Protein AF-0000000083255163 (afdb_homodimer)

pLDDT: mean 95.78, std 8.08, range [18.05, 98.94]

Solvent-accessible surface area (backbone atoms only — not comparable to full-atom values): 59033 Å² total; per-residue (Å²): 128,54,61,63,57,47,40,48,53,38,30,55,66,49,40,56,66,38,64,74,36,38,34,78,53,80,86,42,95,44,32,28,20,27,37,36,88,63,32,62,52,45,28,70,20,29,82,36,28,44,21,43,42,44,38,46,51,52,27,36,74,31,84,88,30,95,43,42,71,35,66,69,59,50,53,51,45,35,36,29,32,50,26,41,46,68,65,40,42,97,63,25,19,31,48,58,48,63,40,50,63,55,19,30,42,57,32,18,35,32,38,45,18,47,54,52,49,43,52,52,57,67,72,46,99,52,77,87,46,49,67,36,50,50,32,49,51,50,44,49,63,46,25,48,66,22,60,68,60,37,21,37,58,51,79,59,34,45,33,36,39,26,20,19,26,31,54,48,23,73,74,69,66,46,63,68,30,50,54,47,26,47,41,41,57,57,54,30,55,38,35,47,91,55,23,51,46,49,57,41,25,63,49,52,52,49,28,50,40,30,40,21,29,44,50,27,15,65,65,65,70,35,68,75,47,40,53,62,36,52,30,26,57,60,40,48,58,64,40,46,43,71,88,47,38,34,58,18,82,72,27,72,46,90,42,42,76,42,92,30,47,44,46,61,36,22,49,45,24,43,53,46,11,62,73,65,61,32,29,58,34,26,28,50,17,49,54,4,45,73,66,54,76,60,46,51,38,30,60,60,32,50,48,56,58,45,70,73,34,56,66,63,70,66,52,76,62,59,53,46,75,72,77,46,66,50,77,48,55,48,33,66,83,48,65,42,68,64,57,59,71,45,31,72,75,23,66,34,78,90,56,66,76,85,45,80,57,50,86,59,40,52,50,40,35,35,32,34,30,58,59,57,30,29,38,39,38,40,38,69,26,56,40,41,38,30,38,38,38,72,65,18,40,39,70,25,31,34,40,31,29,19,65,73,44,10,55,51,37,26,73,43,79,43,82,51,95,55,37,40,38,33,35,21,72,49,72,52,62,26,32,28,62,60,54,80,93,68,55,51,76,43,20,79,43,86,44,12,59,70,46,43,49,44,61,76,67,33,46,78,19,62,70,41,77,49,57,40,40,36,39,40,34,63,48,97,51,40,37,37,41,34,44,33,30,78,50,77,65,70,34,51,31,38,43,34,44,32,27,50,58,86,41,48,79,44,68,43,45,67,43,86,50,45,92,54,33,29,35,28,43,32,56,50,32,35,38,37,11,88,97,27,34,40,34,38,35,59,40,32,62,68,45,54,55,64,67,47,61,75,47,81,75,71,83,83,29,36,29,41,34,26,27,42,46,41,48,44,76,46,59,32,44,39,37,49,57,79,66,86,81,73,70,80,74,82,120,130,52,61,61,58,46,41,49,53,39,29,56,66,49,40,55,66,39,63,75,35,38,35,75,52,80,87,42,96,43,31,28,21,26,36,36,87,65,32,62,50,45,29,70,22,30,81,37,27,42,20,45,43,43,38,45,54,52,27,35,73,31,84,89,30,95,43,42,72,36,65,68,60,48,53,52,47,36,36,29,31,49,27,42,48,69,64,39,42,96,61,24,19,29,47,58,49,65,41,49,64,53,19,30,42,56,32,18,34,31,39,46,17,48,53,51,49,43,53,52,58,65,73,45,98,52,78,87,46,50,65,36,50,49,32,49,49,50,43,50,62,47,25,47,66,23,60,69,59,37,22,37,58,51,79,59,34,47,34,36,38,25,20,20,28,31,54,48,23,73,73,69,65,47,64,67,32,51,55,47,25,47,43,43,57,58,53,30,55,37,34,47,91,54,24,51,46,50,58,40,26,63,48,52,52,49,28,50,40,32,39,23,30,45,49,26,15,65,67,64,68,36,69,76,46,41,53,63,37,53,30,26,57,59,40,47,58,64,40,46,43,73,88,48,38,35,56,15,81,70,28,73,44,92,43,41,76,42,92,28,49,44,47,62,36,23,50,44,24,43,52,47,10,64,74,66,60,33,29,59,33,25,27,50,17,49,56,5,46,72,65,53,78,60,46,52,37,29,60,61,32,49,47,58,58,44,68,73,35,58,72,62,63,58,69,76,54,65,56,46,77,72,77,48,64,51,76,47,55,46,34,65,84,48,66,43,67,63,58,59,70,45,32,72,75,22,67,34,79,90,58,66,76,85,45,80,58,51,86,58,41,52,53,40,35,34,32,35,30,57,59,56,31,31,37,41,38,37,40,67,25,58,40,41,38,29,39,38,38,72,65,19,40,39,71,24,33,33,42,31,28,18,65,72,44,10,52,50,37,25,73,43,78,42,83,51,96,54,37,39,40,35,35,21,73,49,73,53,60,27,31,26,62,59,55,79,91,70,55,52,76,44,22,79,43,87,45,12,58,70,47,43,49,44,62,76,68,32,47,78,18,62,70,42,78,48,58,40,40,36,39,40,34,64,49,97,52,39,38,37,41,34,44,35,29,78,50,76,64,71,35,50,32,38,43,34,44,33,26,50,58,85,42,47,78,44,69,43,46,66,42,85,50,45,94,55,33,29,34,28,43,32,55,51,32,36,37,38,12,86,97,27,34,41,34,38,34,61,42,31,62,69,46,54,53,64,66,47,61,76,47,82,75,71,82,82,30,36,30,40,35,25,27,42,46,40,49,43,79,48,57,30,46,38,37,48,57,80,68,85,82,75,72,79,73,86,114

Structure (mmCIF, N/CA/C/O backbone):
data_AF-0000000083255163-model_v1
#
loop_
_entity.id
_entity.type
_entity.pdbx_description
1 polymer 'Heparinase II/III-like protein'
#
loop_
_atom_site.group_PDB
_atom_site.id
_atom_site.type_symbol
_atom_site.label_atom_id
_atom_site.label_alt_id
_atom_site.label_comp_id
_atom_site.label_asym_id
_atom_site.label_entity_id
_atom_site.label_seq_id
_atom_site.pdbx_PDB_ins_code
_atom_site.Cartn_x
_atom_site.Cartn_y
_atom_site.Cartn_z
_atom_site.occupancy
_atom_site.B_iso_or_equiv
_atom_site.auth_seq_id
_atom_site.auth_comp_id
_atom_site.auth_asym_id
_atom_site.auth_atom_id
_atom_site.pdbx_PDB_model_num
ATOM 1 N N . MET A 1 1 ? 4.391 46.406 2.453 1 82.06 1 MET A N 1
ATOM 2 C CA . MET A 1 1 ? 3.311 45.875 3.287 1 82.06 1 MET A CA 1
ATOM 3 C C . MET A 1 1 ? 3.863 45 4.414 1 82.06 1 MET A C 1
ATOM 5 O O . MET A 1 1 ? 4.699 44.125 4.176 1 82.06 1 MET A O 1
ATOM 9 N N . THR A 1 2 ? 3.576 45.344 5.633 1 90.94 2 THR A N 1
ATOM 10 C CA . THR A 1 2 ? 4 44.562 6.781 1 90.94 2 THR A CA 1
ATOM 11 C C . THR A 1 2 ? 3.285 43.188 6.801 1 90.94 2 THR A C 1
ATOM 13 O O . THR A 1 2 ? 2.316 43 6.066 1 90.94 2 THR A O 1
ATOM 16 N N . ILE A 1 3 ? 3.775 42.312 7.555 1 93.81 3 ILE A N 1
ATOM 17 C CA . ILE A 1 3 ? 3.148 41 7.715 1 93.81 3 ILE A CA 1
ATOM 18 C C . ILE A 1 3 ? 1.707 41.188 8.188 1 93.81 3 ILE A C 1
ATOM 20 O O . ILE A 1 3 ? 0.795 40.531 7.664 1 93.81 3 ILE A O 1
ATOM 24 N N . TYR A 1 4 ? 1.474 42.125 9.109 1 95.75 4 TYR A N 1
ATOM 25 C CA . TYR A 1 4 ? 0.143 42.375 9.648 1 95.75 4 TYR A CA 1
ATOM 26 C C . TYR A 1 4 ? -0.807 42.844 8.555 1 95.75 4 TYR A C 1
ATOM 28 O O . TYR A 1 4 ? -1.92 42.344 8.422 1 95.75 4 TYR A O 1
ATOM 36 N N . GLU A 1 5 ? -0.363 43.844 7.793 1 95.5 5 GLU A N 1
ATOM 37 C CA . GLU A 1 5 ? -1.199 44.375 6.727 1 95.5 5 GLU A CA 1
ATOM 38 C C . GLU A 1 5 ? -1.577 43.281 5.719 1 95.5 5 GLU A C 1
ATOM 40 O O . GLU A 1 5 ? -2.721 43.219 5.262 1 95.5 5 GLU A O 1
ATOM 45 N N . LYS A 1 6 ? -0.598 42.5 5.398 1 96.44 6 LYS A N 1
ATOM 46 C CA . LYS A 1 6 ? -0.868 41.406 4.465 1 96.44 6 LYS A CA 1
ATOM 47 C C . LYS A 1 6 ? -1.843 40.406 5.062 1 96.44 6 LYS A C 1
ATOM 49 O O . LYS A 1 6 ? -2.74 39.906 4.375 1 96.44 6 LYS A O 1
ATOM 54 N N . LEU A 1 7 ? -1.656 40.031 6.316 1 97.69 7 LEU A N 1
ATOM 55 C CA . LEU A 1 7 ? -2.551 39.094 7.008 1 97.69 7 LEU A CA 1
ATOM 56 C C . LEU A 1 7 ? -3.984 39.625 6.988 1 97.69 7 LEU A C 1
ATOM 58 O O . LEU A 1 7 ? -4.922 38.844 6.758 1 97.69 7 LEU A O 1
ATOM 62 N N . VAL A 1 8 ? -4.16 40.938 7.238 1 98.12 8 VAL A N 1
ATOM 63 C CA . VAL A 1 8 ? -5.492 41.531 7.242 1 98.12 8 VAL A CA 1
ATOM 64 C C . VAL A 1 8 ? -6.117 41.406 5.855 1 98.12 8 VAL A C 1
ATOM 66 O O . VAL A 1 8 ? -7.273 41 5.719 1 98.12 8 VAL A O 1
ATOM 69 N N . ALA A 1 9 ? -5.301 41.75 4.844 1 98.19 9 ALA A N 1
ATOM 70 C CA . ALA A 1 9 ? -5.793 41.688 3.469 1 98.19 9 ALA A CA 1
ATOM 71 C C . ALA A 1 9 ? -6.18 40.281 3.074 1 98.19 9 ALA A C 1
ATOM 73 O O . ALA A 1 9 ? -7.25 40.031 2.5 1 98.19 9 ALA A O 1
ATOM 74 N N . VAL A 1 10 ? -5.305 39.344 3.365 1 98.38 10 VAL A N 1
ATOM 75 C CA . VAL A 1 10 ? -5.531 37.938 3.021 1 98.38 10 VAL A CA 1
ATOM 76 C C . VAL A 1 10 ? -6.754 37.406 3.773 1 98.38 10 VAL A C 1
ATOM 78 O O . VAL A 1 10 ? -7.59 36.719 3.199 1 98.38 10 VAL A O 1
ATOM 81 N N . ASN A 1 11 ? -6.863 37.688 5.059 1 98.69 11 ASN A N 1
ATOM 82 C CA . ASN A 1 11 ? -8.023 37.281 5.844 1 98.69 11 ASN A CA 1
ATOM 83 C C . ASN A 1 11 ? -9.32 37.781 5.219 1 98.69 11 ASN A C 1
ATOM 85 O O . ASN A 1 11 ? -10.266 37 5.047 1 98.69 11 ASN A O 1
ATOM 89 N N . ASP A 1 12 ? -9.352 39.062 4.871 1 98.75 12 ASP A N 1
ATOM 90 C CA . ASP A 1 12 ? -10.555 39.656 4.301 1 98.75 12 ASP A CA 1
ATOM 91 C C . ASP A 1 12 ? -10.938 38.969 2.992 1 98.75 12 ASP A C 1
ATOM 93 O O . ASP A 1 12 ? -12.125 38.812 2.684 1 98.75 12 ASP A O 1
ATOM 97 N N . ASP A 1 13 ? -9.953 38.562 2.219 1 98.56 13 ASP A N 1
ATOM 98 C CA . ASP A 1 13 ? -10.195 37.875 0.945 1 98.56 13 ASP A CA 1
ATOM 99 C C . ASP A 1 13 ? -10.883 36.531 1.159 1 98.56 13 ASP A C 1
ATOM 101 O O . ASP A 1 13 ? -11.523 36 0.248 1 98.56 13 ASP A O 1
ATOM 105 N N . TRP A 1 14 ? -10.797 35.969 2.355 1 98.5 14 TRP A N 1
ATOM 106 C CA . TRP A 1 14 ? -11.328 34.625 2.605 1 98.5 14 TRP A CA 1
ATOM 107 C C . TRP A 1 14 ? -12.688 34.719 3.295 1 98.5 14 TRP A C 1
ATOM 109 O O . TRP A 1 14 ? -13.273 33.688 3.633 1 98.5 14 TRP A O 1
ATOM 119 N N . VAL A 1 15 ? -13.211 35.938 3.523 1 98.75 15 VAL A N 1
ATOM 120 C CA . VAL A 1 15 ? -14.523 36.062 4.145 1 98.75 15 VAL A CA 1
ATOM 121 C C . VAL A 1 15 ? -15.602 35.562 3.195 1 98.75 15 VAL A C 1
ATOM 123 O O . VAL A 1 15 ? -16.406 34.719 3.568 1 98.75 15 VAL A O 1
ATOM 126 N N . ALA A 1 16 ? -15.586 35.938 1.959 1 98.12 16 ALA A N 1
ATOM 127 C CA . ALA A 1 16 ? -16.625 35.625 0.993 1 98.12 16 ALA A CA 1
ATOM 128 C C . ALA A 1 16 ? -16.641 34.125 0.688 1 98.12 16 ALA A C 1
ATOM 130 O O . ALA A 1 16 ? -17.719 33.5 0.639 1 98.12 16 ALA A O 1
ATOM 131 N N . PRO A 1 17 ? -15.477 33.531 0.457 1 97.94 17 PRO A N 1
ATOM 132 C CA . PRO A 1 17 ? -15.5 32.062 0.259 1 97.94 17 PRO A CA 1
ATOM 133 C C . PRO A 1 17 ? -16.203 31.328 1.4 1 97.94 17 PRO A C 1
ATOM 135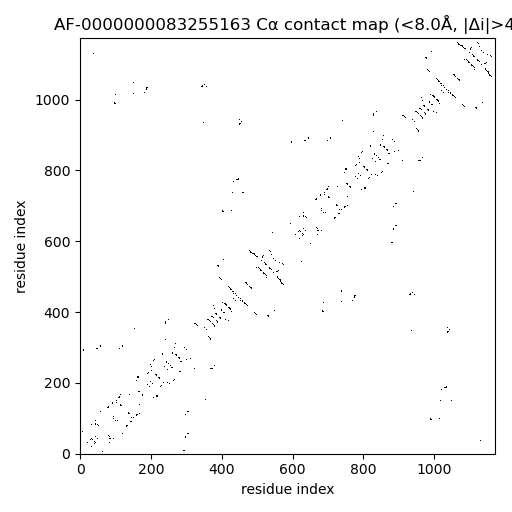 O O . PRO A 1 17 ? -16.875 30.328 1.168 1 97.94 17 PRO A O 1
ATOM 138 N N . GLY A 1 18 ? -16.062 31.812 2.602 1 98.19 18 GLY A N 1
ATOM 139 C CA . GLY A 1 18 ? -16.75 31.219 3.736 1 98.19 18 GLY A CA 1
ATOM 140 C C . GLY A 1 18 ? -18.25 31.422 3.697 1 98.19 18 GLY A C 1
ATOM 141 O O . GLY A 1 18 ? -19.016 30.469 3.791 1 98.19 18 GLY A O 1
ATOM 142 N N . THR A 1 19 ? -18.625 32.688 3.473 1 98.19 19 THR A N 1
ATOM 143 C CA . THR A 1 19 ? -20.047 33 3.488 1 98.19 19 THR A CA 1
ATOM 144 C C . THR A 1 19 ? -20.766 32.344 2.314 1 98.19 19 THR A C 1
ATOM 146 O O . THR A 1 19 ? -21.922 31.906 2.443 1 98.19 19 THR A O 1
ATOM 149 N N . ASP A 1 20 ? -20.078 32.219 1.185 1 97.88 20 ASP A N 1
ATOM 150 C CA . ASP A 1 20 ? -20.672 31.625 -0.018 1 97.88 20 ASP A CA 1
ATOM 151 C C . ASP A 1 20 ? -20.938 30.141 0.167 1 97.88 20 ASP A C 1
ATOM 153 O O . ASP A 1 20 ? -21.812 29.578 -0.509 1 97.88 20 ASP A O 1
ATOM 157 N N . ASN A 1 21 ? -20.281 29.516 1.121 1 98.25 21 ASN A N 1
ATOM 158 C CA . ASN A 1 21 ? -20.391 28.062 1.269 1 98.25 21 ASN A CA 1
ATOM 159 C C . ASN A 1 21 ? -21.078 27.688 2.576 1 98.25 21 ASN A C 1
ATOM 161 O O . ASN A 1 21 ? -21.141 26.5 2.926 1 98.25 21 ASN A O 1
ATOM 165 N N . GLN A 1 22 ? -21.5 28.656 3.326 1 98.75 22 GLN A N 1
ATOM 166 C CA . GLN A 1 22 ? -22.25 28.344 4.535 1 98.75 22 GLN A CA 1
ATOM 167 C C . GLN A 1 22 ? -23.625 27.781 4.195 1 98.75 22 GLN A C 1
ATOM 169 O O . GLN A 1 22 ? -24.312 28.297 3.307 1 98.75 22 GLN A O 1
ATOM 174 N N . ILE A 1 23 ? -24.016 26.781 4.824 1 98.56 23 ILE A N 1
ATOM 175 C CA . ILE A 1 23 ? -25.312 26.141 4.621 1 98.56 23 ILE A CA 1
ATOM 176 C C . ILE A 1 23 ? -26.391 26.922 5.352 1 98.56 23 ILE A C 1
ATOM 178 O O . ILE A 1 23 ? -26.422 26.953 6.582 1 98.56 23 ILE A O 1
ATOM 182 N N . ARG A 1 24 ? -27.328 27.422 4.621 1 96.94 24 ARG A N 1
ATOM 183 C CA . ARG A 1 24 ? -28.312 28.344 5.191 1 96.94 24 ARG A CA 1
ATOM 184 C C . ARG A 1 24 ? -29.688 27.688 5.242 1 96.94 24 ARG A C 1
ATOM 186 O O . ARG A 1 24 ? -30.641 28.281 5.77 1 96.94 24 ARG A O 1
ATOM 193 N N . ASP A 1 25 ? -29.766 26.5 4.691 1 96.69 25 ASP A N 1
ATOM 194 C CA . ASP A 1 25 ? -31.031 25.766 4.758 1 96.69 25 ASP A CA 1
ATOM 195 C C . ASP A 1 25 ? -31.312 25.297 6.184 1 96.69 25 ASP A C 1
ATOM 197 O O . ASP A 1 25 ? -30.672 24.391 6.691 1 96.69 25 ASP A O 1
ATOM 201 N N . THR A 1 26 ? -32.312 25.812 6.836 1 96.38 26 THR A N 1
ATOM 202 C CA . THR A 1 26 ? -32.625 25.562 8.234 1 96.38 26 THR A CA 1
ATOM 203 C C . THR A 1 26 ? -33.062 24.109 8.445 1 96.38 26 THR A C 1
ATOM 205 O O . THR A 1 26 ? -33.031 23.609 9.57 1 96.38 26 THR A O 1
ATOM 208 N N . GLY A 1 27 ? -33.438 23.484 7.422 1 95.94 27 GLY A N 1
ATOM 209 C CA . GLY A 1 27 ? -33.812 22.078 7.516 1 95.94 27 GLY A CA 1
ATOM 210 C C . GLY A 1 27 ? -32.656 21.125 7.465 1 95.94 27 GLY A C 1
ATOM 211 O O . GLY A 1 27 ? -32.781 19.938 7.738 1 95.94 27 GLY A O 1
ATOM 212 N N . SER A 1 28 ? -31.531 21.688 7.168 1 96.19 28 SER A N 1
ATOM 213 C CA . SER A 1 28 ? -30.328 20.859 7.059 1 96.19 28 SER A CA 1
ATOM 214 C C . SER A 1 28 ? -29.734 20.578 8.43 1 96.19 28 SER A C 1
ATOM 216 O O . SER A 1 28 ? -29.688 21.453 9.289 1 96.19 28 SER A O 1
ATOM 218 N N . ARG A 1 29 ? -29.234 19.391 8.586 1 94 29 ARG A N 1
ATOM 219 C CA . ARG A 1 29 ? -28.562 19.062 9.836 1 94 29 ARG A CA 1
ATOM 220 C C . ARG A 1 29 ? -27.219 19.781 9.93 1 94 29 ARG A C 1
ATOM 222 O O . ARG A 1 29 ? -26.594 19.812 10.992 1 94 29 ARG A O 1
ATOM 229 N N . PHE A 1 30 ? -26.859 20.438 8.859 1 97.81 30 PHE A N 1
ATOM 230 C CA . PHE A 1 30 ? -25.578 21.141 8.836 1 97.81 30 PHE A CA 1
ATOM 231 C C . PHE A 1 30 ? -25.781 22.641 8.805 1 97.81 30 PHE A C 1
ATOM 233 O O . PHE A 1 30 ? -24.859 23.391 8.484 1 97.81 30 PHE A O 1
ATOM 240 N N . TYR A 1 31 ? -26.969 23.062 9.117 1 98.38 31 TYR A N 1
ATOM 241 C CA . TYR A 1 31 ? -27.312 24.484 9.109 1 98.38 31 TYR A CA 1
ATOM 242 C C . TYR A 1 31 ? -26.312 25.281 9.93 1 98.38 31 TYR A C 1
ATOM 244 O O . TYR A 1 31 ? -26 24.922 11.062 1 98.38 31 TYR A O 1
ATOM 252 N N . GLY A 1 32 ? -25.781 26.281 9.305 1 98.75 32 GLY A N 1
ATOM 253 C CA . GLY A 1 32 ? -24.844 27.188 9.969 1 98.75 32 GLY A CA 1
ATOM 254 C C . GLY A 1 32 ? -23.391 26.844 9.719 1 98.75 32 GLY A C 1
ATOM 255 O O . GLY A 1 32 ? -22.516 27.688 9.898 1 98.75 32 GLY A O 1
ATOM 256 N N . GLY A 1 33 ? -23.156 25.547 9.398 1 98.75 33 GLY A N 1
ATOM 257 C CA . GLY A 1 33 ? -21.797 25.141 9.086 1 98.75 33 GLY A CA 1
ATOM 258 C C . GLY A 1 33 ? -21.344 25.547 7.699 1 98.75 33 GLY A C 1
ATOM 259 O O . GLY A 1 33 ? -22.156 25.938 6.863 1 98.75 33 GLY A O 1
ATOM 260 N N . VAL A 1 34 ? -20.094 25.531 7.488 1 98.75 34 VAL A N 1
ATOM 261 C CA . VAL A 1 34 ? -19.531 25.859 6.18 1 98.75 34 VAL A CA 1
ATOM 262 C C . VAL A 1 34 ? -19.141 24.578 5.445 1 98.75 34 VAL A C 1
ATOM 264 O O . VAL A 1 34 ? -18.312 23.812 5.938 1 98.75 34 VAL A O 1
ATOM 267 N N . ALA A 1 35 ? -19.625 24.406 4.281 1 98.06 35 ALA A N 1
ATOM 268 C CA . ALA A 1 35 ? -19.453 23.172 3.525 1 98.06 35 ALA A CA 1
ATOM 269 C C . ALA A 1 35 ? -18.016 23 3.049 1 98.06 35 ALA A C 1
ATOM 271 O O . ALA A 1 35 ? -17.406 23.953 2.568 1 98.06 35 ALA A O 1
ATOM 272 N N . ASP A 1 36 ? -17.531 21.828 3.297 1 96.31 36 ASP A N 1
ATOM 273 C CA . ASP A 1 36 ? -16.281 21.438 2.662 1 96.31 36 ASP A CA 1
ATOM 274 C C . ASP A 1 36 ? -16.422 21.391 1.143 1 96.31 36 ASP A C 1
ATOM 276 O O . ASP A 1 36 ? -17.328 20.75 0.617 1 96.31 36 ASP A O 1
ATOM 280 N N . PRO A 1 37 ? -15.562 22.016 0.449 1 93.38 37 PRO A N 1
ATOM 281 C CA . PRO A 1 37 ? -15.727 22.094 -1.004 1 93.38 37 PRO A CA 1
ATOM 282 C C . PRO A 1 37 ? -15.625 20.734 -1.685 1 93.38 37 PRO A C 1
ATOM 284 O O . PRO A 1 37 ? -16.203 20.531 -2.75 1 93.38 37 PRO A O 1
ATOM 287 N N . ASP A 1 38 ? -14.945 19.812 -1.144 1 93.5 38 ASP A N 1
ATOM 288 C CA . ASP A 1 38 ? -14.688 18.531 -1.788 1 93.5 38 ASP A CA 1
ATOM 289 C C . ASP A 1 38 ? -15.867 17.578 -1.6 1 93.5 38 ASP A C 1
ATOM 291 O O . ASP A 1 38 ? -16.203 16.812 -2.504 1 93.5 38 ASP A O 1
ATOM 295 N N . ASN A 1 39 ? -16.484 17.641 -0.429 1 95.81 39 ASN A N 1
ATOM 296 C CA . ASN A 1 39 ? -17.5 16.625 -0.185 1 95.81 39 ASN A CA 1
ATOM 297 C C . ASN A 1 39 ? -18.875 17.25 0.088 1 95.81 39 ASN A C 1
ATOM 299 O O . ASN A 1 39 ? -19.891 16.547 0.103 1 95.81 39 ASN A O 1
ATOM 303 N N . GLY A 1 40 ? -18.906 18.562 0.312 1 95.94 40 GLY A N 1
ATOM 304 C CA . GLY A 1 40 ? -20.172 19.281 0.437 1 95.94 40 GLY A CA 1
ATOM 305 C C . GLY A 1 40 ? -20.75 19.219 1.834 1 95.94 40 GLY A C 1
ATOM 306 O O . GLY A 1 40 ? -21.875 19.656 2.061 1 95.94 40 GLY A O 1
ATOM 307 N N . ILE A 1 41 ? -20.031 18.672 2.801 1 97.25 41 ILE A N 1
ATOM 308 C CA . ILE A 1 41 ? -20.516 18.516 4.168 1 97.25 41 ILE A CA 1
ATOM 309 C C . ILE A 1 41 ? -19.812 19.516 5.082 1 97.25 41 ILE A C 1
ATOM 311 O O . ILE A 1 41 ? -18.625 19.812 4.898 1 97.25 41 ILE A O 1
ATOM 315 N N . ALA A 1 42 ? -20.5 20.094 6.027 1 98.12 42 ALA A N 1
ATOM 316 C CA . ALA A 1 42 ? -19.891 20.984 7.008 1 98.12 42 ALA A CA 1
ATOM 317 C C . ALA A 1 42 ? -19.375 20.203 8.219 1 98.12 42 ALA A C 1
ATOM 319 O O . ALA A 1 42 ? -20.109 19.406 8.805 1 98.12 42 ALA A O 1
ATOM 320 N N . TRP A 1 43 ? -18.172 20.438 8.547 1 97.44 43 TRP A N 1
ATOM 321 C CA . TRP A 1 43 ? -17.562 19.75 9.664 1 97.44 43 TRP A CA 1
ATOM 322 C C . TRP A 1 43 ? -17.156 20.719 10.766 1 97.44 43 TRP A C 1
ATOM 324 O O . TRP A 1 43 ? -16.656 21.812 10.477 1 97.44 43 TRP A O 1
ATOM 334 N N . PRO A 1 44 ? -17.359 20.391 11.992 1 97.5 44 PRO A N 1
ATOM 335 C CA . PRO A 1 44 ? -16.922 21.234 13.109 1 97.5 44 PRO A CA 1
ATOM 336 C C . PRO A 1 44 ? -15.461 21.031 13.477 1 97.5 44 PRO A C 1
ATOM 338 O O . PRO A 1 44 ? -15.133 20.797 14.641 1 97.5 44 PRO A O 1
ATOM 341 N N . THR A 1 45 ? -14.555 21.188 12.531 1 96.44 45 THR A N 1
ATOM 342 C CA . THR A 1 45 ? -13.156 20.844 12.742 1 96.44 45 THR A CA 1
ATOM 343 C C . THR A 1 45 ? -12.258 22.062 12.57 1 96.44 45 THR A C 1
ATOM 345 O O . THR A 1 45 ? -12.695 23.094 12.039 1 96.44 45 THR A O 1
ATOM 348 N N . HIS A 1 46 ? -11.016 21.875 12.961 1 96.75 46 HIS A N 1
ATOM 349 C CA . HIS A 1 46 ? -10.039 22.969 12.961 1 96.75 46 HIS A CA 1
ATOM 350 C C . HIS A 1 46 ? -9.648 23.344 11.539 1 96.75 46 HIS A C 1
ATOM 352 O O . HIS A 1 46 ? -9.062 24.406 11.32 1 96.75 46 HIS A O 1
ATOM 358 N N . THR A 1 47 ? -9.961 22.5 10.531 1 95.75 47 THR A N 1
ATOM 359 C CA . THR A 1 47 ? -9.688 22.859 9.141 1 95.75 47 THR A CA 1
ATOM 360 C C . THR A 1 47 ? -10.984 23.109 8.391 1 95.75 47 THR A C 1
ATOM 362 O O . THR A 1 47 ? -10.969 23.359 7.18 1 95.75 47 THR A O 1
ATOM 365 N N . GLY A 1 48 ? -12.125 23.031 9.055 1 97.06 48 GLY A N 1
ATOM 366 C CA . GLY A 1 48 ? -13.43 23.234 8.445 1 97.06 48 GLY A CA 1
ATOM 367 C C . GLY A 1 48 ? -14.102 24.516 8.906 1 97.06 48 GLY A C 1
ATOM 368 O O . GLY A 1 48 ? -13.516 25.594 8.828 1 97.06 48 GLY A O 1
ATOM 369 N N . THR A 1 49 ? -15.281 24.406 9.477 1 98.69 49 THR A N 1
ATOM 370 C CA . THR A 1 49 ? -16.094 25.547 9.883 1 98.69 49 THR A CA 1
ATOM 371 C C . THR A 1 49 ? -15.336 26.438 10.859 1 98.69 49 THR A C 1
ATOM 373 O O . THR A 1 49 ? -15.445 27.672 10.797 1 98.69 49 THR A O 1
ATOM 376 N N . LEU A 1 50 ? -14.516 25.844 11.688 1 98.81 50 LEU A N 1
ATOM 377 C CA . LEU A 1 50 ? -13.828 26.625 12.711 1 98.81 50 LEU A CA 1
ATOM 378 C C . LEU A 1 50 ? -12.805 27.562 12.086 1 98.81 50 LEU A C 1
ATOM 380 O O . LEU A 1 50 ? -12.586 28.672 12.578 1 98.81 50 LEU A O 1
ATOM 384 N N . THR A 1 51 ? -12.117 27.094 11.07 1 98.62 51 THR A N 1
ATOM 385 C CA . THR A 1 51 ? -11.172 27.953 10.375 1 98.62 51 THR A CA 1
ATOM 386 C C . THR A 1 51 ? -11.875 29.172 9.789 1 98.62 51 THR A C 1
ATOM 388 O O . THR A 1 51 ? -11.367 30.281 9.867 1 98.62 51 THR A O 1
ATOM 391 N N . VAL A 1 52 ? -13.055 28.984 9.25 1 98.81 52 VAL A N 1
ATOM 392 C CA . VAL A 1 52 ? -13.836 30.078 8.68 1 98.81 52 VAL A CA 1
ATOM 393 C C . VAL A 1 52 ? -14.32 31.016 9.789 1 98.81 52 VAL A C 1
ATOM 395 O O . VAL A 1 52 ? -14.32 32.219 9.617 1 98.81 52 VAL A O 1
ATOM 398 N N . MET A 1 53 ? -14.711 30.453 10.898 1 98.94 53 MET A N 1
ATOM 399 C CA . MET A 1 53 ? -15.094 31.266 12.047 1 98.94 53 MET A CA 1
ATOM 400 C C . MET A 1 53 ? -13.961 32.188 12.477 1 98.94 53 MET A C 1
ATOM 402 O O . MET A 1 53 ? -14.188 33.344 12.82 1 98.94 53 MET A O 1
ATOM 406 N N . ALA A 1 54 ? -12.742 31.688 12.469 1 98.88 54 ALA A N 1
ATOM 407 C CA . ALA A 1 54 ? -11.586 32.5 12.812 1 98.88 54 ALA A CA 1
ATOM 408 C C . ALA A 1 54 ? -11.43 33.656 11.828 1 98.88 54 ALA A C 1
ATOM 410 O O . ALA A 1 54 ? -11.172 34.812 12.227 1 98.88 54 ALA A O 1
ATOM 411 N N . VAL A 1 55 ? -11.586 33.312 10.547 1 98.88 55 VAL A N 1
ATOM 412 C CA . VAL A 1 55 ? -11.5 34.344 9.508 1 98.88 55 VAL A CA 1
ATOM 413 C C . VAL A 1 55 ? -12.539 35.438 9.773 1 98.88 55 VAL A C 1
ATOM 415 O O . VAL A 1 55 ? -12.219 36.625 9.789 1 98.88 55 VAL A O 1
ATOM 418 N N . TRP A 1 56 ? -13.781 35.062 10.023 1 98.94 56 TRP A N 1
ATOM 419 C CA . TRP A 1 56 ? -14.875 36 10.25 1 98.94 56 TRP A CA 1
ATOM 420 C C . TRP A 1 56 ? -14.672 36.781 11.539 1 98.94 56 TRP A C 1
ATOM 422 O O . TRP A 1 56 ? -14.844 38.031 11.562 1 98.94 56 TRP A O 1
ATOM 432 N N . GLY A 1 57 ? -14.344 36.062 12.586 1 98.88 57 GLY A N 1
ATOM 433 C CA . GLY A 1 57 ? -14.109 36.719 13.859 1 98.88 57 GLY A CA 1
ATOM 434 C C . GLY A 1 57 ? -13.031 37.781 13.797 1 98.88 57 GLY A C 1
ATOM 435 O O . GLY A 1 57 ? -13.203 38.875 14.297 1 98.88 57 GLY A O 1
ATOM 436 N N . CYS A 1 58 ? -11.906 37.438 13.18 1 98.81 58 CYS A N 1
ATOM 437 C CA . CYS A 1 58 ? -10.812 38.406 13.016 1 98.81 58 CYS A CA 1
ATOM 438 C C . CYS A 1 58 ? -11.273 39.625 12.227 1 98.81 58 CYS A C 1
ATOM 440 O O . CYS A 1 58 ? -10.961 40.75 12.594 1 98.81 58 CYS A O 1
ATOM 442 N N . ALA A 1 59 ? -12.008 39.344 11.164 1 98.88 59 ALA A N 1
ATOM 443 C CA . ALA A 1 59 ? -12.484 40.438 10.328 1 98.88 59 ALA A CA 1
ATOM 444 C C . ALA A 1 59 ? -13.43 41.375 11.102 1 98.88 59 ALA A C 1
ATOM 446 O O . ALA A 1 59 ? -13.305 42.594 11.031 1 98.88 59 ALA A O 1
ATOM 447 N N . LEU A 1 60 ? -14.305 40.875 11.867 1 98.75 60 LEU A N 1
ATOM 448 C CA . LEU A 1 60 ? -15.375 41.594 12.555 1 98.75 60 LEU A CA 1
ATOM 449 C C . LEU A 1 60 ? -14.805 42.5 13.633 1 98.75 60 LEU A C 1
ATOM 451 O O . LEU A 1 60 ? -15.336 43.562 13.883 1 98.75 60 LEU A O 1
ATOM 455 N N . VAL A 1 61 ? -13.703 42.094 14.258 1 98.31 61 VAL A N 1
ATOM 456 C CA . VAL A 1 61 ? -13.289 42.812 15.461 1 98.31 61 VAL A CA 1
ATOM 457 C C . VAL A 1 61 ? -12.07 43.688 15.148 1 98.31 61 VAL A C 1
ATOM 459 O O . VAL A 1 61 ? -11.602 44.438 16 1 98.31 61 VAL A O 1
ATOM 462 N N . ASN A 1 62 ? -11.453 43.562 13.992 1 98.12 62 ASN A N 1
ATOM 463 C CA . ASN A 1 62 ? -10.289 44.344 13.586 1 98.12 62 ASN A CA 1
ATOM 464 C C . ASN A 1 62 ? -10.688 45.594 12.82 1 98.12 62 ASN A C 1
ATOM 466 O O . ASN A 1 62 ? -11.219 45.5 11.711 1 98.12 62 ASN A O 1
ATOM 470 N N . GLU A 1 63 ? -10.367 46.719 13.305 1 97.31 63 GLU A N 1
ATOM 471 C CA . GLU A 1 63 ? -10.758 48 12.719 1 97.31 63 GLU A CA 1
ATOM 472 C C . GLU A 1 63 ? -10.148 48.188 11.328 1 97.31 63 GLU A C 1
ATOM 474 O O . GLU A 1 63 ? -10.68 48.938 10.5 1 97.31 63 GLU A O 1
ATOM 479 N N . ASP A 1 64 ? -9.062 47.469 11.055 1 97.56 64 ASP A N 1
ATOM 480 C CA . ASP A 1 64 ? -8.383 47.594 9.773 1 97.56 64 ASP A CA 1
ATOM 481 C C . ASP A 1 64 ? -9.031 46.719 8.719 1 97.56 64 ASP A C 1
ATOM 483 O O . ASP A 1 64 ? -8.656 46.75 7.543 1 97.56 64 ASP A O 1
ATOM 487 N N . SER A 1 65 ? -10 45.906 9.125 1 98.56 65 SER A N 1
ATOM 488 C CA . SER A 1 65 ? -10.711 45 8.203 1 98.56 65 SER A CA 1
ATOM 489 C C . SER A 1 65 ? -11.828 45.75 7.477 1 98.56 65 SER A C 1
ATOM 491 O O . SER A 1 65 ? -12.492 46.625 8.062 1 98.56 65 SER A O 1
ATOM 493 N N . ARG A 1 66 ? -12.094 45.312 6.223 1 97.88 66 ARG A N 1
ATOM 494 C CA . ARG A 1 66 ? -13.219 45.875 5.465 1 97.88 66 ARG A CA 1
ATOM 495 C C . ARG A 1 66 ? -14.547 45.344 6.008 1 97.88 66 ARG A C 1
ATOM 497 O O . ARG A 1 66 ? -15.602 45.875 5.684 1 97.88 66 ARG A O 1
ATOM 504 N N . TYR A 1 67 ? -14.539 44.438 6.902 1 98.62 67 TYR A N 1
ATOM 505 C CA . TYR A 1 67 ? -15.75 43.844 7.449 1 98.62 67 TYR A CA 1
ATOM 506 C C . TYR A 1 67 ? -15.914 44.156 8.922 1 98.62 67 TYR A C 1
ATOM 508 O O . TYR A 1 67 ? -16.656 43.5 9.641 1 98.62 67 TYR A O 1
ATOM 516 N N . TYR A 1 68 ? -15.172 45.219 9.359 1 98.5 68 TYR A N 1
ATOM 517 C CA . TYR A 1 68 ? -15.25 45.625 10.766 1 98.5 68 TYR A CA 1
ATOM 518 C C . TYR A 1 68 ? -16.703 45.875 11.18 1 98.5 68 TYR A C 1
ATOM 520 O O . TYR A 1 68 ? -17.391 46.688 10.547 1 98.5 68 TYR A O 1
ATOM 528 N N . ARG A 1 69 ? -17.219 45.156 12.148 1 98.19 69 ARG A N 1
ATOM 529 C CA . ARG A 1 69 ? -18.531 45.281 12.773 1 98.19 69 ARG A CA 1
ATOM 530 C C . ARG A 1 69 ? -19.641 45.125 11.742 1 98.19 69 ARG A C 1
ATOM 532 O O . ARG A 1 69 ? -20.672 45.812 11.828 1 98.19 69 ARG A O 1
ATOM 539 N N . ASP A 1 70 ? -19.391 44.344 10.766 1 98.44 70 ASP A N 1
ATOM 540 C CA . ASP A 1 70 ? -20.406 44.031 9.766 1 98.44 70 ASP A CA 1
ATOM 541 C C . ASP A 1 70 ? -21.5 43.125 10.359 1 98.44 70 ASP A C 1
ATOM 543 O O . ASP A 1 70 ? -21.234 42 10.742 1 98.44 70 ASP A O 1
ATOM 547 N N . GLU A 1 71 ? -22.703 43.562 10.328 1 97.88 71 GLU A N 1
ATOM 548 C CA . GLU A 1 71 ? -23.812 42.875 11.008 1 97.88 71 GLU A CA 1
ATOM 549 C C . GLU A 1 71 ? -24.188 41.562 10.305 1 97.88 71 GLU A C 1
ATOM 551 O O . GLU A 1 71 ? -24.562 40.594 10.961 1 97.88 71 GLU A O 1
ATOM 556 N N . ASP A 1 72 ? -24.125 41.562 9.008 1 98.12 72 ASP A N 1
ATOM 557 C CA . ASP A 1 72 ? -24.438 40.344 8.273 1 98.12 72 ASP A CA 1
ATOM 558 C C . ASP A 1 72 ? -23.422 39.25 8.578 1 98.12 72 ASP A C 1
ATOM 560 O O . ASP A 1 72 ? -23.797 38.094 8.773 1 98.12 72 ASP A O 1
ATOM 564 N N . LEU A 1 73 ? -22.188 39.625 8.555 1 98.75 73 LEU A N 1
ATOM 565 C CA . LEU A 1 73 ? -21.125 38.688 8.852 1 98.75 73 LEU A CA 1
ATOM 566 C C . LEU A 1 73 ? -21.25 38.156 10.281 1 98.75 73 LEU A C 1
ATOM 568 O O . LEU A 1 73 ? -20.984 37 10.547 1 98.75 73 LEU A O 1
ATOM 572 N N . LEU A 1 74 ? -21.625 39.062 11.211 1 98.75 74 LEU A N 1
ATOM 573 C CA . LEU A 1 74 ? -21.828 38.656 12.594 1 98.75 74 LEU A CA 1
ATOM 574 C C . LEU A 1 74 ? -22.922 37.594 12.688 1 98.75 74 LEU A C 1
ATOM 576 O O . LEU A 1 74 ? -22.797 36.625 13.43 1 98.75 74 LEU A O 1
ATOM 580 N N . ALA A 1 75 ? -23.984 37.812 11.945 1 98.56 75 ALA A N 1
ATOM 581 C CA . ALA A 1 75 ? -25.078 36.812 11.93 1 98.56 75 ALA A CA 1
ATOM 582 C C . ALA A 1 75 ? -24.578 35.469 11.43 1 98.56 75 ALA A C 1
ATOM 584 O O . ALA A 1 75 ? -24.984 34.438 11.953 1 98.56 75 ALA A O 1
ATOM 585 N N . ARG A 1 76 ? -23.766 35.5 10.398 1 98.75 76 ARG A N 1
ATOM 586 C CA . ARG A 1 76 ? -23.188 34.25 9.859 1 98.75 76 ARG A CA 1
ATOM 587 C C . ARG A 1 76 ? -22.312 33.562 10.898 1 98.75 76 ARG A C 1
ATOM 589 O O . ARG A 1 76 ? -22.391 32.344 11.047 1 98.75 76 ARG A O 1
ATOM 596 N N . LEU A 1 77 ? -21.469 34.312 11.578 1 98.88 77 LEU A N 1
ATOM 597 C CA . LEU A 1 77 ? -20.594 33.781 12.617 1 98.88 77 LEU A CA 1
ATOM 598 C C . LEU A 1 77 ? -21.422 33.188 13.75 1 98.88 77 LEU A C 1
ATOM 600 O O . LEU A 1 77 ? -21.062 32.125 14.297 1 98.88 77 LEU A O 1
ATOM 604 N N . GLU A 1 78 ? -22.484 33.812 14.117 1 98.75 78 GLU A N 1
ATOM 605 C CA . GLU A 1 78 ? -23.359 33.312 15.172 1 98.75 78 GLU A CA 1
ATOM 606 C C . GLU A 1 78 ? -23.969 31.969 14.773 1 98.75 78 GLU A C 1
ATOM 608 O O . GLU A 1 78 ? -24.031 31.047 15.586 1 98.75 78 GLU A O 1
ATOM 613 N N . GLN A 1 79 ? -24.391 31.859 13.523 1 98.69 79 GLN A N 1
ATOM 614 C CA . GLN A 1 79 ? -24.938 30.594 13.031 1 98.69 79 GLN A CA 1
ATOM 615 C C . GLN A 1 79 ? -23.875 29.5 13.055 1 98.69 79 GLN A C 1
ATOM 617 O O . GLN A 1 79 ? -24.156 28.359 13.43 1 98.69 79 GLN A O 1
ATOM 622 N N . ALA A 1 80 ? -22.688 29.812 12.656 1 98.88 80 ALA A N 1
ATOM 623 C CA . ALA A 1 80 ? -21.594 28.844 12.656 1 98.88 80 ALA A CA 1
ATOM 624 C C . ALA A 1 80 ? -21.266 28.391 14.078 1 98.88 80 ALA A C 1
ATOM 626 O O . ALA A 1 80 ? -21.016 27.203 14.32 1 98.88 80 ALA A O 1
ATOM 627 N N . SER A 1 81 ? -21.219 29.344 15.023 1 98.88 81 SER A N 1
ATOM 628 C CA . SER A 1 81 ? -20.906 29 16.406 1 98.88 81 SER A CA 1
ATOM 629 C C . SER A 1 81 ? -22 28.109 17.016 1 98.88 81 SER A C 1
ATOM 631 O O . SER A 1 81 ? -21.703 27.203 17.797 1 98.88 81 SER A O 1
ATOM 633 N N . ALA A 1 82 ? -23.25 28.312 16.625 1 98.69 82 ALA A N 1
ATOM 634 C CA . ALA A 1 82 ? -24.328 27.453 17.062 1 98.69 82 ALA A CA 1
ATOM 635 C C . ALA A 1 82 ? -24.188 26.047 16.453 1 98.69 82 ALA A C 1
ATOM 637 O O . ALA A 1 82 ? -24.469 25.047 17.109 1 98.69 82 ALA A O 1
ATOM 638 N N . PHE A 1 83 ? -23.844 26.016 15.273 1 98.5 83 PHE A N 1
ATOM 639 C CA . PHE A 1 83 ? -23.641 24.766 14.555 1 98.5 83 PHE A CA 1
ATOM 640 C C . PHE A 1 83 ? -22.625 23.891 15.266 1 98.5 83 PHE A C 1
ATOM 642 O O . PHE A 1 83 ? -22.859 22.688 15.461 1 98.5 83 PHE A O 1
ATOM 649 N N . ILE A 1 84 ? -21.406 24.422 15.617 1 98.62 84 ILE A N 1
ATOM 650 C CA . ILE A 1 84 ? -20.344 23.594 16.188 1 98.62 84 ILE A CA 1
ATOM 651 C C . ILE A 1 84 ? -20.797 23.031 17.547 1 98.62 84 ILE A C 1
ATOM 653 O O . ILE A 1 84 ? -20.438 21.922 17.922 1 98.62 84 ILE A O 1
ATOM 657 N N . VAL A 1 85 ? -21.609 23.797 18.297 1 98.56 85 VAL A N 1
ATOM 658 C CA . VAL A 1 85 ? -22.141 23.312 19.562 1 98.56 85 VAL A CA 1
ATOM 659 C C . VAL A 1 85 ? -23.125 22.172 19.312 1 98.56 85 VAL A C 1
ATOM 661 O O . VAL A 1 85 ? -23.094 21.156 20 1 98.56 85 VAL A O 1
ATOM 664 N N . ARG A 1 86 ? -23.906 22.328 18.281 1 97.56 86 ARG A N 1
ATOM 665 C CA . ARG A 1 86 ? -24.906 21.312 17.953 1 97.56 86 ARG A CA 1
ATOM 666 C C . ARG A 1 86 ? -24.25 20 17.516 1 97.56 86 ARG A C 1
ATOM 668 O O . ARG A 1 86 ? -24.75 18.922 17.812 1 97.56 86 ARG A O 1
ATOM 675 N N . LEU A 1 87 ? -23.156 20.125 16.875 1 97.31 87 LEU A N 1
ATOM 676 C CA . LEU A 1 87 ? -22.547 18.938 16.281 1 97.31 87 LEU A CA 1
ATOM 677 C C . LEU A 1 87 ? -21.547 18.312 17.25 1 97.31 87 LEU A C 1
ATOM 679 O O . LEU A 1 87 ? -21.078 17.203 17.031 1 97.31 87 LEU A O 1
ATOM 683 N N . GLN A 1 88 ? -21.141 19 18.328 1 98 88 GLN A N 1
ATOM 684 C CA . GLN A 1 88 ? -20.297 18.406 19.359 1 98 88 GLN A CA 1
ATOM 685 C C . GLN A 1 88 ? -20.969 17.188 20 1 98 88 GLN A C 1
ATOM 687 O O . GLN A 1 88 ? -22.156 17.25 20.328 1 98 88 GLN A O 1
ATOM 692 N N . HIS A 1 89 ? -20.266 16.109 20.125 1 97.44 89 HIS A N 1
ATOM 693 C CA . HIS A 1 89 ? -20.812 14.906 20.719 1 97.44 89 HIS A CA 1
ATOM 694 C C . HIS A 1 89 ? -21.078 15.094 22.219 1 97.44 89 HIS A C 1
ATOM 696 O O . HIS A 1 89 ? -20.5 15.984 22.844 1 97.44 89 HIS A O 1
ATOM 702 N N . GLY A 1 90 ? -21.875 14.203 22.797 1 96.88 90 GLY A N 1
ATOM 703 C CA . GLY A 1 90 ? -22.203 14.25 24.219 1 96.88 90 GLY A CA 1
ATOM 704 C C . GLY A 1 90 ? -20.984 14.094 25.109 1 96.88 90 GLY A C 1
ATOM 705 O O . GLY A 1 90 ? -20.953 14.648 26.219 1 96.88 90 GLY A O 1
ATOM 706 N N . ASP A 1 91 ? -19.953 13.508 24.578 1 97.06 91 ASP A N 1
ATOM 707 C CA . ASP A 1 91 ? -18.766 13.281 25.375 1 97.06 91 ASP A CA 1
ATOM 708 C C . ASP A 1 91 ? -17.766 14.43 25.203 1 97.06 91 ASP A C 1
ATOM 710 O O . ASP A 1 91 ? -16.641 14.359 25.719 1 97.06 91 ASP A O 1
ATOM 714 N N . GLY A 1 92 ? -18.109 15.414 24.438 1 98.12 92 GLY A N 1
ATOM 715 C CA . GLY A 1 92 ? -17.297 16.609 24.297 1 98.12 92 GLY A CA 1
ATOM 716 C C . GLY A 1 92 ? -16.391 16.578 23.078 1 98.12 92 GLY A C 1
ATOM 717 O O . GLY A 1 92 ? -15.742 17.578 22.75 1 98.12 92 GLY A O 1
ATOM 718 N N . THR A 1 93 ? -16.344 15.406 22.391 1 98.31 93 THR A N 1
ATOM 719 C CA . THR A 1 93 ? -15.461 15.273 21.234 1 98.31 93 THR A CA 1
ATOM 720 C C . THR A 1 93 ? -16.156 15.75 19.969 1 98.31 93 THR A C 1
ATOM 722 O O . THR A 1 93 ? -17.359 16.031 19.984 1 98.31 93 THR A O 1
ATOM 725 N N . ILE A 1 94 ? -15.391 15.938 18.953 1 97.88 94 ILE A N 1
ATOM 726 C CA . ILE A 1 94 ? -15.922 16.094 17.609 1 97.88 94 ILE A CA 1
ATOM 727 C C . ILE A 1 94 ? -15.398 14.992 16.703 1 97.88 94 ILE A C 1
ATOM 729 O O . ILE A 1 94 ? -14.484 14.25 17.094 1 97.88 94 ILE A O 1
ATOM 733 N N . SER A 1 95 ? -16.016 14.828 15.586 1 96.38 95 SER A N 1
ATOM 734 C CA . SER A 1 95 ? -15.562 13.969 14.5 1 96.38 95 SER A CA 1
ATOM 735 C C . SER A 1 95 ? -15.258 14.789 13.242 1 96.38 95 SER A C 1
ATOM 737 O O . SER A 1 95 ? -16.125 15.508 12.742 1 96.38 95 SER A O 1
ATOM 739 N N . PRO A 1 96 ? -14.062 14.742 12.703 1 92.81 96 PRO A N 1
ATOM 740 C CA . PRO A 1 96 ? -13.703 15.602 11.57 1 92.81 96 PRO A CA 1
ATOM 741 C C . PRO A 1 96 ? -14.336 15.148 10.258 1 92.81 96 PRO A C 1
ATOM 743 O O . PRO A 1 96 ? -14.445 15.93 9.312 1 92.81 96 PRO A O 1
ATOM 746 N N . GLY A 1 97 ? -14.734 13.898 10.125 1 88.94 97 GLY A N 1
ATOM 747 C CA . GLY A 1 97 ? -15.445 13.438 8.938 1 88.94 97 GLY A CA 1
ATOM 748 C C . GLY A 1 97 ? -14.578 12.609 8.008 1 88.94 97 GLY A C 1
ATOM 749 O O . GLY A 1 97 ? -15.086 11.891 7.152 1 88.94 97 GLY A O 1
ATOM 750 N N . TRP A 1 98 ? -13.312 12.789 8.008 1 86.19 98 TRP A N 1
ATOM 751 C CA . TRP A 1 98 ? -12.461 12.047 7.094 1 86.19 98 TRP A CA 1
ATOM 752 C C . TRP A 1 98 ? -11.875 10.812 7.773 1 86.19 98 TRP A C 1
ATOM 754 O O . TRP A 1 98 ? -11.461 9.859 7.105 1 86.19 98 TRP A O 1
ATOM 764 N N . THR A 1 99 ? -11.68 10.93 8.969 1 84.19 99 THR A N 1
ATOM 765 C CA . THR A 1 99 ? -11.219 9.812 9.789 1 84.19 99 THR A CA 1
ATOM 766 C C . THR A 1 99 ? -11.398 10.133 11.273 1 84.19 99 THR A C 1
ATOM 768 O O . THR A 1 99 ? -11.789 11.242 11.633 1 84.19 99 THR A O 1
ATOM 771 N N . ASN A 1 100 ? -11.328 9.242 12.141 1 85.81 100 ASN A N 1
ATOM 772 C CA . ASN A 1 100 ? -11.195 9.461 13.578 1 85.81 100 ASN A CA 1
ATOM 773 C C . ASN A 1 100 ? -12.508 9.922 14.195 1 85.81 100 ASN A C 1
ATOM 775 O O . ASN A 1 100 ? -12.609 11.047 14.688 1 85.81 100 ASN A O 1
ATOM 779 N N . MET A 1 101 ? -13.359 9.133 14.469 1 94.5 101 MET A N 1
ATOM 780 C CA . MET A 1 101 ? -14.594 9.469 15.18 1 94.5 101 MET A CA 1
ATOM 781 C C . MET A 1 101 ? -14.328 9.695 16.656 1 94.5 101 MET A C 1
ATOM 783 O O . MET A 1 101 ? -13.484 9.023 17.25 1 94.5 101 MET A O 1
ATOM 787 N N . HIS A 1 102 ? -15.086 10.719 17.188 1 97.06 102 HIS A N 1
ATOM 788 C CA . HIS A 1 102 ? -14.906 11.039 18.594 1 97.06 102 HIS A CA 1
ATOM 789 C C . HIS A 1 102 ? -13.43 11.25 18.922 1 97.06 102 HIS A C 1
ATOM 791 O O . HIS A 1 102 ? -12.914 10.633 19.859 1 97.06 102 HIS A O 1
ATOM 797 N N . SER A 1 103 ? -12.844 12.18 18.266 1 97.75 103 SER A N 1
ATOM 798 C CA . SER A 1 103 ? -11.391 12.32 18.25 1 97.75 103 SER A CA 1
ATOM 799 C C . SER A 1 103 ? -10.922 13.305 19.312 1 97.75 103 SER A C 1
ATOM 801 O O . SER A 1 103 ? -11.125 14.516 19.172 1 97.75 103 SER A O 1
ATOM 803 N N . PRO A 1 104 ? -10.164 12.867 20.266 1 98.38 104 PRO A N 1
ATOM 804 C CA . PRO A 1 104 ? -9.594 13.82 21.234 1 98.38 104 PRO A CA 1
ATOM 805 C C . PRO A 1 104 ? -8.578 14.766 20.594 1 98.38 104 PRO A C 1
ATOM 807 O O . PRO A 1 104 ? -8.633 15.977 20.828 1 98.38 104 PRO A O 1
ATOM 810 N N . PRO A 1 105 ? -7.719 14.266 19.75 1 97.88 105 PRO A N 1
ATOM 811 C CA . PRO A 1 105 ? -6.762 15.188 19.125 1 97.88 105 PRO A CA 1
ATOM 812 C C . PRO A 1 105 ? -7.438 16.266 18.297 1 97.88 105 PRO A C 1
ATOM 814 O O . PRO A 1 105 ? -7.07 17.438 18.375 1 97.88 105 PRO A O 1
ATOM 817 N N . ASP A 1 106 ? -8.398 15.938 17.5 1 98 106 ASP A N 1
ATOM 818 C CA . ASP A 1 106 ? -9.062 16.938 16.672 1 98 106 ASP A CA 1
ATOM 819 C C . ASP A 1 106 ? -9.852 17.922 17.531 1 98 106 ASP A C 1
ATOM 821 O O . ASP A 1 106 ? -9.938 19.109 17.219 1 98 106 ASP A O 1
ATOM 825 N N . THR A 1 107 ? -10.43 17.406 18.578 1 98.69 107 THR A N 1
ATOM 826 C CA . THR A 1 107 ? -11.07 18.281 19.547 1 98.69 107 THR A CA 1
ATOM 827 C C . THR A 1 107 ? -10.047 19.234 20.156 1 98.69 107 THR A C 1
ATOM 829 O O . THR A 1 107 ? -10.344 20.406 20.375 1 98.69 107 THR A O 1
ATOM 832 N N . ALA A 1 108 ? -8.92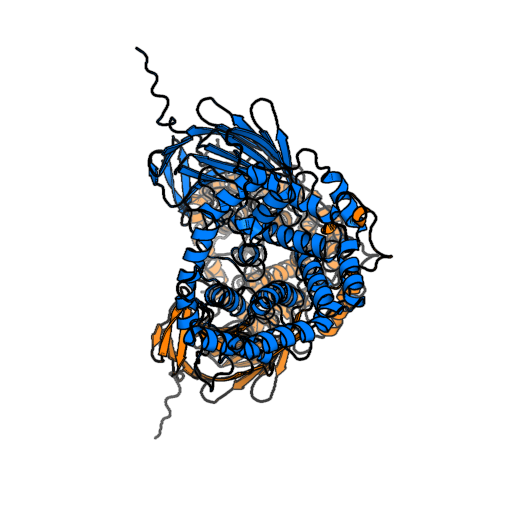2 18.688 20.406 1 98.88 108 ALA A N 1
ATOM 833 C CA . ALA A 1 108 ? -7.863 19.516 20.984 1 98.88 108 ALA A CA 1
ATOM 834 C C . ALA A 1 108 ? -7.461 20.641 20.031 1 98.88 108 ALA A C 1
ATOM 836 O O . ALA A 1 108 ? -7.281 21.781 20.438 1 98.88 108 ALA A O 1
ATOM 837 N N . PHE A 1 109 ? -7.332 20.312 18.75 1 98.69 109 PHE A N 1
ATOM 838 C CA . PHE A 1 109 ? -7.062 21.344 17.766 1 98.69 109 PHE A CA 1
ATOM 839 C C . PHE A 1 109 ? -8.141 22.422 17.797 1 98.69 109 PHE A C 1
ATOM 841 O O . PHE A 1 109 ? -7.84 23.609 17.719 1 98.69 109 PHE A O 1
ATOM 848 N N . ALA A 1 110 ? -9.352 22 17.859 1 98.75 110 ALA A N 1
ATOM 849 C CA . ALA A 1 110 ? -10.484 22.922 17.922 1 98.75 110 ALA A CA 1
ATOM 850 C C . ALA A 1 110 ? -10.398 23.812 19.156 1 98.75 110 ALA A C 1
ATOM 852 O O . ALA A 1 110 ? -10.594 25.031 19.062 1 98.75 110 ALA A O 1
ATOM 853 N N . VAL A 1 111 ? -10.07 23.234 20.266 1 98.88 111 VAL A N 1
ATOM 854 C CA . VAL A 1 111 ? -10 23.953 21.531 1 98.88 111 VAL A CA 1
ATOM 855 C C . VAL A 1 111 ? -8.922 25.031 21.469 1 98.88 111 VAL A C 1
ATOM 857 O O . VAL A 1 111 ? -9.156 26.188 21.844 1 98.88 111 VAL A O 1
ATOM 860 N N . VAL A 1 112 ? -7.777 24.672 20.922 1 98.88 112 VAL A N 1
ATOM 861 C CA . VAL A 1 112 ? -6.684 25.625 20.844 1 98.88 112 VAL A CA 1
ATOM 862 C C . VAL A 1 112 ? -7.121 26.844 20.016 1 98.88 112 VAL A C 1
ATOM 864 O O . VAL A 1 112 ? -6.922 27.984 20.438 1 98.88 112 VAL A O 1
ATOM 867 N N . GLY A 1 113 ? -7.734 26.578 18.891 1 98.81 113 GLY A N 1
ATOM 868 C CA . GLY A 1 113 ? -8.18 27.641 18 1 98.81 113 GLY A CA 1
ATOM 869 C C . GLY A 1 113 ? -9.305 28.469 18.594 1 98.81 113 GLY A C 1
ATOM 870 O O . GLY A 1 113 ? -9.227 29.703 18.641 1 98.81 113 GLY A O 1
ATOM 871 N N . LEU A 1 114 ? -10.312 27.844 19.141 1 98.88 114 LEU A N 1
ATOM 872 C CA . LEU A 1 114 ? -11.516 28.5 19.641 1 98.88 114 LEU A CA 1
ATOM 873 C C . LEU A 1 114 ? -11.211 29.297 20.922 1 98.88 114 LEU A C 1
ATOM 875 O O . LEU A 1 114 ? -11.805 30.344 21.156 1 98.88 114 LEU A O 1
ATOM 879 N N . ALA A 1 115 ? -10.359 28.75 21.719 1 98.81 115 ALA A N 1
ATOM 880 C CA . ALA A 1 115 ? -10 29.484 22.938 1 98.81 115 ALA A CA 1
ATOM 881 C C . ALA A 1 115 ? -9.391 30.844 22.594 1 98.81 115 ALA A C 1
ATOM 883 O O . ALA A 1 115 ? -9.711 31.844 23.234 1 98.81 115 ALA A O 1
ATOM 884 N N . GLN A 1 116 ? -8.531 30.859 21.625 1 98.69 116 GLN A N 1
ATOM 885 C CA . GLN A 1 116 ? -7.91 32.094 21.203 1 98.69 116 GLN A CA 1
ATOM 886 C C . GLN A 1 116 ? -8.938 33.031 20.562 1 98.69 116 GLN A C 1
ATOM 888 O O . GLN A 1 116 ? -8.93 34.25 20.812 1 98.69 116 GLN A O 1
ATOM 893 N N . LEU A 1 117 ? -9.773 32.469 19.719 1 98.81 117 LEU A N 1
ATOM 894 C CA . LEU A 1 117 ? -10.828 33.281 19.125 1 98.81 117 LEU A CA 1
ATOM 895 C C . LEU A 1 117 ? -11.75 33.844 20.188 1 98.81 117 LEU A C 1
ATOM 897 O O . LEU A 1 117 ? -12.141 35.031 20.125 1 98.81 117 LEU A O 1
ATOM 901 N N . HIS A 1 118 ? -12.094 33.031 21.156 1 98.75 118 HIS A N 1
ATOM 902 C CA . HIS A 1 118 ? -12.93 33.469 22.266 1 98.75 118 HIS A CA 1
ATOM 903 C C . HIS A 1 118 ? -12.289 34.625 23.016 1 98.75 118 HIS A C 1
ATOM 905 O O . HIS A 1 118 ? -12.953 35.625 23.312 1 98.75 118 HIS A O 1
ATOM 911 N N . GLU A 1 119 ? -11.047 34.5 23.297 1 98.06 119 GLU A N 1
ATOM 912 C CA . GLU A 1 119 ? -10.312 35.594 23.969 1 98.06 119 GLU A CA 1
ATOM 913 C C . GLU A 1 119 ? -10.367 36.875 23.141 1 98.06 119 GLU A C 1
ATOM 915 O O . GLU A 1 119 ? -10.578 37.938 23.688 1 98.06 119 GLU A O 1
ATOM 920 N N . LEU A 1 120 ? -10.156 36.688 21.875 1 98.25 120 LEU A N 1
ATOM 921 C CA . LEU A 1 120 ? -10.18 37.844 20.969 1 98.25 120 LEU A CA 1
ATOM 922 C C . LEU A 1 120 ? -11.539 38.531 21 1 98.25 120 LEU A C 1
ATOM 924 O O . LEU A 1 120 ? -11.617 39.75 21.109 1 98.25 120 LEU A O 1
ATOM 928 N N . LEU A 1 121 ? -12.617 37.781 20.938 1 98.56 121 LEU A N 1
ATOM 929 C CA . LEU A 1 121 ? -13.969 38.344 20.922 1 98.56 121 LEU A CA 1
ATOM 930 C C . LEU A 1 121 ? -14.328 38.938 22.266 1 98.56 121 LEU A C 1
ATOM 932 O O . LEU A 1 121 ? -15 39.969 22.328 1 98.56 121 LEU A O 1
ATOM 936 N N . GLU A 1 122 ? -13.891 38.344 23.312 1 97.12 122 GLU A N 1
ATOM 937 C CA . GLU A 1 122 ? -14.172 38.812 24.656 1 97.12 122 GLU A CA 1
ATOM 938 C C . GLU A 1 122 ? -13.492 40.156 24.906 1 97.12 122 GLU A C 1
ATOM 940 O O . GLU A 1 122 ? -14.008 41 25.656 1 97.12 122 GLU A O 1
ATOM 945 N N . GLY A 1 123 ? -12.406 40.344 24.297 1 95.19 123 GLY A N 1
ATOM 946 C CA . GLY A 1 123 ? -11.648 41.562 24.5 1 95.19 123 GLY A CA 1
ATOM 947 C C . GLY A 1 123 ? -12.258 42.781 23.812 1 95.19 123 GLY A C 1
ATOM 948 O O . GLY A 1 123 ? -11.781 43.906 23.984 1 95.19 123 GLY A O 1
ATOM 949 N N . ARG A 1 124 ? -13.32 42.594 23.141 1 94 124 ARG A N 1
ATOM 950 C CA . ARG A 1 124 ? -13.945 43.688 22.406 1 94 124 ARG A CA 1
ATOM 951 C C . ARG A 1 124 ? -15.266 44.094 23.047 1 94 124 ARG A C 1
ATOM 953 O O . ARG A 1 124 ? -16.078 43.25 23.406 1 94 124 ARG A O 1
ATOM 960 N N . ASP A 1 125 ? -15.438 45.406 23.172 1 93.56 125 ASP A N 1
ATOM 961 C CA . ASP A 1 125 ? -16.672 45.938 23.734 1 93.56 125 ASP A CA 1
ATOM 962 C C . ASP A 1 125 ? -17.75 46.094 22.672 1 93.56 125 ASP A C 1
ATOM 964 O O . ASP A 1 125 ? -18.016 47.188 22.188 1 93.56 125 ASP A O 1
ATOM 968 N N . TRP A 1 126 ? -18.297 45 22.312 1 96.31 126 TRP A N 1
ATOM 969 C CA . TRP A 1 126 ? -19.375 44.938 21.344 1 96.31 126 TRP A CA 1
ATOM 970 C C . TRP A 1 126 ? -20.438 43.938 21.781 1 96.31 126 TRP A C 1
ATOM 972 O O . TRP A 1 126 ? -20.281 42.719 21.594 1 96.31 126 TRP A O 1
ATOM 982 N N . ALA A 1 127 ? -21.547 44.375 22.266 1 97 127 ALA A N 1
ATOM 983 C CA . ALA A 1 127 ? -22.594 43.594 22.922 1 97 127 ALA A CA 1
ATOM 984 C C . ALA A 1 127 ? -23.203 42.562 21.969 1 97 127 ALA A C 1
ATOM 986 O O . ALA A 1 127 ? -23.609 41.5 22.375 1 97 127 ALA A O 1
ATOM 987 N N . ALA A 1 128 ? -23.172 42.875 20.719 1 97.44 128 ALA A N 1
ATOM 988 C CA . ALA A 1 128 ? -23.797 42 19.719 1 97.44 128 ALA A CA 1
ATOM 989 C C . ALA A 1 128 ? -23.062 40.688 19.594 1 97.44 128 ALA A C 1
ATOM 991 O O . ALA A 1 128 ? -23.609 39.719 19.062 1 97.44 128 ALA A O 1
ATOM 992 N N . LEU A 1 129 ? -21.859 40.562 20.141 1 98.31 129 LEU A N 1
ATOM 993 C CA . LEU A 1 129 ? -21.047 39.344 20.078 1 98.31 129 LEU A CA 1
ATOM 994 C C . LEU A 1 129 ? -21.469 38.375 21.156 1 98.31 129 LEU A C 1
ATOM 996 O O . LEU A 1 129 ? -20.969 37.25 21.203 1 98.31 129 LEU A O 1
ATOM 1000 N N . ALA A 1 130 ? -22.359 38.688 22 1 98.25 130 ALA A N 1
ATOM 1001 C CA . ALA A 1 130 ? -22.672 37.938 23.234 1 98.25 130 ALA A CA 1
ATOM 1002 C C . ALA A 1 130 ? -23.047 36.5 22.922 1 98.25 130 ALA A C 1
ATOM 1004 O O . ALA A 1 130 ? -22.547 35.562 23.562 1 98.25 130 ALA A O 1
ATOM 1005 N N . ALA A 1 131 ? -23.906 36.281 21.984 1 98.38 131 ALA A N 1
ATOM 1006 C CA . ALA A 1 131 ? -24.359 34.938 21.641 1 98.38 131 ALA A CA 1
ATOM 1007 C C . ALA A 1 131 ? -23.203 34.094 21.125 1 98.38 131 ALA A C 1
ATOM 1009 O O . ALA A 1 131 ? -23.062 32.938 21.5 1 98.38 131 ALA A O 1
ATOM 1010 N N . THR A 1 132 ? -22.422 34.656 20.234 1 98.75 132 THR A N 1
ATOM 1011 C CA . THR A 1 132 ? -21.266 33.969 19.688 1 98.75 132 THR A CA 1
ATOM 1012 C C . THR A 1 132 ? -20.266 33.594 20.781 1 98.75 132 THR A C 1
ATOM 1014 O O . THR A 1 132 ? -19.797 32.469 20.844 1 98.75 132 THR A O 1
ATOM 1017 N N . ARG A 1 133 ? -19.953 34.531 21.688 1 98.62 133 ARG A N 1
ATOM 1018 C CA . ARG A 1 133 ? -19.062 34.281 22.812 1 98.62 133 ARG A CA 1
ATOM 1019 C C . ARG A 1 133 ? -19.578 33.125 23.672 1 98.62 133 ARG A C 1
ATOM 1021 O O . ARG A 1 133 ? -18.812 32.25 24.078 1 98.62 133 ARG A O 1
ATOM 1028 N N . ALA A 1 134 ? -20.844 33.125 23.906 1 98.69 134 ALA A N 1
ATOM 1029 C CA . ALA A 1 134 ? -21.453 32.125 24.75 1 98.69 134 ALA A CA 1
ATOM 1030 C C . ALA A 1 134 ? -21.375 30.734 24.094 1 98.69 134 ALA A C 1
ATOM 1032 O O . ALA A 1 134 ? -21.094 29.734 24.766 1 98.69 134 ALA A O 1
ATOM 1033 N N . ASN A 1 135 ? -21.672 30.688 22.844 1 98.88 135 ASN A N 1
ATOM 1034 C CA . ASN A 1 135 ? -21.594 29.422 22.109 1 98.88 135 ASN A CA 1
ATOM 1035 C C . ASN A 1 135 ? -20.172 28.859 22.141 1 98.88 135 ASN A C 1
ATOM 1037 O O . ASN A 1 135 ? -19.984 27.672 22.422 1 98.88 135 ASN A O 1
ATOM 1041 N N . ILE A 1 136 ? -19.188 29.672 21.859 1 98.88 136 ILE A N 1
ATOM 1042 C CA . ILE A 1 136 ? -17.797 29.219 21.844 1 98.88 136 ILE A CA 1
ATOM 1043 C C . ILE A 1 136 ? -17.391 28.75 23.234 1 98.88 136 ILE A C 1
ATOM 1045 O O . ILE A 1 136 ? -16.766 27.703 23.391 1 98.88 136 ILE A O 1
ATOM 1049 N N . ARG A 1 137 ? -17.75 29.516 24.219 1 98.62 137 ARG A N 1
ATOM 1050 C CA . ARG A 1 137 ? -17.422 29.141 25.594 1 98.62 137 ARG A CA 1
ATOM 1051 C C . ARG A 1 137 ? -18.047 27.797 25.953 1 98.62 137 ARG A C 1
ATOM 1053 O O . ARG A 1 137 ? -17.406 26.953 26.578 1 98.62 137 ARG A O 1
ATOM 1060 N N . GLN A 1 138 ? -19.312 27.625 25.594 1 98.69 138 GLN A N 1
ATOM 1061 C CA . GLN A 1 138 ? -20 26.359 25.859 1 98.69 138 GLN A CA 1
ATOM 1062 C C . GLN A 1 138 ? -19.266 25.188 25.203 1 98.69 138 GLN A C 1
ATOM 1064 O O . GLN A 1 138 ? -19.078 24.156 25.844 1 98.69 138 GLN A O 1
ATOM 1069 N N . PHE A 1 139 ? -18.922 25.312 23.984 1 98.81 139 PHE A N 1
ATOM 1070 C CA . PHE A 1 139 ? -18.156 24.297 23.281 1 98.81 139 PHE A CA 1
ATOM 1071 C C . PHE A 1 139 ? -16.875 23.953 24.047 1 98.81 139 PHE A C 1
ATOM 1073 O O . PHE A 1 139 ? -16.562 22.781 24.25 1 98.81 139 PHE A O 1
ATOM 1080 N N . LEU A 1 140 ? -16.109 24.969 24.453 1 98.88 140 LEU A N 1
ATOM 1081 C CA . LEU A 1 140 ? -14.836 24.797 25.141 1 98.88 140 LEU A CA 1
ATOM 1082 C C . LEU A 1 140 ? -15.031 24.047 26.453 1 98.88 140 LEU A C 1
ATOM 1084 O O . LEU A 1 140 ? -14.328 23.062 26.734 1 98.88 140 LEU A O 1
ATOM 1088 N N . GLU A 1 141 ? -15.961 24.438 27.219 1 98.44 141 GLU A N 1
ATOM 1089 C CA . GLU A 1 141 ? -16.203 23.812 28.516 1 98.44 141 GLU A CA 1
ATOM 1090 C C . GLU A 1 141 ? -16.625 22.359 28.359 1 98.44 141 GLU A C 1
ATOM 1092 O O . GLU A 1 141 ? -16.188 21.484 29.109 1 98.44 141 GLU A O 1
ATOM 1097 N N . ARG A 1 142 ? -17.438 22.109 27.359 1 98.5 142 ARG A N 1
ATOM 1098 C CA . ARG A 1 142 ? -17.938 20.766 27.109 1 98.5 142 ARG A CA 1
ATOM 1099 C C . ARG A 1 142 ? -16.812 19.844 26.609 1 98.5 142 ARG A C 1
ATOM 1101 O O . ARG A 1 142 ? -16.953 18.625 26.625 1 98.5 142 ARG A O 1
ATOM 1108 N N . SER A 1 143 ? -15.695 20.406 26.172 1 98.62 143 SER A N 1
ATOM 1109 C CA . SER A 1 143 ? -14.602 19.625 25.609 1 98.62 143 SER A CA 1
ATOM 1110 C C . SER A 1 143 ? -13.688 19.078 26.703 1 98.62 143 SER A C 1
ATOM 1112 O O . SER A 1 143 ? -12.891 18.172 26.453 1 98.62 143 SER A O 1
ATOM 1114 N N . ALA A 1 144 ? -13.75 19.562 27.891 1 98.5 144 ALA A N 1
ATOM 1115 C CA . ALA A 1 144 ? -12.797 19.281 28.953 1 98.5 144 ALA A CA 1
ATOM 1116 C C . ALA A 1 144 ? -12.773 17.781 29.281 1 98.5 144 ALA A C 1
ATOM 1118 O O . ALA A 1 144 ? -11.703 17.172 29.344 1 98.5 144 ALA A O 1
ATOM 1119 N N . PRO A 1 145 ? -13.977 17.094 29.484 1 97.75 145 PRO A N 1
ATOM 1120 C CA . PRO A 1 145 ? -13.945 15.672 29.797 1 97.75 145 PRO A CA 1
ATOM 1121 C C . PRO A 1 145 ? -13.266 14.844 28.703 1 97.75 145 PRO A C 1
ATOM 1123 O O . PRO A 1 145 ? -12.555 13.883 29.016 1 97.75 145 PRO A O 1
ATOM 1126 N N . ALA A 1 146 ? -13.477 15.203 27.453 1 97.88 146 ALA A N 1
ATOM 1127 C CA . ALA A 1 146 ? -12.875 14.5 26.328 1 97.88 146 ALA A CA 1
ATOM 1128 C C . ALA A 1 146 ? -11.352 14.57 26.391 1 97.88 146 ALA A C 1
ATOM 1130 O O . ALA A 1 146 ? -10.664 13.602 26.062 1 97.88 146 ALA A O 1
ATOM 1131 N N . LEU A 1 147 ? -10.836 15.664 26.766 1 98.56 147 LEU A N 1
ATOM 1132 C CA . LEU A 1 147 ? -9.391 15.859 26.766 1 98.56 147 LEU A CA 1
ATOM 1133 C C . LEU A 1 147 ? -8.766 15.297 28.031 1 98.56 147 LEU A C 1
ATOM 1135 O O . LEU A 1 147 ? -7.594 14.906 28.031 1 98.56 147 LEU A O 1
ATOM 1139 N N . LEU A 1 148 ? -9.539 15.227 29.094 1 98.31 148 LEU A N 1
ATOM 1140 C CA . LEU A 1 148 ? -9.055 14.656 30.359 1 98.31 148 LEU A CA 1
ATOM 1141 C C . LEU A 1 148 ? -8.867 13.148 30.219 1 98.31 148 LEU A C 1
ATOM 1143 O O . LEU A 1 148 ? -8 12.57 30.875 1 98.31 148 LEU A O 1
ATOM 1147 N N . THR A 1 149 ? -9.633 12.508 29.328 1 97.75 149 THR A N 1
ATOM 1148 C CA . THR A 1 149 ? -9.602 11.055 29.234 1 97.75 149 THR A CA 1
ATOM 1149 C C . THR A 1 149 ? -9.117 10.609 27.859 1 97.75 149 THR A C 1
ATOM 1151 O O . THR A 1 149 ? -8.859 9.422 27.641 1 97.75 149 THR A O 1
ATOM 1154 N N . GLY A 1 150 ? -9.008 11.508 26.938 1 97.94 150 GLY A N 1
ATOM 1155 C CA . GLY A 1 150 ? -8.758 11.18 25.547 1 97.94 150 GLY A CA 1
ATOM 1156 C C . GLY A 1 150 ? -7.309 10.836 25.266 1 97.94 150 GLY A C 1
ATOM 1157 O O . GLY A 1 150 ? -6.41 11.266 25.984 1 97.94 150 GLY A O 1
ATOM 1158 N N . GLY A 1 151 ? -7.07 10.047 24.172 1 97.88 151 GLY A N 1
ATOM 1159 C CA . GLY A 1 151 ? -5.742 9.633 23.766 1 97.88 151 GLY A CA 1
ATOM 1160 C C . GLY A 1 151 ? -5.32 10.211 22.422 1 97.88 151 GLY A C 1
ATOM 1161 O O . GLY A 1 151 ? -5.934 11.156 21.938 1 97.88 151 GLY A O 1
ATOM 1162 N N . CYS A 1 152 ? -4.188 9.68 21.859 1 97.88 152 CYS A N 1
ATOM 1163 C CA . CYS A 1 152 ? -3.611 10.156 20.609 1 97.88 152 CYS A CA 1
ATOM 1164 C C . CYS A 1 152 ? -3.334 9 19.672 1 97.88 152 CYS A C 1
ATOM 1166 O O . CYS A 1 152 ? -3.484 7.832 20.047 1 97.88 152 CYS A O 1
ATOM 1168 N N . HIS A 1 153 ? -3.012 9.312 18.391 1 95.69 153 HIS A N 1
ATOM 1169 C CA . HIS A 1 153 ? -2.527 8.352 17.406 1 95.69 153 HIS A CA 1
ATOM 1170 C C . HIS A 1 153 ? -1.072 8.617 17.047 1 95.69 153 HIS A C 1
ATOM 1172 O O . HIS A 1 153 ? -0.277 7.688 16.906 1 95.69 153 HIS A O 1
ATOM 1178 N N . THR A 1 154 ? -0.741 9.859 16.906 1 96.5 154 THR A N 1
ATOM 1179 C CA . THR A 1 154 ? 0.549 10.234 16.344 1 96.5 154 THR A CA 1
ATOM 1180 C C . THR A 1 154 ? 1.342 11.094 17.312 1 96.5 154 THR A C 1
ATOM 1182 O O . THR A 1 154 ? 0.77 11.688 18.234 1 96.5 154 THR A O 1
ATOM 1185 N N . PRO A 1 155 ? 2.643 11.25 17.141 1 97.56 155 PRO A N 1
ATOM 1186 C CA . PRO A 1 155 ? 3.5 11.938 18.109 1 97.56 155 PRO A CA 1
ATOM 1187 C C . PRO A 1 155 ? 3.062 13.383 18.359 1 97.56 155 PRO A C 1
ATOM 1189 O O . PRO A 1 155 ? 3.006 13.82 19.516 1 97.56 155 PRO A O 1
ATOM 1192 N N . ASN A 1 156 ? 2.688 14.102 17.359 1 97.56 156 ASN A N 1
ATOM 1193 C CA . ASN A 1 156 ? 2.406 15.523 17.5 1 97.56 156 ASN A CA 1
ATOM 1194 C C . ASN A 1 156 ? 1.144 15.758 18.328 1 97.56 156 ASN A C 1
ATOM 1196 O O . ASN A 1 156 ? 0.994 16.812 18.953 1 97.56 156 ASN A O 1
ATOM 1200 N N . HIS A 1 157 ? 0.26 14.781 18.344 1 98.38 157 HIS A N 1
ATOM 1201 C CA . HIS A 1 157 ? -0.981 14.922 19.094 1 98.38 157 HIS A CA 1
ATOM 1202 C C . HIS A 1 157 ? -0.704 15.211 20.562 1 98.38 157 HIS A C 1
ATOM 1204 O O . HIS A 1 157 ? -1.49 15.898 21.219 1 98.38 157 HIS A O 1
ATOM 1210 N N . ARG A 1 158 ? 0.382 14.75 21.062 1 98.62 158 ARG A N 1
ATOM 1211 C CA . ARG A 1 158 ? 0.717 14.969 22.453 1 98.62 158 ARG A CA 1
ATOM 1212 C C . ARG A 1 158 ? 0.829 16.453 22.766 1 98.62 158 ARG A C 1
ATOM 1214 O O . ARG A 1 158 ? 0.32 16.922 23.797 1 98.62 158 ARG A O 1
ATOM 1221 N N . TRP A 1 159 ? 1.39 17.188 21.844 1 98.75 159 TRP A N 1
ATOM 1222 C CA . TRP A 1 159 ? 1.584 18.625 22.047 1 98.75 159 TRP A CA 1
ATOM 1223 C C . TRP A 1 159 ? 0.277 19.375 21.859 1 98.75 159 TRP A C 1
ATOM 1225 O O . TRP A 1 159 ? 0.002 20.344 22.578 1 98.75 159 TRP A O 1
ATOM 1235 N N . VAL A 1 160 ? -0.493 18.906 20.938 1 98.81 160 VAL A N 1
ATOM 1236 C CA . VAL A 1 160 ? -1.798 19.516 20.719 1 98.81 160 VAL A CA 1
ATOM 1237 C C . VAL A 1 160 ? -2.66 19.359 21.969 1 98.81 160 VAL A C 1
ATOM 1239 O O . VAL A 1 160 ? -3.301 20.312 22.422 1 98.81 160 VAL A O 1
ATOM 1242 N N . LEU A 1 161 ? -2.631 18.172 22.484 1 98.88 161 LEU A N 1
ATOM 1243 C CA . LEU A 1 161 ? -3.41 17.875 23.688 1 98.88 161 LEU A CA 1
ATOM 1244 C C . LEU A 1 161 ? -2.908 18.703 24.875 1 98.88 161 LEU A C 1
ATOM 1246 O O . LEU A 1 161 ? -3.705 19.281 25.609 1 98.88 161 LEU A O 1
ATOM 1250 N N . ALA A 1 162 ? -1.645 18.797 25.047 1 98.88 162 ALA A N 1
ATOM 1251 C CA . ALA A 1 162 ? -1.079 19.578 26.141 1 98.88 162 ALA A CA 1
ATOM 1252 C C . ALA A 1 162 ? -1.479 21.047 26.047 1 98.88 162 ALA A C 1
ATOM 1254 O O . ALA A 1 162 ? -1.894 21.656 27.031 1 98.88 162 ALA A O 1
ATOM 1255 N N . ALA A 1 163 ? -1.385 21.594 24.844 1 98.88 163 ALA A N 1
ATOM 1256 C CA . ALA A 1 163 ? -1.77 22.984 24.641 1 98.88 163 ALA A CA 1
ATOM 1257 C C . ALA A 1 163 ? -3.252 23.203 24.938 1 98.88 163 ALA A C 1
ATOM 1259 O O . ALA A 1 163 ? -3.625 24.141 25.625 1 98.88 163 ALA A O 1
ATOM 1260 N N . ALA A 1 164 ? -4.078 22.328 24.406 1 98.94 164 ALA A N 1
ATOM 1261 C CA . ALA A 1 164 ? -5.52 22.453 24.594 1 98.94 164 ALA A CA 1
ATOM 1262 C C . ALA A 1 164 ? -5.891 22.375 26.062 1 98.94 164 ALA A C 1
ATOM 1264 O O . ALA A 1 164 ? -6.719 23.156 26.547 1 98.94 164 ALA A O 1
ATOM 1265 N N . LEU A 1 165 ? -5.262 21.406 26.766 1 98.94 165 LEU A N 1
ATOM 1266 C CA . LEU A 1 165 ? -5.496 21.266 28.203 1 98.94 165 LEU A CA 1
ATOM 1267 C C . LEU A 1 165 ? -5.102 22.531 28.953 1 98.94 165 LEU A C 1
ATOM 1269 O O . LEU A 1 165 ? -5.809 22.969 29.859 1 98.94 165 LEU A O 1
ATOM 1273 N N . ALA A 1 166 ? -4.062 23.109 28.562 1 98.88 166 ALA A N 1
ATOM 1274 C CA . ALA A 1 166 ? -3.609 24.359 29.188 1 98.88 166 ALA A CA 1
ATOM 1275 C C . ALA A 1 166 ? -4.598 25.484 28.922 1 98.88 166 ALA A C 1
ATOM 1277 O O . ALA A 1 166 ? -4.918 26.266 29.828 1 98.88 166 ALA A O 1
ATOM 1278 N N . PHE A 1 167 ? -5.062 25.625 27.719 1 98.81 167 PHE A N 1
ATOM 1279 C CA . PHE A 1 167 ? -6.055 26.641 27.391 1 98.81 167 PHE A CA 1
ATOM 1280 C C . PHE A 1 167 ? -7.32 26.453 28.219 1 98.81 167 PHE A C 1
ATOM 1282 O O . PHE A 1 167 ? -7.891 27.422 28.719 1 98.81 167 PHE A O 1
ATOM 1289 N N . LEU A 1 168 ? -7.766 25.219 28.312 1 98.81 168 LEU A N 1
ATOM 1290 C CA . LEU A 1 168 ? -8.969 24.938 29.078 1 98.81 168 LEU A CA 1
ATOM 1291 C C . LEU A 1 168 ? -8.75 25.25 30.562 1 98.81 168 LEU A C 1
ATOM 1293 O O . LEU A 1 168 ? -9.672 25.703 31.25 1 98.81 168 LEU A O 1
ATOM 1297 N N . HIS A 1 169 ? -7.578 24.953 31.062 1 98.69 169 HIS A N 1
ATOM 1298 C CA . HIS A 1 169 ? -7.27 25.312 32.438 1 98.69 169 HIS A CA 1
ATOM 1299 C C . HIS A 1 169 ? -7.402 26.812 32.656 1 98.69 169 HIS A C 1
ATOM 1301 O O . HIS A 1 169 ? -7.945 27.25 33.688 1 98.69 169 HIS A O 1
ATOM 1307 N N . ARG A 1 170 ? -6.859 27.562 31.734 1 97.38 170 ARG A N 1
ATOM 1308 C CA . ARG A 1 170 ? -6.969 29.016 31.844 1 97.38 170 ARG A CA 1
ATOM 1309 C C . ARG A 1 170 ? -8.43 29.453 31.906 1 97.38 170 ARG A C 1
ATOM 1311 O O . ARG A 1 170 ? -8.773 30.375 32.625 1 97.38 170 ARG A O 1
ATOM 1318 N N . LEU A 1 171 ? -9.234 28.781 31.172 1 96 171 LEU A N 1
ATOM 1319 C CA . LEU A 1 171 ? -10.648 29.125 31.078 1 96 171 LEU A CA 1
ATOM 1320 C C . LEU A 1 171 ? -11.406 28.656 32.312 1 96 171 LEU A C 1
ATOM 1322 O O . LEU A 1 171 ? -12.297 29.359 32.781 1 96 171 LEU A O 1
ATOM 1326 N N . THR A 1 172 ? -11.047 27.453 32.875 1 95.69 172 THR A N 1
ATOM 1327 C CA . THR A 1 172 ? -11.914 26.812 33.844 1 95.69 172 THR A CA 1
ATOM 1328 C C . THR A 1 172 ? -11.273 26.828 35.219 1 95.69 172 THR A C 1
ATOM 1330 O O . THR A 1 172 ? -11.953 26.656 36.25 1 95.69 172 THR A O 1
ATOM 1333 N N . GLY A 1 173 ? -9.969 26.859 35.281 1 96 173 GLY A N 1
ATOM 1334 C CA . GLY A 1 173 ? -9.242 26.812 36.531 1 96 173 GLY A CA 1
ATOM 1335 C C . GLY A 1 173 ? -9.109 25.406 37.094 1 96 173 GLY A C 1
ATOM 1336 O O . GLY A 1 173 ? -8.57 25.234 38.188 1 96 173 GLY A O 1
ATOM 1337 N N . ASP A 1 174 ? -9.492 24.406 36.375 1 97.31 174 ASP A N 1
ATOM 1338 C CA . ASP A 1 174 ? -9.461 23.031 36.844 1 97.31 174 ASP A CA 1
ATOM 1339 C C . ASP A 1 174 ? -8.039 22.469 36.812 1 97.31 174 ASP A C 1
ATOM 1341 O O . ASP A 1 174 ? -7.465 22.266 35.75 1 97.31 174 ASP A O 1
ATOM 1345 N N . GLU A 1 175 ? -7.527 22.047 37.938 1 97.62 175 GLU A N 1
ATOM 1346 C CA . GLU A 1 175 ? -6.141 21.609 38.062 1 97.62 175 GLU A CA 1
ATOM 1347 C C . GLU A 1 175 ? -5.926 20.234 37.469 1 97.62 175 GLU A C 1
ATOM 1349 O O . GLU A 1 175 ? -4.797 19.859 37.125 1 97.62 175 GLU A O 1
ATOM 1354 N N . ALA A 1 176 ? -6.957 19.469 37.344 1 98.31 176 ALA A N 1
ATOM 1355 C CA . ALA A 1 176 ? -6.844 18.156 36.719 1 98.31 176 ALA A CA 1
ATOM 1356 C C . ALA A 1 176 ? -6.355 18.266 35.281 1 98.31 176 ALA A C 1
ATOM 1358 O O . ALA A 1 176 ? -5.691 17.359 34.781 1 98.31 176 ALA A O 1
ATOM 1359 N N . LEU A 1 177 ? -6.68 19.359 34.656 1 98.69 177 LEU A N 1
ATOM 1360 C CA . LEU A 1 177 ? -6.266 19.609 33.281 1 98.69 177 LEU A CA 1
ATOM 1361 C C . LEU A 1 177 ? -4.75 19.766 33.219 1 98.69 177 LEU A C 1
ATOM 1363 O O . LEU A 1 177 ? -4.125 19.297 32.25 1 98.69 177 LEU A O 1
ATOM 1367 N N . ILE A 1 178 ? -4.148 20.359 34.188 1 98.5 178 ILE A N 1
ATOM 1368 C CA . ILE A 1 178 ? -2.699 20.531 34.219 1 98.5 178 ILE A CA 1
ATOM 1369 C C . ILE A 1 178 ? -2.029 19.172 34.406 1 98.5 178 ILE A C 1
ATOM 1371 O O . ILE A 1 178 ? -1.03 18.859 33.781 1 98.5 178 ILE A O 1
ATOM 1375 N N . ALA A 1 179 ? -2.596 18.422 35.312 1 98.31 179 ALA A N 1
ATOM 1376 C CA . ALA A 1 179 ? -2.047 17.094 35.594 1 98.31 179 ALA A CA 1
ATOM 1377 C C . ALA A 1 179 ? -2.057 16.219 34.344 1 98.31 179 ALA A C 1
ATOM 1379 O O . ALA A 1 179 ? -1.104 15.484 34.062 1 98.31 179 ALA A O 1
ATOM 1380 N N . ARG A 1 180 ? -3.139 16.312 33.594 1 98.69 180 ARG A N 1
ATOM 1381 C CA . ARG A 1 180 ? -3.244 15.539 32.375 1 98.69 180 ARG A CA 1
ATOM 1382 C C . ARG A 1 180 ? -2.244 16.031 31.328 1 98.69 180 ARG A C 1
ATOM 1384 O O . ARG A 1 180 ? -1.65 15.227 30.594 1 98.69 180 ARG A O 1
ATOM 1391 N N . ALA A 1 181 ? -2.094 17.328 31.203 1 98.81 181 ALA A N 1
ATOM 1392 C CA . ALA A 1 181 ? -1.073 17.891 30.312 1 98.81 181 ALA A CA 1
ATOM 1393 C C . ALA A 1 181 ? 0.314 17.375 30.688 1 98.81 181 ALA A C 1
ATOM 1395 O O . ALA A 1 181 ? 1.106 17 29.828 1 98.81 181 ALA A O 1
ATOM 1396 N N . ASP A 1 182 ? 0.559 17.281 32 1 98.31 182 ASP A N 1
ATOM 1397 C CA . ASP A 1 182 ? 1.847 16.812 32.5 1 98.31 182 ASP A CA 1
ATOM 1398 C C . ASP A 1 182 ? 2.08 15.352 32.125 1 98.31 182 ASP A C 1
ATOM 1400 O O . ASP A 1 182 ? 3.219 14.945 31.891 1 98.31 182 ASP A O 1
ATOM 1404 N N . ALA A 1 183 ? 1.033 14.602 32.125 1 98.44 183 ALA A N 1
ATOM 1405 C CA . ALA A 1 183 ? 1.153 13.195 31.734 1 98.44 183 ALA A CA 1
ATOM 1406 C C . ALA A 1 183 ? 1.662 13.055 30.312 1 98.44 183 ALA A C 1
ATOM 1408 O O . ALA A 1 183 ? 2.49 12.188 30.016 1 98.44 183 ALA A O 1
ATOM 1409 N N . TRP A 1 184 ? 1.193 13.867 29.391 1 98.69 184 TRP A N 1
ATOM 1410 C CA . TRP A 1 184 ? 1.664 13.844 28.016 1 98.69 184 TRP A CA 1
ATOM 1411 C C . TRP A 1 184 ? 3.109 14.32 27.922 1 98.69 184 TRP A C 1
ATOM 1413 O O . TRP A 1 184 ? 3.934 13.703 27.234 1 98.69 184 TRP A O 1
ATOM 1423 N N . LEU A 1 185 ? 3.391 15.391 28.641 1 98.44 185 LEU A N 1
ATOM 1424 C CA . LEU A 1 185 ? 4.73 15.969 28.594 1 98.44 185 LEU A CA 1
ATOM 1425 C C . LEU A 1 185 ? 5.75 15.023 29.219 1 98.44 185 LEU A C 1
ATOM 1427 O O . LEU A 1 185 ? 6.926 15.031 28.844 1 98.44 185 LEU A O 1
ATOM 1431 N N . ALA A 1 186 ? 5.297 14.195 30.125 1 98.31 186 ALA A N 1
ATOM 1432 C CA . ALA A 1 186 ? 6.18 13.266 30.812 1 98.31 186 ALA A CA 1
ATOM 1433 C C . ALA A 1 186 ? 6.762 12.234 29.859 1 98.31 186 ALA A C 1
ATOM 1435 O O . ALA A 1 186 ? 7.785 11.609 30.156 1 98.31 186 ALA A O 1
ATOM 1436 N N . GLU A 1 187 ? 6.137 12.062 28.719 1 98.5 187 GLU A N 1
ATOM 1437 C CA . GLU A 1 187 ? 6.629 11.102 27.75 1 98.5 187 GLU A CA 1
ATOM 1438 C C . GLU A 1 187 ? 7.895 11.609 27.062 1 98.5 187 GLU A C 1
ATOM 1440 O O . GLU A 1 187 ? 8.547 10.875 26.312 1 98.5 187 GLU A O 1
ATOM 1445 N N . GLY A 1 188 ? 8.227 12.867 27.281 1 98.38 188 GLY A N 1
ATOM 1446 C CA . GLY A 1 188 ? 9.453 13.438 26.734 1 98.38 188 GLY A CA 1
ATOM 1447 C C . GLY A 1 188 ? 9.273 14.031 25.344 1 98.38 188 GLY A C 1
ATOM 1448 O O . GLY A 1 188 ? 8.289 13.75 24.672 1 98.38 188 GLY A O 1
ATOM 1449 N N . ILE A 1 189 ? 10.195 14.844 24.953 1 98.38 189 ILE A N 1
ATOM 1450 C CA . ILE A 1 189 ? 10.125 15.57 23.688 1 98.38 189 ILE A CA 1
ATOM 1451 C C . ILE A 1 189 ? 10.859 14.797 22.609 1 98.38 189 ILE A C 1
ATOM 1453 O O . ILE A 1 189 ? 12.023 14.422 22.781 1 98.38 189 ILE A O 1
ATOM 1457 N N . ASP A 1 190 ? 10.25 14.477 21.562 1 98 190 ASP A N 1
ATOM 1458 C CA . ASP A 1 190 ? 10.82 13.648 20.5 1 98 190 ASP A CA 1
ATOM 1459 C C . ASP A 1 190 ? 11.438 14.516 19.406 1 98 190 ASP A C 1
ATOM 1461 O O . ASP A 1 190 ? 11.031 14.445 18.25 1 98 190 ASP A O 1
ATOM 1465 N N . ILE A 1 191 ? 12.422 15.234 19.703 1 98.5 191 ILE A N 1
ATOM 1466 C CA . ILE A 1 191 ? 13.125 16.125 18.781 1 98.5 191 ILE A CA 1
ATOM 1467 C C . ILE A 1 191 ? 14.633 15.93 18.922 1 98.5 191 ILE A C 1
ATOM 1469 O O . ILE A 1 191 ? 15.141 15.734 20.016 1 98.5 191 ILE A O 1
ATOM 1473 N N . THR A 1 192 ? 15.398 15.906 17.828 1 98.38 192 THR A N 1
ATOM 1474 C CA . THR A 1 192 ? 16.844 15.766 17.859 1 98.38 192 THR A CA 1
ATOM 1475 C C . THR A 1 192 ? 17.5 17.062 18.312 1 98.38 192 THR A C 1
ATOM 1477 O O . THR A 1 192 ? 16.844 18.109 18.375 1 98.38 192 THR A O 1
ATOM 1480 N N . GLU A 1 193 ? 18.75 17 18.547 1 97.38 193 GLU A N 1
ATOM 1481 C CA . GLU A 1 193 ? 19.516 18.188 18.938 1 97.38 193 GLU A CA 1
ATOM 1482 C C . GLU A 1 193 ? 19.516 19.234 17.812 1 97.38 193 GLU A C 1
ATOM 1484 O O . GLU A 1 193 ? 19.562 20.438 18.062 1 97.38 193 GLU A O 1
ATOM 1489 N N . ASP A 1 194 ? 19.328 18.797 16.594 1 98.19 194 ASP A N 1
ATOM 1490 C CA . ASP A 1 194 ? 19.359 19.703 15.445 1 98.19 194 ASP A CA 1
ATOM 1491 C C . ASP A 1 194 ? 17.969 20.281 15.164 1 98.19 194 ASP A C 1
ATOM 1493 O O . ASP A 1 194 ? 17.828 21.188 14.344 1 98.19 194 ASP A O 1
ATOM 1497 N N . GLY A 1 195 ? 16.953 19.734 15.82 1 98.62 195 GLY A N 1
ATOM 1498 C CA . GLY A 1 195 ? 15.648 20.359 15.727 1 98.62 195 GLY A CA 1
ATOM 1499 C C . GLY A 1 195 ? 14.664 19.562 14.883 1 98.62 195 GLY A C 1
ATOM 1500 O O . GLY A 1 195 ? 13.633 20.094 14.469 1 98.62 195 GLY A O 1
ATOM 1501 N N . GLU A 1 196 ? 15 18.281 14.547 1 98.44 196 GLU A N 1
ATOM 1502 C CA . GLU A 1 196 ? 14.086 17.469 13.734 1 98.44 196 GLU A CA 1
ATOM 1503 C C . GLU A 1 196 ? 13.086 16.734 14.617 1 98.44 196 GLU A C 1
ATOM 1505 O O . GLU A 1 196 ? 13.477 15.961 15.492 1 98.44 196 GLU A O 1
ATOM 1510 N N . TRP A 1 197 ? 11.828 16.953 14.375 1 98.44 197 TRP A N 1
ATOM 1511 C CA . TRP A 1 197 ? 10.773 16.219 15.055 1 98.44 197 TRP A CA 1
ATOM 1512 C C . TRP A 1 197 ? 10.688 14.773 14.547 1 98.44 197 TRP A C 1
ATOM 1514 O O . TRP A 1 197 ? 11.078 14.492 13.414 1 98.44 197 TRP A O 1
ATOM 1524 N N . THR A 1 198 ? 10.133 13.922 15.32 1 97.69 198 THR A N 1
ATOM 1525 C CA . THR A 1 198 ? 10.008 12.492 15.047 1 97.69 198 THR A CA 1
ATOM 1526 C C . THR A 1 198 ? 9.359 12.258 13.688 1 97.69 198 THR A C 1
ATOM 1528 O O . THR A 1 198 ? 9.781 11.375 12.938 1 97.69 198 THR A O 1
ATOM 1531 N N . GLU A 1 199 ? 8.391 12.984 13.312 1 97.12 199 GLU A N 1
ATOM 1532 C CA . GLU A 1 199 ? 7.582 12.703 12.125 1 97.12 199 GLU A CA 1
ATOM 1533 C C . GLU A 1 199 ? 8.266 13.219 10.859 1 97.12 199 GLU A C 1
ATOM 1535 O O . GLU A 1 199 ? 7.855 12.875 9.75 1 97.12 199 GLU A O 1
ATOM 1540 N N . ARG A 1 200 ? 9.234 14.055 10.969 1 97.38 200 ARG A N 1
ATOM 1541 C CA . ARG A 1 200 ? 10 14.602 9.852 1 97.38 200 ARG A CA 1
ATOM 1542 C C . ARG A 1 200 ? 9.086 15.25 8.82 1 97.38 200 ARG A C 1
ATOM 1544 O O . ARG A 1 200 ? 9.219 14.992 7.617 1 97.38 200 ARG A O 1
ATOM 1551 N N . SER A 1 201 ? 8.094 15.969 9.289 1 97.81 201 SER A N 1
ATOM 1552 C CA . SER A 1 201 ? 7.102 16.625 8.453 1 97.81 201 SER A CA 1
ATOM 1553 C C . SER A 1 201 ? 7.328 18.141 8.406 1 97.81 201 SER A C 1
ATOM 1555 O O . SER A 1 201 ? 6.633 18.891 9.086 1 97.81 201 SER A O 1
ATOM 1557 N N . ASN A 1 202 ? 8.156 18.531 7.547 1 98.19 202 ASN A N 1
ATOM 1558 C CA . ASN A 1 202 ? 8.547 19.938 7.465 1 98.19 202 ASN A CA 1
ATOM 1559 C C . ASN A 1 202 ? 7.406 20.797 6.938 1 98.19 202 ASN A C 1
ATOM 1561 O O . ASN A 1 202 ? 7.312 21.984 7.281 1 98.19 202 ASN A O 1
ATOM 1565 N N . GLY A 1 203 ? 6.602 20.234 6.133 1 97.69 203 GLY A N 1
ATOM 1566 C CA . GLY A 1 203 ? 5.559 21 5.484 1 97.69 203 GLY A CA 1
ATOM 1567 C C . GLY A 1 203 ? 4.344 21.219 6.363 1 97.69 203 GLY A C 1
ATOM 1568 O O . GLY A 1 203 ? 3.6 22.188 6.18 1 97.69 203 GLY A O 1
ATOM 1569 N N . ILE A 1 204 ? 4.168 20.328 7.367 1 97 204 ILE A N 1
ATOM 1570 C CA . ILE A 1 204 ? 2.916 20.422 8.109 1 97 204 ILE A CA 1
ATOM 1571 C C . ILE A 1 204 ? 3.201 20.375 9.609 1 97 204 ILE A C 1
ATOM 1573 O O . ILE A 1 204 ? 3.104 21.391 10.297 1 97 204 ILE A O 1
ATOM 1577 N N . TYR A 1 205 ? 3.748 19.297 10.117 1 96.38 205 TYR A N 1
ATOM 1578 C CA . TYR A 1 205 ? 3.605 19 11.539 1 96.38 205 TYR A CA 1
ATOM 1579 C C . TYR A 1 205 ? 4.715 19.641 12.352 1 96.38 205 TYR A C 1
ATOM 1581 O O . TYR A 1 205 ? 4.602 19.781 13.57 1 96.38 205 TYR A O 1
ATOM 1589 N N . ASN A 1 206 ? 5.82 20.031 11.695 1 98.06 206 ASN A N 1
ATOM 1590 C CA . ASN A 1 206 ? 6.785 20.844 12.422 1 98.06 206 ASN A CA 1
ATOM 1591 C C . ASN A 1 206 ? 6.148 22.125 12.953 1 98.06 206 ASN A C 1
ATOM 1593 O O . ASN A 1 206 ? 6.27 22.438 14.133 1 98.06 206 ASN A O 1
ATOM 1597 N N . GLY A 1 207 ? 5.449 22.812 12 1 97.81 207 GLY A N 1
ATOM 1598 C CA . GLY A 1 207 ? 4.781 24.031 12.406 1 97.81 207 GLY A CA 1
ATOM 1599 C C . GLY A 1 207 ? 3.742 23.812 13.492 1 97.81 207 GLY A C 1
ATOM 1600 O O . GLY A 1 207 ? 3.617 24.625 14.406 1 97.81 207 GLY A O 1
ATOM 1601 N N . VAL A 1 208 ? 3.09 22.703 13.414 1 97.75 208 VAL A N 1
ATOM 1602 C CA . VAL A 1 208 ? 2.064 22.344 14.391 1 97.75 208 VAL A CA 1
ATOM 1603 C C . VAL A 1 208 ? 2.711 22.094 15.758 1 97.75 208 VAL A C 1
ATOM 1605 O O . VAL A 1 208 ? 2.277 22.656 16.766 1 97.75 208 VAL A O 1
ATOM 1608 N N . SER A 1 209 ? 3.744 21.344 15.773 1 98.62 209 SER A N 1
ATOM 1609 C CA . SER A 1 209 ? 4.422 21.047 17.031 1 98.62 209 SER A CA 1
ATOM 1610 C C . SER A 1 209 ? 4.984 22.312 17.672 1 98.62 209 SER A C 1
ATOM 1612 O O . SER A 1 209 ? 4.855 22.5 18.875 1 98.62 209 SER A O 1
ATOM 1614 N N . ASP A 1 210 ? 5.531 23.188 16.891 1 98.81 210 ASP A N 1
ATOM 1615 C CA . ASP A 1 210 ? 6.141 24.406 17.391 1 98.81 210 ASP A CA 1
ATOM 1616 C C . ASP A 1 210 ? 5.102 25.297 18.062 1 98.81 210 ASP A C 1
ATOM 1618 O O . ASP A 1 210 ? 5.273 25.703 19.219 1 98.81 210 ASP A O 1
ATOM 1622 N N . ILE A 1 211 ? 4.023 25.547 17.359 1 98.69 211 ILE A N 1
ATOM 1623 C CA . ILE A 1 211 ? 3.061 26.5 17.891 1 98.69 211 ILE A CA 1
ATOM 1624 C C . ILE A 1 211 ? 2.35 25.906 19.109 1 98.69 211 ILE A C 1
ATOM 1626 O O . ILE A 1 211 ? 2.027 26.625 20.062 1 98.69 211 ILE A O 1
ATOM 1630 N N . MET A 1 212 ? 2.123 24.594 19.125 1 98.88 212 MET A N 1
ATOM 1631 C CA . MET A 1 212 ? 1.462 23.953 20.25 1 98.88 212 MET A CA 1
ATOM 1632 C C . MET A 1 212 ? 2.348 23.984 21.484 1 98.88 212 MET A C 1
ATOM 1634 O O . MET A 1 212 ? 1.873 24.281 22.594 1 98.88 212 MET A O 1
ATOM 1638 N N . LEU A 1 213 ? 3.66 23.719 21.328 1 98.81 213 LEU A N 1
ATOM 1639 C CA . LEU A 1 213 ? 4.566 23.766 22.469 1 98.81 213 LEU A CA 1
ATOM 1640 C C . LEU A 1 213 ? 4.746 25.203 22.953 1 98.81 213 LEU A C 1
ATOM 1642 O O . LEU A 1 213 ? 4.918 25.438 24.156 1 98.81 213 LEU A O 1
ATOM 1646 N N . LEU A 1 214 ? 4.715 26.125 22.031 1 98.69 214 LEU A N 1
ATOM 1647 C CA . LEU A 1 214 ? 4.785 27.531 22.438 1 98.69 214 LEU A CA 1
ATOM 1648 C C . LEU A 1 214 ? 3.609 27.906 23.328 1 98.69 214 LEU A C 1
ATOM 1650 O O . LEU A 1 214 ? 3.797 28.5 24.391 1 98.69 214 LEU A O 1
ATOM 1654 N N . HIS A 1 215 ? 2.371 27.531 22.938 1 98.69 215 HIS A N 1
ATOM 1655 C CA . HIS A 1 215 ? 1.195 27.781 23.766 1 98.69 215 HIS A CA 1
ATOM 1656 C C . HIS A 1 215 ? 1.321 27.094 25.125 1 98.69 215 HIS A C 1
ATOM 1658 O O . HIS A 1 215 ? 1.058 27.703 26.172 1 98.69 215 HIS A O 1
ATOM 1664 N N . ALA A 1 216 ? 1.75 25.844 25.078 1 98.81 216 ALA A N 1
ATOM 1665 C CA . ALA A 1 216 ? 1.896 25.094 26.328 1 98.81 216 ALA A CA 1
ATOM 1666 C C . ALA A 1 216 ? 2.912 25.766 27.25 1 98.81 216 ALA A C 1
ATOM 1668 O O . ALA A 1 216 ? 2.678 25.891 28.453 1 98.81 216 ALA A O 1
ATOM 1669 N N . ALA A 1 217 ? 4.031 26.172 26.656 1 98.69 217 ALA A N 1
ATOM 1670 C CA . ALA A 1 217 ? 5.078 26.828 27.438 1 98.69 217 ALA A CA 1
ATOM 1671 C C . ALA A 1 217 ? 4.531 28.047 28.172 1 98.69 217 ALA A C 1
ATOM 1673 O O . ALA A 1 217 ? 4.746 28.203 29.375 1 98.69 217 ALA A O 1
ATOM 1674 N N . GLU A 1 218 ? 3.857 28.828 27.484 1 97.94 218 GLU A N 1
ATOM 1675 C CA . GLU A 1 218 ? 3.34 30.078 28.047 1 97.94 218 GLU A CA 1
ATOM 1676 C C . GLU A 1 218 ? 2.244 29.812 29.078 1 97.94 218 GLU A C 1
ATOM 1678 O O . GLU A 1 218 ? 2.277 30.359 30.172 1 97.94 218 GLU A O 1
ATOM 1683 N N . LEU A 1 219 ? 1.315 29 28.781 1 98.5 219 LEU A N 1
ATOM 1684 C CA . LEU A 1 219 ? 0.114 28.828 29.594 1 98.5 219 LEU A CA 1
ATOM 1685 C C . LEU A 1 219 ? 0.414 27.984 30.828 1 98.5 219 LEU A C 1
ATOM 1687 O O . LEU A 1 219 ? -0.214 28.172 31.875 1 98.5 219 LEU A O 1
ATOM 1691 N N . LEU A 1 220 ? 1.392 27.094 30.672 1 98.25 220 LEU A N 1
ATOM 1692 C CA . LEU A 1 220 ? 1.727 26.234 31.812 1 98.25 220 LEU A CA 1
ATOM 1693 C C . LEU A 1 220 ? 2.885 26.812 32.625 1 98.25 220 LEU A C 1
ATOM 1695 O O . LEU A 1 220 ? 3.242 26.281 33.656 1 98.25 220 LEU A O 1
ATOM 1699 N N . GLY A 1 221 ? 3.455 27.875 32.125 1 97.75 221 GLY A N 1
ATOM 1700 C CA . GLY A 1 221 ? 4.613 28.453 32.781 1 97.75 221 GLY A CA 1
ATOM 1701 C C . GLY A 1 221 ? 5.836 27.547 32.75 1 97.75 221 GLY A C 1
ATOM 1702 O O . GLY A 1 221 ? 6.484 27.328 33.781 1 97.75 221 GLY A O 1
ATOM 1703 N N . ARG A 1 222 ? 6.09 27.047 31.594 1 97.88 222 ARG A N 1
ATOM 1704 C CA . ARG A 1 222 ? 7.215 26.141 31.391 1 97.88 222 ARG A CA 1
ATOM 1705 C C . ARG A 1 222 ? 8.086 26.594 30.234 1 97.88 222 ARG A C 1
ATOM 1707 O O . ARG A 1 222 ? 8.078 25.969 29.172 1 97.88 222 ARG A O 1
ATOM 1714 N N . PRO A 1 223 ? 8.93 27.531 30.406 1 97.81 223 PRO A N 1
ATOM 1715 C CA . PRO A 1 223 ? 9.695 28.141 29.328 1 97.81 223 PRO A CA 1
ATOM 1716 C C . PRO A 1 223 ? 10.664 27.172 28.672 1 97.81 223 PRO A C 1
ATOM 1718 O O . PRO A 1 223 ? 11.102 27.391 27.531 1 97.81 223 PRO A O 1
ATOM 1721 N N . GLU A 1 224 ? 11.016 26.047 29.422 1 97 224 GLU A N 1
ATOM 1722 C CA . GLU A 1 224 ? 11.93 25.062 28.844 1 97 224 GLU A CA 1
ATOM 1723 C C . GLU A 1 224 ? 11.336 24.438 27.594 1 97 224 GLU A C 1
ATOM 1725 O O . GLU A 1 224 ? 12.078 23.922 26.75 1 97 224 GLU A O 1
ATOM 1730 N N . LEU A 1 225 ? 10.031 24.5 27.453 1 98.44 225 LEU A N 1
ATOM 1731 C CA . LEU A 1 225 ? 9.352 23.906 26.312 1 98.44 225 LEU A CA 1
ATOM 1732 C C . LEU A 1 225 ? 9.602 24.75 25.047 1 98.44 225 LEU A C 1
ATOM 1734 O O . LEU A 1 225 ? 9.266 24.312 23.938 1 98.44 225 LEU A O 1
ATOM 1738 N N . LEU A 1 226 ? 10.211 25.906 25.109 1 98.69 226 LEU A N 1
ATOM 1739 C CA . LEU A 1 226 ? 10.484 26.766 23.969 1 98.69 226 LEU A CA 1
ATOM 1740 C C . LEU A 1 226 ? 11.773 26.359 23.281 1 98.69 226 LEU A C 1
ATOM 1742 O O . LEU A 1 226 ? 12.016 26.734 22.125 1 98.69 226 LEU A O 1
ATOM 1746 N N . GLU A 1 227 ? 12.625 25.609 23.984 1 98.25 227 GLU A N 1
ATOM 1747 C CA . GLU A 1 227 ? 13.914 25.25 23.406 1 98.25 227 GLU A CA 1
ATOM 1748 C C . GLU A 1 227 ? 13.742 24.375 22.172 1 98.25 227 GLU A C 1
ATOM 1750 O O . GLU A 1 227 ? 14.383 24.609 21.141 1 98.25 227 GLU A O 1
ATOM 1755 N N . PRO A 1 228 ? 12.852 23.344 22.281 1 98.5 228 PRO A N 1
ATOM 1756 C CA . PRO A 1 228 ? 12.625 22.578 21.047 1 98.5 228 PRO A CA 1
ATOM 1757 C C . PRO A 1 228 ? 12.102 23.438 19.906 1 98.5 228 PRO A C 1
ATOM 1759 O O . PRO A 1 228 ? 12.438 23.203 18.734 1 98.5 228 PRO A O 1
ATOM 1762 N N . VAL A 1 229 ? 11.266 24.406 20.188 1 98.81 229 VAL A N 1
ATOM 1763 C CA . VAL A 1 229 ? 10.719 25.312 19.172 1 98.81 229 VAL A CA 1
ATOM 1764 C C . VAL A 1 229 ? 11.859 26.109 18.516 1 98.81 229 VAL A C 1
ATOM 1766 O O . VAL A 1 229 ? 11.93 26.203 17.297 1 98.81 229 VAL A O 1
ATOM 1769 N N . ARG A 1 230 ? 12.781 26.625 19.328 1 98.75 230 ARG A N 1
ATOM 1770 C CA . ARG A 1 230 ? 13.938 27.359 18.828 1 98.75 230 ARG A CA 1
ATOM 1771 C C . ARG A 1 230 ? 14.789 26.484 17.906 1 98.75 230 ARG A C 1
ATOM 1773 O O . ARG A 1 230 ? 15.18 26.922 16.828 1 98.75 230 ARG A O 1
ATOM 1780 N N . ARG A 1 231 ? 15.016 25.312 18.375 1 98.44 231 ARG A N 1
ATOM 1781 C CA . ARG A 1 231 ? 15.852 24.391 17.609 1 98.44 231 ARG A CA 1
ATOM 1782 C C . ARG A 1 231 ? 15.227 24.094 16.25 1 98.44 231 ARG A C 1
ATOM 1784 O O . ARG A 1 231 ? 15.922 24.094 15.234 1 98.44 231 ARG A O 1
ATOM 1791 N N . ASN A 1 232 ? 13.953 23.812 16.25 1 98.81 232 ASN A N 1
ATOM 1792 C CA . ASN A 1 232 ? 13.289 23.469 15.008 1 98.81 232 ASN A CA 1
ATOM 1793 C C . ASN A 1 232 ? 13.297 24.641 14.023 1 98.81 232 ASN A C 1
ATOM 1795 O O . ASN A 1 232 ? 13.57 24.453 12.836 1 98.81 232 ASN A O 1
ATOM 1799 N N . LEU A 1 233 ? 12.938 25.828 14.516 1 98.81 233 LEU A N 1
ATOM 1800 C CA . LEU A 1 233 ? 12.93 27 13.656 1 98.81 233 LEU A CA 1
ATOM 1801 C C . LEU A 1 233 ? 14.312 27.234 13.047 1 98.81 233 LEU A C 1
ATOM 1803 O O . LEU A 1 233 ? 14.422 27.547 11.859 1 98.81 233 LEU A O 1
ATOM 1807 N N . ARG A 1 234 ? 15.344 27.094 13.805 1 98.44 234 ARG A N 1
ATOM 1808 C CA . ARG A 1 234 ? 16.703 27.281 13.297 1 98.44 234 ARG A CA 1
ATOM 1809 C C . ARG A 1 234 ? 17.031 26.234 12.234 1 98.44 234 ARG A C 1
ATOM 1811 O O . ARG A 1 234 ? 17.656 26.531 11.219 1 98.44 234 ARG A O 1
ATOM 1818 N N . MET A 1 235 ? 16.625 25.016 12.492 1 98.62 235 MET A N 1
ATOM 1819 C CA . MET A 1 235 ? 16.844 23.953 11.516 1 98.62 235 MET A CA 1
ATOM 1820 C C . MET A 1 235 ? 16.156 24.281 10.195 1 98.62 235 MET A C 1
ATOM 1822 O O . MET A 1 235 ? 16.719 24.047 9.125 1 98.62 235 MET A O 1
ATOM 1826 N N . MET A 1 236 ? 14.945 24.875 10.273 1 98.44 236 MET A N 1
ATOM 1827 C CA . MET A 1 236 ? 14.125 25.094 9.086 1 98.44 236 MET A CA 1
ATOM 1828 C C . MET A 1 236 ? 14.789 26.062 8.133 1 98.44 236 MET A C 1
ATOM 1830 O O . MET A 1 236 ? 14.523 26.047 6.926 1 98.44 236 MET A O 1
ATOM 1834 N N . ALA A 1 237 ? 15.68 26.906 8.633 1 97.69 237 ALA A N 1
ATOM 1835 C CA . ALA A 1 237 ? 16.391 27.859 7.773 1 97.69 237 ALA A CA 1
ATOM 1836 C C . ALA A 1 237 ? 17.219 27.125 6.719 1 97.69 237 ALA A C 1
ATOM 1838 O O . ALA A 1 237 ? 17.5 27.688 5.652 1 97.69 237 ALA A O 1
ATOM 1839 N N . TYR A 1 238 ? 17.547 25.875 7 1 98.25 238 TYR A N 1
ATOM 1840 C CA . TYR A 1 238 ? 18.391 25.109 6.086 1 98.25 238 TYR A CA 1
ATOM 1841 C C . TYR A 1 238 ? 17.547 24.188 5.223 1 98.25 238 TYR A C 1
ATOM 1843 O O . TYR A 1 238 ? 18.078 23.469 4.371 1 98.25 238 TYR A O 1
ATOM 1851 N N . LEU A 1 239 ? 16.266 24.141 5.445 1 98.44 239 LEU A N 1
ATOM 1852 C CA . LEU A 1 239 ? 15.375 23.234 4.738 1 98.44 239 LEU A CA 1
ATOM 1853 C C . LEU A 1 239 ? 14.391 24 3.865 1 98.44 239 LEU A C 1
ATOM 1855 O O . LEU A 1 239 ? 13.219 23.641 3.783 1 98.44 239 LEU A O 1
ATOM 1859 N N . VAL A 1 240 ? 14.844 25.062 3.322 1 97.62 240 VAL A N 1
ATOM 1860 C CA . VAL A 1 240 ? 14.094 25.875 2.371 1 97.62 240 VAL A CA 1
ATOM 1861 C C . VAL A 1 240 ? 14.883 26.016 1.076 1 97.62 240 VAL A C 1
ATOM 1863 O O . VAL A 1 240 ? 16.078 26.344 1.104 1 97.62 240 VAL A O 1
ATOM 1866 N N . HIS A 1 241 ? 14.289 25.766 -0.001 1 97.06 241 HIS A N 1
ATOM 1867 C CA . HIS A 1 241 ? 14.898 25.953 -1.312 1 97.06 241 HIS A CA 1
ATOM 1868 C C . HIS A 1 241 ? 14.961 27.438 -1.682 1 97.06 241 HIS A C 1
ATOM 1870 O O . HIS A 1 241 ? 14.312 28.266 -1.043 1 97.06 241 HIS A O 1
ATOM 1876 N N . PRO A 1 242 ? 15.695 27.781 -2.752 1 95.38 242 PRO A N 1
ATOM 1877 C CA . PRO A 1 242 ? 15.844 29.188 -3.143 1 95.38 242 PRO A CA 1
ATOM 1878 C C . PRO A 1 242 ? 14.508 29.859 -3.449 1 95.38 242 PRO A C 1
ATOM 1880 O O . PRO A 1 242 ? 14.359 31.062 -3.23 1 95.38 242 PRO A O 1
ATOM 1883 N N . ASP A 1 243 ? 13.57 29.125 -3.906 1 93.94 243 ASP A N 1
ATOM 1884 C CA . ASP A 1 243 ? 12.289 29.719 -4.293 1 93.94 243 ASP A CA 1
ATOM 1885 C C . ASP A 1 243 ? 11.344 29.812 -3.098 1 93.94 243 ASP A C 1
ATOM 1887 O O . ASP A 1 243 ? 10.188 30.219 -3.242 1 93.94 243 ASP A O 1
ATOM 1891 N N . GLY A 1 244 ? 11.805 29.328 -1.937 1 95.62 244 GLY A N 1
ATOM 1892 C CA . GLY A 1 244 ? 11 29.438 -0.729 1 95.62 244 GLY A CA 1
ATOM 1893 C C . GLY A 1 244 ? 10.266 28.156 -0.38 1 95.62 244 GLY A C 1
ATOM 1894 O O . GLY A 1 244 ? 9.672 28.047 0.696 1 95.62 244 GLY A O 1
ATOM 1895 N N . GLU A 1 245 ? 10.344 27.203 -1.228 1 96.25 245 GLU A N 1
ATOM 1896 C CA . GLU A 1 245 ? 9.695 25.922 -0.961 1 96.25 245 GLU A CA 1
ATOM 1897 C C . GLU A 1 245 ? 10.406 25.156 0.153 1 96.25 245 GLU A C 1
ATOM 1899 O O . GLU A 1 245 ? 11.633 25.141 0.21 1 96.25 245 GLU A O 1
ATOM 1904 N N . VAL A 1 246 ? 9.602 24.562 1.004 1 97.44 246 VAL A N 1
ATOM 1905 C CA . VAL A 1 246 ? 10.117 23.75 2.1 1 97.44 246 VAL A CA 1
ATOM 1906 C C . VAL A 1 246 ? 10.492 22.375 1.582 1 97.44 246 VAL A C 1
ATOM 1908 O O . VAL A 1 246 ? 9.812 21.812 0.721 1 97.44 246 VAL A O 1
ATOM 1911 N N . VAL A 1 247 ? 11.57 21.797 2.084 1 97.94 247 VAL A N 1
ATOM 1912 C CA . VAL A 1 247 ? 12.023 20.469 1.705 1 97.94 247 VAL A CA 1
ATOM 1913 C C . VAL A 1 247 ? 11.086 19.422 2.291 1 97.94 247 VAL A C 1
ATOM 1915 O O . VAL A 1 247 ? 10.977 19.281 3.512 1 97.94 247 VAL A O 1
ATOM 1918 N N . THR A 1 248 ? 10.422 18.625 1.462 1 96.88 248 THR A N 1
ATOM 1919 C CA . THR A 1 248 ? 9.5 17.609 1.936 1 96.88 248 THR A CA 1
ATOM 1920 C C . THR A 1 248 ? 9.883 16.234 1.382 1 96.88 248 THR A C 1
ATOM 1922 O O . THR A 1 248 ? 9.102 15.281 1.479 1 96.88 248 THR A O 1
ATOM 1925 N N . ASP A 1 249 ? 11.086 16.125 0.864 1 93.69 249 ASP A N 1
ATOM 1926 C CA . ASP A 1 249 ? 11.523 14.953 0.106 1 93.69 249 ASP A CA 1
ATOM 1927 C C . ASP A 1 249 ? 11.711 13.742 1.019 1 93.69 249 ASP A C 1
ATOM 1929 O O . ASP A 1 249 ? 11.711 12.602 0.55 1 93.69 249 ASP A O 1
ATOM 1933 N N . TYR A 1 250 ? 11.867 14.023 2.293 1 93.69 250 TYR A N 1
ATOM 1934 C CA . TYR A 1 250 ? 12.148 12.906 3.188 1 93.69 250 TYR A CA 1
ATOM 1935 C C . TYR A 1 250 ? 11.109 12.828 4.301 1 93.69 250 TYR A C 1
ATOM 1937 O O . TYR A 1 250 ? 11.367 12.234 5.355 1 93.69 250 TYR A O 1
ATOM 1945 N N . SER A 1 251 ? 9.961 13.469 4.023 1 93.19 251 SER A N 1
ATOM 1946 C CA . SER A 1 251 ? 8.891 13.469 5.02 1 93.19 251 SER A CA 1
ATOM 1947 C C . SER A 1 251 ? 8.344 12.062 5.238 1 93.19 251 SER A C 1
ATOM 1949 O O . SER A 1 251 ? 8.227 11.281 4.293 1 93.19 251 SER A O 1
ATOM 1951 N N . GLY A 1 252 ? 7.984 11.812 6.422 1 87.94 252 GLY A N 1
ATOM 1952 C CA . GLY A 1 252 ? 7.309 10.562 6.742 1 87.94 252 GLY A CA 1
ATOM 1953 C C . GLY A 1 252 ? 5.797 10.703 6.793 1 87.94 252 GLY A C 1
ATOM 1954 O O . GLY A 1 252 ? 5.105 9.82 7.309 1 87.94 252 GLY A O 1
ATOM 1955 N N . ARG A 1 253 ? 5.332 11.797 6.348 1 91.38 253 ARG A N 1
ATOM 1956 C CA . ARG A 1 253 ? 3.916 12.102 6.527 1 91.38 253 ARG A CA 1
ATOM 1957 C C . ARG A 1 253 ? 3.283 12.562 5.219 1 91.38 253 ARG A C 1
ATOM 1959 O O . ARG A 1 253 ? 3.775 12.234 4.137 1 91.38 253 ARG A O 1
ATOM 1966 N N . GLN A 1 254 ? 2.086 13.211 5.324 1 86.06 254 GLN A N 1
ATOM 1967 C CA . GLN A 1 254 ? 1.236 13.516 4.176 1 86.06 254 GLN A CA 1
ATOM 1968 C C . GLN A 1 254 ? 1.878 14.57 3.283 1 86.06 254 GLN A C 1
ATOM 1970 O O . GLN A 1 254 ? 1.48 14.742 2.129 1 86.06 254 GLN A O 1
ATOM 1975 N N . ASP A 1 255 ? 2.818 15.359 3.742 1 89.06 255 ASP A N 1
ATOM 1976 C CA . ASP A 1 255 ? 3.441 16.406 2.941 1 89.06 255 ASP A CA 1
ATOM 1977 C C . ASP A 1 255 ? 4.531 15.836 2.037 1 89.06 255 ASP A C 1
ATOM 1979 O O . ASP A 1 255 ? 5.086 16.547 1.196 1 89.06 255 ASP A O 1
ATOM 1983 N N . PHE A 1 256 ? 4.781 14.555 2.17 1 87.75 256 PHE A N 1
ATOM 1984 C CA . PHE A 1 256 ? 5.812 13.906 1.37 1 87.75 256 PHE A CA 1
ATOM 1985 C C . PHE A 1 256 ? 5.621 14.211 -0.111 1 87.75 256 PHE A C 1
ATOM 1987 O O . PHE A 1 256 ? 4.586 13.883 -0.688 1 87.75 256 PHE A O 1
ATOM 1994 N N . GLY A 1 257 ? 6.52 14.891 -0.629 1 88.31 257 GLY A N 1
ATOM 1995 C CA . GLY A 1 257 ? 6.578 15.102 -2.068 1 88.31 257 GLY A CA 1
ATOM 1996 C C . GLY A 1 257 ? 5.676 16.219 -2.549 1 88.31 257 GLY A C 1
ATOM 1997 O O . GLY A 1 257 ? 5.539 16.438 -3.754 1 88.31 257 GLY A O 1
ATOM 1998 N N . HIS A 1 258 ? 5.066 16.984 -1.598 1 91.31 258 HIS A N 1
ATOM 1999 C CA . HIS A 1 258 ? 4.184 18.094 -1.966 1 91.31 258 HIS A CA 1
ATOM 2000 C C . HIS A 1 258 ? 4.836 19.438 -1.675 1 91.31 258 HIS A C 1
ATOM 2002 O O . HIS A 1 258 ? 5.691 19.547 -0.794 1 91.31 258 HIS A O 1
ATOM 2008 N N . ALA A 1 259 ? 4.391 20.328 -2.445 1 93.44 259 ALA A N 1
ATOM 2009 C CA . ALA A 1 259 ? 4.938 21.672 -2.281 1 93.44 259 ALA A CA 1
ATOM 2010 C C . ALA A 1 259 ? 4.32 22.375 -1.071 1 93.44 259 ALA A C 1
ATOM 2012 O O . ALA A 1 259 ? 3.096 22.375 -0.904 1 93.44 259 ALA A O 1
ATOM 2013 N N . PHE A 1 260 ? 5.152 22.875 -0.228 1 97 260 PHE A N 1
ATOM 2014 C CA . PHE A 1 260 ? 4.781 23.719 0.909 1 97 260 PHE A CA 1
ATOM 2015 C C . PHE A 1 260 ? 5.738 24.891 1.057 1 97 260 PHE A C 1
ATOM 2017 O O . PHE A 1 260 ? 6.809 24.906 0.442 1 97 260 PHE A O 1
ATOM 2024 N N . ASP A 1 261 ? 5.273 25.891 1.73 1 97.5 261 ASP A N 1
ATOM 2025 C CA . ASP A 1 261 ? 6.117 27.031 2.068 1 97.5 261 ASP A CA 1
ATOM 2026 C C . ASP A 1 261 ? 6.152 27.266 3.578 1 97.5 261 ASP A C 1
ATOM 2028 O O . ASP A 1 261 ? 5.711 26.406 4.352 1 97.5 261 ASP A O 1
ATOM 2032 N N . MET A 1 262 ? 6.699 28.375 4.023 1 97.5 262 MET A N 1
ATOM 2033 C CA . MET A 1 262 ? 6.957 28.594 5.441 1 97.5 262 MET A CA 1
ATOM 2034 C C . MET A 1 262 ? 5.75 29.234 6.117 1 97.5 262 MET A C 1
ATOM 2036 O O . MET A 1 262 ? 5.832 29.672 7.27 1 97.5 262 MET A O 1
ATOM 2040 N N . THR A 1 263 ? 4.605 29.297 5.457 1 97.75 263 THR A N 1
ATOM 2041 C CA . THR A 1 263 ? 3.43 29.953 6.016 1 97.75 263 THR A CA 1
ATOM 2042 C C . THR A 1 263 ? 3.008 29.297 7.324 1 97.75 263 THR A C 1
ATOM 2044 O O . THR A 1 263 ? 2.564 29.969 8.25 1 97.75 263 THR A O 1
ATOM 2047 N N . GLY A 1 264 ? 3.172 27.984 7.414 1 97.5 264 GLY A N 1
ATOM 2048 C CA . GLY A 1 264 ? 2.77 27.25 8.602 1 97.5 264 GLY A CA 1
ATOM 2049 C C . GLY A 1 264 ? 3.623 27.562 9.812 1 97.5 264 GLY A C 1
ATOM 2050 O O . GLY A 1 264 ? 3.252 27.219 10.938 1 97.5 264 GLY A O 1
ATOM 2051 N N . TYR A 1 265 ? 4.711 28.25 9.648 1 98.25 265 TYR A N 1
ATOM 2052 C CA . TYR A 1 265 ? 5.637 28.594 10.727 1 98.25 265 TYR A CA 1
ATOM 2053 C C . TYR A 1 265 ? 5.473 30.031 11.164 1 98.25 265 TYR A C 1
ATOM 2055 O O . TYR A 1 265 ? 6.07 30.469 12.156 1 98.25 265 TYR A O 1
ATOM 2063 N N . LEU A 1 266 ? 4.691 30.812 10.438 1 97.44 266 LEU A N 1
ATOM 2064 C CA . LEU A 1 266 ? 4.602 32.25 10.625 1 97.44 266 LEU A CA 1
ATOM 2065 C C . LEU A 1 266 ? 4.195 32.594 12.055 1 97.44 266 LEU A C 1
ATOM 2067 O O . LEU A 1 266 ? 4.859 33.375 12.719 1 97.44 266 LEU A O 1
ATOM 2071 N N . PRO A 1 267 ? 3.156 31.938 12.625 1 97.5 267 PRO A N 1
ATOM 2072 C CA . PRO A 1 267 ? 2.785 32.312 13.992 1 97.5 267 PRO A CA 1
ATOM 2073 C C . PRO A 1 267 ? 3.9 32.031 15 1 97.5 267 PRO A C 1
ATOM 2075 O O . PRO A 1 267 ? 4.246 32.906 15.797 1 97.5 267 PRO A O 1
ATOM 2078 N N . ALA A 1 268 ? 4.488 30.875 14.922 1 98.25 268 ALA A N 1
ATOM 2079 C CA . ALA A 1 268 ? 5.547 30.516 15.859 1 98.25 268 ALA A CA 1
ATOM 2080 C C . ALA A 1 268 ? 6.766 31.422 15.688 1 98.25 268 ALA A C 1
ATOM 2082 O O . ALA A 1 268 ? 7.332 31.906 16.672 1 98.25 268 ALA A O 1
ATOM 2083 N N . ALA A 1 269 ? 7.156 31.641 14.461 1 97.88 269 ALA A N 1
ATOM 2084 C CA . ALA A 1 269 ? 8.328 32.469 14.188 1 97.88 269 ALA A CA 1
ATOM 2085 C C . ALA A 1 269 ? 8.117 33.906 14.656 1 97.88 269 ALA A C 1
ATOM 2087 O O . ALA A 1 269 ? 9.023 34.5 15.234 1 97.88 269 ALA A O 1
ATOM 2088 N N . SER A 1 270 ? 6.93 34.438 14.414 1 96.75 270 SER A N 1
ATOM 2089 C CA . SER A 1 270 ? 6.621 35.812 14.836 1 96.75 270 SER A CA 1
ATOM 2090 C C . SER A 1 270 ? 6.664 35.938 16.359 1 96.75 270 SER A C 1
ATOM 2092 O O . SER A 1 270 ? 7.258 36.875 16.891 1 96.75 270 SER A O 1
ATOM 2094 N N . LEU A 1 271 ? 6.043 35.031 17 1 97.12 271 LEU A N 1
ATOM 2095 C CA . LEU A 1 271 ? 5.988 35.062 18.469 1 97.12 271 LEU A CA 1
ATOM 2096 C C . LEU A 1 271 ? 7.379 34.906 19.062 1 97.12 271 LEU A C 1
ATOM 2098 O O . LEU A 1 271 ? 7.746 35.625 20 1 97.12 271 LEU A O 1
ATOM 2102 N N . MET A 1 272 ? 8.164 34 18.516 1 97.56 272 MET A N 1
ATOM 2103 C CA . MET A 1 272 ? 9.508 33.75 19.031 1 97.56 272 MET A CA 1
ATOM 2104 C C . MET A 1 272 ? 10.422 34.938 18.719 1 97.56 272 MET A C 1
ATOM 2106 O O . MET A 1 272 ? 11.305 35.25 19.516 1 97.56 272 MET A O 1
ATOM 2110 N N . ALA A 1 273 ? 10.25 35.531 17.516 1 96.75 273 ALA A N 1
ATOM 2111 C CA . ALA A 1 273 ? 11.031 36.719 17.172 1 96.75 273 ALA A CA 1
ATOM 2112 C C . ALA A 1 273 ? 10.828 37.812 18.203 1 96.75 273 ALA A C 1
ATOM 2114 O O . ALA A 1 273 ? 11.789 38.469 18.641 1 96.75 273 ALA A O 1
ATOM 2115 N N . HIS A 1 274 ? 9.633 38.031 18.562 1 95.5 274 HIS A N 1
ATOM 2116 C CA . HIS A 1 274 ? 9.312 39.062 19.531 1 95.5 274 HIS A CA 1
ATOM 2117 C C . HIS A 1 274 ? 9.828 38.719 20.922 1 95.5 274 HIS A C 1
ATOM 2119 O O . HIS A 1 274 ? 10.477 39.531 21.594 1 95.5 274 HIS A O 1
ATOM 2125 N N . ARG A 1 275 ? 9.547 37.5 21.312 1 95.44 275 ARG A N 1
ATOM 2126 C CA . ARG A 1 275 ? 9.906 37.062 22.656 1 95.44 275 ARG A CA 1
ATOM 2127 C C . ARG A 1 275 ? 11.414 37.094 22.859 1 95.44 275 ARG A C 1
ATOM 2129 O O . ARG A 1 275 ? 11.891 37.625 23.875 1 95.44 275 ARG A O 1
ATOM 2136 N N . ASP A 1 276 ? 12.141 36.562 21.906 1 96.62 276 ASP A N 1
ATOM 2137 C CA . ASP A 1 276 ? 13.586 36.469 22.047 1 96.62 276 ASP A CA 1
ATOM 2138 C C . ASP A 1 276 ? 14.305 37.656 21.453 1 96.62 276 ASP A C 1
ATOM 2140 O O . ASP A 1 276 ? 15.523 37.781 21.547 1 96.62 276 ASP A O 1
ATOM 2144 N N . GLN A 1 277 ? 13.523 38.531 20.844 1 95.69 277 GLN A N 1
ATOM 2145 C CA . GLN A 1 277 ? 14.117 39.656 20.109 1 95.69 277 GLN A CA 1
ATOM 2146 C C . GLN A 1 277 ? 15.195 39.188 19.141 1 95.69 277 GLN A C 1
ATOM 2148 O O . GLN A 1 277 ? 16.312 39.688 19.141 1 95.69 277 GLN A O 1
ATOM 2153 N N . ASP A 1 278 ? 14.883 38.25 18.391 1 96.5 278 ASP A N 1
ATOM 2154 C CA . ASP A 1 278 ? 15.844 37.531 17.547 1 96.5 278 ASP A CA 1
ATOM 2155 C C . ASP A 1 278 ? 15.609 37.844 16.062 1 96.5 278 ASP A C 1
ATOM 2157 O O . ASP A 1 278 ? 14.609 37.438 15.492 1 96.5 278 ASP A O 1
ATOM 2161 N N . PRO A 1 279 ? 16.531 38.5 15.359 1 96.88 279 PRO A N 1
ATOM 2162 C CA . PRO A 1 279 ? 16.375 38.844 13.945 1 96.88 279 PRO A CA 1
ATOM 2163 C C . PRO A 1 279 ? 16.266 37.594 13.039 1 96.88 279 PRO A C 1
ATOM 2165 O O . PRO A 1 279 ? 15.672 37.688 11.961 1 96.88 279 PRO A O 1
ATOM 2168 N N . PHE A 1 280 ? 16.859 36.531 13.531 1 97.44 280 PHE A N 1
ATOM 2169 C CA . PHE A 1 280 ? 16.812 35.312 12.742 1 97.44 280 PHE A CA 1
ATOM 2170 C C . PHE A 1 280 ? 15.375 34.781 12.648 1 97.44 280 PHE A C 1
ATOM 2172 O O . PHE A 1 280 ? 14.914 34.406 11.562 1 97.44 280 PHE A O 1
ATOM 2179 N N . PHE A 1 281 ? 14.625 34.75 13.719 1 98.06 281 PHE A N 1
ATOM 2180 C CA . PHE A 1 281 ? 13.234 34.312 13.727 1 98.06 281 PHE A CA 1
ATOM 2181 C C . PHE A 1 281 ? 12.359 35.312 12.984 1 98.06 281 PHE A C 1
ATOM 2183 O O . PHE A 1 281 ? 11.383 34.938 12.336 1 98.06 281 PHE A O 1
ATOM 2190 N N . ALA A 1 282 ? 12.711 36.562 13.062 1 96.69 282 ALA A N 1
ATOM 2191 C CA . ALA A 1 282 ? 11.977 37.594 12.297 1 96.69 282 ALA A CA 1
ATOM 2192 C C . ALA A 1 282 ? 12.109 37.344 10.797 1 96.69 282 ALA A C 1
ATOM 2194 O O . ALA A 1 282 ? 11.156 37.562 10.047 1 96.69 282 ALA A O 1
ATOM 2195 N N . ALA A 1 283 ? 13.328 36.969 10.406 1 97.12 283 ALA A N 1
ATOM 2196 C CA . ALA A 1 283 ? 13.562 36.656 8.992 1 97.12 283 ALA A CA 1
ATOM 2197 C C . ALA A 1 283 ? 12.711 35.469 8.539 1 97.12 283 ALA A C 1
ATOM 2199 O O . ALA A 1 283 ? 12.18 35.469 7.422 1 97.12 283 ALA A O 1
ATOM 2200 N N . LEU A 1 284 ? 12.609 34.5 9.383 1 97.69 284 LEU A N 1
ATOM 2201 C CA . LEU A 1 284 ? 11.766 33.344 9.07 1 97.69 284 LEU A CA 1
ATOM 2202 C C . LEU A 1 284 ? 10.297 33.75 8.969 1 97.69 284 LEU A C 1
ATOM 2204 O O . LEU A 1 284 ? 9.578 33.281 8.086 1 97.69 284 LEU A O 1
ATOM 2208 N N . ALA A 1 285 ? 9.828 34.562 9.852 1 96.75 285 ALA A N 1
ATOM 2209 C CA . ALA A 1 285 ? 8.453 35.062 9.812 1 96.75 285 ALA A CA 1
ATOM 2210 C C . ALA A 1 285 ? 8.188 35.812 8.516 1 96.75 285 ALA A C 1
ATOM 2212 O O . ALA A 1 285 ? 7.125 35.656 7.906 1 96.75 285 ALA A O 1
ATOM 2213 N N . GLU A 1 286 ? 9.156 36.625 8.125 1 95.56 286 GLU A N 1
ATOM 2214 C CA . GLU A 1 286 ? 9.016 37.375 6.887 1 95.56 286 GLU A CA 1
ATOM 2215 C C . GLU A 1 286 ? 8.875 36.438 5.688 1 95.56 286 GLU A C 1
ATOM 2217 O O . GLU A 1 286 ? 8.055 36.688 4.797 1 95.56 286 GLU A O 1
ATOM 2222 N N . LEU A 1 287 ? 9.695 35.438 5.688 1 96.12 287 LEU A N 1
ATOM 2223 C CA . LEU A 1 287 ? 9.617 34.469 4.613 1 96.12 287 LEU A CA 1
ATOM 2224 C C . LEU A 1 287 ? 8.227 33.812 4.559 1 96.12 287 LEU A C 1
ATOM 2226 O O . LEU A 1 287 ? 7.668 33.625 3.479 1 96.12 287 LEU A O 1
ATOM 2230 N N . GLY A 1 288 ? 7.676 33.438 5.73 1 96.5 288 GLY A N 1
ATOM 2231 C CA . GLY A 1 288 ? 6.316 32.938 5.801 1 96.5 288 GLY A CA 1
ATOM 2232 C C . GLY A 1 288 ? 5.277 33.938 5.336 1 96.5 288 GLY A C 1
ATOM 2233 O O . GLY A 1 288 ? 4.34 33.562 4.617 1 96.5 288 GLY A O 1
ATOM 2234 N N . GLY A 1 289 ? 5.461 35.125 5.719 1 95.5 289 GLY A N 1
ATOM 2235 C CA . GLY A 1 289 ? 4.547 36.219 5.34 1 95.5 289 GLY A CA 1
ATOM 2236 C C . GLY A 1 289 ? 4.504 36.438 3.842 1 95.5 289 GLY A C 1
ATOM 2237 O O . GLY A 1 289 ? 3.439 36.719 3.281 1 95.5 289 GLY A O 1
ATOM 2238 N N . GLU A 1 290 ? 5.629 36.344 3.227 1 94.25 290 GLU A N 1
ATOM 2239 C CA . GLU A 1 290 ? 5.727 36.594 1.789 1 94.25 290 GLU A CA 1
ATOM 2240 C C . GLU A 1 290 ? 4.895 35.562 1.01 1 94.25 290 GLU A C 1
ATOM 2242 O O . GLU A 1 290 ? 4.309 35.906 -0.024 1 94.25 290 GLU A O 1
ATOM 2247 N N . SER A 1 291 ? 4.824 34.406 1.526 1 95.44 291 SER A N 1
ATOM 2248 C CA . SER A 1 291 ? 4.16 33.312 0.819 1 95.44 291 SER A CA 1
ATOM 2249 C C . SER A 1 291 ? 2.697 33.188 1.231 1 95.44 291 SER A C 1
ATOM 2251 O O . SER A 1 291 ? 1.972 32.344 0.728 1 95.44 291 SER A O 1
ATOM 2253 N N . LEU A 1 292 ? 2.252 34.031 2.051 1 96.06 292 LEU A N 1
ATOM 2254 C CA . LEU A 1 292 ? 0.952 33.906 2.703 1 96.06 292 LEU A CA 1
ATOM 2255 C C . LEU A 1 292 ? -0.179 34.094 1.696 1 96.06 292 LEU A C 1
ATOM 2257 O O . LEU A 1 292 ? -0.241 35.125 1.006 1 96.06 292 LEU A O 1
ATOM 2261 N N . ARG A 1 293 ? -1.083 33.062 1.578 1 96.69 293 ARG A N 1
ATOM 2262 C CA . ARG A 1 293 ? -2.256 33.156 0.714 1 96.69 293 ARG A CA 1
ATOM 2263 C C . ARG A 1 293 ? -3.527 32.812 1.484 1 96.69 293 ARG A C 1
ATOM 2265 O O . ARG A 1 293 ? -4.637 33 0.985 1 96.69 293 ARG A O 1
ATOM 2272 N N . HIS A 1 294 ? -3.391 32.344 2.643 1 97.38 294 HIS A N 1
ATOM 2273 C CA . HIS A 1 294 ? -4.449 31.984 3.572 1 97.38 294 HIS A CA 1
ATOM 2274 C C . HIS A 1 294 ? -4.008 32.156 5.02 1 97.38 294 HIS A C 1
ATOM 2276 O O . HIS A 1 294 ? -2.844 31.922 5.352 1 97.38 294 HIS A O 1
ATOM 2282 N N . PRO A 1 295 ? -4.883 32.562 5.902 1 97 295 PRO A N 1
ATOM 2283 C CA . PRO A 1 295 ? -4.441 32.844 7.273 1 97 295 PRO A CA 1
ATOM 2284 C C . PRO A 1 295 ? -4.109 31.562 8.047 1 97 295 PRO A C 1
ATOM 2286 O O . PRO A 1 295 ? -3.523 31.641 9.133 1 97 295 PRO A O 1
ATOM 2289 N N . GLY A 1 296 ? -4.523 30.438 7.555 1 97.12 296 GLY A N 1
ATOM 2290 C CA . GLY A 1 296 ? -4.215 29.172 8.203 1 97.12 296 GLY A CA 1
ATOM 2291 C C . GLY A 1 296 ? -5.383 28.609 8.992 1 97.12 296 GLY A C 1
ATOM 2292 O O . GLY A 1 296 ? -6.379 29.297 9.219 1 97.12 296 GLY A O 1
ATOM 2293 N N . ALA A 1 297 ? -5.297 27.344 9.422 1 97.62 297 ALA A N 1
ATOM 2294 C CA . ALA A 1 297 ? -6.293 26.703 10.273 1 97.62 297 ALA A CA 1
ATOM 2295 C C . ALA A 1 297 ? -6.453 27.453 11.594 1 97.62 297 ALA A C 1
ATOM 2297 O O . ALA A 1 297 ? -5.551 28.188 12.016 1 97.62 297 ALA A O 1
ATOM 2298 N N . ILE A 1 298 ? -7.547 27.266 12.25 1 98.5 298 ILE A N 1
ATOM 2299 C CA . ILE A 1 298 ? -7.867 28.062 13.43 1 98.5 298 ILE A CA 1
ATOM 2300 C C . ILE A 1 298 ? -6.809 27.844 14.508 1 98.5 298 ILE A C 1
ATOM 2302 O O . ILE A 1 298 ? -6.473 28.766 15.258 1 98.5 298 ILE A O 1
ATOM 2306 N N . SER A 1 299 ? -6.215 26.641 14.57 1 97.88 299 SER A N 1
ATOM 2307 C CA . SER A 1 299 ? -5.258 26.297 15.625 1 97.88 299 SER A CA 1
ATOM 2308 C C . SER A 1 299 ? -3.871 26.844 15.297 1 97.88 299 SER A C 1
ATOM 2310 O O . SER A 1 299 ? -2.988 26.875 16.156 1 97.88 299 SER A O 1
ATOM 2312 N N . ASN A 1 300 ? -3.672 27.297 14.094 1 98.12 300 ASN A N 1
ATOM 2313 C CA . ASN A 1 300 ? -2.418 27.859 13.602 1 98.12 300 ASN A CA 1
ATOM 2314 C C . ASN A 1 300 ? -2.658 29.078 12.727 1 98.12 300 ASN A C 1
ATOM 2316 O O . ASN A 1 300 ? -2.014 29.25 11.688 1 98.12 300 ASN A O 1
ATOM 2320 N N . ASN A 1 301 ? -3.617 29.906 13.164 1 98.06 301 ASN A N 1
ATOM 2321 C CA . ASN A 1 301 ? -4.027 31.094 12.414 1 98.06 301 ASN A CA 1
ATOM 2322 C C . ASN A 1 301 ? -2.988 32.219 12.516 1 98.06 301 ASN A C 1
ATOM 2324 O O . ASN A 1 301 ? -2.531 32.531 13.609 1 98.06 301 ASN A O 1
ATOM 2328 N N . GLY A 1 302 ? -2.701 32.844 11.414 1 97.5 302 GLY A N 1
ATOM 2329 C CA . GLY A 1 302 ? -1.626 33.812 11.367 1 97.5 302 GLY A CA 1
ATOM 2330 C C . GLY A 1 302 ? -2.035 35.188 11.906 1 97.5 302 GLY A C 1
ATOM 2331 O O . GLY A 1 302 ? -1.19 35.938 12.359 1 97.5 302 GLY A O 1
ATOM 2332 N N . LEU A 1 303 ? -3.307 35.469 11.891 1 98.19 303 LEU A N 1
ATOM 2333 C CA . LEU A 1 303 ? -3.748 36.812 12.211 1 98.19 303 LEU A CA 1
ATOM 2334 C C . LEU A 1 303 ? -4.105 36.938 13.688 1 98.19 303 LEU A C 1
ATOM 2336 O O . LEU A 1 303 ? -3.898 38 14.297 1 98.19 303 LEU A O 1
ATOM 2340 N N . ILE A 1 304 ? -4.582 35.906 14.336 1 98.31 304 ILE A N 1
ATOM 2341 C CA . ILE A 1 304 ? -5.09 35.938 15.703 1 98.31 304 ILE A CA 1
ATOM 2342 C C . ILE A 1 304 ? -3.998 36.438 16.656 1 98.31 304 ILE A C 1
ATOM 2344 O O . ILE A 1 304 ? -4.219 37.344 17.438 1 98.31 304 ILE A O 1
ATOM 2348 N N . PRO A 1 305 ? -2.785 35.906 16.531 1 96.81 305 PRO A N 1
ATOM 2349 C CA . PRO A 1 305 ? -1.753 36.375 17.453 1 96.81 305 PRO A CA 1
ATOM 2350 C C . PRO A 1 305 ? -1.492 37.875 17.328 1 96.81 305 PRO A C 1
ATOM 2352 O O . PRO A 1 305 ? -1.244 38.531 18.344 1 96.81 305 PRO A O 1
ATOM 2355 N N . TYR A 1 306 ? -1.592 38.438 16.172 1 96.19 306 TYR A N 1
ATOM 2356 C CA . TYR A 1 306 ? -1.334 39.844 15.945 1 96.19 306 TYR A CA 1
ATOM 2357 C C . TYR A 1 306 ? -2.457 40.719 16.516 1 96.19 306 TYR A C 1
ATOM 2359 O O . TYR A 1 306 ? -2.252 41.875 16.844 1 96.19 306 TYR A O 1
ATOM 2367 N N . LEU A 1 307 ? -3.617 40.125 16.562 1 97.69 307 LEU A N 1
ATOM 2368 C CA . LEU A 1 307 ? -4.75 40.875 17.109 1 97.69 307 LEU A CA 1
ATOM 2369 C C . LEU A 1 307 ? -4.773 40.75 18.641 1 97.69 307 LEU A C 1
ATOM 2371 O O . LEU A 1 307 ? -5.164 41.719 19.328 1 97.69 307 LEU A O 1
ATOM 2375 N N . LEU A 1 308 ? -4.367 39.625 19.141 1 97.19 308 LEU A N 1
ATOM 2376 C CA . LEU A 1 308 ? -4.344 39.438 20.578 1 97.19 308 LEU A CA 1
ATOM 2377 C C . LEU A 1 308 ? -3.146 40.125 21.219 1 97.19 308 LEU A C 1
ATOM 2379 O O . LEU A 1 308 ? -3.191 40.5 22.391 1 97.19 308 LEU A O 1
ATOM 2383 N N . ARG A 1 309 ? -2.105 40.281 20.453 1 94.56 309 ARG A N 1
ATOM 2384 C CA . ARG A 1 309 ? -0.866 40.906 20.938 1 94.56 309 ARG A CA 1
ATOM 2385 C C . ARG A 1 309 ? -0.431 42.031 20.031 1 94.56 309 ARG A C 1
ATOM 2387 O O . ARG A 1 309 ? 0.527 41.906 19.266 1 94.56 309 ARG A O 1
ATOM 2394 N N . PRO A 1 310 ? -0.954 43.156 20.25 1 91.31 310 PRO A N 1
ATOM 2395 C CA . PRO A 1 310 ? -0.692 44.281 19.359 1 91.31 310 PRO A CA 1
ATOM 2396 C C . PRO A 1 310 ? 0.788 44.656 19.281 1 91.31 310 PRO A C 1
ATOM 2398 O O . PRO A 1 310 ? 1.228 45.281 18.312 1 91.31 310 PRO A O 1
ATOM 2401 N N . GLU A 1 311 ? 1.562 44.25 20.281 1 90 311 GLU A N 1
ATOM 2402 C CA . GLU A 1 311 ? 2.994 44.531 20.297 1 90 311 GLU A CA 1
ATOM 2403 C C . GLU A 1 311 ? 3.695 43.844 19.125 1 90 311 GLU A C 1
ATOM 2405 O O . GLU A 1 311 ? 4.805 44.25 18.75 1 90 311 GLU A O 1
ATOM 2410 N N . LEU A 1 312 ? 3.059 42.844 18.562 1 92.12 312 LEU A N 1
ATOM 2411 C CA . LEU A 1 312 ? 3.631 42.156 17.406 1 92.12 312 LEU A CA 1
ATOM 2412 C C . LEU A 1 312 ? 3.545 43 16.156 1 92.12 312 LEU A C 1
ATOM 2414 O O . LEU A 1 312 ? 4.258 42.75 15.18 1 92.12 312 LEU A O 1
ATOM 2418 N N . ARG A 1 313 ? 2.598 43.969 16.125 1 89.44 313 ARG A N 1
ATOM 2419 C CA . ARG A 1 313 ? 2.377 44.812 14.953 1 89.44 313 ARG A CA 1
ATOM 2420 C C . ARG A 1 313 ? 3.463 45.875 14.836 1 89.44 313 ARG A C 1
ATOM 2422 O O . ARG A 1 313 ? 3.801 46.312 13.727 1 89.44 313 ARG A O 1
ATOM 2429 N N . ASP A 1 314 ? 3.855 46.25 16.016 1 76.25 314 ASP A N 1
ATOM 2430 C CA . ASP A 1 314 ? 4.836 47.344 16.094 1 76.25 314 ASP A CA 1
ATOM 2431 C C . ASP A 1 314 ? 6.254 46.781 16.203 1 76.25 314 ASP A C 1
ATOM 2433 O O . ASP A 1 314 ? 7.199 47.531 16.469 1 76.25 314 ASP A O 1
ATOM 2437 N N . SER A 1 315 ? 6.109 45.406 16.141 1 65 315 SER A N 1
ATOM 2438 C CA . SER A 1 315 ? 7.383 44.781 16.516 1 65 315 SER A CA 1
ATOM 2439 C C . SER A 1 315 ? 8.516 45.312 15.633 1 65 315 SER A C 1
ATOM 2441 O O . SER A 1 315 ? 8.367 45.406 14.414 1 65 315 SER A O 1
ATOM 2443 N N . VAL A 1 316 ? 9.453 45.719 16.344 1 65.12 316 VAL A N 1
ATOM 2444 C CA . VAL A 1 316 ? 10.648 46.5 16.047 1 65.12 316 VAL A CA 1
ATOM 2445 C C . VAL A 1 316 ? 11.789 45.562 15.656 1 65.12 316 VAL A C 1
ATOM 2447 O O . VAL A 1 316 ? 12.844 46.031 15.195 1 65.12 316 VAL A O 1
ATOM 2450 N N . VAL A 1 317 ? 11.516 44.156 15.773 1 88.81 317 VAL A N 1
ATOM 2451 C CA . VAL A 1 317 ? 12.711 43.375 15.445 1 88.81 317 VAL A CA 1
ATOM 2452 C C . VAL A 1 317 ? 12.906 43.344 13.93 1 88.81 317 VAL A C 1
ATOM 2454 O O . VAL A 1 317 ? 12.086 42.781 13.195 1 88.81 317 VAL A O 1
ATOM 2457 N N . LYS A 1 318 ? 13.883 43.969 13.445 1 90.94 318 LYS A N 1
ATOM 2458 C CA . LYS A 1 318 ? 14.219 43.969 12.023 1 90.94 318 LYS A CA 1
ATOM 2459 C C . LYS A 1 318 ? 14.711 42.594 11.562 1 90.94 318 LYS A C 1
ATOM 2461 O O . LYS A 1 318 ? 15.602 42 12.188 1 90.94 318 LYS A O 1
ATOM 2466 N N . PRO A 1 319 ? 14.039 42.094 10.602 1 94 319 PRO A N 1
ATOM 2467 C CA . PRO A 1 319 ? 14.469 40.781 10.102 1 94 319 PRO A CA 1
ATOM 2468 C C . PRO A 1 319 ? 15.938 40.75 9.695 1 94 319 PRO A C 1
ATOM 2470 O O . PRO A 1 319 ? 16.422 41.688 9.055 1 94 319 PRO A O 1
ATOM 2473 N N . GLY A 1 320 ? 16.562 39.719 10.125 1 94.94 320 GLY A N 1
ATOM 2474 C CA . GLY A 1 320 ? 17.922 39.469 9.672 1 94.94 320 GLY A CA 1
ATOM 2475 C C . GLY A 1 320 ? 17.984 38.75 8.336 1 94.94 320 GLY A C 1
ATOM 2476 O O . GLY A 1 320 ? 17.078 38.906 7.512 1 94.94 320 GLY A O 1
ATOM 2477 N N . SER A 1 321 ? 19.156 38.125 8.125 1 94.19 321 SER A N 1
ATOM 2478 C CA . SER A 1 321 ? 19.328 37.375 6.891 1 94.19 321 SER A CA 1
ATOM 2479 C C . SER A 1 321 ? 19.297 35.875 7.152 1 94.19 321 SER A C 1
ATOM 2481 O O . SER A 1 321 ? 19.75 35.406 8.203 1 94.19 321 SER A O 1
ATOM 2483 N N . LEU A 1 322 ? 18.734 35.188 6.312 1 96.56 322 LEU A N 1
ATOM 2484 C CA . LEU A 1 322 ? 18.797 33.75 6.34 1 96.56 322 LEU A CA 1
ATOM 2485 C C . LEU A 1 322 ? 19.953 33.219 5.496 1 96.56 322 LEU A C 1
ATOM 2487 O O . LEU A 1 322 ? 20.344 33.875 4.512 1 96.56 322 LEU A O 1
ATOM 2491 N N . PRO A 1 323 ? 20.5 32.156 5.859 1 96.62 323 PRO A N 1
ATOM 2492 C CA . PRO A 1 323 ? 21.625 31.641 5.086 1 96.62 323 PRO A CA 1
ATOM 2493 C C . PRO A 1 323 ? 21.25 31.281 3.65 1 96.62 323 PRO A C 1
ATOM 2495 O O . PRO A 1 323 ? 20.203 30.672 3.42 1 96.62 323 PRO A O 1
ATOM 2498 N N . ASP A 1 324 ? 22.031 31.719 2.73 1 96.31 324 ASP A N 1
ATOM 2499 C CA . ASP A 1 324 ? 21.812 31.375 1.332 1 96.31 324 ASP A CA 1
ATOM 2500 C C . ASP A 1 324 ? 23.047 30.703 0.726 1 96.31 324 ASP A C 1
ATOM 2502 O O . ASP A 1 324 ? 23.094 30.484 -0.484 1 96.31 324 ASP A O 1
ATOM 2506 N N . ARG A 1 325 ? 24.125 30.562 1.494 1 97.81 325 ARG A N 1
ATOM 2507 C CA . ARG A 1 325 ? 25.312 29.766 1.195 1 97.81 325 ARG A CA 1
ATOM 2508 C C . ARG A 1 325 ? 25.719 28.922 2.4 1 97.81 325 ARG A C 1
ATOM 2510 O O . ARG A 1 325 ? 26.156 29.469 3.416 1 97.81 325 ARG A O 1
ATOM 2517 N N . TYR A 1 326 ? 25.562 27.703 2.312 1 97.75 326 TYR A N 1
ATOM 2518 C CA . TYR A 1 326 ? 25.891 26.844 3.447 1 97.75 326 TYR A CA 1
ATOM 2519 C C . TYR A 1 326 ? 26.031 25.391 3.012 1 97.75 326 TYR A C 1
ATOM 2521 O O . TYR A 1 326 ? 25.594 25.016 1.925 1 97.75 326 TYR A O 1
ATOM 2529 N N . LYS A 1 327 ? 26.766 24.594 3.744 1 97.19 327 LYS A N 1
ATOM 2530 C CA . LYS A 1 327 ? 26.812 23.141 3.762 1 97.19 327 LYS A CA 1
ATOM 2531 C C . LYS A 1 327 ? 26.625 22.594 5.176 1 97.19 327 LYS A C 1
ATOM 2533 O O . LYS A 1 327 ? 27.422 22.875 6.07 1 97.19 327 LYS A O 1
ATOM 2538 N N . VAL A 1 328 ? 25.547 21.922 5.379 1 97.5 328 VAL A N 1
ATOM 2539 C CA . VAL A 1 328 ? 25.281 21.391 6.715 1 97.5 328 VAL A CA 1
ATOM 2540 C C . VAL A 1 328 ? 24.797 19.953 6.617 1 97.5 328 VAL A C 1
ATOM 2542 O O . VAL A 1 328 ? 24.266 19.547 5.578 1 97.5 328 VAL A O 1
ATOM 2545 N N . VAL A 1 329 ? 25.062 19.172 7.637 1 98.06 329 VAL A N 1
ATOM 2546 C CA . VAL A 1 329 ? 24.453 17.844 7.793 1 98.06 329 VAL A CA 1
ATOM 2547 C C . VAL A 1 329 ? 23.578 17.812 9.039 1 98.06 329 VAL A C 1
ATOM 2549 O O . VAL A 1 329 ? 24.078 17.781 10.164 1 98.06 329 VAL A O 1
ATOM 2552 N N . ILE A 1 330 ? 22.328 17.891 8.812 1 98.25 330 ILE A N 1
ATOM 2553 C CA . ILE A 1 330 ? 21.375 17.781 9.898 1 98.25 330 ILE A CA 1
ATOM 2554 C C . ILE A 1 330 ? 21.375 16.359 10.453 1 98.25 330 ILE A C 1
ATOM 2556 O O . ILE A 1 330 ? 21.328 15.383 9.695 1 98.25 330 ILE A O 1
ATOM 2560 N N . ASN A 1 331 ? 21.5 16.188 11.781 1 97.88 331 ASN A N 1
ATOM 2561 C CA . ASN A 1 331 ? 21.5 14.93 12.516 1 97.88 331 ASN A CA 1
ATOM 2562 C C . ASN A 1 331 ? 22.766 14.125 12.25 1 97.88 331 ASN A C 1
ATOM 2564 O O . ASN A 1 331 ? 22.766 12.898 12.391 1 97.88 331 ASN A O 1
ATOM 2568 N N . GLY A 1 332 ? 23.766 14.836 11.695 1 95.88 332 GLY A N 1
ATOM 2569 C CA . GLY A 1 332 ? 25.047 14.164 11.508 1 95.88 332 GLY A CA 1
ATOM 2570 C C . GLY A 1 332 ? 25.625 13.617 12.805 1 95.88 332 GLY A C 1
ATOM 2571 O O . GLY A 1 332 ? 26.312 12.594 12.797 1 95.88 332 GLY A O 1
ATOM 2572 N N . GLY A 1 333 ? 25.375 14.297 13.891 1 94.88 333 GLY A N 1
ATOM 2573 C CA . GLY A 1 333 ? 25.906 13.914 15.18 1 94.88 333 GLY A CA 1
ATOM 2574 C C . GLY A 1 333 ? 24.922 13.148 16.031 1 94.88 333 GLY A C 1
ATOM 2575 O O . GLY A 1 333 ? 25.219 12.789 17.172 1 94.88 333 GLY A O 1
ATOM 2576 N N . PHE A 1 334 ? 23.766 12.914 15.531 1 96.56 334 PHE A N 1
ATOM 2577 C CA . PHE A 1 334 ? 22.734 12.211 16.297 1 96.56 334 PHE A CA 1
ATOM 2578 C C . PHE A 1 334 ? 23.031 10.719 16.359 1 96.56 334 PHE A C 1
ATOM 2580 O O . PHE A 1 334 ? 23.219 10.07 15.328 1 96.56 334 PHE A O 1
ATOM 2587 N N . ASP A 1 335 ? 23.047 10.133 17.516 1 95.31 335 ASP A N 1
ATOM 2588 C CA . ASP A 1 335 ? 23.375 8.719 17.688 1 95.31 335 ASP A CA 1
ATOM 2589 C C . ASP A 1 335 ? 22.156 7.836 17.422 1 95.31 335 ASP A C 1
ATOM 2591 O O . ASP A 1 335 ? 21.672 7.164 18.328 1 95.31 335 ASP A O 1
ATOM 2595 N N . ARG A 1 336 ? 21.766 7.758 16.234 1 96.19 336 ARG A N 1
ATOM 2596 C CA . ARG A 1 336 ? 20.578 7.031 15.805 1 96.19 336 ARG A CA 1
ATOM 2597 C C . ARG A 1 336 ? 20.719 5.535 16.078 1 96.19 336 ARG A C 1
ATOM 2599 O O . ARG A 1 336 ? 19.766 4.891 16.531 1 96.19 336 ARG A O 1
ATOM 2606 N N . LYS A 1 337 ? 21.891 4.98 15.852 1 95.44 337 LYS A N 1
ATOM 2607 C CA . LYS A 1 337 ? 22.125 3.553 16.031 1 95.44 337 LYS A CA 1
ATOM 2608 C C . LYS A 1 337 ? 21.891 3.135 17.484 1 95.44 337 LYS A C 1
ATOM 2610 O O . LYS A 1 337 ? 21.281 2.094 17.734 1 95.44 337 LYS A O 1
ATOM 2615 N N . ARG A 1 338 ? 22.328 3.932 18.344 1 95.75 338 ARG A N 1
ATOM 2616 C CA . ARG A 1 338 ? 22.141 3.643 19.766 1 95.75 338 ARG A CA 1
ATOM 2617 C C . ARG A 1 338 ? 20.672 3.617 20.125 1 95.75 338 ARG A C 1
ATOM 2619 O O . ARG A 1 338 ? 20.203 2.693 20.797 1 95.75 338 ARG A O 1
ATOM 2626 N N . TYR A 1 339 ? 19.922 4.582 19.719 1 96.81 339 TYR A N 1
ATOM 2627 C CA . TYR A 1 339 ? 18.516 4.637 20.047 1 96.81 339 TYR A CA 1
ATOM 2628 C C . TYR A 1 339 ? 17.766 3.469 19.422 1 96.81 339 TYR A C 1
ATOM 2630 O O . TYR A 1 339 ? 16.969 2.803 20.078 1 96.81 339 TYR A O 1
ATOM 2638 N N . LEU A 1 340 ? 18.031 3.143 18.172 1 96.31 340 LEU A N 1
ATOM 2639 C CA . LEU A 1 340 ? 17.359 2.055 17.469 1 96.31 340 LEU A CA 1
ATOM 2640 C C . LEU A 1 340 ? 17.656 0.714 18.125 1 96.31 340 LEU A C 1
ATOM 2642 O O . LEU A 1 340 ? 16.797 -0.174 18.156 1 96.31 340 LEU A O 1
ATOM 2646 N N . SER A 1 341 ? 18.844 0.549 18.641 1 95.88 341 SER A N 1
ATOM 2647 C CA . SER A 1 341 ? 19.234 -0.699 19.297 1 95.88 341 SER A CA 1
ATOM 2648 C C . SER A 1 341 ? 18.375 -0.958 20.531 1 95.88 341 SER A C 1
ATOM 2650 O O . SER A 1 341 ? 18.312 -2.088 21.016 1 95.88 341 SER A O 1
ATOM 2652 N N . GLN A 1 342 ? 17.719 0.11 21.031 1 95.88 342 GLN A N 1
ATOM 2653 C CA . GLN A 1 342 ? 16.922 -0.006 22.25 1 95.88 342 GLN A CA 1
ATOM 2654 C C . GLN A 1 342 ? 15.461 -0.307 21.922 1 95.88 342 GLN A C 1
ATOM 2656 O O . GLN A 1 342 ? 14.648 -0.544 22.812 1 95.88 342 GLN A O 1
ATOM 2661 N N . MET A 1 343 ? 15.086 -0.335 20.672 1 95.06 343 MET A N 1
ATOM 2662 C CA . MET A 1 343 ? 13.688 -0.472 20.266 1 95.06 343 MET A CA 1
ATOM 2663 C C . MET A 1 343 ? 13.109 -1.8 20.75 1 95.06 343 MET A C 1
ATOM 2665 O O . MET A 1 343 ? 11.953 -1.864 21.156 1 95.06 343 MET A O 1
ATOM 2669 N N . ALA A 1 344 ? 13.891 -2.855 20.719 1 91.12 344 ALA A N 1
ATOM 2670 C CA . ALA A 1 344 ? 13.43 -4.18 21.125 1 91.12 344 ALA A CA 1
ATOM 2671 C C . ALA A 1 344 ? 12.984 -4.176 22.578 1 91.12 344 ALA A C 1
ATOM 2673 O O . ALA A 1 344 ? 12.062 -4.902 22.969 1 91.12 344 ALA A O 1
ATOM 2674 N N . SER A 1 345 ? 13.586 -3.34 23.375 1 92.88 345 SER A N 1
ATOM 2675 C CA . SER A 1 345 ? 13.32 -3.307 24.812 1 92.88 345 SER A CA 1
ATOM 2676 C C . SER A 1 345 ? 12.047 -2.52 25.109 1 92.88 345 SER A C 1
ATOM 2678 O O . SER A 1 345 ? 11.531 -2.572 26.234 1 92.88 345 SER A O 1
ATOM 2680 N N . ALA A 1 346 ? 11.523 -1.805 24.109 1 94.88 346 ALA A N 1
ATOM 2681 C CA . ALA A 1 346 ? 10.328 -1.004 24.328 1 94.88 346 ALA A CA 1
ATOM 2682 C C . ALA A 1 346 ? 9.102 -1.895 24.547 1 94.88 346 ALA A C 1
ATOM 2684 O O . ALA A 1 346 ? 8.102 -1.454 25.109 1 94.88 346 ALA A O 1
ATOM 2685 N N . GLY A 1 347 ? 9.172 -3.178 24.047 1 91.5 347 GLY A N 1
ATOM 2686 C CA . GLY A 1 347 ? 8.164 -4.172 24.375 1 91.5 347 GLY A CA 1
ATOM 2687 C C . GLY A 1 347 ? 7.066 -4.281 23.328 1 91.5 347 GLY A C 1
ATOM 2688 O O . GLY A 1 347 ? 6.297 -5.242 23.328 1 91.5 347 GLY A O 1
ATOM 2689 N N . HIS A 1 348 ? 6.918 -3.328 22.422 1 92.12 348 HIS A N 1
ATOM 2690 C CA . HIS A 1 348 ? 5.82 -3.352 21.469 1 92.12 348 HIS A CA 1
ATOM 2691 C C . HIS A 1 348 ? 6.094 -4.34 20.344 1 92.12 348 HIS A C 1
ATOM 2693 O O . HIS A 1 348 ? 5.207 -4.621 19.531 1 92.12 348 HIS A O 1
ATOM 2699 N N . GLY A 1 349 ? 7.293 -4.828 20.203 1 86.81 349 GLY A N 1
ATOM 2700 C CA . GLY A 1 349 ? 7.633 -5.816 19.188 1 86.81 349 GLY A CA 1
ATOM 2701 C C . GLY A 1 349 ? 7.469 -5.305 17.766 1 86.81 349 GLY A C 1
ATOM 2702 O O . GLY A 1 349 ? 7.117 -6.066 16.859 1 86.81 349 GLY A O 1
ATOM 2703 N N . GLY A 1 350 ? 7.559 -4.059 17.562 1 87.56 350 GLY A N 1
ATOM 2704 C CA . GLY A 1 350 ? 7.43 -3.465 16.25 1 87.56 350 GLY A CA 1
ATOM 2705 C C . GLY A 1 350 ? 5.992 -3.166 15.867 1 87.56 350 GLY A C 1
ATOM 2706 O O . GLY A 1 350 ? 5.715 -2.766 14.734 1 87.56 350 GLY A O 1
ATOM 2707 N N . ARG A 1 351 ? 5.09 -3.373 16.828 1 86.81 351 ARG A N 1
ATOM 2708 C CA . ARG A 1 351 ? 3.67 -3.199 16.531 1 86.81 351 ARG A CA 1
ATOM 2709 C C . ARG A 1 351 ? 3.143 -1.896 17.125 1 86.81 351 ARG A C 1
ATOM 2711 O O . ARG A 1 351 ? 3.479 -1.544 18.266 1 86.81 351 ARG A O 1
ATOM 2718 N N . ILE A 1 352 ? 2.391 -1.13 16.328 1 91.56 352 ILE A N 1
ATOM 2719 C CA . ILE A 1 352 ? 1.677 0.068 16.75 1 91.56 352 ILE A CA 1
ATOM 2720 C C . ILE A 1 352 ? 0.387 0.214 15.953 1 91.56 352 ILE A C 1
ATOM 2722 O O . ILE A 1 352 ? 0.351 -0.102 14.766 1 91.56 352 ILE A O 1
ATOM 2726 N N . TYR A 1 353 ? -0.677 0.551 16.594 1 89.25 353 TYR A N 1
ATOM 2727 C CA . TYR A 1 353 ? -1.971 0.657 15.922 1 89.25 353 TYR A CA 1
ATOM 2728 C C . TYR A 1 353 ? -2.27 2.102 15.539 1 89.25 353 TYR A C 1
ATOM 2730 O O . TYR A 1 353 ? -1.987 3.023 16.297 1 89.25 353 TYR A O 1
ATOM 2738 N N . HIS A 1 354 ? -2.773 2.299 14.383 1 89.75 354 HIS A N 1
ATOM 2739 C CA . HIS A 1 354 ? -3.236 3.578 13.859 1 89.75 354 HIS A CA 1
ATOM 2740 C C . HIS A 1 354 ? -2.113 4.609 13.844 1 89.75 354 HIS A C 1
ATOM 2742 O O . HIS A 1 354 ? -2.367 5.809 13.969 1 89.75 354 HIS A O 1
ATOM 2748 N N . SER A 1 355 ? -0.872 4.152 13.859 1 92.44 355 SER A N 1
ATOM 2749 C CA . SER A 1 355 ? 0.305 5.016 13.898 1 92.44 355 SER A CA 1
ATOM 2750 C C . SER A 1 355 ? 1.504 4.344 13.234 1 92.44 355 SER A C 1
ATOM 2752 O O . SER A 1 355 ? 1.381 3.25 12.68 1 92.44 355 SER A O 1
ATOM 2754 N N . ARG A 1 356 ? 2.623 5.07 13.219 1 94.44 356 ARG A N 1
ATOM 2755 C CA . ARG A 1 356 ? 3.91 4.559 12.766 1 94.44 356 ARG A CA 1
ATOM 2756 C C . ARG A 1 356 ? 4.988 4.758 13.82 1 94.44 356 ARG A C 1
ATOM 2758 O O . ARG A 1 356 ? 4.973 5.75 14.555 1 94.44 356 ARG A O 1
ATOM 2765 N N . LEU A 1 357 ? 5.965 3.848 13.891 1 96.75 357 LEU A N 1
ATOM 2766 C CA . LEU A 1 357 ? 7.008 3.922 14.906 1 96.75 357 LEU A CA 1
ATOM 2767 C C . LEU A 1 357 ? 8.062 4.949 14.523 1 96.75 357 LEU A C 1
ATOM 2769 O O . LEU A 1 357 ? 8.773 5.469 15.391 1 96.75 357 LEU A O 1
ATOM 2773 N N . HIS A 1 358 ? 8.297 5.25 13.234 1 96.81 358 HIS A N 1
ATOM 2774 C CA . HIS A 1 358 ? 9.195 6.266 12.695 1 96.81 358 HIS A CA 1
ATOM 2775 C C . HIS A 1 358 ? 10.648 5.941 13.016 1 96.81 358 HIS A C 1
ATOM 2777 O O . HIS A 1 358 ? 11.375 6.781 13.562 1 96.81 358 HIS A O 1
ATOM 2783 N N . PRO A 1 359 ? 11.109 4.77 12.57 1 96.56 359 PRO A N 1
ATOM 2784 C CA . PRO A 1 359 ? 12.516 4.441 12.812 1 96.56 359 PRO A CA 1
ATOM 2785 C C . PRO A 1 359 ? 13.477 5.336 12.031 1 96.56 359 PRO A C 1
ATOM 2787 O O . PRO A 1 359 ? 14.68 5.324 12.273 1 96.56 359 PRO A O 1
ATOM 2790 N N . ASP A 1 360 ? 12.992 6.078 11.102 1 96.94 360 ASP A N 1
ATOM 2791 C CA . ASP A 1 360 ? 13.805 6.977 10.289 1 96.94 360 ASP A CA 1
ATOM 2792 C C . ASP A 1 360 ? 14.141 8.258 11.047 1 96.94 360 ASP A C 1
ATOM 2794 O O . ASP A 1 360 ? 14.945 9.07 10.586 1 96.94 360 ASP A O 1
ATOM 2798 N N . PHE A 1 361 ? 13.555 8.461 12.266 1 97.56 361 PHE A N 1
ATOM 2799 C CA . PHE A 1 361 ? 13.828 9.617 13.117 1 97.56 361 PHE A CA 1
ATOM 2800 C C . PHE A 1 361 ? 15.328 9.766 13.359 1 97.56 361 PHE A C 1
ATOM 2802 O O . PHE A 1 361 ? 15.992 8.812 13.773 1 97.56 361 PHE A O 1
ATOM 2809 N N . GLY A 1 362 ? 15.844 10.945 13.039 1 97.38 362 GLY A N 1
ATOM 2810 C CA . GLY A 1 362 ? 17.25 11.258 13.312 1 97.38 362 GLY A CA 1
ATOM 2811 C C . GLY A 1 362 ? 18.172 10.844 12.188 1 97.38 362 GLY A C 1
ATOM 2812 O O . GLY A 1 362 ? 19.391 11 12.297 1 97.38 362 GLY A O 1
ATOM 2813 N N . ALA A 1 363 ? 17.672 10.266 11.102 1 97.94 363 ALA A N 1
ATOM 2814 C CA . ALA A 1 363 ? 18.516 9.938 9.953 1 97.94 363 ALA A CA 1
ATOM 2815 C C . ALA A 1 363 ? 19.172 11.188 9.375 1 97.94 363 ALA A C 1
ATOM 2817 O O . ALA A 1 363 ? 18.531 12.242 9.273 1 97.94 363 ALA A O 1
ATOM 2818 N N . PRO A 1 364 ? 20.391 11.102 9.055 1 97.94 364 PRO A N 1
ATOM 2819 C CA . PRO A 1 364 ? 21.094 12.297 8.594 1 97.94 364 PRO A CA 1
ATOM 2820 C C . PRO A 1 364 ? 20.594 12.797 7.238 1 97.94 364 PRO A C 1
ATOM 2822 O O . PRO A 1 364 ? 20.266 11.992 6.363 1 97.94 364 PRO A O 1
ATOM 2825 N N . VAL A 1 365 ? 20.578 14.078 7.051 1 98.25 365 VAL A N 1
ATOM 2826 C CA . VAL A 1 365 ? 20.219 14.781 5.824 1 98.25 365 VAL A CA 1
ATOM 2827 C C . VAL A 1 365 ? 21.219 15.898 5.555 1 98.25 365 VAL A C 1
ATOM 2829 O O . VAL A 1 365 ? 21.375 16.797 6.379 1 98.25 365 VAL A O 1
ATOM 2832 N N . ALA A 1 366 ? 21.844 15.883 4.449 1 98.56 366 ALA A N 1
ATOM 2833 C CA . ALA A 1 366 ? 22.766 16.953 4.078 1 98.56 366 ALA A CA 1
ATOM 2834 C C . ALA A 1 366 ? 22.062 18 3.217 1 98.56 366 ALA A C 1
ATOM 2836 O O . ALA A 1 366 ? 21.312 17.656 2.305 1 98.56 366 ALA A O 1
ATOM 2837 N N . ARG A 1 367 ? 22.297 19.266 3.527 1 98.38 367 ARG A N 1
ATOM 2838 C CA . ARG A 1 367 ? 21.766 20.391 2.781 1 98.38 367 ARG A CA 1
ATOM 2839 C C . ARG A 1 367 ? 22.875 21.328 2.332 1 98.38 367 ARG A C 1
ATOM 2841 O O . ARG A 1 367 ? 23.766 21.672 3.117 1 98.38 367 ARG A O 1
ATOM 2848 N N . GLN A 1 368 ? 22.812 21.672 1.133 1 97.62 368 GLN A N 1
ATOM 2849 C CA . GLN A 1 368 ? 23.703 22.688 0.589 1 97.62 368 GLN A CA 1
ATOM 2850 C C . GLN A 1 368 ? 22.922 23.75 -0.189 1 97.62 368 GLN A C 1
ATOM 2852 O O . GLN A 1 368 ? 21.938 23.438 -0.847 1 97.62 368 GLN A O 1
ATOM 2857 N N . ARG A 1 369 ? 23.375 24.953 -0.042 1 97.62 369 ARG A N 1
ATOM 2858 C CA . ARG A 1 369 ? 22.797 26.031 -0.846 1 97.62 369 ARG A CA 1
ATOM 2859 C C . ARG A 1 369 ? 23.875 27.016 -1.283 1 97.62 369 ARG A C 1
ATOM 2861 O O . ARG A 1 369 ? 24.781 27.344 -0.508 1 97.62 369 ARG A O 1
ATOM 2868 N N . ASP A 1 370 ? 23.891 27.344 -2.439 1 96.44 370 ASP A N 1
ATOM 2869 C CA . ASP A 1 370 ? 24.703 28.391 -3.041 1 96.44 370 ASP A CA 1
ATOM 2870 C C . ASP A 1 370 ? 23.859 29.281 -3.943 1 96.44 370 ASP A C 1
ATOM 2872 O O . ASP A 1 370 ? 23.797 29.078 -5.156 1 96.44 370 ASP A O 1
ATOM 2876 N N . GLY A 1 371 ? 23.281 30.297 -3.352 1 95.44 371 GLY A N 1
ATOM 2877 C CA . GLY A 1 371 ? 22.406 31.188 -4.07 1 95.44 371 GLY A CA 1
ATOM 2878 C C . GLY A 1 371 ? 21.156 30.516 -4.609 1 95.44 371 GLY A C 1
ATOM 2879 O O . GLY A 1 371 ? 20.312 30.031 -3.838 1 95.44 371 GLY A O 1
ATOM 2880 N N . GLY A 1 372 ? 21.172 30.344 -5.93 1 95.5 372 GLY A N 1
ATOM 2881 C CA . GLY A 1 372 ? 20 29.844 -6.613 1 95.5 372 GLY A CA 1
ATOM 2882 C C . GLY A 1 372 ? 20 28.328 -6.762 1 95.5 372 GLY A C 1
ATOM 2883 O O . GLY A 1 372 ? 19.094 27.766 -7.379 1 95.5 372 GLY A O 1
ATOM 2884 N N . THR A 1 373 ? 21 27.672 -6.168 1 97.38 373 THR A N 1
ATOM 2885 C CA . THR A 1 373 ? 21.109 26.234 -6.262 1 97.38 373 THR A CA 1
ATOM 2886 C C . THR A 1 373 ? 21.094 25.594 -4.875 1 97.38 373 THR A C 1
ATOM 2888 O O . THR A 1 373 ? 21.75 26.078 -3.955 1 97.38 373 THR A O 1
ATOM 2891 N N . SER A 1 374 ? 20.266 24.625 -4.691 1 97.88 374 SER A N 1
ATOM 2892 C CA . SER A 1 374 ? 20.266 23.875 -3.438 1 97.88 374 SER A CA 1
ATOM 2893 C C . SER A 1 374 ? 20.266 22.375 -3.688 1 97.88 374 SER A C 1
ATOM 2895 O O . SER A 1 374 ? 19.812 21.906 -4.734 1 97.88 374 SER A O 1
ATOM 2897 N N . VAL A 1 375 ? 20.844 21.672 -2.785 1 98 375 VAL A N 1
ATOM 2898 C CA . VAL A 1 375 ? 21.016 20.219 -2.867 1 98 375 VAL A CA 1
ATOM 2899 C C . VAL A 1 375 ? 20.578 19.578 -1.557 1 98 375 VAL A C 1
ATOM 2901 O O . VAL A 1 375 ? 20.812 20.125 -0.477 1 98 375 VAL A O 1
ATOM 2904 N N . THR A 1 376 ? 19.875 18.5 -1.655 1 98.38 376 THR A N 1
ATOM 2905 C CA . THR A 1 376 ? 19.531 17.656 -0.516 1 98.38 376 THR A CA 1
ATOM 2906 C C . THR A 1 376 ? 20.047 16.234 -0.708 1 98.38 376 THR A C 1
ATOM 2908 O O . THR A 1 376 ? 19.766 15.602 -1.729 1 98.38 376 THR A O 1
ATOM 2911 N N . VAL A 1 377 ? 20.859 15.727 0.164 1 98.69 377 VAL A N 1
ATOM 2912 C CA . VAL A 1 377 ? 21.297 14.336 0.233 1 98.69 377 VAL A CA 1
ATOM 2913 C C . VAL A 1 377 ? 20.672 13.656 1.442 1 98.69 377 VAL A C 1
ATOM 2915 O O . VAL A 1 377 ? 20.797 14.133 2.572 1 98.69 377 VAL A O 1
ATOM 2918 N N . MET A 1 378 ? 19.969 12.609 1.254 1 96.88 378 MET A N 1
ATOM 2919 C CA . MET A 1 378 ? 19.125 12.117 2.338 1 96.88 378 MET A CA 1
ATOM 2920 C C . MET A 1 378 ? 19.219 10.602 2.471 1 96.88 378 MET A C 1
ATOM 2922 O O . MET A 1 378 ? 19.562 9.914 1.506 1 96.88 378 MET A O 1
ATOM 2926 N N . THR A 1 379 ? 18.953 10.117 3.637 1 97.31 379 THR A N 1
ATOM 2927 C CA . THR A 1 379 ? 18.969 8.703 3.982 1 97.31 379 THR A CA 1
ATOM 2928 C C . THR A 1 379 ? 17.578 8.25 4.438 1 97.31 379 THR A C 1
ATOM 2930 O O . THR A 1 379 ? 16.719 9.078 4.77 1 97.31 379 THR A O 1
ATOM 2933 N N . GLU A 1 380 ? 17.328 6.914 4.348 1 96.94 380 GLU A N 1
ATOM 2934 C CA . GLU A 1 380 ? 16.109 6.246 4.809 1 96.94 380 GLU A CA 1
ATOM 2935 C C . GLU A 1 380 ? 14.891 6.703 4.02 1 96.94 380 GLU A C 1
ATOM 2937 O O . GLU A 1 380 ? 13.789 6.812 4.57 1 96.94 380 GLU A O 1
ATOM 2942 N N . THR A 1 381 ? 15.133 7.125 2.762 1 96 381 THR A N 1
ATOM 2943 C CA . THR A 1 381 ? 14.094 7.539 1.827 1 96 381 THR A CA 1
ATOM 2944 C C . THR A 1 381 ? 14.297 6.875 0.468 1 96 381 THR A C 1
ATOM 2946 O O . THR A 1 381 ? 15.336 6.27 0.213 1 96 381 THR A O 1
ATOM 2949 N N . ASN A 1 382 ? 13.297 6.961 -0.365 1 95.44 382 ASN A N 1
ATOM 2950 C CA . ASN A 1 382 ? 13.391 6.355 -1.689 1 95.44 382 ASN A CA 1
ATOM 2951 C C . ASN A 1 382 ? 14.43 7.062 -2.557 1 95.44 382 ASN A C 1
ATOM 2953 O O . ASN A 1 382 ? 15.164 6.414 -3.299 1 95.44 382 ASN A O 1
ATOM 2957 N N . SER A 1 383 ? 14.43 8.398 -2.457 1 96.94 383 SER A N 1
ATOM 2958 C CA . SER A 1 383 ? 15.43 9.188 -3.168 1 96.94 383 SER A CA 1
ATOM 2959 C C . SER A 1 383 ? 16.594 9.547 -2.258 1 96.94 383 SER A C 1
ATOM 2961 O O . SER A 1 383 ? 16.422 9.781 -1.062 1 96.94 383 SER A O 1
ATOM 2963 N N . PHE A 1 384 ? 17.812 9.602 -2.807 1 98.38 384 PHE A N 1
ATOM 2964 C CA . PHE A 1 384 ? 18.938 9.922 -1.949 1 98.38 384 PHE A CA 1
ATOM 2965 C C . PHE A 1 384 ? 19.578 11.25 -2.369 1 98.38 384 PHE A C 1
ATOM 2967 O O . PHE A 1 384 ? 20.453 11.766 -1.681 1 98.38 384 PHE A O 1
ATOM 2974 N N . PHE A 1 385 ? 19.156 11.844 -3.48 1 98.44 385 PHE A N 1
ATOM 2975 C CA . PHE A 1 385 ? 19.734 13.078 -3.986 1 98.44 385 PHE A CA 1
ATOM 2976 C C . PHE A 1 385 ? 18.672 13.922 -4.695 1 98.44 385 PHE A C 1
ATOM 2978 O O . PHE A 1 385 ? 17.891 13.398 -5.48 1 98.44 385 PHE A O 1
ATOM 2985 N N . ALA A 1 386 ? 18.609 15.195 -4.391 1 98.19 386 ALA A N 1
ATOM 2986 C CA . ALA A 1 386 ? 17.75 16.172 -5.059 1 98.19 386 ALA A CA 1
ATOM 2987 C C . ALA A 1 386 ? 18.5 17.5 -5.277 1 98.19 386 ALA A C 1
ATOM 2989 O O . ALA A 1 386 ? 19.344 17.875 -4.473 1 98.19 386 ALA A O 1
ATOM 2990 N N . LEU A 1 387 ? 18.141 18.172 -6.352 1 98.19 387 LEU A N 1
ATOM 2991 C CA . LEU A 1 387 ? 18.844 19.375 -6.754 1 98.19 387 LEU A CA 1
ATOM 2992 C C . LEU A 1 387 ? 17.875 20.391 -7.371 1 98.19 387 LEU A C 1
ATOM 2994 O O . LEU A 1 387 ? 17.078 20.031 -8.242 1 98.19 387 LEU A O 1
ATOM 2998 N N . ARG A 1 388 ? 17.922 21.625 -6.84 1 97.56 388 ARG A N 1
ATOM 2999 C CA . ARG A 1 388 ? 17.188 22.75 -7.422 1 97.56 388 ARG A CA 1
ATOM 3000 C C . ARG A 1 388 ? 18.141 23.781 -8 1 97.56 388 ARG A C 1
ATOM 3002 O O . ARG A 1 388 ? 19.094 24.203 -7.332 1 97.56 388 ARG A O 1
ATOM 3009 N N . HIS A 1 389 ? 17.953 24.094 -9.188 1 97.69 389 HIS A N 1
ATOM 3010 C CA . HIS A 1 389 ? 18.719 25.125 -9.891 1 97.69 389 HIS A CA 1
ATOM 3011 C C . HIS A 1 389 ? 17.797 26.047 -10.68 1 97.69 389 HIS A C 1
ATOM 3013 O O . HIS A 1 389 ? 17.516 25.812 -11.859 1 97.69 389 HIS A O 1
ATOM 3019 N N . GLY A 1 390 ? 17.391 27.141 -10.008 1 95.12 390 GLY A N 1
ATOM 3020 C CA . GLY A 1 390 ? 16.344 27.969 -10.594 1 95.12 390 GLY A CA 1
ATOM 3021 C C . GLY A 1 390 ? 15.07 27.203 -10.891 1 95.12 390 GLY A C 1
ATOM 3022 O O . GLY A 1 390 ? 14.523 26.547 -10.008 1 95.12 390 GLY A O 1
ATOM 3023 N N . ALA A 1 391 ? 14.641 27.219 -12.172 1 95.38 391 ALA A N 1
ATOM 3024 C CA . ALA A 1 391 ? 13.406 26.547 -12.57 1 95.38 391 ALA A CA 1
ATOM 3025 C C . ALA A 1 391 ? 13.68 25.094 -12.953 1 95.38 391 ALA A C 1
ATOM 3027 O O . ALA A 1 391 ? 12.742 24.312 -13.086 1 95.38 391 ALA A O 1
ATOM 3028 N N . ALA A 1 392 ? 14.906 24.75 -13.102 1 97.31 392 ALA A N 1
ATOM 3029 C CA . ALA A 1 392 ? 15.258 23.359 -13.414 1 97.31 392 ALA A CA 1
ATOM 3030 C C . ALA A 1 392 ? 15.383 22.531 -12.148 1 97.31 392 ALA A C 1
ATOM 3032 O O . ALA A 1 392 ? 16.281 22.766 -11.328 1 97.31 392 ALA A O 1
ATOM 3033 N N . ARG A 1 393 ? 14.555 21.578 -12.07 1 97.19 393 ARG A N 1
ATOM 3034 C CA . ARG A 1 393 ? 14.484 20.844 -10.812 1 97.19 393 ARG A CA 1
ATOM 3035 C C . ARG A 1 393 ? 14.719 19.344 -11.023 1 97.19 393 ARG A C 1
ATOM 3037 O O . ARG A 1 393 ? 13.977 18.703 -11.773 1 97.19 393 ARG A O 1
ATOM 3044 N N . LEU A 1 394 ? 15.727 18.766 -10.469 1 98.06 394 LEU A N 1
ATOM 3045 C CA . LEU A 1 394 ? 15.898 17.328 -10.25 1 98.06 394 LEU A CA 1
ATOM 3046 C C . LEU A 1 394 ? 15.344 16.922 -8.891 1 98.06 394 LEU A C 1
ATOM 3048 O O . LEU A 1 394 ? 15.992 17.109 -7.863 1 98.06 394 LEU A O 1
ATOM 3052 N N . LEU A 1 395 ? 14.188 16.359 -8.922 1 96.94 395 LEU A N 1
ATOM 3053 C CA . LEU A 1 395 ? 13.398 16.156 -7.715 1 96.94 395 LEU A CA 1
ATOM 3054 C C . LEU A 1 395 ? 13.922 14.977 -6.91 1 96.94 395 LEU A C 1
ATOM 3056 O O . LEU A 1 395 ? 13.719 14.906 -5.699 1 96.94 395 LEU A O 1
ATOM 3060 N N . GLY A 1 396 ? 14.555 14.023 -7.613 1 97.25 396 GLY A N 1
ATOM 3061 C CA . GLY A 1 396 ? 15.109 12.891 -6.887 1 97.25 396 GLY A CA 1
ATOM 3062 C C . GLY A 1 396 ? 15.93 11.969 -7.766 1 97.25 396 GLY A C 1
ATOM 3063 O O . GLY A 1 396 ? 15.664 11.844 -8.961 1 97.25 396 GLY A O 1
ATOM 3064 N N . VAL A 1 397 ? 16.922 11.367 -7.242 1 98.56 397 VAL A N 1
ATOM 3065 C CA . VAL A 1 397 ? 17.641 10.227 -7.816 1 98.56 397 VAL A CA 1
ATOM 3066 C C . VAL A 1 397 ? 17.406 8.992 -6.957 1 98.56 397 VAL A C 1
ATOM 3068 O O . VAL A 1 397 ? 17.531 9.047 -5.73 1 98.56 397 VAL A O 1
ATOM 3071 N N . GLN A 1 398 ? 17.062 7.91 -7.578 1 98.06 398 GLN A N 1
ATOM 3072 C CA . GLN A 1 398 ? 16.656 6.695 -6.879 1 98.06 398 GLN A CA 1
ATOM 3073 C C . GLN A 1 398 ? 17.328 5.465 -7.48 1 98.06 398 GLN A C 1
ATOM 3075 O O . GLN A 1 398 ? 17.734 5.48 -8.641 1 98.06 398 GLN A O 1
ATOM 3080 N N . VAL A 1 399 ? 17.531 4.453 -6.688 1 98.44 399 VAL A N 1
ATOM 3081 C CA . VAL A 1 399 ? 17.953 3.135 -7.148 1 98.44 399 VAL A CA 1
ATOM 3082 C C . VAL A 1 399 ? 16.938 2.082 -6.715 1 98.44 399 VAL A C 1
ATOM 3084 O O . VAL A 1 399 ? 16.531 2.045 -5.551 1 98.44 399 VAL A O 1
ATOM 3087 N N . SER A 1 400 ? 16.469 1.316 -7.633 1 97.81 400 SER A N 1
ATOM 3088 C CA . SER A 1 400 ? 15.586 0.188 -7.34 1 97.81 400 SER A CA 1
ATOM 3089 C C . SER A 1 400 ? 16.156 -1.116 -7.875 1 97.81 400 SER A C 1
ATOM 3091 O O . SER A 1 400 ? 16.938 -1.111 -8.836 1 97.81 400 SER A O 1
ATOM 3093 N N . SER A 1 401 ? 15.852 -2.186 -7.219 1 97.12 401 SER A N 1
ATOM 3094 C CA . SER A 1 401 ? 16.375 -3.479 -7.641 1 97.12 401 SER A CA 1
ATOM 3095 C C . SER A 1 401 ? 15.359 -4.59 -7.422 1 97.12 401 SER A C 1
ATOM 3097 O O . SER A 1 401 ? 14.359 -4.395 -6.723 1 97.12 401 SER A O 1
ATOM 3099 N N . SER A 1 402 ? 15.641 -5.734 -8.008 1 96.31 402 SER A N 1
ATOM 3100 C CA . SER A 1 402 ? 14.781 -6.91 -7.875 1 96.31 402 SER A CA 1
ATOM 3101 C C . SER A 1 402 ? 15.125 -7.711 -6.621 1 96.31 402 SER A C 1
ATOM 3103 O O . SER A 1 402 ? 14.5 -8.734 -6.34 1 96.31 402 SER A O 1
ATOM 3105 N N . PHE A 1 403 ? 16.094 -7.34 -5.766 1 95.75 403 PHE A N 1
ATOM 3106 C CA . PHE A 1 403 ? 16.469 -8.047 -4.547 1 95.75 403 PHE A CA 1
ATOM 3107 C C . PHE A 1 403 ? 15.305 -8.094 -3.568 1 95.75 403 PHE A C 1
ATOM 3109 O O . PHE A 1 403 ? 14.633 -9.117 -3.439 1 95.75 403 PHE A O 1
ATOM 3116 N N . GLU A 1 404 ? 14.992 -7.137 -2.861 1 92.06 404 GLU A N 1
ATOM 3117 C CA . GLU A 1 404 ? 13.719 -6.801 -2.23 1 92.06 404 GLU A CA 1
ATOM 3118 C C . GLU A 1 404 ? 12.938 -5.781 -3.061 1 92.06 404 GLU A C 1
ATOM 3120 O O . GLU A 1 404 ? 13.031 -4.578 -2.816 1 92.06 404 GLU A O 1
ATOM 3125 N N . PRO A 1 405 ? 12.258 -6.41 -4.047 1 90.38 405 PRO A N 1
ATOM 3126 C CA . PRO A 1 405 ? 11.852 -5.531 -5.145 1 90.38 405 PRO A CA 1
ATOM 3127 C C . PRO A 1 405 ? 11.359 -4.172 -4.656 1 90.38 405 PRO A C 1
ATOM 3129 O O . PRO A 1 405 ? 10.57 -4.098 -3.715 1 90.38 405 PRO A O 1
ATOM 3132 N N . GLY A 1 406 ? 11.844 -3.145 -5.199 1 95.25 406 GLY A N 1
ATOM 3133 C CA . GLY A 1 406 ? 11.523 -1.78 -4.809 1 95.25 406 GLY A CA 1
ATOM 3134 C C . GLY A 1 406 ? 12.75 -0.885 -4.719 1 95.25 406 GLY A C 1
ATOM 3135 O O . GLY A 1 406 ? 13.812 -1.224 -5.234 1 95.25 406 GLY A O 1
ATOM 3136 N N . PHE A 1 407 ? 12.555 0.241 -4.078 1 96.94 407 PHE A N 1
ATOM 3137 C CA . PHE A 1 407 ? 13.633 1.21 -3.939 1 96.94 407 PHE A CA 1
ATOM 3138 C C . PHE A 1 407 ? 14.602 0.789 -2.838 1 96.94 407 PHE A C 1
ATOM 3140 O O . PHE A 1 407 ? 14.18 0.249 -1.812 1 96.94 407 PHE A O 1
ATOM 3147 N N . ILE A 1 408 ? 15.82 1.091 -3.078 1 97.56 408 ILE A N 1
ATOM 3148 C CA . ILE A 1 408 ? 16.859 0.857 -2.086 1 97.56 408 ILE A CA 1
ATOM 3149 C C . ILE A 1 408 ? 17.094 2.127 -1.268 1 97.56 408 ILE A C 1
ATOM 3151 O O . ILE A 1 408 ? 17.5 3.156 -1.809 1 97.56 408 ILE A O 1
ATOM 3155 N N . LYS A 1 409 ? 16.828 2.061 -0.058 1 97.38 409 LYS A N 1
ATOM 3156 C CA . LYS A 1 409 ? 17.078 3.207 0.812 1 97.38 409 LYS A CA 1
ATOM 3157 C C . LYS A 1 409 ? 18.516 3.236 1.298 1 97.38 409 LYS A C 1
ATOM 3159 O O . LYS A 1 409 ? 19.047 2.223 1.768 1 97.38 409 LYS A O 1
ATOM 3164 N N . MET A 1 410 ? 19.141 4.367 1.189 1 98.12 410 MET A N 1
ATOM 3165 C CA . MET A 1 410 ? 20.469 4.543 1.766 1 98.12 410 MET A CA 1
ATOM 3166 C C . MET A 1 410 ? 20.391 4.625 3.287 1 98.12 410 MET A C 1
ATOM 3168 O O . MET A 1 410 ? 19.578 5.371 3.834 1 98.12 410 MET A O 1
ATOM 3172 N N . ASN A 1 411 ? 21.25 3.91 3.969 1 96.12 411 ASN A N 1
ATOM 3173 C CA . ASN A 1 411 ? 21.172 3.824 5.422 1 96.12 411 ASN A CA 1
ATOM 3174 C C . ASN A 1 411 ? 22.234 4.703 6.09 1 96.12 411 ASN A C 1
ATOM 3176 O O . ASN A 1 411 ? 22.062 5.125 7.234 1 96.12 411 ASN A O 1
ATOM 3180 N N . GLU A 1 412 ? 23.297 4.922 5.375 1 96.44 412 GLU A N 1
ATOM 3181 C CA . GLU A 1 412 ? 24.422 5.656 5.941 1 96.44 412 GLU A CA 1
ATOM 3182 C C . GLU A 1 412 ? 24.812 6.828 5.043 1 96.44 412 GLU A C 1
ATOM 3184 O O . GLU A 1 412 ? 24.719 6.742 3.818 1 96.44 412 GLU A O 1
ATOM 3189 N N . LEU A 1 413 ? 25.219 7.844 5.664 1 97.94 413 LEU A N 1
ATOM 3190 C CA . LEU A 1 413 ? 25.734 9.039 5.004 1 97.94 413 LEU A CA 1
ATOM 3191 C C . LEU A 1 413 ? 27.016 9.523 5.668 1 97.94 413 LEU A C 1
ATOM 3193 O O . LEU A 1 413 ? 27.062 9.68 6.891 1 97.94 413 LEU A O 1
ATOM 3197 N N . GLU A 1 414 ? 28.078 9.656 4.898 1 97.25 414 GLU A N 1
ATOM 3198 C CA . GLU A 1 414 ? 29.344 10.227 5.34 1 97.25 414 GLU A CA 1
ATOM 3199 C C . GLU A 1 414 ? 29.719 11.453 4.516 1 97.25 414 GLU A C 1
ATOM 3201 O O . GLU A 1 414 ? 29.766 11.391 3.285 1 97.25 414 GLU A O 1
ATOM 3206 N N . GLN A 1 415 ? 29.875 12.531 5.207 1 96.81 415 GLN A N 1
ATOM 3207 C CA . GLN A 1 415 ? 30.375 13.719 4.516 1 96.81 415 GLN A CA 1
ATOM 3208 C C . GLN A 1 415 ? 31.891 13.617 4.293 1 96.81 415 GLN A C 1
ATOM 3210 O O . GLN A 1 415 ? 32.625 13.312 5.219 1 96.81 415 GLN A O 1
ATOM 3215 N N . VAL A 1 416 ? 32.281 13.836 3.082 1 96.06 416 VAL A N 1
ATOM 3216 C CA . VAL A 1 416 ? 33.719 13.859 2.752 1 96.06 416 VAL A CA 1
ATOM 3217 C C . VAL A 1 416 ? 34.094 15.234 2.209 1 96.06 416 VAL A C 1
ATOM 3219 O O . VAL A 1 416 ? 33.25 16.141 2.145 1 96.06 416 VAL A O 1
ATOM 3222 N N . ASP A 1 417 ? 35.344 15.508 1.874 1 91.94 417 ASP A N 1
ATOM 3223 C CA . ASP A 1 417 ? 35.875 16.828 1.561 1 91.94 417 ASP A CA 1
ATOM 3224 C C . ASP A 1 417 ? 35.094 17.469 0.401 1 91.94 417 ASP A C 1
ATOM 3226 O O . ASP A 1 417 ? 34.719 18.641 0.469 1 91.94 417 ASP A O 1
ATOM 3230 N N . ASP A 1 418 ? 34.844 16.672 -0.599 1 93.38 418 ASP A N 1
ATOM 3231 C CA . ASP A 1 418 ? 34.219 17.266 -1.778 1 93.38 418 ASP A CA 1
ATOM 3232 C C . ASP A 1 418 ? 32.875 16.609 -2.086 1 93.38 418 ASP A C 1
ATOM 3234 O O . ASP A 1 418 ? 32.5 16.469 -3.252 1 93.38 418 ASP A O 1
ATOM 3238 N N . GLY A 1 419 ? 32.219 16.156 -1.028 1 97.56 419 GLY A N 1
ATOM 3239 C CA . GLY A 1 419 ? 30.922 15.57 -1.331 1 97.56 419 GLY A CA 1
ATOM 3240 C C . GLY A 1 419 ? 30.438 14.609 -0.26 1 97.56 419 GLY A C 1
ATOM 3241 O O . GLY A 1 419 ? 30.562 14.891 0.934 1 97.56 419 GLY A O 1
ATOM 3242 N N . TYR A 1 420 ? 29.734 13.531 -0.667 1 98.5 420 TYR A N 1
ATOM 3243 C CA . TYR A 1 420 ? 29.078 12.617 0.26 1 98.5 420 TYR A CA 1
ATOM 3244 C C . TYR A 1 420 ? 29.219 11.18 -0.211 1 98.5 420 TYR A C 1
ATOM 3246 O O . TYR A 1 420 ? 29.297 10.914 -1.414 1 98.5 420 TYR A O 1
ATOM 3254 N N . ARG A 1 421 ? 29.312 10.266 0.681 1 98.56 421 ARG A N 1
ATOM 3255 C CA . ARG A 1 421 ? 29.25 8.828 0.437 1 98.56 421 ARG A CA 1
ATOM 3256 C C . ARG A 1 421 ? 28.047 8.211 1.141 1 98.56 421 ARG A C 1
ATOM 3258 O O . ARG A 1 421 ? 27.812 8.461 2.324 1 98.56 421 ARG A O 1
ATOM 3265 N N . LEU A 1 422 ? 27.266 7.484 0.439 1 98.62 422 LEU A N 1
ATOM 3266 C CA . LEU A 1 422 ? 26.094 6.805 0.985 1 98.62 422 LEU A CA 1
ATOM 3267 C C . LEU A 1 422 ? 26.172 5.301 0.742 1 98.62 422 LEU A C 1
ATOM 3269 O O . LEU A 1 422 ? 26.812 4.859 -0.214 1 98.62 422 LEU A O 1
ATOM 3273 N N . THR A 1 423 ? 25.578 4.535 1.597 1 98.25 423 THR A N 1
ATOM 3274 C CA . THR A 1 423 ? 25.453 3.096 1.404 1 98.25 423 THR A CA 1
ATOM 3275 C C . THR A 1 423 ? 24.047 2.623 1.77 1 98.25 423 THR A C 1
ATOM 3277 O O . THR A 1 423 ? 23.438 3.129 2.717 1 98.25 423 THR A O 1
ATOM 3280 N N . GLY A 1 424 ? 23.516 1.799 0.969 1 97.75 424 GLY A N 1
ATOM 3281 C CA . GLY A 1 424 ? 22.281 1.088 1.239 1 97.75 424 GLY A CA 1
ATOM 3282 C C . GLY A 1 424 ? 22.453 -0.419 1.273 1 97.75 424 GLY A C 1
ATOM 3283 O O . GLY A 1 424 ? 23.047 -1.001 0.371 1 97.75 424 GLY A O 1
ATOM 3284 N N . GLU A 1 425 ? 22 -1.02 2.346 1 96.44 425 GLU A N 1
ATOM 3285 C CA . GLU A 1 425 ? 22.125 -2.465 2.498 1 96.44 425 GLU A CA 1
ATOM 3286 C C . GLU A 1 425 ? 20.766 -3.109 2.771 1 96.44 425 GLU A C 1
ATOM 3288 O O . GLU A 1 425 ? 19.953 -2.566 3.525 1 96.44 425 GLU A O 1
ATOM 3293 N N . GLU A 1 426 ? 20.516 -4.215 2.168 1 94.94 426 GLU A N 1
ATOM 3294 C CA . GLU A 1 426 ? 19.328 -5.047 2.363 1 94.94 426 GLU A CA 1
ATOM 3295 C C . GLU A 1 426 ? 19.703 -6.508 2.59 1 94.94 426 GLU A C 1
ATOM 3297 O O . GLU A 1 426 ? 20.734 -6.969 2.104 1 94.94 426 GLU A O 1
ATOM 3302 N N . THR A 1 427 ? 18.922 -7.176 3.316 1 95.31 427 THR A N 1
ATOM 3303 C CA . THR A 1 427 ? 19.094 -8.609 3.512 1 95.31 427 THR A CA 1
ATOM 3304 C C . THR A 1 427 ? 17.766 -9.336 3.322 1 95.31 427 THR A C 1
ATOM 3306 O O . THR A 1 427 ? 16.703 -8.789 3.621 1 95.31 427 THR A O 1
ATOM 3309 N N . LYS A 1 428 ? 17.797 -10.5 2.805 1 95.44 428 LYS A N 1
ATOM 3310 C CA . LYS A 1 428 ? 16.625 -11.359 2.613 1 95.44 428 LYS A CA 1
ATOM 3311 C C . LYS A 1 428 ? 17.016 -12.828 2.635 1 95.44 428 LYS A C 1
ATOM 3313 O O . LYS A 1 428 ? 18.047 -13.211 2.062 1 95.44 428 LYS A O 1
ATOM 3318 N N . GLY A 1 429 ? 16.312 -13.586 3.314 1 96.56 429 GLY A N 1
ATOM 3319 C CA . GLY A 1 429 ? 16.531 -15.023 3.379 1 96.56 429 GLY A CA 1
ATOM 3320 C C . GLY A 1 429 ? 15.25 -15.828 3.35 1 96.56 429 GLY A C 1
ATOM 3321 O O . GLY A 1 429 ? 14.25 -15.383 2.787 1 96.56 429 GLY A O 1
ATOM 3322 N N . TYR A 1 430 ? 15.344 -17.031 3.777 1 97.94 430 TYR A N 1
ATOM 3323 C CA . TYR A 1 430 ? 14.25 -17.984 3.85 1 97.94 430 TYR A CA 1
ATOM 3324 C C . TYR A 1 430 ? 14.156 -18.609 5.242 1 97.94 430 TYR A C 1
ATOM 3326 O O . TYR A 1 430 ? 15.016 -18.359 6.094 1 97.94 430 TYR A O 1
ATOM 3334 N N . TYR A 1 431 ? 13.102 -19.391 5.469 1 98.31 431 TYR A N 1
ATOM 3335 C CA . TYR A 1 431 ? 12.82 -19.844 6.824 1 98.31 431 TYR A CA 1
ATOM 3336 C C . TYR A 1 431 ? 12.578 -21.344 6.859 1 98.31 431 TYR A C 1
ATOM 3338 O O . TYR A 1 431 ? 11.656 -21.844 6.215 1 98.31 431 TYR A O 1
ATOM 3346 N N . GLY A 1 432 ? 13.383 -22.016 7.617 1 98.44 432 GLY A N 1
ATOM 3347 C CA . GLY A 1 432 ? 13.336 -23.469 7.699 1 98.44 432 GLY A CA 1
ATOM 3348 C C . GLY A 1 432 ? 12.086 -23.984 8.398 1 98.44 432 GLY A C 1
ATOM 3349 O O . GLY A 1 432 ? 11.289 -23.188 8.914 1 98.44 432 GLY A O 1
ATOM 3350 N N . PRO A 1 433 ? 11.906 -25.281 8.367 1 98.44 433 PRO A N 1
ATOM 3351 C CA . PRO A 1 433 ? 10.75 -25.859 9.055 1 98.44 433 PRO A CA 1
ATOM 3352 C C . PRO A 1 433 ? 10.82 -25.688 10.57 1 98.44 433 PRO A C 1
ATOM 3354 O O . PRO A 1 433 ? 11.914 -25.547 11.133 1 98.44 433 PRO A O 1
ATOM 3357 N N . ILE A 1 434 ? 9.68 -25.719 11.211 1 98.12 434 ILE A N 1
ATOM 3358 C CA . ILE A 1 434 ? 9.617 -25.688 12.664 1 98.12 434 ILE A CA 1
ATOM 3359 C C . ILE A 1 434 ? 10.055 -27.031 13.234 1 98.12 434 ILE A C 1
ATOM 3361 O O . ILE A 1 434 ? 9.656 -28.078 12.734 1 98.12 434 ILE A O 1
ATOM 3365 N N . ALA A 1 435 ? 10.859 -26.984 14.266 1 97.31 435 ALA A N 1
ATOM 3366 C CA . ALA A 1 435 ? 11.312 -28.219 14.922 1 97.31 435 ALA A CA 1
ATOM 3367 C C . ALA A 1 435 ? 10.125 -29.031 15.438 1 97.31 435 ALA A C 1
ATOM 3369 O O . ALA A 1 435 ? 9.156 -28.469 15.945 1 97.31 435 ALA A O 1
ATOM 3370 N N . ALA A 1 436 ? 10.25 -30.297 15.297 1 96.44 436 ALA A N 1
ATOM 3371 C CA . ALA A 1 436 ? 9.156 -31.219 15.594 1 96.44 436 ALA A CA 1
ATOM 3372 C C . ALA A 1 436 ? 8.641 -31.016 17.016 1 96.44 436 ALA A C 1
ATOM 3374 O O . ALA A 1 436 ? 7.438 -31.062 17.266 1 96.44 436 ALA A O 1
ATOM 3375 N N . ASP A 1 437 ? 9.523 -30.719 17.922 1 96.62 437 ASP A N 1
ATOM 3376 C CA . ASP A 1 437 ? 9.164 -30.609 19.328 1 96.62 437 ASP A CA 1
ATOM 3377 C C . ASP A 1 437 ? 8.562 -29.234 19.641 1 96.62 437 ASP A C 1
ATOM 3379 O O . ASP A 1 437 ? 8.156 -28.969 20.766 1 96.62 437 ASP A O 1
ATOM 3383 N N . ARG A 1 438 ? 8.5 -28.375 18.688 1 97.12 438 ARG A N 1
ATOM 3384 C CA . ARG A 1 438 ? 7.969 -27.031 18.875 1 97.12 438 ARG A CA 1
ATOM 3385 C C . ARG A 1 438 ? 6.699 -26.812 18.062 1 97.12 438 ARG A C 1
ATOM 3387 O O . ARG A 1 438 ? 6.18 -25.703 17.984 1 97.12 438 ARG A O 1
ATOM 3394 N N . LEU A 1 439 ? 6.258 -27.828 17.406 1 97.94 439 LEU A N 1
ATOM 3395 C CA . LEU A 1 439 ? 5.039 -27.75 16.609 1 97.94 439 LEU A CA 1
ATOM 3396 C C . LEU A 1 439 ? 3.811 -27.609 17.5 1 97.94 439 LEU A C 1
ATOM 3398 O O . LEU A 1 439 ? 3.727 -28.234 18.547 1 97.94 439 LEU A O 1
ATOM 3402 N N . PRO A 1 440 ? 2.918 -26.766 17.156 1 97.12 440 PRO A N 1
ATOM 3403 C CA . PRO A 1 440 ? 1.676 -26.656 17.922 1 97.12 440 PRO A CA 1
ATOM 3404 C C . PRO A 1 440 ? 0.779 -27.875 17.781 1 97.12 440 PRO A C 1
ATOM 3406 O O . PRO A 1 440 ? 1.009 -28.719 16.906 1 97.12 440 PRO A O 1
ATOM 3409 N N . GLU A 1 441 ? -0.25 -27.969 18.578 1 95.38 441 GLU A N 1
ATOM 3410 C CA . GLU A 1 441 ? -1.188 -29.078 18.547 1 95.38 441 GLU A CA 1
ATOM 3411 C C . GLU A 1 441 ? -1.92 -29.156 17.203 1 95.38 441 GLU A C 1
ATOM 3413 O O . GLU A 1 441 ? -2.219 -30.234 16.719 1 95.38 441 GLU A O 1
ATOM 3418 N N . SER A 1 442 ? -2.119 -28.031 16.609 1 95.56 442 SER A N 1
ATOM 3419 C CA . SER A 1 442 ? -2.879 -27.984 15.367 1 95.56 442 SER A CA 1
ATOM 3420 C C . SER A 1 442 ? -2.119 -28.641 14.227 1 95.56 442 SER A C 1
ATOM 3422 O O . SER A 1 442 ? -2.721 -29.078 13.234 1 95.56 442 SER A O 1
ATOM 3424 N N . ALA A 1 443 ? -0.861 -28.75 14.32 1 96.75 443 ALA A N 1
ATOM 3425 C CA . ALA A 1 443 ? -0.047 -29.328 13.258 1 96.75 443 ALA A CA 1
ATOM 3426 C C . ALA A 1 443 ? -0.401 -30.797 13.023 1 96.75 443 ALA A C 1
ATOM 3428 O O . ALA A 1 443 ? -0.263 -31.297 11.906 1 96.75 443 ALA A O 1
ATOM 3429 N N . SER A 1 444 ? -0.835 -31.484 14.031 1 95.5 444 SER A N 1
ATOM 3430 C CA . SER A 1 444 ? -1.201 -32.875 13.914 1 95.5 444 SER A CA 1
ATOM 3431 C C . SER A 1 444 ? -2.709 -33.062 13.758 1 95.5 444 SER A C 1
ATOM 3433 O O . SER A 1 444 ? -3.213 -34.188 13.719 1 95.5 444 SER A O 1
ATOM 3435 N N . GLY A 1 445 ? -3.377 -31.953 13.664 1 93.94 445 GLY A N 1
ATOM 3436 C CA . GLY A 1 445 ? -4.824 -32 13.547 1 93.94 445 GLY A CA 1
ATOM 3437 C C . GLY A 1 445 ? -5.305 -32.094 12.109 1 93.94 445 GLY A C 1
ATOM 3438 O O . GLY A 1 445 ? -4.504 -32.281 11.195 1 93.94 445 GLY A O 1
ATOM 3439 N N . ALA A 1 446 ? -6.629 -32 11.961 1 93.25 446 ALA A N 1
ATOM 3440 C CA . ALA A 1 446 ? -7.258 -32.094 10.648 1 93.25 446 ALA A CA 1
ATOM 3441 C C . ALA A 1 446 ? -6.875 -30.906 9.773 1 93.25 446 ALA A C 1
ATOM 3443 O O . ALA A 1 446 ? -6.828 -31.016 8.547 1 93.25 446 ALA A O 1
ATOM 3444 N N . VAL A 1 447 ? -6.73 -29.812 10.445 1 96.94 447 VAL A N 1
ATOM 3445 C CA . VAL A 1 447 ? -6.355 -28.578 9.758 1 96.94 447 VAL A CA 1
ATOM 3446 C C . VAL A 1 447 ? -5.219 -27.891 10.508 1 96.94 447 VAL A C 1
ATOM 3448 O O . VAL A 1 447 ? -5.266 -27.766 11.734 1 96.94 447 VAL A O 1
ATOM 3451 N N . SER A 1 448 ? -4.215 -27.531 9.789 1 97.94 448 SER A N 1
ATOM 3452 C CA . SER A 1 448 ? -3.09 -26.797 10.359 1 97.94 448 SER A CA 1
ATOM 3453 C C . SER A 1 448 ? -2.98 -25.391 9.758 1 97.94 448 SER A C 1
ATOM 3455 O O . SER A 1 448 ? -2.262 -25.188 8.773 1 97.94 448 SER A O 1
ATOM 3457 N N . PRO A 1 449 ? -3.668 -24.406 10.391 1 98 449 PRO A N 1
ATOM 3458 C CA . PRO A 1 449 ? -3.6 -23.062 9.828 1 98 449 PRO A CA 1
ATOM 3459 C C . PRO A 1 449 ? -2.195 -22.469 9.891 1 98 449 PRO A C 1
ATOM 3461 O O . PRO A 1 449 ? -1.504 -22.609 10.898 1 98 449 PRO A O 1
ATOM 3464 N N . TRP A 1 450 ? -1.775 -21.812 8.852 1 98.12 450 TRP A N 1
ATOM 3465 C CA . TRP A 1 450 ? -0.466 -21.172 8.711 1 98.12 450 TRP A CA 1
ATOM 3466 C C . TRP A 1 450 ? -0.214 -20.188 9.836 1 98.12 450 TRP A C 1
ATOM 3468 O O . TRP A 1 450 ? 0.885 -20.141 10.398 1 98.12 450 TRP A O 1
ATOM 3478 N N . TYR A 1 451 ? -1.264 -19.406 10.32 1 97.75 451 TYR A N 1
ATOM 3479 C CA . TYR A 1 451 ? -1.099 -18.359 11.305 1 97.75 451 TYR A CA 1
ATOM 3480 C C . TYR A 1 451 ? -0.974 -18.922 12.711 1 97.75 451 TYR A C 1
ATOM 3482 O O . TYR A 1 451 ? -0.717 -18.203 13.672 1 97.75 451 TYR A O 1
ATOM 3490 N N . LEU A 1 452 ? -1.124 -20.266 12.859 1 98 452 LEU A N 1
ATOM 3491 C CA . LEU A 1 452 ? -0.964 -20.891 14.172 1 98 452 LEU A CA 1
ATOM 3492 C C . LEU A 1 452 ? 0.439 -21.453 14.336 1 98 452 LEU A C 1
ATOM 3494 O O . LEU A 1 452 ? 0.81 -21.906 15.422 1 98 452 LEU A O 1
ATOM 3498 N N . LEU A 1 453 ? 1.223 -21.469 13.242 1 98.12 453 LEU A N 1
ATOM 3499 C CA . LEU A 1 453 ? 2.604 -21.922 13.336 1 98.12 453 LEU A CA 1
ATOM 3500 C C . LEU A 1 453 ? 3.492 -20.859 13.961 1 98.12 453 LEU A C 1
ATOM 3502 O O . LEU A 1 453 ? 3.354 -19.672 13.656 1 98.12 453 LEU A O 1
ATOM 3506 N N . PRO A 1 454 ? 4.379 -21.25 14.852 1 97.69 454 PRO A N 1
ATOM 3507 C CA . PRO A 1 454 ? 5.273 -20.281 15.492 1 97.69 454 PRO A CA 1
ATOM 3508 C C . PRO A 1 454 ? 6.422 -19.844 14.594 1 97.69 454 PRO A C 1
ATOM 3510 O O . PRO A 1 454 ? 7.574 -20.234 14.82 1 97.69 454 PRO A O 1
ATOM 3513 N N . HIS A 1 455 ? 6.191 -18.953 13.758 1 97.31 455 HIS A N 1
ATOM 3514 C CA . HIS A 1 455 ? 7.102 -18.562 12.688 1 97.31 455 HIS A CA 1
ATOM 3515 C C . HIS A 1 455 ? 8.383 -17.953 13.25 1 97.31 455 HIS A C 1
ATOM 3517 O O . HIS A 1 455 ? 9.445 -18.047 12.633 1 97.31 455 HIS A O 1
ATOM 3523 N N . GLN A 1 456 ? 8.289 -17.312 14.477 1 94.06 456 GLN A N 1
ATOM 3524 C CA . GLN A 1 456 ? 9.445 -16.672 15.094 1 94.06 456 GLN A CA 1
ATOM 3525 C C . GLN A 1 456 ? 10.523 -17.688 15.453 1 94.06 456 GLN A C 1
ATOM 3527 O O . GLN A 1 456 ? 11.664 -17.328 15.734 1 94.06 456 GLN A O 1
ATOM 3532 N N . LEU A 1 457 ? 10.141 -19.016 15.367 1 97.06 457 LEU A N 1
ATOM 3533 C CA . LEU A 1 457 ? 11.078 -20.047 15.781 1 97.06 457 LEU A CA 1
ATOM 3534 C C . LEU A 1 457 ? 11.789 -20.656 14.57 1 97.06 457 LEU A C 1
ATOM 3536 O O . LEU A 1 457 ? 12.648 -21.516 14.719 1 97.06 457 LEU A O 1
ATOM 3540 N N . ARG A 1 458 ? 11.469 -20.25 13.375 1 97.56 458 ARG A N 1
ATOM 3541 C CA . ARG A 1 458 ? 12.102 -20.781 12.172 1 97.56 458 ARG A CA 1
ATOM 3542 C C . ARG A 1 458 ? 13.531 -20.281 12.039 1 97.56 458 ARG A C 1
ATOM 3544 O O . ARG A 1 458 ? 13.805 -19.094 12.273 1 97.56 458 ARG A O 1
ATOM 3551 N N . ASP A 1 459 ? 14.391 -21.156 11.625 1 96.94 459 ASP A N 1
ATOM 3552 C CA . ASP A 1 459 ? 15.758 -20.75 11.328 1 96.94 459 ASP A CA 1
ATOM 3553 C C . ASP A 1 459 ? 15.836 -20.031 9.992 1 96.94 459 ASP A C 1
ATOM 3555 O O . ASP A 1 459 ? 15.211 -20.453 9.016 1 96.94 459 ASP A O 1
ATOM 3559 N N . VAL A 1 460 ? 16.594 -18.984 9.977 1 97.06 460 VAL A N 1
ATOM 3560 C CA . VAL A 1 460 ? 16.844 -18.281 8.719 1 97.06 460 VAL A CA 1
ATOM 3561 C C . VAL A 1 460 ? 17.844 -19.047 7.871 1 97.06 460 VAL A C 1
ATOM 3563 O O . VAL A 1 460 ? 18.875 -19.516 8.383 1 97.06 460 VAL A O 1
ATOM 3566 N N . THR A 1 461 ? 17.531 -19.234 6.656 1 97.62 461 THR A N 1
ATOM 3567 C CA . THR A 1 461 ? 18.438 -19.953 5.746 1 97.62 461 THR A CA 1
ATOM 3568 C C . THR A 1 461 ? 18.734 -19.094 4.516 1 97.62 461 THR A C 1
ATOM 3570 O O . THR A 1 461 ? 17.938 -18.219 4.148 1 97.62 461 THR A O 1
ATOM 3573 N N . HIS A 1 462 ? 19.969 -19.312 3.922 1 97.25 462 HIS A N 1
ATOM 3574 C CA . HIS A 1 462 ? 20.375 -18.734 2.643 1 97.25 462 HIS A CA 1
ATOM 3575 C C . HIS A 1 462 ? 20.219 -17.219 2.648 1 97.25 462 HIS A C 1
ATOM 3577 O O . HIS A 1 462 ? 19.703 -16.641 1.691 1 97.25 462 HIS A O 1
ATOM 3583 N N . LEU A 1 463 ? 20.578 -16.609 3.711 1 96.25 463 LEU A N 1
ATOM 3584 C CA . LEU A 1 463 ? 20.516 -15.164 3.855 1 96.25 463 LEU A CA 1
ATOM 3585 C C . LEU A 1 463 ? 21.453 -14.484 2.867 1 96.25 463 LEU A C 1
ATOM 3587 O O . LEU A 1 463 ? 22.641 -14.828 2.785 1 96.25 463 LEU A O 1
ATOM 3591 N N . GLN A 1 464 ? 20.922 -13.641 2.018 1 95.81 464 GLN A N 1
ATOM 3592 C CA . GLN A 1 464 ? 21.703 -12.875 1.051 1 95.81 464 GLN A CA 1
ATOM 3593 C C . GLN A 1 464 ? 21.75 -11.398 1.438 1 95.81 464 GLN A C 1
ATOM 3595 O O . GLN A 1 464 ? 20.844 -10.891 2.092 1 95.81 464 GLN A O 1
ATOM 3600 N N . ARG A 1 465 ? 22.828 -10.781 1.117 1 95.38 465 ARG A N 1
ATOM 3601 C CA . ARG A 1 465 ? 23.031 -9.359 1.383 1 95.38 465 ARG A CA 1
ATOM 3602 C C . ARG A 1 465 ? 23.25 -8.586 0.086 1 95.38 465 ARG A C 1
ATOM 3604 O O . ARG A 1 465 ? 23.953 -9.055 -0.81 1 95.38 465 ARG A O 1
ATOM 3611 N N . HIS A 1 466 ? 22.562 -7.523 -0.122 1 96.31 466 HIS A N 1
ATOM 3612 C CA . HIS A 1 466 ? 22.688 -6.598 -1.242 1 96.31 466 HIS A CA 1
ATOM 3613 C C . HIS A 1 466 ? 23.125 -5.215 -0.772 1 96.31 466 HIS A C 1
ATOM 3615 O O . HIS A 1 466 ? 22.5 -4.629 0.116 1 96.31 466 HIS A O 1
ATOM 3621 N N . ARG A 1 467 ? 24.25 -4.762 -1.275 1 97.81 467 ARG A N 1
ATOM 3622 C CA . ARG A 1 467 ? 24.812 -3.486 -0.849 1 97.81 467 ARG A CA 1
ATOM 3623 C C . ARG A 1 467 ? 25.062 -2.574 -2.043 1 97.81 467 ARG A C 1
ATOM 3625 O O . ARG A 1 467 ? 25.703 -2.979 -3.016 1 97.81 467 ARG A O 1
ATOM 3632 N N . VAL A 1 468 ? 24.547 -1.4 -2.049 1 98.56 468 VAL A N 1
ATOM 3633 C CA . VAL A 1 468 ? 24.797 -0.372 -3.057 1 98.56 468 VAL A CA 1
ATOM 3634 C C . VAL A 1 468 ? 25.562 0.789 -2.436 1 98.56 468 VAL A C 1
ATOM 3636 O O . VAL A 1 468 ? 25.266 1.21 -1.313 1 98.56 468 VAL A O 1
ATOM 3639 N N . ALA A 1 469 ? 26.594 1.195 -3.064 1 98.69 469 ALA A N 1
ATOM 3640 C CA . ALA A 1 469 ? 27.375 2.359 -2.654 1 98.69 469 ALA A CA 1
ATOM 3641 C C . ALA A 1 469 ? 27.172 3.525 -3.617 1 98.69 469 ALA A C 1
ATOM 3643 O O . ALA A 1 469 ? 27.125 3.332 -4.836 1 98.69 469 ALA A O 1
ATOM 3644 N N . VAL A 1 470 ? 27 4.684 -3.105 1 98.75 470 VAL A N 1
ATOM 3645 C CA . VAL A 1 470 ? 26.844 5.906 -3.887 1 98.75 470 VAL A CA 1
ATOM 3646 C C . VAL A 1 470 ? 27.891 6.934 -3.463 1 98.75 470 VAL A C 1
ATOM 3648 O O . VAL A 1 470 ? 28.125 7.133 -2.27 1 98.75 470 VAL A O 1
ATOM 3651 N N . GLU A 1 471 ? 28.562 7.504 -4.406 1 98.62 471 GLU A N 1
ATOM 3652 C CA . GLU A 1 471 ? 29.484 8.609 -4.172 1 98.62 471 GLU A CA 1
ATOM 3653 C C . GLU A 1 471 ? 29.047 9.859 -4.93 1 98.62 471 GLU A C 1
ATOM 3655 O O . GLU A 1 471 ? 28.875 9.828 -6.152 1 98.62 471 GLU A O 1
ATOM 3660 N N . LEU A 1 472 ? 28.828 10.906 -4.234 1 98.62 472 LEU A N 1
ATOM 3661 C CA . LEU A 1 472 ? 28.516 12.227 -4.785 1 98.62 472 LEU A CA 1
ATOM 3662 C C . LEU A 1 472 ? 29.703 13.164 -4.617 1 98.62 472 LEU A C 1
ATOM 3664 O O . LEU A 1 472 ? 30.156 13.414 -3.496 1 98.62 472 LEU A O 1
ATOM 3668 N N . THR A 1 473 ? 30.172 13.656 -5.73 1 98.38 473 THR A N 1
ATOM 3669 C CA . THR A 1 473 ? 31.312 14.57 -5.703 1 98.38 473 THR A CA 1
ATOM 3670 C C . THR A 1 473 ? 30.953 15.891 -6.371 1 98.38 473 THR A C 1
ATOM 3672 O O . THR A 1 473 ? 30.484 15.914 -7.512 1 98.38 473 THR A O 1
ATOM 3675 N N . GLU A 1 474 ? 31.188 16.969 -5.633 1 97.5 474 GLU A N 1
ATOM 3676 C CA . GLU A 1 474 ? 30.969 18.297 -6.207 1 97.5 474 GLU A CA 1
ATOM 3677 C C . GLU A 1 474 ? 32 18.625 -7.262 1 97.5 474 GLU A C 1
ATOM 3679 O O . GLU A 1 474 ? 33.188 18.328 -7.074 1 97.5 474 GLU A O 1
ATOM 3684 N N . THR A 1 475 ? 31.547 19.141 -8.375 1 96.62 475 THR A N 1
ATOM 3685 C CA . THR A 1 475 ? 32.438 19.609 -9.438 1 96.62 475 THR A CA 1
ATOM 3686 C C . THR A 1 475 ? 32.25 21.109 -9.672 1 96.62 475 THR A C 1
ATOM 3688 O O . THR A 1 475 ? 31.391 21.734 -9.07 1 96.62 475 THR A O 1
ATOM 3691 N N . LYS A 1 476 ? 33.094 21.656 -10.539 1 93.25 476 LYS A N 1
ATOM 3692 C CA . LYS A 1 476 ? 33 23.078 -10.875 1 93.25 476 LYS A CA 1
ATOM 3693 C C . LYS A 1 476 ? 31.656 23.391 -11.555 1 93.25 476 LYS A C 1
ATOM 3695 O O . LYS A 1 476 ? 31.109 24.469 -11.391 1 93.25 476 LYS A O 1
ATOM 3700 N N . GLU A 1 477 ? 31.203 22.391 -12.242 1 94.88 477 GLU A N 1
ATOM 3701 C CA . GLU A 1 477 ? 30.047 22.656 -13.086 1 94.88 477 GLU A CA 1
ATOM 3702 C C . GLU A 1 477 ? 28.797 21.969 -12.523 1 94.88 477 GLU A C 1
ATOM 3704 O O . GLU A 1 477 ? 27.719 22.031 -13.125 1 94.88 477 GLU A O 1
ATOM 3709 N N . GLY A 1 478 ? 28.953 21.297 -11.43 1 97.25 478 GLY A N 1
ATOM 3710 C CA . GLY A 1 478 ? 27.797 20.594 -10.891 1 97.25 478 GLY A CA 1
ATOM 3711 C C . GLY A 1 478 ? 28.172 19.453 -9.969 1 97.25 478 GLY A C 1
ATOM 3712 O O . GLY A 1 478 ? 28.828 19.672 -8.945 1 97.25 478 GLY A O 1
ATOM 3713 N N . TRP A 1 479 ? 27.781 18.188 -10.367 1 98.38 479 TRP A N 1
ATOM 3714 C CA . TRP A 1 479 ? 28 17.047 -9.5 1 98.38 479 TRP A CA 1
ATOM 3715 C C . TRP A 1 479 ? 28.375 15.812 -10.312 1 98.38 479 TRP A C 1
ATOM 3717 O O . TRP A 1 479 ? 28.016 15.688 -11.484 1 98.38 479 TRP A O 1
ATOM 3727 N N . LYS A 1 480 ? 29.172 14.984 -9.766 1 98.56 480 LYS A N 1
ATOM 3728 C CA . LYS A 1 480 ? 29.453 13.641 -10.258 1 98.56 480 LYS A CA 1
ATOM 3729 C C . LYS A 1 480 ? 28.859 12.578 -9.336 1 98.56 480 LYS A C 1
ATOM 3731 O O . LYS A 1 480 ? 29.078 12.617 -8.117 1 98.56 480 LYS A O 1
ATOM 3736 N N . LEU A 1 481 ? 28.031 11.719 -9.867 1 98.81 481 LEU A N 1
ATOM 3737 C CA . LEU A 1 481 ? 27.359 10.656 -9.125 1 98.81 481 LEU A CA 1
ATOM 3738 C C . LEU A 1 481 ? 27.875 9.289 -9.555 1 98.81 481 LEU A C 1
ATOM 3740 O O . LEU A 1 481 ? 27.781 8.922 -10.727 1 98.81 481 LEU A O 1
ATOM 3744 N N . ARG A 1 482 ? 28.453 8.586 -8.664 1 98.81 482 ARG A N 1
ATOM 3745 C CA . ARG A 1 482 ? 28.891 7.215 -8.922 1 98.81 482 ARG A CA 1
ATOM 3746 C C . ARG A 1 482 ? 28.047 6.215 -8.125 1 98.81 482 ARG A C 1
ATOM 3748 O O . ARG A 1 482 ? 27.906 6.352 -6.906 1 98.81 482 ARG A O 1
ATOM 3755 N N . VAL A 1 483 ? 27.406 5.262 -8.734 1 98.81 483 VAL A N 1
ATOM 3756 C CA . VAL A 1 483 ? 26.609 4.195 -8.125 1 98.81 483 VAL A CA 1
ATOM 3757 C C . VAL A 1 483 ? 27.25 2.844 -8.414 1 98.81 483 VAL A C 1
ATOM 3759 O O . VAL A 1 483 ? 27.516 2.506 -9.578 1 98.81 483 VAL A O 1
ATOM 3762 N N . ARG A 1 484 ? 27.469 2.109 -7.363 1 98.56 484 ARG A N 1
ATOM 3763 C CA . ARG A 1 484 ? 28.219 0.866 -7.559 1 98.56 484 ARG A CA 1
ATOM 3764 C C . ARG A 1 484 ? 27.625 -0.261 -6.723 1 98.56 484 ARG A C 1
ATOM 3766 O O . ARG A 1 484 ? 27.156 -0.032 -5.602 1 98.56 484 ARG A O 1
ATOM 3773 N N . CYS A 1 485 ? 27.578 -1.415 -7.207 1 98.5 485 CYS A N 1
ATOM 3774 C CA . CYS A 1 485 ? 27.234 -2.666 -6.539 1 98.5 485 CYS A CA 1
ATOM 3775 C C . CYS A 1 485 ? 28.109 -3.809 -7.047 1 98.5 485 CYS A C 1
ATOM 3777 O O . CYS A 1 485 ? 28.125 -4.094 -8.242 1 98.5 485 CYS A O 1
ATOM 3779 N N . ASP A 1 486 ? 28.734 -4.527 -6.168 1 97.06 486 ASP A N 1
ATOM 3780 C CA . ASP A 1 486 ? 29.719 -5.539 -6.559 1 97.06 486 ASP A CA 1
ATOM 3781 C C . ASP A 1 486 ? 29.125 -6.941 -6.488 1 97.06 486 ASP A C 1
ATOM 3783 O O . ASP A 1 486 ? 29.828 -7.934 -6.691 1 97.06 486 ASP A O 1
ATOM 3787 N N . MET A 1 487 ? 27.906 -7.047 -6.188 1 93.81 487 MET A N 1
ATOM 3788 C CA . MET A 1 487 ? 27.281 -8.359 -6.105 1 93.81 487 MET A CA 1
ATOM 3789 C C . MET A 1 487 ? 27.469 -9.141 -7.402 1 93.81 487 MET A C 1
ATOM 3791 O O . MET A 1 487 ? 27.109 -8.656 -8.477 1 93.81 487 MET A O 1
ATOM 3795 N N . PRO A 1 488 ? 27.969 -10.312 -7.352 1 91.69 488 PRO A N 1
ATOM 3796 C CA . PRO A 1 488 ? 28.234 -11.078 -8.578 1 91.69 488 PRO A CA 1
ATOM 3797 C C . PRO A 1 488 ? 26.969 -11.648 -9.195 1 91.69 488 PRO A C 1
ATOM 3799 O O . PRO A 1 488 ? 26.875 -11.805 -10.414 1 91.69 488 PRO A O 1
ATOM 3802 N N . ASP A 1 489 ? 25.969 -11.977 -8.43 1 93.5 489 ASP A N 1
ATOM 3803 C CA . ASP A 1 489 ? 24.719 -12.531 -8.93 1 93.5 489 ASP A CA 1
ATOM 3804 C C . ASP A 1 489 ? 23.938 -11.484 -9.727 1 93.5 489 ASP A C 1
ATOM 3806 O O . ASP A 1 489 ? 24.031 -10.289 -9.445 1 93.5 489 ASP A O 1
ATOM 3810 N N . VAL A 1 490 ? 23.172 -11.938 -10.602 1 94.06 490 VAL A N 1
ATOM 3811 C CA . VAL A 1 490 ? 22.469 -11.047 -11.523 1 94.06 490 VAL A CA 1
ATOM 3812 C C . VAL A 1 490 ? 21.234 -10.469 -10.836 1 94.06 490 VAL A C 1
ATOM 3814 O O . VAL A 1 490 ? 20.359 -11.203 -10.391 1 94.06 490 VAL A O 1
ATOM 3817 N N . LEU A 1 491 ? 21.188 -9.195 -10.742 1 95.69 491 LEU A N 1
ATOM 3818 C CA . LEU A 1 491 ? 20.031 -8.445 -10.258 1 95.69 491 LEU A CA 1
ATOM 3819 C C . LEU A 1 491 ? 19.641 -7.359 -11.25 1 95.69 491 LEU A C 1
ATOM 3821 O O . LEU A 1 491 ? 20.5 -6.66 -11.789 1 95.69 491 LEU A O 1
ATOM 3825 N N . LEU A 1 492 ? 18.344 -7.32 -11.594 1 97.44 492 LEU A N 1
ATOM 3826 C CA . LEU A 1 492 ? 17.844 -6.172 -12.336 1 97.44 492 LEU A CA 1
ATOM 3827 C C . LEU A 1 492 ? 17.891 -4.91 -11.484 1 97.44 492 LEU A C 1
ATOM 3829 O O . LEU A 1 492 ? 17.422 -4.918 -10.336 1 97.44 492 LEU A O 1
ATOM 3833 N N . THR A 1 493 ? 18.453 -3.898 -11.938 1 97.94 493 THR A N 1
ATOM 3834 C CA . THR A 1 493 ? 18.547 -2.635 -11.219 1 97.94 493 THR A CA 1
ATOM 3835 C C . THR A 1 493 ? 18.188 -1.464 -12.125 1 97.94 493 THR A C 1
ATOM 3837 O O . THR A 1 493 ? 18.531 -1.475 -13.312 1 97.94 493 THR A O 1
ATOM 3840 N N . GLN A 1 494 ? 17.484 -0.537 -11.602 1 98.06 494 GLN A N 1
ATOM 3841 C CA . GLN A 1 494 ? 17.172 0.703 -12.297 1 98.06 494 GLN A CA 1
ATOM 3842 C C . GLN A 1 494 ? 17.625 1.919 -11.5 1 98.06 494 GLN A C 1
ATOM 3844 O O . GLN A 1 494 ? 17.344 2.033 -10.312 1 98.06 494 GLN A O 1
ATOM 3849 N N . ILE A 1 495 ? 18.438 2.748 -12.109 1 98.75 495 ILE A N 1
ATOM 3850 C CA . ILE A 1 495 ? 18.781 4.059 -11.562 1 98.75 495 ILE A CA 1
ATOM 3851 C C . ILE A 1 495 ? 17.922 5.129 -12.219 1 98.75 495 ILE A C 1
ATOM 3853 O O . ILE A 1 495 ? 17.906 5.27 -13.445 1 98.75 495 ILE A O 1
ATOM 3857 N N . SER A 1 496 ? 17.203 5.887 -11.445 1 98.5 496 SER A N 1
ATOM 3858 C CA . SER A 1 496 ? 16.219 6.793 -12.008 1 98.5 496 SER A CA 1
ATOM 3859 C C . SER A 1 496 ? 16.484 8.242 -11.609 1 98.5 496 SER A C 1
ATOM 3861 O O . SER A 1 496 ? 16.938 8.5 -10.484 1 98.5 496 SER A O 1
ATOM 3863 N N . PHE A 1 497 ? 16.25 9.125 -12.508 1 98.62 497 PHE A N 1
ATOM 3864 C CA . PHE A 1 497 ? 16.328 10.57 -12.328 1 98.62 497 PHE A CA 1
ATOM 3865 C C . PHE A 1 497 ? 14.953 11.211 -12.531 1 98.62 497 PHE A C 1
ATOM 3867 O O . PHE A 1 497 ? 14.445 11.266 -13.656 1 98.62 497 PHE A O 1
ATOM 3874 N N . VAL A 1 498 ? 14.359 11.742 -11.5 1 98.06 498 VAL A N 1
ATOM 3875 C CA . VAL A 1 498 ? 13.008 12.297 -11.523 1 98.06 498 VAL A CA 1
ATOM 3876 C C . VAL A 1 498 ? 13.07 13.812 -11.672 1 98.06 498 VAL A C 1
ATOM 3878 O O . VAL A 1 498 ? 13.641 14.5 -10.82 1 98.06 498 VAL A O 1
ATOM 3881 N N . PHE A 1 499 ? 12.484 14.328 -12.742 1 98.12 499 PHE A N 1
ATOM 3882 C CA . PHE A 1 499 ? 12.477 15.766 -13.016 1 98.12 499 PHE A CA 1
ATOM 3883 C C . PHE A 1 499 ? 11.07 16.328 -12.914 1 98.12 499 PHE A C 1
ATOM 3885 O O . PHE A 1 499 ? 10.094 15.586 -12.914 1 98.12 499 PHE A O 1
ATOM 3892 N N . GLY A 1 500 ? 11.008 17.641 -12.758 1 95.56 500 GLY A N 1
ATOM 3893 C CA . GLY A 1 500 ? 9.719 18.297 -12.742 1 95.56 500 GLY A CA 1
ATOM 3894 C C . GLY A 1 500 ? 8.992 18.219 -14.07 1 95.56 500 GLY A C 1
ATOM 3895 O O . GLY A 1 500 ? 9.625 18.156 -15.125 1 95.56 500 GLY A O 1
ATOM 3896 N N . LYS A 1 501 ? 7.734 18.344 -14 1 94.75 501 LYS A N 1
ATOM 3897 C CA . LYS A 1 501 ? 6.902 18.203 -15.195 1 94.75 501 LYS A CA 1
ATOM 3898 C C . LYS A 1 501 ? 6.977 19.453 -16.062 1 94.75 501 LYS A C 1
ATOM 3900 O O . LYS A 1 501 ? 6.656 19.422 -17.25 1 94.75 501 LYS A O 1
ATOM 3905 N N . GLU A 1 502 ? 7.414 20.547 -15.516 1 94 502 GLU A N 1
ATOM 3906 C CA . GLU A 1 502 ? 7.352 21.859 -16.156 1 94 502 GLU A CA 1
ATOM 3907 C C . GLU A 1 502 ? 8.406 21.984 -17.25 1 94 502 GLU A C 1
ATOM 3909 O O . GLU A 1 502 ? 8.32 22.875 -18.094 1 94 502 GLU A O 1
ATOM 3914 N N . GLY A 1 503 ? 9.438 21.141 -17.234 1 96.62 503 GLY A N 1
ATOM 3915 C CA . GLY A 1 503 ? 10.523 21.266 -18.188 1 96.62 503 GLY A CA 1
ATOM 3916 C C . GLY A 1 503 ? 10.414 20.281 -19.344 1 96.62 503 GLY A C 1
ATOM 3917 O O . GLY A 1 503 ? 9.367 19.672 -19.547 1 96.62 503 GLY A O 1
ATOM 3918 N N . SER A 1 504 ? 11.523 20.281 -20.203 1 97.62 504 SER A N 1
ATOM 3919 C CA . SER A 1 504 ? 11.555 19.391 -21.359 1 97.62 504 SER A CA 1
ATOM 3920 C C . SER A 1 504 ? 12.945 18.781 -21.547 1 97.62 504 SER A C 1
ATOM 3922 O O . SER A 1 504 ? 13.953 19.406 -21.203 1 97.62 504 SER A O 1
ATOM 3924 N N . PHE A 1 505 ? 12.914 17.609 -22.078 1 98 505 PHE A N 1
ATOM 3925 C CA . PHE A 1 505 ? 14.164 16.906 -22.344 1 98 505 PHE A CA 1
ATOM 3926 C C . PHE A 1 505 ? 14.633 17.156 -23.766 1 98 505 PHE A C 1
ATOM 3928 O O . PHE A 1 505 ? 13.812 17.281 -24.688 1 98 505 PHE A O 1
ATOM 3935 N N . SER A 1 506 ? 15.875 17.203 -24 1 98.06 506 SER A N 1
ATOM 3936 C CA . SER A 1 506 ? 16.516 17.172 -25.312 1 98.06 506 SER A CA 1
ATOM 3937 C C . SER A 1 506 ? 17.828 16.391 -25.266 1 98.06 506 SER A C 1
ATOM 3939 O O . SER A 1 506 ? 18.453 16.281 -24.219 1 98.06 506 SER A O 1
ATOM 3941 N N . GLY A 1 507 ? 18.047 15.758 -26.422 1 98 507 GLY A N 1
ATOM 3942 C CA . GLY A 1 507 ? 19.297 15.008 -26.531 1 98 507 GLY A CA 1
ATOM 3943 C C . GLY A 1 507 ? 19.188 13.586 -26.016 1 98 507 GLY A C 1
ATOM 3944 O O . GLY A 1 507 ? 18.109 13.156 -25.609 1 98 507 GLY A O 1
ATOM 3945 N N . GLY A 1 508 ? 20.281 12.891 -26.141 1 97.12 508 GLY A N 1
ATOM 3946 C CA . GLY A 1 508 ? 20.391 11.531 -25.641 1 97.12 508 GLY A CA 1
ATOM 3947 C C . GLY A 1 508 ? 19.609 10.531 -26.469 1 97.12 508 GLY A C 1
ATOM 3948 O O . GLY A 1 508 ? 18.812 10.914 -27.328 1 97.12 508 GLY A O 1
ATOM 3949 N N . GLU A 1 509 ? 19.891 9.305 -26.266 1 98.31 509 GLU A N 1
ATOM 3950 C CA . GLU A 1 509 ? 19.109 8.203 -26.828 1 98.31 509 GLU A CA 1
ATOM 3951 C C . GLU A 1 509 ? 18.031 7.754 -25.859 1 98.31 509 GLU A C 1
ATOM 3953 O O . GLU A 1 509 ? 18.281 6.977 -24.938 1 98.31 509 GLU A O 1
ATOM 3958 N N . LEU A 1 510 ? 16.844 8.273 -26.156 1 98.12 510 LEU A N 1
ATOM 3959 C CA . LEU A 1 510 ? 15.703 8.039 -25.281 1 98.12 510 LEU A CA 1
ATOM 3960 C C . LEU A 1 510 ? 14.672 7.133 -25.953 1 98.12 510 LEU A C 1
ATOM 3962 O O . LEU A 1 510 ? 14.57 7.105 -27.188 1 98.12 510 LEU A O 1
ATOM 3966 N N . ALA A 1 511 ? 14.031 6.297 -25.219 1 97.81 511 ALA A N 1
ATOM 3967 C CA . ALA A 1 511 ? 12.93 5.461 -25.703 1 97.81 511 ALA A CA 1
ATOM 3968 C C . ALA A 1 511 ? 11.812 5.375 -24.672 1 97.81 511 ALA A C 1
ATOM 3970 O O . ALA A 1 511 ? 12.055 5.527 -23.469 1 97.81 511 ALA A O 1
ATOM 3971 N N . PRO A 1 512 ? 10.625 5.148 -25.141 1 96.06 512 PRO A N 1
ATOM 3972 C CA . PRO A 1 512 ? 9.508 5.043 -24.203 1 96.06 512 PRO A CA 1
ATOM 3973 C C . PRO A 1 512 ? 9.633 3.848 -23.25 1 96.06 512 PRO A C 1
ATOM 3975 O O . PRO A 1 512 ? 10.062 2.768 -23.672 1 96.06 512 PRO A O 1
ATOM 3978 N N . ALA A 1 513 ? 9.336 4.023 -22.031 1 95 513 ALA A N 1
ATOM 3979 C CA . ALA A 1 513 ? 9.195 2.973 -21.016 1 95 513 ALA A CA 1
ATOM 3980 C C . ALA A 1 513 ? 7.762 2.914 -20.5 1 95 513 ALA A C 1
ATOM 3982 O O . ALA A 1 513 ? 6.816 2.723 -21.266 1 95 513 ALA A O 1
ATOM 3983 N N . GLU A 1 514 ? 7.543 3.094 -19.203 1 91.38 514 GLU A N 1
ATOM 3984 C CA . GLU A 1 514 ? 6.195 3.246 -18.656 1 91.38 514 GLU A CA 1
ATOM 3985 C C . GLU A 1 514 ? 5.699 4.68 -18.812 1 91.38 514 GLU A C 1
ATOM 3987 O O . GLU A 1 514 ? 6.465 5.57 -19.188 1 91.38 514 GLU A O 1
ATOM 3992 N N . THR A 1 515 ? 4.465 4.879 -18.562 1 88.38 515 THR A N 1
ATOM 3993 C CA . THR A 1 515 ? 3.895 6.219 -18.641 1 88.38 515 THR A CA 1
ATOM 3994 C C . THR A 1 515 ? 4.684 7.191 -17.781 1 88.38 515 THR A C 1
ATOM 3996 O O . THR A 1 515 ? 4.902 6.938 -16.594 1 88.38 515 THR A O 1
ATOM 3999 N N . GLY A 1 516 ? 5.172 8.219 -18.344 1 92.56 516 GLY A N 1
ATOM 4000 C CA . GLY A 1 516 ? 5.875 9.25 -17.609 1 92.56 516 GLY A CA 1
ATOM 4001 C C . GLY A 1 516 ? 7.359 8.977 -17.469 1 92.56 516 GLY A C 1
ATOM 4002 O O . GLY A 1 516 ? 8.086 9.766 -16.859 1 92.56 516 GLY A O 1
ATOM 4003 N N . THR A 1 517 ? 7.793 7.84 -18.062 1 96.75 517 THR A N 1
ATOM 4004 C CA . THR A 1 517 ? 9.195 7.465 -17.906 1 96.75 517 THR A CA 1
ATOM 4005 C C . THR A 1 517 ? 9.828 7.195 -19.266 1 96.75 517 THR A C 1
ATOM 4007 O O . THR A 1 517 ? 9.148 6.793 -20.203 1 96.75 517 THR A O 1
ATOM 4010 N N . LEU A 1 518 ? 11.102 7.473 -19.438 1 98 518 LEU A N 1
ATOM 4011 C CA . LEU A 1 518 ? 11.883 7.211 -20.641 1 98 518 LEU A CA 1
ATOM 4012 C C . LEU A 1 518 ? 13.141 6.406 -20.312 1 98 518 LEU A C 1
ATOM 4014 O O . LEU A 1 518 ? 13.828 6.695 -19.328 1 98 518 LEU A O 1
ATOM 4018 N N . PHE A 1 519 ? 13.375 5.418 -21.125 1 98.5 519 PHE A N 1
ATOM 4019 C CA . PHE A 1 519 ? 14.695 4.785 -21.062 1 98.5 519 PHE A CA 1
ATOM 4020 C C . PHE A 1 519 ? 15.773 5.746 -21.547 1 98.5 519 PHE A C 1
ATOM 4022 O O . PHE A 1 519 ? 15.648 6.336 -22.625 1 98.5 519 PHE A O 1
ATOM 4029 N N . TRP A 1 520 ? 16.719 5.992 -20.75 1 98.75 520 TRP A N 1
ATOM 4030 C CA . TRP A 1 520 ? 17.922 6.723 -21.141 1 98.75 520 TRP A CA 1
ATOM 4031 C C . TRP A 1 520 ? 19.062 5.758 -21.469 1 98.75 520 TRP A C 1
ATOM 4033 O O . TRP A 1 520 ? 19.766 5.312 -20.562 1 98.75 520 TRP A O 1
ATOM 4043 N N . LYS A 1 521 ? 19.297 5.484 -22.719 1 98.44 521 LYS A N 1
ATOM 4044 C CA . LYS A 1 521 ? 20.156 4.387 -23.172 1 98.44 521 LYS A CA 1
ATOM 4045 C C . LYS A 1 521 ? 21.609 4.852 -23.344 1 98.44 521 LYS A C 1
ATOM 4047 O O . LYS A 1 521 ? 22.531 4.07 -23.156 1 98.44 521 LYS A O 1
ATOM 4052 N N . ASP A 1 522 ? 21.719 6.094 -23.828 1 98 522 ASP A N 1
ATOM 4053 C CA . ASP A 1 522 ? 23.047 6.637 -24.094 1 98 522 ASP A CA 1
ATOM 4054 C C . ASP A 1 522 ? 22.984 8.141 -24.344 1 98 522 ASP A C 1
ATOM 4056 O O . ASP A 1 522 ? 21.891 8.719 -24.406 1 98 522 ASP A O 1
ATOM 4060 N N . GLY A 1 523 ? 24.172 8.773 -24.297 1 98.12 523 GLY A N 1
ATOM 4061 C CA . GLY A 1 523 ? 24.297 10.164 -24.688 1 98.12 523 GLY A CA 1
ATOM 4062 C C . GLY A 1 523 ? 24 11.125 -23.547 1 98.12 523 GLY A C 1
ATOM 4063 O O . GLY A 1 523 ? 23.797 10.711 -22.406 1 98.12 523 GLY A O 1
ATOM 4064 N N . VAL A 1 524 ? 24.047 12.422 -23.891 1 98.56 524 VAL A N 1
ATOM 4065 C CA . VAL A 1 524 ? 23.828 13.5 -22.938 1 98.56 524 VAL A CA 1
ATOM 4066 C C . VAL A 1 524 ? 22.375 13.992 -23.062 1 98.56 524 VAL A C 1
ATOM 4068 O O . VAL A 1 524 ? 21.891 14.242 -24.156 1 98.56 524 VAL A O 1
ATOM 4071 N N . VAL A 1 525 ? 21.703 14.07 -21.969 1 98.75 525 VAL A N 1
ATOM 4072 C CA . VAL A 1 525 ? 20.328 14.578 -21.938 1 98.75 525 VAL A CA 1
ATOM 4073 C C . VAL A 1 525 ? 20.297 15.914 -21.203 1 98.75 525 VAL A C 1
ATOM 4075 O O . VAL A 1 525 ? 20.922 16.062 -20.141 1 98.75 525 VAL A O 1
ATOM 4078 N N . THR A 1 526 ? 19.625 16.875 -21.781 1 98.69 526 THR A N 1
ATOM 4079 C CA . THR A 1 526 ? 19.438 18.188 -21.156 1 98.69 526 THR A CA 1
ATOM 4080 C C . THR A 1 526 ? 17.984 18.375 -20.734 1 98.69 526 THR A C 1
ATOM 4082 O O . THR A 1 526 ? 17.062 18.188 -21.531 1 98.69 526 THR A O 1
ATOM 4085 N N . PHE A 1 527 ? 17.797 18.656 -19.5 1 98.62 527 PHE A N 1
ATOM 4086 C CA . PHE A 1 527 ? 16.5 19.094 -19 1 98.62 527 PHE A CA 1
ATOM 4087 C C . PHE A 1 527 ? 16.469 20.609 -18.828 1 98.62 527 PHE A C 1
ATOM 4089 O O . PHE A 1 527 ? 17.219 21.172 -18.031 1 98.62 527 PHE A O 1
ATOM 4096 N N . ALA A 1 528 ? 15.523 21.203 -19.547 1 98.38 528 ALA A N 1
ATOM 4097 C CA . ALA A 1 528 ? 15.453 22.656 -19.516 1 98.38 528 ALA A CA 1
ATOM 4098 C C . ALA A 1 528 ? 14.102 23.141 -19 1 98.38 528 ALA A C 1
ATOM 4100 O O . ALA A 1 528 ? 13.062 22.547 -19.312 1 98.38 528 ALA A O 1
ATOM 4101 N N . SER A 1 529 ? 14.188 24.078 -18.188 1 96.94 529 SER A N 1
ATOM 4102 C CA . SER A 1 529 ? 13.008 24.734 -17.641 1 96.94 529 SER A CA 1
ATOM 4103 C C . SER A 1 529 ? 13.289 26.203 -17.328 1 96.94 529 SER A C 1
ATOM 4105 O O . SER A 1 529 ? 14.234 26.516 -16.609 1 96.94 529 SER A O 1
ATOM 4107 N N . GLY A 1 530 ? 12.469 26.953 -17.953 1 92.12 530 GLY A N 1
ATOM 4108 C CA . GLY A 1 530 ? 12.766 28.359 -17.828 1 92.12 530 GLY A CA 1
ATOM 4109 C C . GLY A 1 530 ? 14.086 28.75 -18.469 1 92.12 530 GLY A C 1
ATOM 4110 O O . GLY A 1 530 ? 14.367 28.375 -19.609 1 92.12 530 GLY A O 1
ATOM 4111 N N . GLY A 1 531 ? 14.977 29.578 -17.797 1 92.19 531 GLY A N 1
ATOM 4112 C CA . GLY A 1 531 ? 16.266 30.031 -18.297 1 92.19 531 GLY A CA 1
ATOM 4113 C C . GLY A 1 531 ? 17.422 29.141 -17.828 1 92.19 531 GLY A C 1
ATOM 4114 O O . GLY A 1 531 ? 18.547 29.312 -18.281 1 92.19 531 GLY A O 1
ATOM 4115 N N . GLU A 1 532 ? 17.062 28.094 -17.031 1 96.88 532 GLU A N 1
ATOM 4116 C CA . GLU A 1 532 ? 18.094 27.234 -16.469 1 96.88 532 GLU A CA 1
ATOM 4117 C C . GLU A 1 532 ? 18 25.828 -17.047 1 96.88 532 GLU A C 1
ATOM 4119 O O . GLU A 1 532 ? 16.984 25.453 -17.625 1 96.88 532 GLU A O 1
ATOM 4124 N N . TRP A 1 533 ? 19.047 25.078 -16.953 1 98.12 533 TRP A N 1
ATOM 4125 C CA . TRP A 1 533 ? 19.016 23.703 -17.422 1 98.12 533 TRP A CA 1
ATOM 4126 C C . TRP A 1 533 ? 19.938 22.828 -16.578 1 98.12 533 TRP A C 1
ATOM 4128 O O . TRP A 1 533 ? 20.844 23.328 -15.914 1 98.12 533 TRP A O 1
ATOM 4138 N N . ILE A 1 534 ? 19.688 21.531 -16.547 1 98.56 534 ILE A N 1
ATOM 4139 C CA . ILE A 1 534 ? 20.5 20.453 -15.969 1 98.56 534 ILE A CA 1
ATOM 4140 C C . ILE A 1 534 ? 20.859 19.438 -17.047 1 98.56 534 ILE A C 1
ATOM 4142 O O . ILE A 1 534 ? 19.969 18.922 -17.734 1 98.56 534 ILE A O 1
ATOM 4146 N N . GLU A 1 535 ? 22.094 19.219 -17.25 1 98.62 535 GLU A N 1
ATOM 4147 C CA . GLU A 1 535 ? 22.562 18.234 -18.219 1 98.62 535 GLU A CA 1
ATOM 4148 C C . GLU A 1 535 ? 23.109 16.984 -17.516 1 98.62 535 GLU A C 1
ATOM 4150 O O . GLU A 1 535 ? 23.891 17.109 -16.562 1 98.62 535 GLU A O 1
ATOM 4155 N N . VAL A 1 536 ? 22.641 15.828 -17.953 1 98.69 536 VAL A N 1
ATOM 4156 C CA . VAL A 1 536 ? 23.094 14.586 -17.344 1 98.69 536 VAL A CA 1
ATOM 4157 C C . VAL A 1 536 ? 23.703 13.672 -18.422 1 98.69 536 VAL A C 1
ATOM 4159 O O . VAL A 1 536 ? 23.219 13.641 -19.547 1 98.69 536 VAL A O 1
ATOM 4162 N N . SER A 1 537 ? 24.719 12.938 -18.156 1 98.44 537 SER A N 1
ATOM 4163 C CA . SER A 1 537 ? 25.344 11.938 -19.016 1 98.44 537 SER A CA 1
ATOM 4164 C C . SER A 1 537 ? 25.625 10.648 -18.25 1 98.44 537 SER A C 1
ATOM 4166 O O . SER A 1 537 ? 25.688 10.648 -17.016 1 98.44 537 SER A O 1
ATOM 4168 N N . GLY A 1 538 ? 25.703 9.539 -19 1 97.75 538 GLY A N 1
ATOM 4169 C CA . GLY A 1 538 ? 26.031 8.266 -18.375 1 97.75 538 GLY A CA 1
ATOM 4170 C C . GLY A 1 538 ? 24.953 7.211 -18.562 1 97.75 538 GLY A C 1
ATOM 4171 O O . 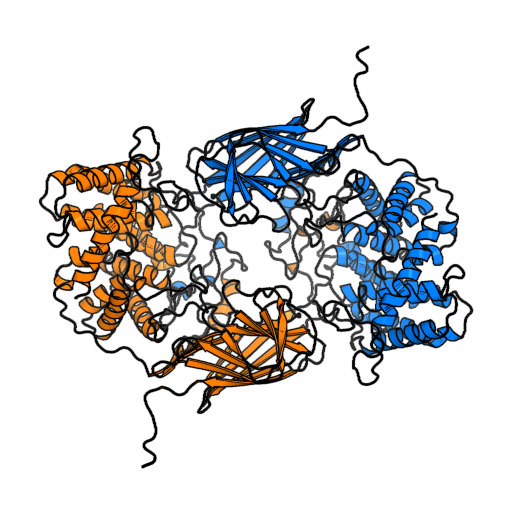GLY A 1 538 ? 24.969 6.176 -17.906 1 97.75 538 GLY A O 1
ATOM 4172 N N . GLY A 1 539 ? 24 7.312 -19.438 1 97.69 539 GLY A N 1
ATOM 4173 C CA . GLY A 1 539 ? 22.906 6.395 -19.656 1 97.69 539 GLY A CA 1
ATOM 4174 C C . GLY A 1 539 ? 23.359 4.98 -19.984 1 97.69 539 GLY A C 1
ATOM 4175 O O . GLY A 1 539 ? 24.516 4.766 -20.328 1 97.69 539 GLY A O 1
ATOM 4176 N N . ALA A 1 540 ? 22.547 4.055 -19.781 1 98.38 540 ALA A N 1
ATOM 4177 C CA . ALA A 1 540 ? 22.781 2.646 -20.094 1 98.38 540 ALA A CA 1
ATOM 4178 C C . ALA A 1 540 ? 21.469 1.884 -20.25 1 98.38 540 ALA A C 1
ATOM 4180 O O . ALA A 1 540 ? 20.422 2.361 -19.844 1 98.38 540 ALA A O 1
ATOM 4181 N N . HIS A 1 541 ? 21.516 0.77 -20.875 1 98 541 HIS A N 1
ATOM 4182 C CA . HIS A 1 541 ? 20.344 -0.058 -21.109 1 98 541 HIS A CA 1
ATOM 4183 C C . HIS A 1 541 ? 20.719 -1.535 -21.188 1 98 541 HIS A C 1
ATOM 4185 O O . HIS A 1 541 ? 20.719 -2.123 -22.266 1 98 541 HIS A O 1
ATOM 4191 N N . GLU A 1 542 ? 20.922 -2.117 -20.047 1 97.31 542 GLU A N 1
ATOM 4192 C CA . GLU A 1 542 ? 21.438 -3.482 -20 1 97.31 542 GLU A CA 1
ATOM 4193 C C . GLU A 1 542 ? 20.312 -4.5 -19.875 1 97.31 542 GLU A C 1
ATOM 4195 O O . GLU A 1 542 ? 20.547 -5.707 -19.969 1 97.31 542 GLU A O 1
ATOM 4200 N N . HIS A 1 543 ? 19.109 -4.117 -19.672 1 97.31 543 HIS A N 1
ATOM 4201 C CA . HIS A 1 543 ? 17.906 -4.949 -19.734 1 97.31 543 HIS A CA 1
ATOM 4202 C C . HIS A 1 543 ? 16.688 -4.129 -20.125 1 97.31 543 HIS A C 1
ATOM 4204 O O . HIS A 1 543 ? 16.766 -2.902 -20.219 1 97.31 543 HIS A O 1
ATOM 4210 N N . ARG A 1 544 ? 15.531 -4.742 -20.344 1 97.12 544 ARG A N 1
ATOM 4211 C CA . ARG A 1 544 ? 14.414 -4.062 -20.984 1 97.12 544 ARG A CA 1
ATOM 4212 C C . ARG A 1 544 ? 13.242 -3.906 -20.031 1 97.12 544 ARG A C 1
ATOM 4214 O O . ARG A 1 544 ? 12.148 -3.514 -20.438 1 97.12 544 ARG A O 1
ATOM 4221 N N . ALA A 1 545 ? 13.453 -4.238 -18.734 1 96.62 545 ALA A N 1
ATOM 4222 C CA . ALA A 1 545 ? 12.352 -4.094 -17.797 1 96.62 545 ALA A CA 1
ATOM 4223 C C . ALA A 1 545 ? 11.875 -2.643 -17.719 1 96.62 545 ALA A C 1
ATOM 4225 O O . ALA A 1 545 ? 12.68 -1.734 -17.484 1 96.62 545 ALA A O 1
ATOM 4226 N N . LYS A 1 546 ? 10.633 -2.447 -17.891 1 96.06 546 LYS A N 1
ATOM 4227 C CA . LYS A 1 546 ? 10.086 -1.09 -17.875 1 96.06 546 LYS A CA 1
ATOM 4228 C C . LYS A 1 546 ? 10.062 -0.53 -16.453 1 96.06 546 LYS A C 1
ATOM 4230 O O . LYS A 1 546 ? 10.18 0.681 -16.25 1 96.06 546 LYS A O 1
ATOM 4235 N N . SER A 1 547 ? 9.852 -1.382 -15.531 1 94.25 547 SER A N 1
ATOM 4236 C CA . SER A 1 547 ? 9.844 -1 -14.125 1 94.25 547 SER A CA 1
ATOM 4237 C C . SER A 1 547 ? 10.25 -2.168 -13.234 1 94.25 547 SER A C 1
ATOM 4239 O O . SER A 1 547 ? 10.227 -3.322 -13.664 1 94.25 547 SER A O 1
ATOM 4241 N N . ILE A 1 548 ? 10.719 -1.856 -12.094 1 95.12 548 ILE A N 1
ATOM 4242 C CA . ILE A 1 548 ? 10.93 -2.848 -11.047 1 95.12 548 ILE A CA 1
ATOM 4243 C C . ILE A 1 548 ? 9.703 -2.922 -10.141 1 95.12 548 ILE A C 1
ATOM 4245 O O . ILE A 1 548 ? 9.18 -1.892 -9.711 1 95.12 548 ILE A O 1
ATOM 4249 N N . ARG A 1 549 ? 9.297 -4.102 -9.875 1 91.94 549 ARG A N 1
ATOM 4250 C CA . ARG A 1 549 ? 8.156 -4.277 -8.977 1 91.94 549 ARG A CA 1
ATOM 4251 C C . ARG A 1 549 ? 8.398 -3.576 -7.641 1 91.94 549 ARG A C 1
ATOM 4253 O O . ARG A 1 549 ? 9.484 -3.678 -7.066 1 91.94 549 ARG A O 1
ATOM 4260 N N . GLY A 1 550 ? 7.398 -2.852 -7.148 1 91.62 550 GLY A N 1
ATOM 4261 C CA . GLY A 1 550 ? 7.535 -2.164 -5.875 1 91.62 550 GLY A CA 1
ATOM 4262 C C . GLY A 1 550 ? 8.117 -0.769 -6.008 1 91.62 550 GLY A C 1
ATOM 4263 O O . GLY A 1 550 ? 8.195 -0.029 -5.027 1 91.62 550 GLY A O 1
ATOM 4264 N N . ALA A 1 551 ? 8.531 -0.427 -7.168 1 93.5 551 ALA A N 1
ATOM 4265 C CA . ALA A 1 551 ? 9.102 0.895 -7.41 1 93.5 551 ALA A CA 1
ATOM 4266 C C . ALA A 1 551 ? 8.227 1.706 -8.359 1 93.5 551 ALA A C 1
ATOM 4268 O O . ALA A 1 551 ? 8.422 1.668 -9.578 1 93.5 551 ALA A O 1
ATOM 4269 N N . ALA A 1 552 ? 7.328 2.512 -7.871 1 88.62 552 ALA A N 1
ATOM 4270 C CA . ALA A 1 552 ? 6.469 3.357 -8.688 1 88.62 552 ALA A CA 1
ATOM 4271 C C . ALA A 1 552 ? 6.973 4.797 -8.711 1 88.62 552 ALA A C 1
ATOM 4273 O O . ALA A 1 552 ? 7.441 5.312 -7.695 1 88.62 552 ALA A O 1
ATOM 4274 N N . PHE A 1 553 ? 6.785 5.34 -9.836 1 88.5 553 PHE A N 1
ATOM 4275 C CA . PHE A 1 553 ? 7.191 6.73 -9.992 1 88.5 553 PHE A CA 1
ATOM 4276 C C . PHE A 1 553 ? 5.992 7.664 -9.852 1 88.5 553 PHE A C 1
ATOM 4278 O O . PHE A 1 553 ? 4.859 7.273 -10.125 1 88.5 553 PHE A O 1
ATOM 4285 N N . PRO A 1 554 ? 6.281 8.867 -9.422 1 85.38 554 PRO A N 1
ATOM 4286 C CA . PRO A 1 554 ? 5.176 9.82 -9.312 1 85.38 554 PRO A CA 1
ATOM 4287 C C . PRO A 1 554 ? 4.586 10.211 -10.664 1 85.38 554 PRO A C 1
ATOM 4289 O O . PRO A 1 554 ? 5.32 10.336 -11.648 1 85.38 554 PRO A O 1
ATOM 4292 N N . ALA A 1 555 ? 3.256 10.43 -10.758 1 83 555 ALA A N 1
ATOM 4293 C CA . ALA A 1 555 ? 2.541 10.703 -12.008 1 83 555 ALA A CA 1
ATOM 4294 C C . ALA A 1 555 ? 2.822 12.117 -12.508 1 83 555 ALA A C 1
ATOM 4296 O O . ALA A 1 555 ? 2.826 12.359 -13.711 1 83 555 ALA A O 1
ATOM 4297 N N . ASP A 1 556 ? 3.033 13.055 -11.695 1 88.19 556 ASP A N 1
ATOM 4298 C CA . ASP A 1 556 ? 3.168 14.453 -12.117 1 88.19 556 ASP A CA 1
ATOM 4299 C C . ASP A 1 556 ? 4.637 14.844 -12.234 1 88.19 556 ASP A C 1
ATOM 4301 O O . ASP A 1 556 ? 5.027 15.945 -11.828 1 88.19 556 ASP A O 1
ATOM 4305 N N . CYS A 1 557 ? 5.469 13.859 -12.711 1 95.44 557 CYS A N 1
ATOM 4306 C CA . CYS A 1 557 ? 6.891 14.078 -12.953 1 95.44 557 CYS A CA 1
ATOM 4307 C C . CYS A 1 557 ? 7.328 13.422 -14.258 1 95.44 557 CYS A C 1
ATOM 4309 O O . CYS A 1 557 ? 6.523 12.781 -14.938 1 95.44 557 CYS A O 1
ATOM 4311 N N . GLN A 1 558 ? 8.445 13.688 -14.734 1 96.5 558 GLN A N 1
ATOM 4312 C CA . GLN A 1 558 ? 9.125 13 -15.828 1 96.5 558 GLN A CA 1
ATOM 4313 C C . GLN A 1 558 ? 10.398 12.312 -15.344 1 96.5 558 GLN A C 1
ATOM 4315 O O . GLN A 1 558 ? 11.227 12.93 -14.664 1 96.5 558 GLN A O 1
ATOM 4320 N N . THR A 1 559 ? 10.531 11.023 -15.703 1 98.06 559 THR A N 1
ATOM 4321 C CA . THR A 1 559 ? 11.609 10.242 -15.109 1 98.06 559 THR A CA 1
ATOM 4322 C C . THR A 1 559 ? 12.477 9.602 -16.188 1 98.06 559 THR A C 1
ATOM 4324 O O . THR A 1 559 ? 11.953 9.023 -17.141 1 98.06 559 THR A O 1
ATOM 4327 N N . LEU A 1 560 ? 13.766 9.781 -16.156 1 98.44 560 LEU A N 1
ATOM 4328 C CA . LEU A 1 560 ? 14.734 9.016 -16.938 1 98.44 560 LEU A CA 1
ATOM 4329 C C . LEU A 1 560 ? 15.172 7.762 -16.188 1 98.44 560 LEU A C 1
ATOM 4331 O O . LEU A 1 560 ? 15.5 7.824 -15 1 98.44 560 LEU A O 1
ATOM 4335 N N . VAL A 1 561 ? 15.172 6.652 -16.875 1 98.38 561 VAL A N 1
ATOM 4336 C CA . VAL A 1 561 ? 15.523 5.387 -16.234 1 98.38 561 VAL A CA 1
ATOM 4337 C C . VAL A 1 561 ? 16.719 4.77 -16.938 1 98.38 561 VAL A C 1
ATOM 4339 O O . VAL A 1 561 ? 16.75 4.664 -18.172 1 98.38 561 VAL A O 1
ATOM 4342 N N . VAL A 1 562 ? 17.688 4.391 -16.156 1 98.75 562 VAL A N 1
ATOM 4343 C CA . VAL A 1 562 ? 18.875 3.68 -16.625 1 98.75 562 VAL A CA 1
ATOM 4344 C C . VAL A 1 562 ? 18.844 2.242 -16.109 1 98.75 562 VAL A C 1
ATOM 4346 O O . VAL A 1 562 ? 18.891 2.008 -14.891 1 98.75 562 VAL A O 1
ATOM 4349 N N . ASN A 1 563 ? 18.781 1.286 -17 1 98.56 563 ASN A N 1
ATOM 4350 C CA . ASN A 1 563 ? 18.719 -0.127 -16.641 1 98.56 563 ASN A CA 1
ATOM 4351 C C . ASN A 1 563 ? 20.109 -0.758 -16.594 1 98.56 563 ASN A C 1
ATOM 4353 O O . ASN A 1 563 ? 20.812 -0.77 -17.609 1 98.56 563 ASN A O 1
ATOM 4357 N N . VAL A 1 564 ? 20.484 -1.308 -15.453 1 98.38 564 VAL A N 1
ATOM 4358 C CA . VAL A 1 564 ? 21.781 -1.953 -15.328 1 98.38 564 VAL A CA 1
ATOM 4359 C C . VAL A 1 564 ? 21.625 -3.322 -14.672 1 98.38 564 VAL A C 1
ATOM 4361 O O . VAL A 1 564 ? 20.609 -3.588 -14.008 1 98.38 564 VAL A O 1
ATOM 4364 N N . LEU A 1 565 ? 22.625 -4.223 -14.875 1 97.5 565 LEU A N 1
ATOM 4365 C CA . LEU A 1 565 ? 22.703 -5.527 -14.234 1 97.5 565 LEU A CA 1
ATOM 4366 C C . LEU A 1 565 ? 23.922 -5.598 -13.305 1 97.5 565 LEU A C 1
ATOM 4368 O O . LEU A 1 565 ? 24.969 -5.039 -13.609 1 97.5 565 LEU A O 1
ATOM 4372 N N . THR A 1 566 ? 23.734 -6.188 -12.188 1 96.62 566 THR A N 1
ATOM 4373 C CA . THR A 1 566 ? 24.875 -6.398 -11.32 1 96.62 566 THR A CA 1
ATOM 4374 C C . THR A 1 566 ? 25.891 -7.328 -11.977 1 96.62 566 THR A C 1
ATOM 4376 O O . THR A 1 566 ? 25.516 -8.242 -12.711 1 96.62 566 THR A O 1
ATOM 4379 N N . PRO A 1 567 ? 27.125 -7.176 -11.641 1 97.38 567 PRO A N 1
ATOM 4380 C CA . PRO A 1 567 ? 27.672 -6.004 -10.945 1 97.38 567 PRO A CA 1
ATOM 4381 C C . PRO A 1 567 ? 27.688 -4.754 -11.828 1 97.38 567 PRO A C 1
ATOM 4383 O O . PRO A 1 567 ? 27.656 -4.859 -13.055 1 97.38 567 PRO A O 1
ATOM 4386 N N . TYR A 1 568 ? 27.594 -3.596 -11.289 1 98.31 568 TYR A N 1
ATOM 4387 C CA . TYR A 1 568 ? 27.688 -2.357 -12.055 1 98.31 568 TYR A CA 1
ATOM 4388 C C . TYR A 1 568 ? 28.516 -1.316 -11.305 1 98.31 568 TYR A C 1
ATOM 4390 O O . TYR A 1 568 ? 28.641 -1.372 -10.078 1 98.31 568 TYR A O 1
ATOM 4398 N N . ASP A 1 569 ? 29.141 -0.484 -11.984 1 98.56 569 ASP A N 1
ATOM 4399 C CA . ASP A 1 569 ? 29.859 0.723 -11.586 1 98.56 569 ASP A CA 1
ATOM 4400 C C . ASP A 1 569 ? 29.609 1.862 -12.57 1 98.56 569 ASP A C 1
ATOM 4402 O O . ASP A 1 569 ? 30.297 1.979 -13.578 1 98.56 569 ASP A O 1
ATOM 4406 N N . ARG A 1 570 ? 28.641 2.66 -12.297 1 98.44 570 ARG A N 1
ATOM 4407 C CA . ARG A 1 570 ? 28.188 3.701 -13.211 1 98.44 570 ARG A CA 1
ATOM 4408 C C . ARG A 1 570 ? 28.5 5.09 -12.664 1 98.44 570 ARG A C 1
ATOM 4410 O O . ARG A 1 570 ? 28.344 5.332 -11.461 1 98.44 570 ARG A O 1
ATOM 4417 N N . THR A 1 571 ? 28.922 5.906 -13.5 1 98.69 571 THR A N 1
ATOM 4418 C CA . THR A 1 571 ? 29.172 7.305 -13.148 1 98.69 571 THR A CA 1
ATOM 4419 C C . THR A 1 571 ? 28.312 8.234 -14 1 98.69 571 THR A C 1
ATOM 4421 O O . THR A 1 571 ? 28.25 8.078 -15.219 1 98.69 571 THR A O 1
ATOM 4424 N N . PHE A 1 572 ? 27.672 9.133 -13.43 1 98.81 572 PHE A N 1
ATOM 4425 C CA . PHE A 1 572 ? 26.844 10.141 -14.078 1 98.81 572 PHE A CA 1
ATOM 4426 C C . PHE A 1 572 ? 27.391 11.539 -13.805 1 98.81 572 PHE A C 1
ATOM 4428 O O . PHE A 1 572 ? 27.719 11.867 -12.664 1 98.81 572 PHE A O 1
ATOM 4435 N N . ASP A 1 573 ? 27.5 12.32 -14.836 1 98.62 573 ASP A N 1
ATOM 4436 C CA . ASP A 1 573 ? 27.828 13.734 -14.68 1 98.62 573 ASP A CA 1
ATOM 4437 C C . ASP A 1 573 ? 26.594 14.609 -14.734 1 98.62 573 ASP A C 1
ATOM 4439 O O . ASP A 1 573 ? 25.781 14.484 -15.656 1 98.62 573 ASP A O 1
ATOM 4443 N N . ILE A 1 574 ? 26.438 15.453 -13.781 1 98.75 574 ILE A N 1
ATOM 4444 C CA . ILE A 1 574 ? 25.344 16.422 -13.703 1 98.75 574 ILE A CA 1
ATOM 4445 C C . ILE A 1 574 ? 25.891 17.828 -13.805 1 98.75 574 ILE A C 1
ATOM 4447 O O . ILE A 1 574 ? 26.547 18.328 -12.883 1 98.75 574 ILE A O 1
ATOM 4451 N N . ARG A 1 575 ? 25.609 18.453 -14.891 1 98.5 575 ARG A N 1
ATOM 4452 C CA . ARG A 1 575 ? 26.094 19.797 -15.133 1 98.5 575 ARG A CA 1
ATOM 4453 C C . ARG A 1 575 ? 24.953 20.812 -15.102 1 98.5 575 ARG A C 1
ATOM 4455 O O . ARG A 1 575 ? 23.844 20.531 -15.578 1 98.5 575 ARG A O 1
ATOM 4462 N N . LEU A 1 576 ? 25.25 21.969 -14.594 1 98.31 576 LEU A N 1
ATOM 4463 C CA . LEU A 1 576 ? 24.234 23.016 -14.438 1 98.31 576 LEU A CA 1
ATOM 4464 C C . LEU A 1 576 ? 24.531 24.203 -15.352 1 98.31 576 LEU A C 1
ATOM 4466 O O . LEU A 1 576 ? 25.703 24.484 -15.648 1 98.31 576 LEU A O 1
ATOM 4470 N N . SER A 1 577 ? 23.562 24.859 -15.805 1 96.81 577 SER A N 1
ATOM 4471 C CA . SER A 1 577 ? 23.766 26.094 -16.562 1 96.81 577 SER A CA 1
ATOM 4472 C C . SER A 1 577 ? 24.5 27.141 -15.727 1 96.81 577 SER A C 1
ATOM 4474 O O . SER A 1 577 ? 24.406 27.141 -14.5 1 96.81 577 SER A O 1
ATOM 4476 N N . PRO A 1 578 ? 25.281 28.062 -16.453 1 91.25 578 PRO A N 1
ATOM 4477 C CA . PRO A 1 578 ? 25.922 29.125 -15.688 1 91.25 578 PRO A CA 1
ATOM 4478 C C . PRO A 1 578 ? 24.922 30.078 -15.047 1 91.25 578 PRO A C 1
ATOM 4480 O O . PRO A 1 578 ? 23.828 30.281 -15.578 1 91.25 578 PRO A O 1
ATOM 4483 N N . ARG A 1 579 ? 25.312 30.609 -14.023 1 74.12 579 ARG A N 1
ATOM 4484 C CA . ARG A 1 579 ? 24.438 31.531 -13.32 1 74.12 579 ARG A CA 1
ATOM 4485 C C . ARG A 1 579 ? 24.375 32.875 -14.023 1 74.12 579 ARG A C 1
ATOM 4487 O O . ARG A 1 579 ? 25.375 33.344 -14.578 1 74.12 579 ARG A O 1
ATOM 4494 N N . ASN A 1 580 ? 23.406 33.312 -14.789 1 57.62 580 ASN A N 1
ATOM 4495 C CA . ASN A 1 580 ? 23.312 34.594 -15.523 1 57.62 580 ASN A CA 1
ATOM 4496 C C . ASN A 1 580 ? 24.219 35.656 -14.914 1 57.62 580 ASN A C 1
ATOM 4498 O O . ASN A 1 580 ? 24.547 36.656 -15.562 1 57.62 580 ASN A O 1
ATOM 4502 N N . GLY A 1 581 ? 24.531 36 -13.695 1 43.66 581 GLY A N 1
ATOM 4503 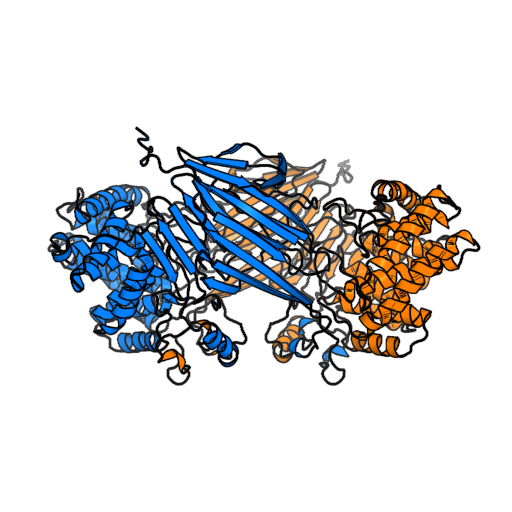C CA . GLY A 1 581 ? 25.297 37.188 -13.367 1 43.66 581 GLY A CA 1
ATOM 4504 C C . GLY A 1 581 ? 26.766 37.062 -13.719 1 43.66 581 GLY A C 1
ATOM 4505 O O . GLY A 1 581 ? 27.516 38.062 -13.633 1 43.66 581 GLY A O 1
ATOM 4506 N N . MET A 1 582 ? 27.578 36.125 -13.656 1 36.62 582 MET A N 1
ATOM 4507 C CA . MET A 1 582 ? 29.016 36.156 -13.898 1 36.62 582 MET A CA 1
ATOM 4508 C C . MET A 1 582 ? 29.328 35.938 -15.367 1 36.62 582 MET A C 1
ATOM 4510 O O . MET A 1 582 ? 29.422 34.781 -15.812 1 36.62 582 MET A O 1
ATOM 4514 N N . ARG A 1 583 ? 28.922 36.781 -16.312 1 35.28 583 ARG A N 1
ATOM 4515 C CA . ARG A 1 583 ? 29.656 36.969 -17.562 1 35.28 583 ARG A CA 1
ATOM 4516 C C . ARG A 1 583 ? 31.094 37.375 -17.281 1 35.28 583 ARG A C 1
ATOM 4518 O O . ARG A 1 583 ? 31.328 38.344 -16.516 1 35.28 583 ARG A O 1
ATOM 4525 N N . GLY A 1 584 ? 32.125 36.469 -17.234 1 31.38 584 GLY A N 1
ATOM 4526 C CA . GLY A 1 584 ? 33.5 36.812 -17.469 1 31.38 584 GLY A CA 1
ATOM 4527 C C . GLY A 1 584 ? 33.688 37.906 -18.484 1 31.38 584 GLY A C 1
ATOM 4528 O O . GLY A 1 584 ? 33.094 37.875 -19.578 1 31.38 584 GLY A O 1
ATOM 4529 N N . ASP A 1 585 ? 33.688 39.219 -18.062 1 28.03 585 ASP A N 1
ATOM 4530 C CA . ASP A 1 585 ? 34.438 40.281 -18.703 1 28.03 585 ASP A CA 1
ATOM 4531 C C . ASP A 1 585 ? 35.844 39.844 -19.047 1 28.03 585 ASP A C 1
ATOM 4533 O O . ASP A 1 585 ? 36.688 39.688 -18.156 1 28.03 585 ASP A O 1
ATOM 4537 N N . ALA A 1 586 ? 36.219 38.719 -19.609 1 26.17 586 ALA A N 1
ATOM 4538 C CA . ALA A 1 586 ? 37.469 38.719 -20.344 1 26.17 586 ALA A CA 1
ATOM 4539 C C . ALA A 1 586 ? 37.469 39.75 -21.453 1 26.17 586 ALA A C 1
ATOM 4541 O O . ALA A 1 586 ? 36.812 39.594 -22.484 1 26.17 586 ALA A O 1
ATOM 4542 N N . GLN A 1 587 ? 37.406 41.188 -20.953 1 19.31 587 GLN A N 1
ATOM 4543 C CA . GLN A 1 587 ? 38.438 42.062 -21.484 1 19.31 587 GLN A CA 1
ATOM 4544 C C . GLN A 1 587 ? 39.812 41.688 -20.938 1 19.31 587 GLN A C 1
ATOM 4546 O O . GLN A 1 587 ? 39.969 41.438 -19.75 1 19.31 587 GLN A O 1
ATOM 4551 N N . MET B 1 1 ? -10.906 -33.688 -30.578 1 82.31 1 MET B N 1
ATOM 4552 C CA . MET B 1 1 ? -9.5 -33.75 -30.172 1 82.31 1 MET B CA 1
ATOM 4553 C C . MET B 1 1 ? -9.375 -34.062 -28.688 1 82.31 1 MET B C 1
ATOM 4555 O O . MET B 1 1 ? -10.062 -33.469 -27.844 1 82.31 1 MET B O 1
ATOM 4559 N N . THR B 1 2 ? -8.695 -35.125 -28.359 1 91 2 THR B N 1
ATOM 4560 C CA . THR B 1 2 ? -8.461 -35.5 -26.969 1 91 2 THR B CA 1
ATOM 4561 C C . THR B 1 2 ? -7.562 -34.5 -26.281 1 91 2 THR B C 1
ATOM 4563 O O . THR B 1 2 ? -6.949 -33.656 -26.922 1 91 2 THR B O 1
ATOM 4566 N N . ILE B 1 3 ? -7.535 -34.531 -25.016 1 93.88 3 ILE B N 1
ATOM 4567 C CA . ILE B 1 3 ? -6.668 -33.656 -24.234 1 93.88 3 ILE B CA 1
ATOM 4568 C C . ILE B 1 3 ? -5.219 -33.844 -24.672 1 93.88 3 ILE B C 1
ATOM 4570 O O . ILE B 1 3 ? -4.492 -32.875 -24.875 1 93.88 3 ILE B O 1
ATOM 4574 N N . TYR B 1 4 ? -4.812 -35.094 -24.938 1 95.75 4 TYR B N 1
ATOM 4575 C CA . TYR B 1 4 ? -3.447 -35.406 -25.344 1 95.75 4 TYR B CA 1
ATOM 4576 C C . TYR B 1 4 ? -3.125 -34.781 -26.688 1 95.75 4 TYR B C 1
ATOM 4578 O O . TYR B 1 4 ? -2.09 -34.125 -26.844 1 95.75 4 TYR B O 1
ATOM 4586 N N . GLU B 1 5 ? -4.016 -34.938 -27.641 1 95.5 5 GLU B N 1
ATOM 4587 C CA . GLU B 1 5 ? -3.797 -34.375 -28.969 1 95.5 5 GLU B CA 1
ATOM 4588 C C . GLU B 1 5 ? -3.662 -32.875 -28.906 1 95.5 5 GLU B C 1
ATOM 4590 O O . GLU B 1 5 ? -2.809 -32.281 -29.578 1 95.5 5 GLU B O 1
ATOM 4595 N N . LYS B 1 6 ? -4.531 -32.281 -28.109 1 96.56 6 LYS B N 1
ATOM 4596 C CA . LYS B 1 6 ? -4.461 -30.844 -27.969 1 96.56 6 LYS B CA 1
ATOM 4597 C C . LYS B 1 6 ? -3.158 -30.422 -27.297 1 96.56 6 LYS B C 1
ATOM 4599 O O . LYS B 1 6 ? -2.535 -29.438 -27.703 1 96.56 6 LYS B O 1
ATOM 4604 N N . LEU B 1 7 ? -2.748 -31.109 -26.25 1 97.69 7 LEU B N 1
ATOM 4605 C CA . LEU B 1 7 ? -1.496 -30.828 -25.562 1 97.69 7 LEU B CA 1
ATOM 4606 C C . LEU B 1 7 ? -0.315 -30.906 -26.516 1 97.69 7 LEU B C 1
ATOM 4608 O O . LEU B 1 7 ? 0.573 -30.047 -26.469 1 97.69 7 LEU B O 1
ATOM 4612 N N . VAL B 1 8 ? -0.299 -31.906 -27.391 1 98.19 8 VAL B N 1
ATOM 4613 C CA . VAL B 1 8 ? 0.787 -32.062 -28.359 1 98.19 8 VAL B CA 1
ATOM 4614 C C . VAL B 1 8 ? 0.808 -30.859 -29.297 1 98.19 8 VAL B C 1
ATOM 4616 O O . VAL B 1 8 ? 1.864 -30.266 -29.547 1 98.19 8 VAL B O 1
ATOM 4619 N N . ALA B 1 9 ? -0.391 -30.516 -29.781 1 98.25 9 ALA B N 1
ATOM 4620 C CA . ALA B 1 9 ? -0.494 -29.391 -30.719 1 98.25 9 ALA B CA 1
ATOM 4621 C C . ALA B 1 9 ? -0.044 -28.094 -30.062 1 98.25 9 ALA B C 1
ATOM 4623 O O . ALA B 1 9 ? 0.727 -27.328 -30.656 1 98.25 9 ALA B O 1
ATOM 4624 N N . VAL B 1 10 ? -0.538 -27.844 -28.891 1 98.38 10 VAL B N 1
ATOM 4625 C CA . VAL B 1 10 ? -0.212 -26.625 -28.156 1 98.38 10 VAL B CA 1
ATOM 4626 C C . VAL B 1 10 ? 1.282 -26.578 -27.859 1 98.38 10 VAL B C 1
ATOM 4628 O O . VAL B 1 10 ? 1.931 -25.547 -28 1 98.38 10 VAL B O 1
ATOM 4631 N N . ASN B 1 11 ? 1.85 -27.672 -27.375 1 98.75 11 ASN B N 1
ATOM 4632 C CA . ASN B 1 11 ? 3.281 -27.75 -27.109 1 98.75 11 ASN B CA 1
ATOM 4633 C C . ASN B 1 11 ? 4.105 -27.375 -28.344 1 98.75 11 ASN B C 1
ATOM 4635 O O . ASN B 1 11 ? 5.023 -26.562 -28.25 1 98.75 11 ASN B O 1
ATOM 4639 N N . ASP B 1 12 ? 3.754 -27.969 -29.453 1 98.75 12 ASP B N 1
ATOM 4640 C CA . ASP B 1 12 ? 4.492 -27.734 -30.703 1 98.75 12 ASP B CA 1
ATOM 4641 C C . ASP B 1 12 ? 4.438 -26.266 -31.094 1 98.75 12 ASP B C 1
ATOM 4643 O O . ASP B 1 12 ? 5.406 -25.719 -31.641 1 98.75 12 ASP B O 1
ATOM 4647 N N . ASP B 1 13 ? 3.312 -25.625 -30.844 1 98.56 13 ASP B N 1
ATOM 4648 C CA . ASP B 1 13 ? 3.143 -24.203 -31.172 1 98.56 13 ASP B CA 1
ATOM 4649 C C . ASP B 1 13 ? 4.09 -23.344 -30.359 1 98.56 13 ASP B C 1
ATOM 4651 O O . ASP B 1 13 ? 4.395 -22.203 -30.75 1 98.56 13 ASP B O 1
ATOM 4655 N N . TRP B 1 14 ? 4.598 -23.844 -29.234 1 98.5 14 TRP B N 1
ATOM 4656 C CA . TRP B 1 14 ? 5.422 -23.031 -28.344 1 98.5 14 TRP B CA 1
ATOM 4657 C C . TRP B 1 14 ? 6.902 -23.328 -28.562 1 98.5 14 TRP B C 1
ATOM 4659 O O . TRP B 1 14 ? 7.758 -22.766 -27.859 1 98.5 14 TRP B O 1
ATOM 4669 N N . VAL B 1 15 ? 7.238 -24.203 -29.5 1 98.75 15 VAL B N 1
ATOM 4670 C CA . VAL B 1 15 ? 8.633 -24.5 -29.797 1 98.75 15 VAL B CA 1
ATOM 4671 C C . VAL B 1 15 ? 9.32 -23.281 -30.391 1 98.75 15 VAL B C 1
ATOM 4673 O O . VAL B 1 15 ? 10.352 -22.828 -29.891 1 98.75 15 VAL B O 1
ATOM 4676 N N . ALA B 1 16 ? 8.734 -22.641 -31.359 1 98.12 16 ALA B N 1
ATOM 4677 C CA . ALA B 1 16 ? 9.344 -21.531 -32.094 1 98.12 16 ALA B CA 1
ATOM 4678 C C . ALA B 1 16 ? 9.516 -20.312 -31.188 1 98.12 16 ALA B C 1
ATOM 4680 O O . ALA B 1 16 ? 10.562 -19.672 -31.203 1 98.12 16 ALA B O 1
ATOM 4681 N N . PRO B 1 17 ? 8.477 -19.969 -30.422 1 97.94 17 PRO B N 1
ATOM 4682 C CA . PRO B 1 17 ? 8.695 -18.844 -29.5 1 97.94 17 PRO B CA 1
ATOM 4683 C C . PRO B 1 17 ? 9.914 -19.047 -28.594 1 97.94 17 PRO B C 1
ATOM 4685 O O . PRO B 1 17 ? 10.609 -18.078 -28.281 1 97.94 17 PRO B O 1
ATOM 4688 N N . GLY B 1 18 ? 10.195 -20.25 -28.219 1 98.19 18 GLY B N 1
ATOM 4689 C CA . GLY B 1 18 ? 11.383 -20.547 -27.422 1 98.19 18 GLY B CA 1
ATOM 4690 C C . GLY B 1 18 ? 12.672 -20.375 -28.203 1 98.19 18 GLY B C 1
ATOM 4691 O O . GLY B 1 18 ? 13.578 -19.672 -27.766 1 98.19 18 GLY B O 1
ATOM 4692 N N . THR B 1 19 ? 12.68 -20.984 -29.375 1 98.25 19 THR B N 1
ATOM 4693 C CA . THR B 1 19 ? 13.906 -20.938 -30.172 1 98.25 19 THR B CA 1
ATOM 4694 C C . THR B 1 19 ? 14.195 -19.516 -30.641 1 98.25 19 THR B C 1
ATOM 4696 O O . THR B 1 19 ? 15.359 -19.109 -30.719 1 98.25 19 THR B O 1
ATOM 4699 N N . ASP B 1 20 ? 13.148 -18.75 -30.922 1 97.88 20 ASP B N 1
ATOM 4700 C CA . ASP B 1 20 ? 13.297 -17.391 -31.422 1 97.88 20 ASP B CA 1
ATOM 4701 C C . ASP B 1 20 ? 13.898 -16.484 -30.344 1 97.88 20 ASP B C 1
ATOM 4703 O O . ASP B 1 20 ? 14.5 -15.453 -30.656 1 97.88 20 ASP B O 1
ATOM 4707 N N . ASN B 1 21 ? 13.797 -16.875 -29.078 1 98.25 21 ASN B N 1
ATOM 4708 C CA . ASN B 1 21 ? 14.227 -15.992 -28 1 98.25 21 ASN B CA 1
ATOM 4709 C C . ASN B 1 21 ? 15.438 -16.547 -27.266 1 98.25 21 ASN B C 1
ATOM 4711 O O . ASN B 1 21 ? 15.859 -16 -26.234 1 98.25 21 ASN B O 1
ATOM 4715 N N . GLN B 1 22 ? 15.938 -17.672 -27.719 1 98.75 22 GLN B N 1
ATOM 4716 C CA . GLN B 1 22 ? 17.156 -18.188 -27.109 1 98.75 22 GLN B CA 1
ATOM 4717 C C . GLN B 1 22 ? 18.359 -17.312 -27.453 1 98.75 22 GLN B C 1
ATOM 4719 O O . GLN B 1 22 ? 18.516 -16.891 -28.594 1 98.75 22 GLN B O 1
ATOM 4724 N N . ILE B 1 23 ? 19.156 -17.031 -26.531 1 98.56 23 ILE B N 1
ATOM 4725 C CA . ILE B 1 23 ? 20.344 -16.219 -26.703 1 98.56 23 ILE B CA 1
ATOM 4726 C C . ILE B 1 23 ? 21.469 -17.078 -27.297 1 98.56 23 ILE B C 1
ATOM 4728 O O . ILE B 1 23 ? 21.984 -17.984 -26.641 1 98.56 23 ILE B O 1
ATOM 4732 N N . ARG B 1 24 ? 21.922 -16.703 -28.453 1 97 24 ARG B N 1
ATOM 4733 C CA . ARG B 1 24 ? 22.859 -17.547 -29.188 1 97 24 ARG B CA 1
ATOM 4734 C C . ARG B 1 24 ? 24.234 -16.891 -29.25 1 97 24 ARG B C 1
ATOM 4736 O O . ARG B 1 24 ? 25.188 -17.484 -29.766 1 97 24 ARG B O 1
ATOM 4743 N N . ASP B 1 25 ? 24.297 -15.688 -28.734 1 96.69 25 ASP B N 1
ATOM 4744 C CA . ASP B 1 25 ? 25.594 -15.008 -28.672 1 96.69 25 ASP B CA 1
ATOM 4745 C C . ASP B 1 25 ? 26.516 -15.672 -27.656 1 96.69 25 ASP B C 1
ATOM 4747 O O . ASP B 1 25 ? 26.312 -15.555 -26.438 1 96.69 25 ASP B O 1
ATOM 4751 N N . THR B 1 26 ? 27.562 -16.297 -28.062 1 96.44 26 THR B N 1
ATOM 4752 C CA . THR B 1 26 ? 28.453 -17.078 -27.219 1 96.44 26 THR B CA 1
ATOM 4753 C C . THR B 1 26 ? 29.203 -16.188 -26.219 1 96.44 26 THR B C 1
ATOM 4755 O O . THR B 1 26 ? 29.75 -16.672 -25.234 1 96.44 26 THR B O 1
ATOM 4758 N N . GLY B 1 27 ? 29.25 -14.953 -26.5 1 96 27 GLY B N 1
ATOM 4759 C CA . GLY B 1 27 ? 29.906 -14.016 -25.594 1 96 27 GLY B CA 1
ATOM 4760 C C . GLY B 1 27 ? 29 -13.57 -24.453 1 96 27 GLY B C 1
ATOM 4761 O O . GLY B 1 27 ? 29.469 -12.938 -23.5 1 96 27 GLY B O 1
ATOM 4762 N N . SER B 1 28 ? 27.781 -13.93 -24.562 1 96.19 28 SER B N 1
ATOM 4763 C CA . SER B 1 28 ? 26.828 -13.523 -23.547 1 96.19 28 SER B CA 1
ATOM 4764 C C . SER B 1 28 ? 26.891 -14.438 -22.328 1 96.19 28 SER B C 1
ATOM 4766 O O . SER B 1 28 ? 27.031 -15.656 -22.469 1 96.19 28 SER B O 1
ATOM 4768 N N . ARG B 1 29 ? 26.734 -13.859 -21.188 1 93.94 29 ARG B N 1
ATOM 4769 C CA . ARG B 1 29 ? 26.703 -14.68 -19.969 1 93.94 29 ARG B CA 1
ATOM 4770 C C . ARG B 1 29 ? 25.391 -15.461 -19.891 1 93.94 29 ARG B C 1
ATOM 4772 O O . ARG B 1 29 ? 25.25 -16.359 -19.062 1 93.94 29 ARG B O 1
ATOM 4779 N N . PHE B 1 30 ? 24.531 -15.195 -20.828 1 97.81 30 PHE B N 1
ATOM 4780 C CA . PHE B 1 30 ? 23.234 -15.875 -20.828 1 97.81 30 PHE B CA 1
ATOM 4781 C C . PHE B 1 30 ? 23.125 -16.828 -22.016 1 97.81 30 PHE B C 1
ATOM 4783 O O . PHE B 1 30 ? 22.031 -17.266 -22.359 1 97.81 30 PHE B O 1
ATOM 4790 N N . TYR B 1 31 ? 24.234 -17.094 -22.641 1 98.38 31 TYR B N 1
ATOM 4791 C CA . TYR B 1 31 ? 24.266 -17.969 -23.797 1 98.38 31 TYR B CA 1
ATOM 4792 C C . TYR B 1 31 ? 23.547 -19.281 -23.516 1 98.38 31 TYR B C 1
ATOM 4794 O O . TYR B 1 31 ? 23.797 -19.922 -22.484 1 98.38 31 TYR B O 1
ATOM 4802 N N . GLY B 1 32 ? 22.641 -19.609 -24.359 1 98.75 32 GLY B N 1
ATOM 4803 C CA . GLY B 1 32 ? 21.906 -20.859 -24.266 1 98.75 32 GLY B CA 1
ATOM 4804 C C . GLY B 1 32 ? 20.562 -20.719 -23.578 1 98.75 32 GLY B C 1
ATOM 4805 O O . GLY B 1 32 ? 19.688 -21.578 -23.734 1 98.75 32 GLY B O 1
ATOM 4806 N N . GLY B 1 33 ? 20.453 -19.672 -22.719 1 98.75 33 GLY B N 1
ATOM 4807 C CA . GLY B 1 33 ? 19.188 -19.422 -22.047 1 98.75 33 GLY B CA 1
ATOM 4808 C C . GLY B 1 33 ? 18.141 -18.781 -22.953 1 98.75 33 GLY B C 1
ATOM 4809 O O . GLY B 1 33 ? 18.469 -18.297 -24.031 1 98.75 33 GLY B O 1
ATOM 4810 N N . VAL B 1 34 ? 16.953 -18.844 -22.547 1 98.75 34 VAL B N 1
ATOM 4811 C CA . VAL B 1 34 ? 15.859 -18.219 -23.297 1 98.75 34 VAL B CA 1
ATOM 4812 C C . VAL B 1 34 ? 15.445 -16.906 -22.625 1 98.75 34 VAL B C 1
ATOM 4814 O O . VAL B 1 34 ? 15.047 -16.906 -21.469 1 98.75 34 VAL B O 1
ATOM 4817 N N . ALA B 1 35 ? 15.445 -15.867 -23.359 1 98.06 35 ALA B N 1
ATOM 4818 C CA . ALA B 1 35 ? 15.227 -14.523 -22.828 1 98.06 35 ALA B CA 1
ATOM 4819 C C . ALA B 1 35 ? 13.773 -14.336 -22.391 1 98.06 35 ALA B C 1
ATOM 4821 O O . ALA B 1 35 ? 12.852 -14.734 -23.094 1 98.06 35 ALA B O 1
ATOM 4822 N N . ASP B 1 36 ? 13.648 -13.828 -21.219 1 96.31 36 ASP B N 1
ATOM 4823 C CA . ASP B 1 36 ? 12.344 -13.336 -20.781 1 96.31 36 ASP B CA 1
ATOM 4824 C C . ASP B 1 36 ? 11.875 -12.188 -21.672 1 96.31 36 ASP B C 1
ATOM 4826 O O . ASP B 1 36 ? 12.602 -11.211 -21.859 1 96.31 36 ASP B O 1
ATOM 4830 N N . PRO B 1 37 ? 10.711 -12.273 -22.172 1 93.25 37 PRO B N 1
ATOM 4831 C CA . PRO B 1 37 ? 10.266 -11.242 -23.109 1 93.25 37 PRO B CA 1
ATOM 4832 C C . PRO B 1 37 ? 10.148 -9.867 -22.469 1 93.25 37 PRO B C 1
ATOM 4834 O O . PRO B 1 37 ? 10.281 -8.844 -23.156 1 93.25 37 PRO B O 1
ATOM 4837 N N . ASP B 1 38 ? 9.93 -9.766 -21.219 1 93.44 38 ASP B N 1
ATOM 4838 C CA . ASP B 1 38 ? 9.68 -8.492 -20.547 1 93.44 38 ASP B CA 1
ATOM 4839 C C . ASP B 1 38 ? 10.992 -7.781 -20.234 1 93.44 38 ASP B C 1
ATOM 4841 O O . ASP B 1 38 ? 11.078 -6.555 -20.312 1 93.44 38 ASP B O 1
ATOM 4845 N N . ASN B 1 39 ? 12.008 -8.547 -19.875 1 95.81 39 ASN B N 1
ATOM 4846 C CA . ASN B 1 39 ? 13.203 -7.859 -19.406 1 95.81 39 ASN B CA 1
ATOM 4847 C C . ASN B 1 39 ? 14.422 -8.219 -20.25 1 95.81 39 ASN B C 1
ATOM 4849 O O . ASN B 1 39 ? 15.469 -7.582 -20.125 1 95.81 39 ASN B O 1
ATOM 4853 N N . GLY B 1 40 ? 14.305 -9.25 -21.078 1 95.94 40 GLY B N 1
ATOM 4854 C CA . GLY B 1 40 ? 15.352 -9.586 -22.031 1 95.94 40 GLY B CA 1
ATOM 4855 C C . GLY B 1 40 ? 16.453 -10.453 -21.438 1 95.94 40 GLY B C 1
ATOM 4856 O O . GLY B 1 40 ? 17.469 -10.703 -22.094 1 95.94 40 GLY B O 1
ATOM 4857 N N . ILE B 1 41 ? 16.281 -10.914 -20.219 1 97.19 41 ILE B N 1
ATOM 4858 C CA . ILE B 1 41 ? 17.297 -11.711 -19.516 1 97.19 41 ILE B CA 1
ATOM 4859 C C . ILE B 1 41 ? 16.844 -13.164 -19.453 1 97.19 41 ILE B C 1
ATOM 4861 O O . ILE B 1 41 ? 15.656 -13.453 -19.297 1 97.19 41 ILE B O 1
ATOM 4865 N N . ALA B 1 42 ? 17.75 -14.094 -19.609 1 98.06 42 ALA B N 1
ATOM 4866 C CA . ALA B 1 42 ? 17.422 -15.516 -19.453 1 98.06 42 ALA B CA 1
ATOM 4867 C C . ALA B 1 42 ? 17.594 -15.961 -18 1 98.06 42 ALA B C 1
ATOM 4869 O O . ALA B 1 42 ? 18.641 -15.727 -17.391 1 98.06 42 ALA B O 1
ATOM 4870 N N . TRP B 1 43 ? 16.609 -16.594 -17.516 1 97.38 43 TRP B N 1
ATOM 4871 C CA . TRP B 1 43 ? 16.641 -17.047 -16.125 1 97.38 43 TRP B CA 1
ATOM 4872 C C . TRP B 1 43 ? 16.531 -18.562 -16.047 1 97.38 43 TRP B C 1
ATOM 4874 O O . TRP B 1 43 ? 15.773 -19.188 -16.812 1 97.38 43 TRP B O 1
ATOM 4884 N N . PRO B 1 44 ? 17.281 -19.188 -15.195 1 97.5 44 PRO B N 1
ATOM 4885 C CA . PRO B 1 44 ? 17.172 -20.641 -15.008 1 97.5 44 PRO B CA 1
ATOM 4886 C C . PRO B 1 44 ? 16.047 -21.031 -14.055 1 97.5 44 PRO B C 1
ATOM 4888 O O . PRO B 1 44 ? 16.281 -21.781 -13.094 1 97.5 44 PRO B O 1
ATOM 4891 N N . THR B 1 45 ? 14.828 -20.641 -14.344 1 96.38 45 THR B N 1
ATOM 4892 C CA . THR B 1 45 ? 13.727 -20.812 -13.406 1 96.38 45 THR B CA 1
ATOM 4893 C C . THR B 1 45 ? 12.625 -21.672 -14.023 1 96.38 45 THR B C 1
ATOM 4895 O O . THR B 1 45 ? 12.609 -21.891 -15.242 1 96.38 45 THR B O 1
ATOM 4898 N N . HIS B 1 46 ? 11.711 -22.062 -13.172 1 96.81 46 HIS B N 1
ATOM 4899 C CA . HIS B 1 46 ? 10.633 -22.953 -13.555 1 96.81 46 HIS B CA 1
ATOM 4900 C C . HIS B 1 46 ? 9.633 -22.266 -14.469 1 96.81 46 HIS B C 1
ATOM 4902 O O . HIS B 1 46 ? 8.812 -22.922 -15.117 1 96.81 46 HIS B O 1
ATOM 4908 N N . THR B 1 47 ? 9.656 -20.922 -14.562 1 95.75 47 THR B N 1
ATOM 4909 C CA . THR B 1 47 ? 8.781 -20.203 -15.484 1 95.75 47 THR B CA 1
ATOM 4910 C C . THR B 1 47 ? 9.594 -19.594 -16.625 1 95.75 47 THR B C 1
ATOM 4912 O O . THR B 1 47 ? 9.047 -18.875 -17.469 1 95.75 47 THR B O 1
ATOM 4915 N N . GLY B 1 48 ? 10.898 -19.797 -16.656 1 97.06 48 GLY B N 1
ATOM 4916 C CA . GLY B 1 48 ? 11.773 -19.266 -17.672 1 97.06 48 GLY B CA 1
ATOM 4917 C C . GLY B 1 48 ? 12.328 -20.312 -18.609 1 97.06 48 GLY B C 1
ATOM 4918 O O . GLY B 1 48 ? 11.57 -21.094 -19.203 1 97.06 48 GLY B O 1
ATOM 4919 N N . THR B 1 49 ? 13.633 -20.438 -18.688 1 98.69 49 THR B N 1
ATOM 4920 C CA . THR B 1 49 ? 14.312 -21.328 -19.609 1 98.69 49 THR B CA 1
ATOM 4921 C C . THR B 1 49 ? 13.867 -22.781 -19.406 1 98.69 49 THR B C 1
ATOM 4923 O O . THR B 1 49 ? 13.703 -23.531 -20.359 1 98.69 49 THR B O 1
ATOM 4926 N N . LEU B 1 50 ? 13.57 -23.125 -18.172 1 98.81 50 LEU B N 1
ATOM 4927 C CA . LEU B 1 50 ? 13.227 -24.516 -17.875 1 98.81 50 LEU B CA 1
ATOM 4928 C C . LEU B 1 50 ? 11.883 -24.875 -18.5 1 98.81 50 LEU B C 1
ATOM 4930 O O . LEU B 1 50 ? 11.688 -26.016 -18.922 1 98.81 50 LEU B O 1
ATOM 4934 N N . THR B 1 51 ? 10.945 -23.969 -18.453 1 98.62 51 THR B N 1
ATOM 4935 C CA . THR B 1 51 ? 9.656 -24.219 -19.078 1 98.62 51 THR B CA 1
ATOM 4936 C C . THR B 1 51 ? 9.828 -24.469 -20.578 1 98.62 51 THR B C 1
ATOM 4938 O O . THR B 1 51 ? 9.203 -25.375 -21.125 1 98.62 51 THR B O 1
ATOM 4941 N N . VAL B 1 52 ? 10.703 -23.734 -21.219 1 98.81 52 VAL B N 1
ATOM 4942 C CA . VAL B 1 52 ? 10.961 -23.906 -22.641 1 98.81 52 VAL B CA 1
ATOM 4943 C C . VAL B 1 52 ? 11.672 -25.234 -22.891 1 98.81 52 VAL B C 1
ATOM 4945 O O . VAL B 1 52 ? 11.375 -25.922 -23.859 1 98.81 52 VAL B O 1
ATOM 4948 N N . MET B 1 53 ? 12.578 -25.594 -22.016 1 98.94 53 MET B N 1
ATOM 4949 C CA . MET B 1 53 ? 13.234 -26.891 -22.109 1 98.94 53 MET B CA 1
ATOM 4950 C C . MET B 1 53 ? 12.219 -28.031 -22.078 1 98.94 53 MET B C 1
ATOM 4952 O O . MET B 1 53 ? 12.352 -29 -22.812 1 98.94 53 MET B O 1
ATOM 4956 N N . ALA B 1 54 ? 11.219 -27.922 -21.219 1 98.88 54 ALA B N 1
ATOM 4957 C CA . ALA B 1 54 ? 10.164 -28.922 -21.156 1 98.88 54 ALA B CA 1
ATOM 4958 C C . ALA B 1 54 ? 9.414 -29.016 -22.484 1 98.88 54 ALA B C 1
ATOM 4960 O O . ALA B 1 54 ? 9.148 -30.109 -22.984 1 98.88 54 ALA B O 1
ATOM 4961 N N . VAL B 1 55 ? 9.094 -27.844 -23.031 1 98.88 55 VAL B N 1
ATOM 4962 C CA . VAL B 1 55 ? 8.414 -27.797 -24.328 1 98.88 55 VAL B CA 1
ATOM 4963 C C . VAL B 1 55 ? 9.25 -28.516 -25.375 1 98.88 55 VAL B C 1
ATOM 4965 O O . VAL B 1 55 ? 8.742 -29.391 -26.094 1 98.88 55 VAL B O 1
ATOM 4968 N N . TRP B 1 56 ? 10.523 -28.219 -25.469 1 98.94 56 TRP B N 1
ATOM 4969 C CA . TRP B 1 56 ? 11.43 -28.797 -26.469 1 98.94 56 TRP B CA 1
ATOM 4970 C C . TRP B 1 56 ? 11.617 -30.297 -26.219 1 98.94 56 TRP B C 1
ATOM 4972 O O . TRP B 1 56 ? 11.555 -31.094 -27.156 1 98.94 56 TRP B O 1
ATOM 4982 N N . GLY B 1 57 ? 11.883 -30.625 -24.969 1 98.88 57 GLY B N 1
ATOM 4983 C CA . GLY B 1 57 ? 12.07 -32.031 -24.641 1 98.88 57 GLY B CA 1
ATOM 4984 C C . GLY B 1 57 ? 10.875 -32.875 -25 1 98.88 57 GLY B C 1
ATOM 4985 O O . GLY B 1 57 ? 11.031 -33.969 -25.594 1 98.88 57 GLY B O 1
ATOM 4986 N N . CYS B 1 58 ? 9.688 -32.406 -24.656 1 98.81 58 CYS B N 1
ATOM 4987 C CA . CYS B 1 58 ? 8.469 -33.125 -24.984 1 98.81 58 CYS B CA 1
ATOM 4988 C C . CYS B 1 58 ? 8.328 -33.312 -26.5 1 98.81 58 CYS B C 1
ATOM 4990 O O . CYS B 1 58 ? 8 -34.375 -26.984 1 98.81 58 CYS B O 1
ATOM 4992 N N . ALA B 1 59 ? 8.602 -32.219 -27.203 1 98.88 59 ALA B N 1
ATOM 4993 C CA . ALA B 1 59 ? 8.484 -32.281 -28.672 1 98.88 59 ALA B CA 1
ATOM 4994 C C . ALA B 1 59 ? 9.469 -33.25 -29.266 1 98.88 59 ALA B C 1
ATOM 4996 O O . ALA B 1 59 ? 9.109 -34.062 -30.141 1 98.88 59 ALA B O 1
ATOM 4997 N N . LEU B 1 60 ? 10.672 -33.312 -28.828 1 98.75 60 LEU B N 1
ATOM 4998 C CA . LEU B 1 60 ? 11.766 -34.094 -29.406 1 98.75 60 LEU B CA 1
ATOM 4999 C C . LEU B 1 60 ? 11.523 -35.594 -29.219 1 98.75 60 LEU B C 1
ATOM 5001 O O . LEU B 1 60 ? 11.898 -36.375 -30.078 1 98.75 60 LEU B O 1
ATOM 5005 N N . VAL B 1 61 ? 10.859 -35.969 -28.141 1 98.31 61 VAL B N 1
ATOM 5006 C CA . VAL B 1 61 ? 10.836 -37.406 -27.812 1 98.31 61 VAL B CA 1
ATOM 5007 C C . VAL B 1 61 ? 9.461 -37.969 -28.141 1 98.31 61 VAL B C 1
ATOM 5009 O O . VAL B 1 61 ? 9.25 -39.188 -28.016 1 98.31 61 VAL B O 1
ATOM 5012 N N . ASN B 1 62 ? 8.461 -37.156 -28.438 1 98.06 62 ASN B N 1
ATOM 5013 C CA . ASN B 1 62 ? 7.113 -37.625 -28.75 1 98.06 62 ASN B CA 1
ATOM 5014 C C . ASN B 1 62 ? 6.93 -37.812 -30.25 1 98.06 62 ASN B C 1
ATOM 5016 O O . ASN B 1 62 ? 6.977 -36.875 -31.031 1 98.06 62 ASN B O 1
ATOM 5020 N N . GLU B 1 63 ? 6.621 -39 -30.672 1 97.31 63 GLU B N 1
ATOM 5021 C CA . GLU B 1 63 ? 6.496 -39.344 -32.094 1 97.31 63 GLU B CA 1
ATOM 5022 C C . GLU B 1 63 ? 5.359 -38.562 -32.75 1 97.31 63 GLU B C 1
ATOM 5024 O O . GLU B 1 63 ? 5.367 -38.375 -33.969 1 97.31 63 GLU B O 1
ATOM 5029 N N . ASP B 1 64 ? 4.414 -38.125 -31.953 1 97.56 64 ASP B N 1
ATOM 5030 C CA . ASP B 1 64 ? 3.266 -37.406 -32.5 1 97.56 64 ASP B CA 1
ATOM 5031 C C . ASP B 1 64 ? 3.588 -35.938 -32.719 1 97.56 64 ASP B C 1
ATOM 5033 O O . ASP B 1 64 ? 2.768 -35.188 -33.25 1 97.56 64 ASP B O 1
ATOM 5037 N N . SER B 1 65 ? 4.762 -35.5 -32.281 1 98.56 65 SER B N 1
ATOM 5038 C CA . SER B 1 65 ? 5.188 -34.125 -32.438 1 98.56 65 SER B CA 1
ATOM 5039 C C . SER B 1 65 ? 5.762 -33.875 -33.844 1 98.56 65 SER B C 1
ATOM 5041 O O . SER B 1 65 ? 6.441 -34.719 -34.406 1 98.56 65 SER B O 1
ATOM 5043 N N . ARG B 1 66 ? 5.574 -32.625 -34.312 1 97.88 66 ARG B N 1
ATOM 5044 C CA . ARG B 1 66 ? 6.172 -32.219 -35.594 1 97.88 66 ARG B CA 1
ATOM 5045 C C . ARG B 1 66 ? 7.676 -32.031 -35.469 1 97.88 66 ARG B C 1
ATOM 5047 O O . ARG B 1 66 ? 8.391 -31.938 -36.469 1 97.88 66 ARG B O 1
ATOM 5054 N N . TYR B 1 67 ? 8.203 -32.062 -34.312 1 98.62 67 TYR B N 1
ATOM 5055 C CA . TYR B 1 67 ? 9.617 -31.828 -34.031 1 98.62 67 TYR B CA 1
ATOM 5056 C C . TYR B 1 67 ? 10.297 -33.094 -33.531 1 98.62 67 TYR B C 1
ATOM 5058 O O . TYR B 1 67 ? 11.375 -33.031 -32.938 1 98.62 67 TYR B O 1
ATOM 5066 N N . TYR B 1 68 ? 9.617 -34.25 -33.75 1 98.5 68 TYR B N 1
ATOM 5067 C CA . TYR B 1 68 ? 10.18 -35.5 -33.281 1 98.5 68 TYR B CA 1
ATOM 5068 C C . TYR B 1 68 ? 11.594 -35.719 -33.812 1 98.5 68 TYR B C 1
ATOM 5070 O O . TYR B 1 68 ? 11.812 -35.656 -35.031 1 98.5 68 TYR B O 1
ATOM 5078 N N . ARG B 1 69 ? 12.594 -35.844 -32.969 1 98.19 69 ARG B N 1
ATOM 5079 C CA . ARG B 1 69 ? 14 -36.125 -33.219 1 98.19 69 ARG B CA 1
ATOM 5080 C C . ARG B 1 69 ? 14.609 -35.062 -34.125 1 98.19 69 ARG B C 1
ATOM 5082 O O . ARG B 1 69 ? 15.438 -35.406 -35 1 98.19 69 ARG B O 1
ATOM 5089 N N . ASP B 1 70 ? 14.133 -33.875 -34.031 1 98.44 70 ASP B N 1
ATOM 5090 C CA . ASP B 1 70 ? 14.695 -32.75 -34.75 1 98.44 70 ASP B CA 1
ATOM 5091 C C . ASP B 1 70 ? 16.078 -32.406 -34.219 1 98.44 70 ASP B C 1
ATOM 5093 O O . ASP B 1 70 ? 16.219 -31.969 -33.094 1 98.44 70 ASP B O 1
ATOM 5097 N N . GLU B 1 71 ? 17.062 -32.438 -35.031 1 97.88 71 GLU B N 1
ATOM 5098 C CA . GLU B 1 71 ? 18.453 -32.281 -34.594 1 97.88 71 GLU B CA 1
ATOM 5099 C C . GLU B 1 71 ? 18.75 -30.828 -34.219 1 97.88 71 GLU B C 1
ATOM 5101 O O . GLU B 1 71 ? 19.531 -30.578 -33.281 1 97.88 71 GLU B O 1
ATOM 5106 N N . ASP B 1 72 ? 18.188 -29.891 -34.906 1 98.12 72 ASP B N 1
ATOM 5107 C CA . ASP B 1 72 ? 18.391 -28.484 -34.562 1 98.12 72 ASP B CA 1
ATOM 5108 C C . ASP B 1 72 ? 17.812 -28.172 -33.188 1 98.12 72 ASP B C 1
ATOM 5110 O O . ASP B 1 72 ? 18.438 -27.469 -32.406 1 98.12 72 ASP B O 1
ATOM 5114 N N . LEU B 1 73 ? 16.609 -28.641 -33 1 98.75 73 LEU B N 1
ATOM 5115 C CA . LEU B 1 73 ? 15.969 -28.422 -31.703 1 98.75 73 LEU B CA 1
ATOM 5116 C C . LEU B 1 73 ? 16.75 -29.078 -30.578 1 98.75 73 LEU B C 1
ATOM 5118 O O . LEU B 1 73 ? 16.844 -28.531 -29.469 1 98.75 73 LEU B O 1
ATOM 5122 N N . LEU B 1 74 ? 17.281 -30.281 -30.859 1 98.75 74 LEU B N 1
ATOM 5123 C CA . LEU B 1 74 ? 18.109 -30.969 -29.859 1 98.75 74 LEU B CA 1
ATOM 5124 C C . LEU B 1 74 ? 19.328 -30.125 -29.484 1 98.75 74 LEU B C 1
ATOM 5126 O O . LEU B 1 74 ? 19.688 -30.031 -28.312 1 98.75 74 LEU B O 1
ATOM 5130 N N . ALA B 1 75 ? 19.938 -29.531 -30.469 1 98.5 75 ALA B N 1
ATOM 5131 C CA . ALA B 1 75 ? 21.094 -28.672 -30.219 1 98.5 75 ALA B CA 1
ATOM 5132 C C . ALA B 1 75 ? 20.703 -27.484 -29.328 1 98.5 75 ALA B C 1
ATOM 5134 O O . ALA B 1 75 ? 21.469 -27.094 -28.438 1 98.5 75 ALA B O 1
ATOM 5135 N N . ARG B 1 76 ? 19.547 -26.906 -29.594 1 98.75 76 ARG B N 1
ATOM 5136 C CA . ARG B 1 76 ? 19.047 -25.812 -28.781 1 98.75 76 ARG B CA 1
ATOM 5137 C C . ARG B 1 76 ? 18.812 -26.25 -27.328 1 98.75 76 ARG B C 1
ATOM 5139 O O . ARG B 1 76 ? 19.172 -25.531 -26.391 1 98.75 76 ARG B O 1
ATOM 5146 N N . LEU B 1 77 ? 18.188 -27.406 -27.156 1 98.88 77 LEU B N 1
ATOM 5147 C CA . LEU B 1 77 ? 17.922 -27.953 -25.828 1 98.88 77 LEU B CA 1
ATOM 5148 C C . LEU B 1 77 ? 19.234 -28.219 -25.078 1 98.88 77 LEU B C 1
ATOM 5150 O O . LEU B 1 77 ? 19.328 -27.984 -23.875 1 98.88 77 LEU B O 1
ATOM 5154 N N . GLU B 1 78 ? 20.203 -28.719 -25.766 1 98.75 78 GLU B N 1
ATOM 5155 C CA . GLU B 1 78 ? 21.516 -28.969 -25.156 1 98.75 78 GLU B CA 1
ATOM 5156 C C . GLU B 1 78 ? 22.141 -27.688 -24.656 1 98.75 78 GLU B C 1
ATOM 5158 O O . GLU B 1 78 ? 22.703 -27.641 -23.547 1 98.75 78 GLU B O 1
ATOM 5163 N N . GLN B 1 79 ? 22.047 -26.641 -25.453 1 98.69 79 GLN B N 1
ATOM 5164 C CA . GLN B 1 79 ? 22.578 -25.328 -25.047 1 98.69 79 GLN B CA 1
ATOM 5165 C C . GLN B 1 79 ? 21.844 -24.812 -23.812 1 98.69 79 GLN B C 1
ATOM 5167 O O . GLN B 1 79 ? 22.453 -24.266 -22.891 1 98.69 79 GLN B O 1
ATOM 5172 N N . ALA B 1 80 ? 20.547 -24.953 -23.781 1 98.88 80 ALA B N 1
ATOM 5173 C CA . ALA B 1 80 ? 19.75 -24.516 -22.641 1 98.88 80 ALA B CA 1
ATOM 5174 C C . ALA B 1 80 ? 20.125 -25.297 -21.375 1 98.88 80 ALA B C 1
ATOM 5176 O O . ALA B 1 80 ? 20.219 -24.734 -20.297 1 98.88 80 ALA B O 1
ATOM 5177 N N . SER B 1 81 ? 20.281 -26.625 -21.516 1 98.88 81 SER B N 1
ATOM 5178 C CA . SER B 1 81 ? 20.641 -27.453 -20.375 1 98.88 81 SER B CA 1
ATOM 5179 C C . SER B 1 81 ? 22.016 -27.094 -19.828 1 98.88 81 SER B C 1
ATOM 5181 O O . SER B 1 81 ? 22.234 -27.109 -18.609 1 98.88 81 SER B O 1
ATOM 5183 N N . ALA B 1 82 ? 22.938 -26.719 -20.703 1 98.69 82 ALA B N 1
ATOM 5184 C CA . ALA B 1 82 ? 24.25 -26.25 -20.266 1 98.69 82 ALA B CA 1
ATOM 5185 C C . ALA B 1 82 ? 24.141 -24.906 -19.547 1 98.69 82 ALA B C 1
ATOM 5187 O O . ALA B 1 82 ? 24.828 -24.672 -18.547 1 98.69 82 ALA B O 1
ATOM 5188 N N . PHE B 1 83 ? 23.359 -24.094 -20.031 1 98.5 83 PHE B N 1
ATOM 5189 C CA . PHE B 1 83 ? 23.109 -22.781 -19.453 1 98.5 83 PHE B CA 1
ATOM 5190 C C . PHE B 1 83 ? 22.656 -22.906 -18.016 1 98.5 83 PHE B C 1
ATOM 5192 O O . PHE B 1 83 ? 23.172 -22.203 -17.125 1 98.5 83 PHE B O 1
ATOM 5199 N N . ILE B 1 84 ? 21.609 -23.734 -17.703 1 98.62 84 ILE B N 1
ATOM 5200 C CA . ILE B 1 84 ? 21.047 -23.781 -16.359 1 98.62 84 ILE B CA 1
ATOM 5201 C C . ILE B 1 84 ? 22.094 -24.312 -15.383 1 98.62 84 ILE B C 1
ATOM 5203 O O . ILE B 1 84 ? 22.141 -23.906 -14.219 1 98.62 84 ILE B O 1
ATOM 5207 N N . VAL B 1 85 ? 22.984 -25.219 -15.828 1 98.56 85 VAL B N 1
ATOM 5208 C CA . VAL B 1 85 ? 24.062 -25.719 -14.984 1 98.56 85 VAL B CA 1
ATOM 5209 C C . VAL B 1 85 ? 25.047 -24.578 -14.695 1 98.56 85 VAL B C 1
ATOM 5211 O O . VAL B 1 85 ? 25.5 -24.406 -13.555 1 98.56 85 VAL B O 1
ATOM 5214 N N . ARG B 1 86 ? 25.312 -23.797 -15.703 1 97.56 86 ARG B N 1
ATOM 5215 C CA . ARG B 1 86 ? 26.266 -22.703 -15.555 1 97.56 86 ARG B CA 1
ATOM 5216 C C . ARG B 1 86 ? 25.75 -21.641 -14.594 1 97.56 86 ARG B C 1
ATOM 5218 O O . ARG B 1 86 ? 26.516 -21.031 -13.844 1 97.56 86 ARG B O 1
ATOM 5225 N N . LEU B 1 87 ? 24.484 -21.453 -14.602 1 97.31 87 LEU B N 1
ATOM 5226 C CA . LEU B 1 87 ? 23.922 -20.359 -13.836 1 97.31 87 LEU B CA 1
ATOM 5227 C C . LEU B 1 87 ? 23.531 -20.812 -12.43 1 97.31 87 LEU B C 1
ATOM 5229 O O . LEU B 1 87 ? 23.219 -20 -11.57 1 97.31 87 LEU B O 1
ATOM 5233 N N . GLN B 1 88 ? 23.484 -22.125 -12.156 1 98 88 GLN B N 1
ATOM 5234 C CA . GLN B 1 88 ? 23.234 -22.625 -10.805 1 98 88 GLN B CA 1
ATOM 5235 C C . GLN B 1 88 ? 24.328 -22.156 -9.844 1 98 88 GLN B C 1
ATOM 5237 O O . GLN B 1 88 ? 25.516 -22.219 -10.164 1 98 88 GLN B O 1
ATOM 5242 N N . HIS B 1 89 ? 23.953 -21.656 -8.703 1 97.38 89 HIS B N 1
ATOM 5243 C CA . HIS B 1 89 ? 24.906 -21.188 -7.719 1 97.38 89 HIS B CA 1
ATOM 5244 C C . HIS B 1 89 ? 25.703 -22.328 -7.121 1 97.38 89 HIS B C 1
ATOM 5246 O O . HIS B 1 89 ? 25.281 -23.484 -7.184 1 97.38 89 HIS B O 1
ATOM 5252 N N . GLY B 1 90 ? 26.812 -22.016 -6.461 1 96.88 90 GLY B N 1
ATOM 5253 C CA . GLY B 1 90 ? 27.672 -23.016 -5.828 1 96.88 90 GLY B CA 1
ATOM 5254 C C . GLY B 1 90 ? 26.969 -23.781 -4.723 1 96.88 90 GLY B C 1
ATOM 5255 O O . GLY B 1 90 ? 27.281 -24.953 -4.477 1 96.88 90 GLY B O 1
ATOM 5256 N N . ASP B 1 91 ? 25.938 -23.188 -4.195 1 97 91 ASP B N 1
ATOM 5257 C CA . ASP B 1 91 ? 25.234 -23.828 -3.098 1 97 91 ASP B CA 1
ATOM 5258 C C . ASP B 1 91 ? 24.062 -24.672 -3.617 1 97 91 ASP B C 1
ATOM 5260 O O . ASP B 1 91 ? 23.281 -25.203 -2.834 1 97 91 ASP B O 1
ATOM 5264 N N . GLY B 1 92 ? 23.875 -24.703 -4.895 1 98.12 92 GLY B N 1
ATOM 5265 C CA . GLY B 1 92 ? 22.875 -25.547 -5.516 1 98.12 92 GLY B CA 1
ATOM 5266 C C . GLY B 1 92 ? 21.578 -24.828 -5.801 1 98.12 92 GLY B C 1
ATOM 5267 O O . GLY B 1 92 ? 20.688 -25.375 -6.449 1 98.12 92 GLY B O 1
ATOM 5268 N N . THR B 1 93 ? 21.469 -23.562 -5.336 1 98.31 93 THR B N 1
ATOM 5269 C CA . THR B 1 93 ? 20.234 -22.797 -5.539 1 98.31 93 THR B CA 1
ATOM 5270 C C . THR B 1 93 ? 20.266 -22.078 -6.883 1 98.31 93 THR B C 1
ATOM 5272 O O . THR B 1 93 ? 21.281 -22.062 -7.559 1 98.31 93 THR B O 1
ATOM 5275 N N . ILE B 1 94 ? 19.125 -21.609 -7.273 1 97.81 94 ILE B N 1
ATOM 5276 C CA . ILE B 1 94 ? 19.031 -20.656 -8.367 1 97.81 94 ILE B CA 1
ATOM 5277 C C . ILE B 1 94 ? 18.406 -19.359 -7.859 1 97.81 94 ILE B C 1
ATOM 5279 O O . ILE B 1 94 ? 17.875 -19.312 -6.746 1 97.81 94 ILE B O 1
ATOM 5283 N N . SER B 1 95 ? 18.531 -18.328 -8.633 1 96.25 95 SER B N 1
ATOM 5284 C CA . SER B 1 95 ? 17.844 -17.062 -8.445 1 96.25 95 SER B CA 1
ATOM 5285 C C . SER B 1 95 ? 16.922 -16.75 -9.617 1 96.25 95 SER B C 1
ATOM 5287 O O . SER B 1 95 ? 17.359 -16.703 -10.766 1 96.25 95 SER B O 1
ATOM 5289 N N . PRO B 1 96 ? 15.633 -16.547 -9.414 1 92.56 96 PRO B N 1
ATOM 5290 C CA . PRO B 1 96 ? 14.703 -16.375 -10.531 1 92.56 96 PRO B CA 1
ATOM 5291 C C . PRO B 1 96 ? 14.828 -15 -11.188 1 92.56 96 PRO B C 1
ATOM 5293 O O . PRO B 1 96 ? 14.391 -14.82 -12.328 1 92.56 96 PRO B O 1
ATOM 5296 N N . GLY B 1 97 ? 15.359 -13.992 -10.562 1 88.62 97 GLY B N 1
ATOM 5297 C CA . GLY B 1 97 ? 15.594 -12.695 -11.172 1 88.62 97 GLY B CA 1
ATOM 5298 C C . GLY B 1 97 ? 14.602 -11.641 -10.734 1 88.62 97 GLY B C 1
ATOM 5299 O O . GLY B 1 97 ? 14.852 -10.445 -10.891 1 88.62 97 GLY B O 1
ATOM 5300 N N . TRP B 1 98 ? 13.438 -12 -10.359 1 86 98 TRP B N 1
ATOM 5301 C CA . TRP B 1 98 ? 12.438 -11.008 -9.977 1 86 98 TRP B CA 1
ATOM 5302 C C . TRP B 1 98 ? 12.438 -10.797 -8.469 1 86 98 TRP B C 1
ATOM 5304 O O . TRP B 1 98 ? 11.969 -9.766 -7.984 1 86 98 TRP B O 1
ATOM 5314 N N . THR B 1 99 ? 12.766 -11.766 -7.793 1 84.5 99 THR B N 1
ATOM 5315 C CA . THR B 1 99 ? 12.914 -11.703 -6.344 1 84.5 99 THR B CA 1
ATOM 5316 C C . THR B 1 99 ? 13.594 -12.953 -5.809 1 84.5 99 THR B C 1
ATOM 5318 O O . THR B 1 99 ? 13.867 -13.891 -6.566 1 84.5 99 THR B O 1
ATOM 5321 N N . ASN B 1 100 ? 14.023 -13.008 -4.645 1 86.12 100 ASN B N 1
ATOM 5322 C CA . ASN B 1 100 ? 14.414 -14.227 -3.938 1 86.12 100 ASN B CA 1
ATOM 5323 C C . ASN B 1 100 ? 15.758 -14.758 -4.434 1 86.12 100 ASN B C 1
ATOM 5325 O O . ASN B 1 100 ? 15.828 -15.867 -4.965 1 86.12 100 ASN B O 1
ATOM 5329 N N . MET B 1 101 ? 16.781 -14.211 -4.082 1 94.5 101 MET B N 1
ATOM 5330 C CA . MET B 1 101 ? 18.109 -14.719 -4.422 1 94.5 101 MET B CA 1
ATOM 5331 C C . MET B 1 101 ? 18.422 -15.992 -3.641 1 94.5 101 MET B C 1
ATOM 5333 O O . MET B 1 101 ? 18.031 -16.125 -2.477 1 94.5 101 MET B O 1
ATOM 5337 N N . HIS B 1 102 ? 19.109 -16.906 -4.383 1 97 102 HIS B N 1
ATOM 5338 C CA . HIS B 1 102 ? 19.453 -18.172 -3.75 1 97 102 HIS B CA 1
ATOM 5339 C C . HIS B 1 102 ? 18.234 -18.828 -3.117 1 97 102 HIS B C 1
ATOM 5341 O O . HIS B 1 102 ? 18.25 -19.188 -1.937 1 97 102 HIS B O 1
ATOM 5347 N N . SER B 1 103 ? 17.266 -19.078 -3.924 1 97.75 103 SER B N 1
ATOM 5348 C CA . SER B 1 103 ? 15.938 -19.438 -3.455 1 97.75 103 SER B CA 1
ATOM 5349 C C . SER B 1 103 ? 15.758 -20.953 -3.381 1 97.75 103 SER B C 1
ATOM 5351 O O . SER B 1 103 ? 15.664 -21.625 -4.41 1 97.75 103 SER B O 1
ATOM 5353 N N . PRO B 1 104 ? 15.547 -21.484 -2.211 1 98.38 104 PRO B N 1
ATOM 5354 C CA . PRO B 1 104 ? 15.25 -22.922 -2.125 1 98.38 104 PRO B CA 1
ATOM 5355 C C . PRO B 1 104 ? 13.914 -23.281 -2.764 1 98.38 104 PRO B C 1
ATOM 5357 O O . PRO B 1 104 ? 13.828 -24.25 -3.527 1 98.38 104 PRO B O 1
ATOM 5360 N N . PRO B 1 105 ? 12.891 -22.5 -2.529 1 97.88 105 PRO B N 1
ATOM 5361 C CA . PRO B 1 105 ? 11.609 -22.859 -3.154 1 97.88 105 PRO B CA 1
ATOM 5362 C C . PRO B 1 105 ? 11.68 -22.844 -4.68 1 97.88 105 PRO B C 1
ATOM 5364 O O . PRO B 1 105 ? 11.172 -23.766 -5.332 1 97.88 105 PRO B O 1
ATOM 5367 N N . ASP B 1 106 ? 12.273 -21.875 -5.277 1 98 106 ASP B N 1
ATOM 5368 C CA . ASP B 1 106 ? 12.352 -21.828 -6.734 1 98 106 ASP B CA 1
ATOM 5369 C C . ASP B 1 106 ? 13.227 -22.953 -7.273 1 98 106 ASP B C 1
ATOM 5371 O O . ASP B 1 106 ? 12.953 -23.5 -8.344 1 98 106 ASP B O 1
ATOM 5375 N N . THR B 1 107 ? 14.266 -23.234 -6.539 1 98.69 107 THR B N 1
ATOM 5376 C CA . THR B 1 107 ? 15.062 -24.406 -6.887 1 98.69 107 THR B CA 1
ATOM 5377 C C . THR B 1 107 ? 14.219 -25.688 -6.816 1 98.69 107 THR B C 1
ATOM 5379 O O . THR B 1 107 ? 14.344 -26.562 -7.668 1 98.69 107 THR B O 1
ATOM 5382 N N . ALA B 1 108 ? 13.406 -25.703 -5.832 1 98.88 108 ALA B N 1
ATOM 5383 C CA . ALA B 1 108 ? 12.539 -26.859 -5.68 1 98.88 108 ALA B CA 1
ATOM 5384 C C . ALA B 1 108 ? 11.586 -27 -6.867 1 98.88 108 ALA B C 1
ATOM 5386 O O . ALA B 1 108 ? 11.383 -28.094 -7.391 1 98.88 108 ALA B O 1
ATOM 5387 N N . PHE B 1 109 ? 11.016 -25.891 -7.289 1 98.69 109 PHE B N 1
ATOM 5388 C CA . PHE B 1 109 ? 10.188 -25.922 -8.484 1 98.69 109 PHE B CA 1
ATOM 5389 C C . PHE B 1 109 ? 10.969 -26.453 -9.68 1 98.69 109 PHE B C 1
ATOM 5391 O O . PHE B 1 109 ? 10.445 -27.25 -10.461 1 98.69 109 PHE B O 1
ATOM 5398 N N . ALA B 1 110 ? 12.156 -25.984 -9.836 1 98.75 110 ALA B N 1
ATOM 5399 C CA . ALA B 1 110 ? 13.023 -26.438 -10.93 1 98.75 110 ALA B CA 1
ATOM 5400 C C . ALA B 1 110 ? 13.273 -27.938 -10.844 1 98.75 110 ALA B C 1
ATOM 5402 O O . ALA B 1 110 ? 13.188 -28.641 -11.852 1 98.75 110 ALA B O 1
ATOM 5403 N N . VAL B 1 111 ? 13.531 -28.422 -9.664 1 98.88 111 VAL B N 1
ATOM 5404 C CA . VAL B 1 111 ? 13.852 -29.828 -9.445 1 98.88 111 VAL B CA 1
ATOM 5405 C C . VAL B 1 111 ? 12.656 -30.688 -9.828 1 98.88 111 VAL B C 1
ATOM 5407 O O . VAL B 1 111 ? 12.805 -31.688 -10.539 1 98.88 111 VAL B O 1
ATOM 5410 N N . VAL B 1 112 ? 11.484 -30.281 -9.398 1 98.88 112 VAL B N 1
ATOM 5411 C CA . VAL B 1 112 ? 10.289 -31.062 -9.703 1 98.88 112 VAL B CA 1
ATOM 5412 C C . VAL B 1 112 ? 10.125 -31.188 -11.211 1 98.88 112 VAL B C 1
ATOM 5414 O O . VAL B 1 112 ? 9.906 -32.281 -11.727 1 98.88 112 VAL B O 1
ATOM 5417 N N . GLY B 1 113 ? 10.266 -30.078 -11.914 1 98.81 113 GLY B N 1
ATOM 5418 C CA . GLY B 1 113 ? 10.117 -30.078 -13.359 1 98.81 113 GLY B CA 1
ATOM 5419 C C . GLY B 1 113 ? 11.211 -30.844 -14.078 1 98.81 113 GLY B C 1
ATOM 5420 O O . GLY B 1 113 ? 10.922 -31.703 -14.914 1 98.81 113 GLY B O 1
ATOM 5421 N N . LEU B 1 114 ? 12.445 -30.625 -13.727 1 98.88 114 LEU B N 1
ATOM 5422 C CA . LEU B 1 114 ? 13.594 -31.203 -14.414 1 98.88 114 LEU B CA 1
ATOM 5423 C C . LEU B 1 114 ? 13.695 -32.688 -14.141 1 98.88 114 LEU B C 1
ATOM 5425 O O . LEU B 1 114 ? 14.125 -33.469 -15.008 1 98.88 114 LEU B O 1
ATOM 5429 N N . ALA B 1 115 ? 13.359 -33.094 -12.945 1 98.81 115 ALA B N 1
ATOM 5430 C CA . ALA B 1 115 ? 13.391 -34.5 -12.641 1 98.81 115 ALA B CA 1
ATOM 5431 C C . ALA B 1 115 ? 12.453 -35.281 -13.57 1 98.81 115 ALA B C 1
ATOM 5433 O O . ALA B 1 115 ? 12.812 -36.344 -14.07 1 98.81 115 ALA B O 1
ATOM 5434 N N . GLN B 1 116 ? 11.289 -34.75 -13.781 1 98.69 116 GLN B N 1
ATOM 5435 C CA . GLN B 1 116 ? 10.336 -35.406 -14.68 1 98.69 116 GLN B CA 1
ATOM 5436 C C . GLN B 1 116 ? 10.828 -35.375 -16.125 1 98.69 116 GLN B C 1
ATOM 5438 O O . GLN B 1 116 ? 10.695 -36.375 -16.844 1 98.69 116 GLN B O 1
ATOM 5443 N N . LEU B 1 117 ? 11.336 -34.219 -16.531 1 98.81 117 LEU B N 1
ATOM 5444 C CA . LEU B 1 117 ? 11.891 -34.125 -17.875 1 98.81 117 LEU B CA 1
ATOM 5445 C C . LEU B 1 117 ? 13.039 -35.125 -18.062 1 98.81 117 LEU B C 1
ATOM 5447 O O . LEU B 1 117 ? 13.148 -35.781 -19.094 1 98.81 117 LEU B O 1
ATOM 5451 N N . HIS B 1 118 ? 13.891 -35.219 -17.047 1 98.75 118 HIS B N 1
ATOM 5452 C CA . HIS B 1 118 ? 15.008 -36.156 -17.078 1 98.75 118 HIS B CA 1
ATOM 5453 C C . HIS B 1 118 ? 14.516 -37.594 -17.25 1 98.75 118 HIS B C 1
ATOM 5455 O O . HIS B 1 118 ? 15.055 -38.344 -18.062 1 98.75 118 HIS B O 1
ATOM 5461 N N . GLU B 1 119 ? 13.547 -37.938 -16.484 1 98.06 119 GLU B N 1
ATOM 5462 C CA . GLU B 1 119 ? 12.953 -39.281 -16.609 1 98.06 119 GLU B CA 1
ATOM 5463 C C . GLU B 1 119 ? 12.43 -39.531 -18.016 1 98.06 119 GLU B C 1
ATOM 5465 O O . GLU B 1 119 ? 12.648 -40.594 -18.578 1 98.06 119 GLU B O 1
ATOM 5470 N N . LEU B 1 120 ? 11.766 -38.531 -18.516 1 98.25 120 LEU B N 1
ATOM 5471 C CA . LEU B 1 120 ? 11.211 -38.625 -19.859 1 98.25 120 LEU B CA 1
ATOM 5472 C C . LEU B 1 120 ? 12.312 -38.875 -20.891 1 98.25 120 LEU B C 1
ATOM 5474 O O . LEU B 1 120 ? 12.203 -39.75 -21.734 1 98.25 120 LEU B O 1
ATOM 5478 N N . LEU B 1 121 ? 13.383 -38.125 -20.828 1 98.56 121 LEU B N 1
ATOM 5479 C CA . LEU B 1 121 ? 14.484 -38.219 -21.781 1 98.56 121 LEU B CA 1
ATOM 5480 C C . LEU B 1 121 ? 15.242 -39.531 -21.594 1 98.56 121 LEU B C 1
ATOM 5482 O O . LEU B 1 121 ? 15.68 -40.125 -22.578 1 98.56 121 LEU B O 1
ATOM 5486 N N . GLU B 1 122 ? 15.375 -39.969 -20.406 1 97.12 122 GLU B N 1
ATOM 5487 C CA . GLU B 1 122 ? 16.078 -41.219 -20.109 1 97.12 122 GLU B CA 1
ATOM 5488 C C . GLU B 1 122 ? 15.32 -42.406 -20.672 1 97.12 122 GLU B C 1
ATOM 5490 O O . GLU B 1 122 ? 15.93 -43.406 -21.047 1 97.12 122 GLU B O 1
ATOM 5495 N N . GLY B 1 123 ? 14.07 -42.281 -20.703 1 95.06 123 GLY B N 1
ATOM 5496 C CA . GLY B 1 123 ? 13.242 -43.406 -21.172 1 95.06 123 GLY B CA 1
ATOM 5497 C C . GLY B 1 123 ? 13.297 -43.594 -22.672 1 95.06 123 GLY B C 1
ATOM 5498 O O . GLY B 1 123 ? 12.727 -44.562 -23.203 1 95.06 123 GLY B O 1
ATOM 5499 N N . ARG B 1 124 ? 14.008 -42.781 -23.359 1 93.94 124 ARG B N 1
ATOM 5500 C CA . ARG B 1 124 ? 14.07 -42.875 -24.812 1 93.94 124 ARG B CA 1
ATOM 5501 C C . ARG B 1 124 ? 15.438 -43.375 -25.266 1 93.94 124 ARG B C 1
ATOM 5503 O O . ARG B 1 124 ? 16.469 -42.906 -24.766 1 93.94 124 ARG B O 1
ATOM 5510 N N . ASP B 1 125 ? 15.406 -44.312 -26.219 1 93.5 125 ASP B N 1
ATOM 5511 C CA . ASP B 1 125 ? 16.656 -44.812 -26.766 1 93.5 125 ASP B CA 1
ATOM 5512 C C . ASP B 1 125 ? 17.156 -43.938 -27.906 1 93.5 125 ASP B C 1
ATOM 5514 O O . ASP B 1 125 ? 16.984 -44.281 -29.094 1 93.5 125 ASP B O 1
ATOM 5518 N N . TRP B 1 126 ? 17.688 -42.875 -27.547 1 96.25 126 TRP B N 1
ATOM 5519 C CA . TRP B 1 126 ? 18.281 -41.906 -28.484 1 96.25 126 TRP B CA 1
ATOM 5520 C C . TRP B 1 126 ? 19.594 -41.375 -27.953 1 96.25 126 TRP B C 1
ATOM 5522 O O . TRP B 1 126 ? 19.609 -40.438 -27.125 1 96.25 126 TRP B O 1
ATOM 5532 N N . ALA B 1 127 ? 20.703 -41.812 -28.438 1 96.94 127 ALA B N 1
ATOM 5533 C CA . ALA B 1 127 ? 22.047 -41.562 -27.922 1 96.94 127 ALA B CA 1
ATOM 5534 C C . ALA B 1 127 ? 22.391 -40.094 -27.969 1 96.94 127 ALA B C 1
ATOM 5536 O O . ALA B 1 127 ? 23.125 -39.594 -27.109 1 96.94 127 ALA B O 1
ATOM 5537 N N . ALA B 1 128 ? 21.797 -39.375 -28.875 1 97.44 128 ALA B N 1
ATOM 5538 C CA . ALA B 1 128 ? 22.109 -37.969 -29.078 1 97.44 128 ALA B CA 1
ATOM 5539 C C . ALA B 1 128 ? 21.656 -37.125 -27.891 1 97.44 128 ALA B C 1
ATOM 5541 O O . ALA B 1 128 ? 22.109 -36 -27.703 1 97.44 128 ALA B O 1
ATOM 5542 N N . LEU B 1 129 ? 20.828 -37.688 -27.016 1 98.31 129 LEU B N 1
ATOM 5543 C CA . LEU B 1 129 ? 20.312 -36.969 -25.844 1 98.31 129 LEU B CA 1
ATOM 5544 C C . LEU B 1 129 ? 21.297 -37.031 -24.688 1 98.31 129 LEU B C 1
ATOM 5546 O O . LEU B 1 129 ? 21.078 -36.406 -23.641 1 98.31 129 LEU B O 1
ATOM 5550 N N . ALA B 1 130 ? 22.375 -37.656 -24.797 1 98.25 130 ALA B N 1
ATOM 5551 C CA . ALA B 1 130 ? 23.281 -38 -23.688 1 98.25 130 ALA B CA 1
ATOM 5552 C C . ALA B 1 130 ? 23.766 -36.75 -22.984 1 98.25 130 ALA B C 1
ATOM 5554 O O . ALA B 1 130 ? 23.75 -36.688 -21.75 1 98.25 130 ALA B O 1
ATOM 5555 N N . ALA B 1 131 ? 24.188 -35.781 -23.703 1 98.38 131 ALA B N 1
ATOM 5556 C CA . ALA B 1 131 ? 24.719 -34.562 -23.109 1 98.38 131 ALA B CA 1
ATOM 5557 C C . ALA B 1 131 ? 23.625 -33.844 -22.312 1 98.38 131 ALA B C 1
ATOM 5559 O O . ALA B 1 131 ? 23.875 -33.344 -21.203 1 98.38 131 ALA B O 1
ATOM 5560 N N . THR B 1 132 ? 22.469 -33.719 -22.922 1 98.75 132 THR B N 1
ATOM 5561 C CA . THR B 1 132 ? 21.328 -33.062 -22.266 1 98.75 132 THR B CA 1
ATOM 5562 C C . THR B 1 132 ? 20.969 -33.812 -20.984 1 98.75 132 THR B C 1
ATOM 5564 O O . THR B 1 132 ? 20.781 -33.188 -19.938 1 98.75 132 THR B O 1
ATOM 5567 N N . ARG B 1 133 ? 20.875 -35.125 -21.016 1 98.62 133 ARG B N 1
ATOM 5568 C CA . ARG B 1 133 ? 20.578 -35.938 -19.844 1 98.62 133 ARG B CA 1
ATOM 5569 C C . ARG B 1 133 ? 21.594 -35.688 -18.734 1 98.62 133 ARG B C 1
ATOM 5571 O O . ARG B 1 133 ? 21.234 -35.531 -17.562 1 98.62 133 ARG B O 1
ATOM 5578 N N . ALA B 1 134 ? 22.812 -35.625 -19.109 1 98.69 134 ALA B N 1
ATOM 5579 C CA . ALA B 1 134 ? 23.891 -35.438 -18.141 1 98.69 134 ALA B CA 1
ATOM 5580 C C . ALA B 1 134 ? 23.812 -34.062 -17.484 1 98.69 134 ALA B C 1
ATOM 5582 O O . ALA B 1 134 ? 24.016 -33.969 -16.266 1 98.69 134 ALA B O 1
ATOM 5583 N N . ASN B 1 135 ? 23.578 -33.094 -18.281 1 98.88 135 ASN B N 1
ATOM 5584 C CA . ASN B 1 135 ? 23.453 -31.734 -17.75 1 98.88 135 ASN B CA 1
ATOM 5585 C C . ASN B 1 135 ? 22.297 -31.641 -16.75 1 98.88 135 ASN B C 1
ATOM 5587 O O . ASN B 1 135 ? 22.469 -31.078 -15.656 1 98.88 135 ASN B O 1
ATOM 5591 N N . ILE B 1 136 ? 21.141 -32.156 -17.094 1 98.88 136 ILE B N 1
ATOM 5592 C CA . ILE B 1 136 ? 19.984 -32.094 -16.219 1 98.88 136 ILE B CA 1
ATOM 5593 C C . ILE B 1 136 ? 20.266 -32.875 -14.93 1 98.88 136 ILE B C 1
ATOM 5595 O O . ILE B 1 136 ? 19.969 -32.406 -13.836 1 98.88 136 ILE B O 1
ATOM 5599 N N . ARG B 1 137 ? 20.844 -34.031 -15.07 1 98.62 137 ARG B N 1
ATOM 5600 C CA . ARG B 1 137 ? 21.172 -34.812 -13.898 1 98.62 137 ARG B CA 1
ATOM 5601 C C . ARG B 1 137 ? 22.125 -34.062 -12.977 1 98.62 137 ARG B C 1
ATOM 5603 O O . ARG B 1 137 ? 21.953 -34.062 -11.758 1 98.62 137 ARG B O 1
ATOM 5610 N N . GLN B 1 138 ? 23.156 -33.469 -13.562 1 98.69 138 GLN B N 1
ATOM 5611 C CA . GLN B 1 138 ? 24.109 -32.688 -12.781 1 98.69 138 GLN B CA 1
ATOM 5612 C C . GLN B 1 138 ? 23.406 -31.578 -12.008 1 98.69 138 GLN B C 1
ATOM 5614 O O . GLN B 1 138 ? 23.672 -31.375 -10.82 1 98.69 138 GLN B O 1
ATOM 5619 N N . PHE B 1 139 ? 22.578 -30.844 -12.648 1 98.81 139 PHE B N 1
ATOM 5620 C CA . PHE B 1 139 ? 21.797 -29.797 -12 1 98.81 139 PHE B CA 1
ATOM 5621 C C . PHE B 1 139 ? 21.031 -30.359 -10.812 1 98.81 139 PHE B C 1
ATOM 5623 O O . PHE B 1 139 ? 21.047 -29.781 -9.719 1 98.81 139 PHE B O 1
ATOM 5630 N N . LEU B 1 140 ? 20.312 -31.453 -11.008 1 98.88 140 LEU B N 1
ATOM 5631 C CA . LEU B 1 140 ? 19.484 -32.062 -9.977 1 98.88 140 LEU B CA 1
ATOM 5632 C C . LEU B 1 140 ? 20.328 -32.5 -8.781 1 98.88 140 LEU B C 1
ATOM 5634 O O . LEU B 1 140 ? 20 -32.188 -7.637 1 98.88 140 LEU B O 1
ATOM 5638 N N . GLU B 1 141 ? 21.391 -33.125 -9 1 98.5 141 GLU B N 1
ATOM 5639 C CA . GLU B 1 141 ? 22.25 -33.594 -7.922 1 98.5 141 GLU B CA 1
ATOM 5640 C C . GLU B 1 141 ? 22.844 -32.438 -7.129 1 98.5 141 GLU B C 1
ATOM 5642 O O . GLU B 1 141 ? 22.906 -32.5 -5.898 1 98.5 141 GLU B O 1
ATOM 5647 N N . ARG B 1 142 ? 23.203 -31.406 -7.832 1 98.5 142 ARG B N 1
ATOM 5648 C CA . ARG B 1 142 ? 23.797 -30.234 -7.199 1 98.5 142 ARG B CA 1
ATOM 5649 C C . ARG B 1 142 ? 22.766 -29.469 -6.375 1 98.5 142 ARG B C 1
ATOM 5651 O O . ARG B 1 142 ? 23.125 -28.641 -5.543 1 98.5 142 ARG B O 1
ATOM 5658 N N . SER B 1 143 ? 21.484 -29.75 -6.57 1 98.62 143 SER B N 1
ATOM 5659 C CA . SER B 1 143 ? 20.422 -29.031 -5.883 1 98.62 143 SER B CA 1
ATOM 5660 C C . SER B 1 143 ? 20.141 -29.625 -4.504 1 98.62 143 SER B C 1
ATOM 5662 O O . SER B 1 143 ? 19.5 -28.984 -3.666 1 98.62 143 SER B O 1
ATOM 5664 N N . ALA B 1 144 ? 20.594 -30.781 -4.211 1 98.56 144 ALA B N 1
ATOM 5665 C CA . ALA B 1 144 ? 20.219 -31.547 -3.018 1 98.56 144 ALA B CA 1
ATOM 5666 C C . ALA B 1 144 ? 20.609 -30.781 -1.75 1 98.56 144 ALA B C 1
ATOM 5668 O O . ALA B 1 144 ? 19.781 -30.609 -0.849 1 98.56 144 ALA B O 1
ATOM 5669 N N . PRO B 1 145 ? 21.891 -30.25 -1.637 1 97.75 145 PRO B N 1
ATOM 5670 C CA . PRO B 1 145 ? 22.25 -29.516 -0.414 1 97.75 145 PRO B CA 1
ATOM 5671 C C . PRO B 1 145 ? 21.359 -28.312 -0.157 1 97.75 145 PRO B C 1
ATOM 5673 O O . PRO B 1 145 ? 21.016 -28.031 0.993 1 97.75 145 PRO B O 1
ATOM 5676 N N . ALA B 1 146 ? 20.984 -27.609 -1.201 1 97.88 146 ALA B N 1
ATOM 5677 C CA . ALA B 1 146 ? 20.125 -26.438 -1.086 1 97.88 146 ALA B CA 1
ATOM 5678 C C . ALA B 1 146 ? 18.766 -26.812 -0.499 1 97.88 146 ALA B C 1
ATOM 5680 O O . ALA B 1 146 ? 18.203 -26.062 0.299 1 97.88 146 ALA B O 1
ATOM 5681 N N . LEU B 1 147 ? 18.25 -27.906 -0.875 1 98.62 147 LEU B N 1
ATOM 5682 C CA . LEU B 1 147 ? 16.922 -28.312 -0.432 1 98.62 147 LEU B CA 1
ATOM 5683 C C . LEU B 1 147 ? 16.984 -28.969 0.944 1 98.62 147 LEU B C 1
ATOM 5685 O O . LEU B 1 147 ? 16 -28.922 1.698 1 98.62 147 LEU B O 1
ATOM 5689 N N . LEU B 1 148 ? 18.109 -29.547 1.283 1 98.38 148 LEU B N 1
ATOM 5690 C CA . LEU B 1 148 ? 18.297 -30.156 2.596 1 98.38 148 LEU B CA 1
ATOM 5691 C C . LEU B 1 148 ? 18.359 -29.094 3.688 1 98.38 148 LEU B C 1
ATOM 5693 O O . LEU B 1 148 ? 17.938 -29.344 4.824 1 98.38 148 LEU B O 1
ATOM 5697 N N . THR B 1 149 ? 18.781 -27.891 3.334 1 97.75 149 THR B N 1
ATOM 5698 C CA . THR B 1 149 ? 19 -26.859 4.344 1 97.75 149 THR B CA 1
ATOM 5699 C C . THR B 1 149 ? 18.094 -25.656 4.098 1 97.75 149 THR B C 1
ATOM 5701 O O . THR B 1 149 ? 17.984 -24.766 4.941 1 97.75 149 THR B O 1
ATOM 5704 N N . GLY B 1 150 ? 17.469 -25.609 2.971 1 98 150 GLY B N 1
ATOM 5705 C CA . GLY B 1 150 ? 16.734 -24.422 2.529 1 98 150 GLY B CA 1
ATOM 5706 C C . GLY B 1 150 ? 15.391 -24.266 3.201 1 98 150 GLY B C 1
ATOM 5707 O O . GLY B 1 150 ? 14.789 -25.25 3.637 1 98 150 GLY B O 1
ATOM 5708 N N . GLY B 1 151 ? 14.883 -23 3.268 1 97.94 151 GLY B N 1
ATOM 5709 C CA . GLY B 1 151 ? 13.609 -22.672 3.875 1 97.94 151 GLY B CA 1
ATOM 5710 C C . GLY B 1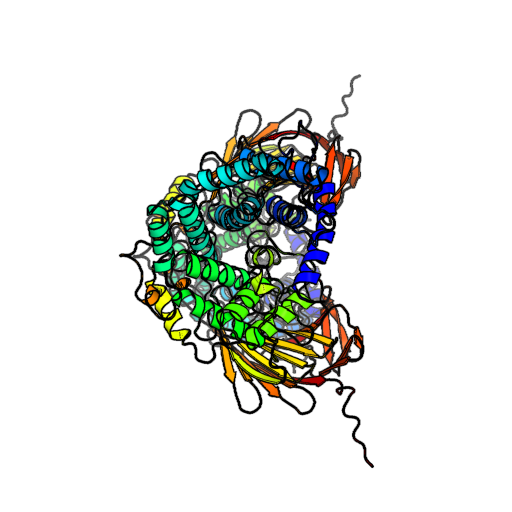 151 ? 12.578 -22.172 2.873 1 97.94 151 GLY B C 1
ATOM 5711 O O . GLY B 1 151 ? 12.75 -22.344 1.664 1 97.94 151 GLY B O 1
ATOM 5712 N N . CYS B 1 152 ? 11.438 -21.625 3.396 1 97.94 152 CYS B N 1
ATOM 5713 C CA . CYS B 1 152 ? 10.328 -21.156 2.582 1 97.94 152 CYS B CA 1
ATOM 5714 C C . CYS B 1 152 ? 9.914 -19.75 2.994 1 97.94 152 CYS B C 1
ATOM 5716 O O . CYS B 1 152 ? 10.414 -19.219 3.984 1 97.94 152 CYS B O 1
ATOM 5718 N N . HIS B 1 153 ? 9.062 -19.094 2.178 1 95.88 153 HIS B N 1
ATOM 5719 C CA . HIS B 1 153 ? 8.406 -17.844 2.518 1 95.88 153 HIS B CA 1
ATOM 5720 C C . HIS B 1 153 ? 6.906 -18.031 2.711 1 95.88 153 HIS B C 1
ATOM 5722 O O . HIS B 1 153 ? 6.32 -17.484 3.646 1 95.88 153 HIS B O 1
ATOM 5728 N N . THR B 1 154 ? 6.316 -18.812 1.863 1 96.62 154 THR B N 1
ATOM 5729 C CA . THR B 1 154 ? 4.863 -18.891 1.797 1 96.62 154 THR B CA 1
ATOM 5730 C C . THR B 1 154 ? 4.387 -20.312 2.041 1 96.62 154 THR B C 1
ATOM 5732 O O . THR B 1 154 ? 5.156 -21.266 1.898 1 96.62 154 THR B O 1
ATOM 5735 N N . PRO B 1 155 ? 3.117 -20.547 2.35 1 97.62 155 PRO B N 1
ATOM 5736 C CA . PRO B 1 155 ? 2.609 -21.859 2.742 1 97.62 155 PRO B CA 1
ATOM 5737 C C . PRO B 1 155 ? 2.836 -22.922 1.668 1 97.62 155 PRO B C 1
ATOM 5739 O O . PRO B 1 155 ? 3.27 -24.031 1.977 1 97.62 155 PRO B O 1
ATOM 5742 N N . ASN B 1 156 ? 2.637 -22.609 0.431 1 97.62 156 ASN B N 1
ATOM 5743 C CA . ASN B 1 156 ? 2.686 -23.609 -0.628 1 97.62 156 ASN B CA 1
ATOM 5744 C C . ASN B 1 156 ? 4.105 -24.125 -0.844 1 97.62 156 ASN B C 1
ATOM 5746 O O . ASN B 1 156 ? 4.293 -25.25 -1.313 1 97.62 156 ASN B O 1
ATOM 5750 N N . HIS B 1 157 ? 5.086 -23.312 -0.483 1 98.38 157 HIS B N 1
ATOM 5751 C CA . HIS B 1 157 ? 6.473 -23.719 -0.658 1 98.38 157 HIS B CA 1
ATOM 5752 C C . HIS B 1 157 ? 6.762 -25.031 0.069 1 98.38 157 HIS B C 1
ATOM 5754 O O . HIS B 1 157 ? 7.609 -25.812 -0.367 1 98.38 157 HIS B O 1
ATOM 5760 N N . ARG B 1 158 ? 6.066 -25.281 1.113 1 98.69 158 ARG B N 1
ATOM 5761 C CA . ARG B 1 158 ? 6.293 -26.5 1.883 1 98.69 158 ARG B CA 1
ATOM 5762 C C . ARG B 1 158 ? 6.039 -27.75 1.03 1 98.69 158 ARG B C 1
ATOM 5764 O O . ARG B 1 158 ? 6.82 -28.703 1.066 1 98.69 158 ARG B O 1
ATOM 5771 N N . TRP B 1 159 ? 5.031 -27.656 0.2 1 98.81 159 TRP B N 1
ATOM 5772 C CA . TRP B 1 159 ? 4.68 -28.797 -0.637 1 98.81 159 TRP B CA 1
ATOM 5773 C C . TRP B 1 159 ? 5.633 -28.922 -1.818 1 98.81 159 TRP B C 1
ATOM 5775 O O . TRP B 1 159 ? 5.992 -30.031 -2.219 1 98.81 159 TRP B O 1
ATOM 5785 N N . VAL B 1 160 ? 6.031 -27.797 -2.311 1 98.81 160 VAL B N 1
ATOM 5786 C CA . VAL B 1 160 ? 7 -27.812 -3.402 1 98.81 160 VAL B CA 1
ATOM 5787 C C . VAL B 1 160 ? 8.305 -28.438 -2.928 1 98.81 160 VAL B C 1
ATOM 5789 O O . VAL B 1 160 ? 8.883 -29.281 -3.617 1 98.81 160 VAL B O 1
ATOM 5792 N N . LEU B 1 161 ? 8.711 -28.031 -1.774 1 98.88 161 LEU B N 1
ATOM 5793 C CA . LEU B 1 161 ? 9.945 -28.562 -1.202 1 98.88 161 LEU B CA 1
ATOM 5794 C C . LEU B 1 161 ? 9.828 -30.047 -0.919 1 98.88 161 LEU B C 1
ATOM 5796 O O . LEU B 1 161 ? 10.734 -30.828 -1.237 1 98.88 161 LEU B O 1
ATOM 5800 N N . ALA B 1 162 ? 8.742 -30.484 -0.381 1 98.88 162 ALA B N 1
ATOM 5801 C CA . ALA B 1 162 ? 8.539 -31.891 -0.091 1 98.88 162 ALA B CA 1
ATOM 5802 C C . ALA B 1 162 ? 8.586 -32.719 -1.368 1 98.88 162 ALA B C 1
ATOM 5804 O O . ALA B 1 162 ? 9.242 -33.781 -1.414 1 98.88 162 ALA B O 1
ATOM 5805 N N . ALA B 1 163 ? 7.914 -32.25 -2.4 1 98.88 163 ALA B N 1
ATOM 5806 C CA . ALA B 1 163 ? 7.914 -32.969 -3.68 1 98.88 163 ALA B CA 1
ATOM 5807 C C . ALA B 1 163 ? 9.32 -33.031 -4.262 1 98.88 163 ALA B C 1
ATOM 5809 O O . ALA B 1 163 ? 9.766 -34.094 -4.707 1 98.88 163 ALA B O 1
ATOM 5810 N N . ALA B 1 164 ? 10.008 -31.922 -4.266 1 98.94 164 ALA B N 1
ATOM 5811 C CA . ALA B 1 164 ? 11.352 -31.859 -4.828 1 98.94 164 ALA B CA 1
ATOM 5812 C C . ALA B 1 164 ? 12.297 -32.812 -4.094 1 98.94 164 ALA B C 1
ATOM 5814 O O . ALA B 1 164 ? 13.078 -33.531 -4.719 1 98.94 164 ALA B O 1
ATOM 5815 N N . LEU B 1 165 ? 12.188 -32.781 -2.746 1 98.94 165 LEU B N 1
ATOM 5816 C CA . LEU B 1 165 ? 13 -33.688 -1.931 1 98.94 165 LEU B CA 1
ATOM 5817 C C . LEU B 1 165 ? 12.719 -35.125 -2.264 1 98.94 165 LEU B C 1
ATOM 5819 O O . LEU B 1 165 ? 13.633 -35.969 -2.344 1 98.94 165 LEU B O 1
ATOM 5823 N N . ALA B 1 166 ? 11.523 -35.438 -2.484 1 98.88 166 ALA B N 1
ATOM 5824 C CA . ALA B 1 166 ? 11.141 -36.812 -2.846 1 98.88 166 ALA B CA 1
ATOM 5825 C C . ALA B 1 166 ? 11.711 -37.188 -4.207 1 98.88 166 ALA B C 1
ATOM 5827 O O . ALA B 1 166 ? 12.227 -38.281 -4.379 1 98.88 166 ALA B O 1
ATOM 5828 N N . PHE B 1 167 ? 11.617 -36.312 -5.176 1 98.81 167 PHE B N 1
ATOM 5829 C CA . PHE B 1 167 ? 12.18 -36.562 -6.496 1 98.81 167 PHE B CA 1
ATOM 5830 C C . PHE B 1 167 ? 13.688 -36.812 -6.402 1 98.81 167 PHE B C 1
ATOM 5832 O O . PHE B 1 167 ? 14.219 -37.719 -7.043 1 98.81 167 PHE B O 1
ATOM 5839 N N . LEU B 1 168 ? 14.352 -35.969 -5.633 1 98.81 168 LEU B N 1
ATOM 5840 C CA . LEU B 1 168 ? 15.797 -36.125 -5.477 1 98.81 168 LEU B CA 1
ATOM 5841 C C . LEU B 1 168 ? 16.141 -37.438 -4.789 1 98.81 168 LEU B C 1
ATOM 5843 O O . LEU B 1 168 ? 17.156 -38.062 -5.105 1 98.81 168 LEU B O 1
ATOM 5847 N N . HIS B 1 169 ? 15.344 -37.844 -3.812 1 98.69 169 HIS B N 1
ATOM 5848 C CA . HIS B 1 169 ? 15.555 -39.125 -3.17 1 98.69 169 HIS B CA 1
ATOM 5849 C C . HIS B 1 169 ? 15.484 -40.25 -4.184 1 98.69 169 HIS B C 1
ATOM 5851 O O . HIS B 1 169 ? 16.312 -41.188 -4.145 1 98.69 169 HIS B O 1
ATOM 5857 N N . ARG B 1 170 ? 14.492 -40.188 -5.035 1 97.38 170 ARG B N 1
ATOM 5858 C CA . ARG B 1 170 ? 14.367 -41.188 -6.066 1 97.38 170 ARG B CA 1
ATOM 5859 C C . ARG B 1 170 ? 15.617 -41.25 -6.93 1 97.38 170 ARG B C 1
ATOM 5861 O O . ARG B 1 170 ? 16.047 -42.344 -7.336 1 97.38 170 ARG B O 1
ATOM 5868 N N . LEU B 1 171 ? 16.156 -40.125 -7.191 1 96 171 LEU B N 1
ATOM 5869 C CA . LEU B 1 171 ? 17.328 -40.031 -8.062 1 96 171 LEU B CA 1
ATOM 5870 C C . LEU B 1 171 ? 18.594 -40.469 -7.34 1 96 171 LEU B C 1
ATOM 5872 O O . LEU B 1 171 ? 19.453 -41.125 -7.926 1 96 171 LEU B O 1
ATOM 5876 N N . THR B 1 172 ? 18.719 -40.125 -6.012 1 95.69 172 THR B N 1
ATOM 5877 C CA . THR B 1 172 ? 20.016 -40.25 -5.344 1 95.69 172 THR B CA 1
ATOM 5878 C C . THR B 1 172 ? 19.984 -41.375 -4.316 1 95.69 172 THR B C 1
ATOM 5880 O O . THR B 1 172 ? 21.031 -41.875 -3.902 1 95.69 172 THR B O 1
ATOM 5883 N N . GLY B 1 173 ? 18.828 -41.688 -3.787 1 96 173 GLY B N 1
ATOM 5884 C CA . GLY B 1 173 ? 18.703 -42.688 -2.752 1 96 173 GLY B CA 1
ATOM 5885 C C . GLY B 1 173 ? 19.062 -42.188 -1.37 1 96 173 GLY B C 1
ATOM 5886 O O . GLY B 1 173 ? 19.078 -42.969 -0.405 1 96 173 GLY B O 1
ATOM 5887 N N . ASP B 1 174 ? 19.312 -40.938 -1.209 1 97.31 174 ASP B N 1
ATOM 5888 C CA . ASP B 1 174 ? 19.719 -40.344 0.062 1 97.31 174 ASP B CA 1
ATOM 5889 C C . ASP B 1 174 ? 18.547 -40.219 1.024 1 97.31 174 ASP B C 1
ATOM 5891 O O . ASP B 1 174 ? 17.641 -39.438 0.802 1 97.31 174 ASP B O 1
ATOM 5895 N N . GLU B 1 175 ? 18.609 -40.812 2.172 1 97.62 175 GLU B N 1
ATOM 5896 C CA . GLU B 1 175 ? 17.516 -40.906 3.123 1 97.62 175 GLU B CA 1
ATOM 5897 C C . GLU B 1 175 ? 17.328 -39.562 3.859 1 97.62 175 GLU B C 1
ATOM 5899 O O . GLU B 1 175 ? 16.25 -39.312 4.387 1 97.62 175 GLU B O 1
ATOM 5904 N N . ALA B 1 176 ? 18.344 -38.812 3.926 1 98.31 176 ALA B N 1
ATOM 5905 C CA . ALA B 1 176 ? 18.234 -37.5 4.57 1 98.31 176 ALA B CA 1
ATOM 5906 C C . ALA B 1 176 ? 17.188 -36.625 3.875 1 98.31 176 ALA B C 1
ATOM 5908 O O . ALA B 1 176 ? 16.562 -35.781 4.504 1 98.31 176 ALA B O 1
ATOM 5909 N N . LEU B 1 177 ? 17.031 -36.844 2.613 1 98.69 177 LEU B N 1
ATOM 5910 C CA . LEU B 1 177 ? 16.062 -36.094 1.83 1 98.69 177 LEU B CA 1
ATOM 5911 C C . LEU B 1 177 ? 14.641 -36.438 2.27 1 98.69 177 LEU B C 1
ATOM 5913 O O . LEU B 1 177 ? 13.781 -35.562 2.328 1 98.69 177 LEU B O 1
ATOM 5917 N N . ILE B 1 178 ? 14.383 -37.625 2.633 1 98.5 178 ILE B N 1
ATOM 5918 C CA . ILE B 1 178 ? 13.07 -38.031 3.119 1 98.5 178 ILE B CA 1
ATOM 5919 C C . ILE B 1 178 ? 12.805 -37.406 4.484 1 98.5 178 ILE B C 1
ATOM 5921 O O . ILE B 1 178 ? 11.703 -36.938 4.746 1 98.5 178 ILE B O 1
ATOM 5925 N N . ALA B 1 179 ? 13.812 -37.469 5.305 1 98.31 179 ALA B N 1
ATOM 5926 C CA . ALA B 1 179 ? 13.68 -36.875 6.633 1 98.31 179 ALA B CA 1
ATOM 5927 C C . ALA B 1 179 ? 13.336 -35.375 6.543 1 98.31 179 ALA B C 1
ATOM 5929 O O . ALA B 1 179 ? 12.516 -34.875 7.312 1 98.31 179 ALA B O 1
ATOM 5930 N N . ARG B 1 180 ? 14 -34.719 5.633 1 98.69 180 ARG B N 1
ATOM 5931 C CA . ARG B 1 180 ? 13.742 -33.281 5.449 1 98.69 180 ARG B CA 1
ATOM 5932 C C . ARG B 1 180 ? 12.336 -33.062 4.91 1 98.69 180 ARG B C 1
ATOM 5934 O O . ARG B 1 180 ? 11.656 -32.094 5.324 1 98.69 180 ARG B O 1
ATOM 5941 N N . ALA B 1 181 ? 11.906 -33.875 3.971 1 98.81 181 ALA B N 1
ATOM 5942 C CA . ALA B 1 181 ? 10.531 -33.781 3.482 1 98.81 181 ALA B CA 1
ATOM 5943 C C . ALA B 1 181 ? 9.531 -33.969 4.621 1 98.81 181 ALA B C 1
ATOM 5945 O O . ALA B 1 181 ? 8.547 -33.25 4.719 1 98.81 181 ALA B O 1
ATOM 5946 N N . ASP B 1 182 ? 9.859 -34.906 5.516 1 98.31 182 ASP B N 1
ATOM 5947 C CA . ASP B 1 182 ? 8.992 -35.188 6.652 1 98.31 182 ASP B CA 1
ATOM 5948 C C . ASP B 1 182 ? 8.906 -34 7.602 1 98.31 182 ASP B C 1
ATOM 5950 O O . ASP B 1 182 ? 7.867 -33.75 8.219 1 98.31 182 ASP B O 1
ATOM 5954 N N . ALA B 1 183 ? 9.984 -33.281 7.711 1 98.44 183 ALA B N 1
ATOM 5955 C CA . ALA B 1 183 ? 9.984 -32.094 8.562 1 98.44 183 ALA B CA 1
ATOM 5956 C C . ALA B 1 183 ? 8.977 -31.062 8.055 1 98.44 183 ALA B C 1
ATOM 5958 O O . ALA B 1 183 ? 8.273 -30.438 8.852 1 98.44 183 ALA B O 1
ATOM 5959 N N . TRP B 1 184 ? 8.875 -30.859 6.766 1 98.69 184 TRP B N 1
ATOM 5960 C CA . TRP B 1 184 ? 7.898 -29.938 6.191 1 98.69 184 TRP B CA 1
ATOM 5961 C C . TRP B 1 184 ? 6.477 -30.453 6.379 1 98.69 184 TRP B C 1
ATOM 5963 O O . TRP B 1 184 ? 5.582 -29.703 6.777 1 98.69 184 TRP B O 1
ATOM 5973 N N . LEU B 1 185 ? 6.312 -31.734 6.129 1 98.44 185 LEU B N 1
ATOM 5974 C CA . LEU B 1 185 ? 4.984 -32.344 6.223 1 98.44 185 LEU B CA 1
ATOM 5975 C C . LEU B 1 185 ? 4.5 -32.344 7.668 1 98.44 185 LEU B C 1
ATOM 5977 O O . LEU B 1 185 ? 3.293 -32.312 7.922 1 98.44 185 LEU B O 1
ATOM 5981 N N . ALA B 1 186 ? 5.426 -32.375 8.594 1 98.31 186 ALA B N 1
ATOM 5982 C CA . ALA B 1 186 ? 5.086 -32.406 10.016 1 98.31 186 ALA B CA 1
ATOM 5983 C C . ALA B 1 186 ? 4.367 -31.141 10.453 1 98.31 186 ALA B C 1
ATOM 5985 O O . ALA B 1 186 ? 3.688 -31.125 11.484 1 98.31 186 ALA B O 1
ATOM 5986 N N . GLU B 1 187 ? 4.508 -30.094 9.695 1 98.5 187 GLU B N 1
ATOM 5987 C CA . GLU B 1 187 ? 3.85 -28.828 10.031 1 98.5 187 GLU B CA 1
ATOM 5988 C C . GLU B 1 187 ? 2.346 -28.922 9.781 1 98.5 187 GLU B C 1
ATOM 5990 O O . GLU B 1 187 ? 1.601 -28 10.156 1 98.5 187 GLU B O 1
ATOM 5995 N N . GLY B 1 188 ? 1.896 -29.969 9.133 1 98.38 188 GLY B N 1
ATOM 5996 C CA . GLY B 1 188 ? 0.474 -30.188 8.914 1 98.38 188 GLY B CA 1
ATOM 5997 C C . GLY B 1 188 ? -0.037 -29.547 7.633 1 98.38 188 GLY B C 1
ATOM 5998 O O . GLY B 1 188 ? 0.626 -28.688 7.059 1 98.38 188 GLY B O 1
ATOM 5999 N N . ILE B 1 189 ? -1.172 -29.984 7.195 1 98.38 189 ILE B N 1
ATOM 6000 C CA . ILE B 1 189 ? -1.755 -29.531 5.934 1 98.38 189 ILE B CA 1
ATOM 6001 C C . ILE B 1 189 ? -2.709 -28.375 6.184 1 98.38 189 ILE B C 1
ATOM 6003 O O . ILE B 1 189 ? -3.604 -28.469 7.027 1 98.38 189 ILE B O 1
ATOM 6007 N N . ASP B 1 190 ? -2.529 -27.297 5.574 1 98.06 190 ASP B N 1
ATOM 6008 C CA . ASP B 1 190 ? -3.311 -26.078 5.805 1 98.06 190 ASP B CA 1
ATOM 6009 C C . ASP B 1 190 ? -4.469 -25.984 4.816 1 98.06 190 ASP B C 1
ATOM 6011 O O . ASP B 1 190 ? -4.555 -25.016 4.051 1 98.06 190 ASP B O 1
ATOM 6015 N N . ILE B 1 191 ? -5.371 -26.859 4.852 1 98.5 191 ILE B N 1
ATOM 6016 C CA . ILE B 1 191 ? -6.531 -26.922 3.973 1 98.5 191 ILE B CA 1
ATOM 6017 C C . ILE B 1 191 ? -7.793 -27.172 4.801 1 98.5 191 ILE B C 1
ATOM 6019 O O . ILE B 1 191 ? -7.773 -27.938 5.762 1 98.5 191 ILE B O 1
ATOM 6023 N N . THR B 1 192 ? -8.914 -26.516 4.508 1 98.38 192 THR B N 1
ATOM 6024 C CA . THR B 1 192 ? -10.18 -26.719 5.215 1 98.38 192 THR B CA 1
ATOM 6025 C C . THR B 1 192 ? -10.828 -28.031 4.789 1 98.38 192 THR B C 1
ATOM 6027 O O . THR B 1 192 ? -10.406 -28.641 3.811 1 98.38 192 THR B O 1
ATOM 6030 N N . GLU B 1 193 ? -11.844 -28.391 5.465 1 97.38 193 GLU B N 1
ATOM 6031 C CA . GLU B 1 193 ? -12.586 -29.594 5.129 1 97.38 193 GLU B CA 1
ATOM 6032 C C . GLU B 1 193 ? -13.242 -29.484 3.756 1 97.38 193 GLU B C 1
ATOM 6034 O O . GLU B 1 193 ? -13.414 -30.484 3.057 1 97.38 193 GLU B O 1
ATOM 6039 N N . ASP B 1 194 ? -13.469 -28.281 3.303 1 98.25 194 ASP B N 1
ATOM 6040 C CA . ASP B 1 194 ? -14.125 -28.062 2.018 1 98.25 194 ASP B CA 1
ATOM 6041 C C . ASP B 1 194 ? -13.102 -27.984 0.887 1 98.25 194 ASP B C 1
ATOM 6043 O O . ASP B 1 194 ? -13.469 -27.953 -0.289 1 98.25 194 ASP B O 1
ATOM 6047 N N . GLY B 1 195 ? -11.828 -27.891 1.242 1 98.62 195 GLY B N 1
ATOM 6048 C CA . GLY B 1 195 ? -10.805 -28 0.214 1 98.62 195 GLY B CA 1
ATOM 6049 C C . GLY B 1 195 ? -10.125 -26.672 -0.082 1 98.62 195 GLY B C 1
ATOM 6050 O O . GLY B 1 195 ? -9.453 -26.531 -1.108 1 98.62 195 GLY B O 1
ATOM 6051 N N . GLU B 1 196 ? -10.32 -25.641 0.787 1 98.44 196 GLU B N 1
ATOM 6052 C CA . GLU B 1 196 ? -9.672 -24.344 0.551 1 98.44 196 GLU B CA 1
ATOM 6053 C C . GLU B 1 196 ? -8.289 -24.297 1.182 1 98.44 196 GLU B C 1
ATOM 6055 O O . GLU B 1 196 ? -8.141 -24.5 2.391 1 98.44 196 GLU B O 1
ATOM 6060 N N . TRP B 1 197 ? -7.301 -24.047 0.379 1 98.44 197 TRP B N 1
ATOM 6061 C CA . TRP B 1 197 ? -5.938 -23.844 0.868 1 98.44 197 TRP B CA 1
ATOM 6062 C C . TRP B 1 197 ? -5.801 -22.5 1.584 1 98.44 197 TRP B C 1
ATOM 6064 O O . TRP B 1 197 ? -6.551 -21.562 1.307 1 98.44 197 TRP B O 1
ATOM 6074 N N . THR B 1 198 ? -4.832 -22.391 2.4 1 97.75 198 THR B N 1
ATOM 6075 C CA . THR B 1 198 ? -4.566 -21.219 3.23 1 97.75 198 THR B CA 1
ATOM 6076 C C . THR B 1 198 ? -4.488 -19.953 2.377 1 97.75 198 THR B C 1
ATOM 6078 O O . THR B 1 198 ? -5 -18.906 2.766 1 97.75 198 THR B O 1
ATOM 6081 N N . GLU B 1 199 ? -3.908 -19.984 1.249 1 97.25 199 GLU B N 1
ATOM 6082 C CA . GLU B 1 199 ? -3.609 -18.797 0.461 1 97.25 199 GLU B CA 1
ATOM 6083 C C . GLU B 1 199 ? -4.824 -18.344 -0.348 1 97.25 199 GLU B C 1
ATOM 6085 O O . GLU B 1 199 ? -4.84 -17.25 -0.891 1 97.25 199 GLU B O 1
ATOM 6090 N N . ARG B 1 200 ? -5.812 -19.156 -0.501 1 97.5 200 ARG B N 1
ATOM 6091 C CA . ARG B 1 200 ? -7.051 -18.859 -1.213 1 97.5 200 ARG B CA 1
ATOM 6092 C C . ARG B 1 200 ? -6.766 -18.375 -2.631 1 97.5 200 ARG B C 1
ATOM 6094 O O . ARG B 1 200 ? -7.32 -17.375 -3.076 1 97.5 200 ARG B O 1
ATOM 6101 N N . SER B 1 201 ? -5.82 -19.031 -3.289 1 97.94 201 SER B N 1
ATOM 6102 C CA . SER B 1 201 ? -5.395 -18.688 -4.641 1 97.94 201 SER B CA 1
ATOM 6103 C C . SER B 1 201 ? -5.891 -19.703 -5.656 1 97.94 201 SER B C 1
ATOM 6105 O O . SER B 1 201 ? -5.133 -20.578 -6.094 1 97.94 201 SER B O 1
ATOM 6107 N N . ASN B 1 202 ? -7.047 -19.5 -6.094 1 98.25 202 ASN B N 1
ATOM 6108 C CA . ASN B 1 202 ? -7.691 -20.453 -6.996 1 98.25 202 ASN B CA 1
ATOM 6109 C C . ASN B 1 202 ? -7.043 -20.438 -8.375 1 98.25 202 ASN B C 1
ATOM 6111 O O . ASN B 1 202 ? -7.031 -21.469 -9.07 1 98.25 202 ASN B O 1
ATOM 6115 N N . GLY B 1 203 ? -6.543 -19.328 -8.742 1 97.75 203 GLY B N 1
ATOM 6116 C CA . GLY B 1 203 ? -6.012 -19.188 -10.094 1 97.75 203 GLY B CA 1
ATOM 6117 C C . GLY B 1 203 ? -4.609 -19.734 -10.242 1 97.75 203 GLY B C 1
ATOM 6118 O O . GLY B 1 203 ? -4.195 -20.109 -11.344 1 97.75 203 GLY B O 1
ATOM 6119 N N . ILE B 1 204 ? -3.883 -19.828 -9.094 1 97.06 204 ILE B N 1
ATOM 6120 C CA . ILE B 1 204 ? -2.479 -20.188 -9.25 1 97.06 204 ILE B CA 1
ATOM 6121 C C . ILE B 1 204 ? -2.121 -21.297 -8.258 1 97.06 204 ILE B C 1
ATOM 6123 O O . ILE B 1 204 ? -1.947 -22.453 -8.648 1 97.06 204 ILE B O 1
ATOM 6127 N N . TYR B 1 205 ? -2.209 -21.047 -6.973 1 96.5 205 TYR B N 1
ATOM 6128 C CA . TYR B 1 205 ? -1.454 -21.844 -6.008 1 96.5 205 TYR B CA 1
ATOM 6129 C C . TYR B 1 205 ? -2.242 -23.078 -5.582 1 96.5 205 TYR B C 1
ATOM 6131 O O . TYR B 1 205 ? -1.676 -24.031 -5.035 1 96.5 205 TYR B O 1
ATOM 6139 N N . ASN B 1 206 ? -3.566 -23.062 -5.781 1 98.06 206 ASN B N 1
ATOM 6140 C CA . ASN B 1 206 ? -4.293 -24.312 -5.582 1 98.06 206 ASN B CA 1
ATOM 6141 C C . ASN B 1 206 ? -3.742 -25.422 -6.461 1 98.06 206 ASN B C 1
ATOM 6143 O O . ASN B 1 206 ? -3.428 -26.516 -5.969 1 98.06 206 ASN B O 1
ATOM 6147 N N . GLY B 1 207 ? -3.623 -25.062 -7.77 1 97.81 207 GLY B N 1
ATOM 6148 C CA . GLY B 1 207 ? -3.086 -26.047 -8.695 1 97.81 207 GLY B CA 1
ATOM 6149 C C . GLY B 1 207 ? -1.679 -26.5 -8.344 1 97.81 207 GLY B C 1
ATOM 6150 O O . GLY B 1 207 ? -1.347 -27.672 -8.461 1 97.81 207 GLY B O 1
ATOM 6151 N N . VAL B 1 208 ? -0.909 -25.578 -7.84 1 97.75 208 VAL B N 1
ATOM 6152 C CA . VAL B 1 208 ? 0.469 -25.844 -7.449 1 97.75 208 VAL B CA 1
ATOM 6153 C C . VAL B 1 208 ? 0.486 -26.781 -6.246 1 97.75 208 VAL B C 1
ATOM 6155 O O . VAL B 1 208 ? 1.172 -27.812 -6.258 1 97.75 208 VAL B O 1
ATOM 6158 N N . SER B 1 209 ? -0.292 -26.484 -5.266 1 98.62 209 SER B N 1
ATOM 6159 C CA . SER B 1 209 ? -0.336 -27.328 -4.07 1 98.62 209 SER B CA 1
ATOM 6160 C C . SER B 1 209 ? -0.819 -28.734 -4.395 1 98.62 209 SER B C 1
ATOM 6162 O O . SER B 1 209 ? -0.252 -29.719 -3.912 1 98.62 209 SER B O 1
ATOM 6164 N N . ASP B 1 210 ? -1.792 -28.844 -5.25 1 98.81 210 ASP B N 1
ATOM 6165 C CA . ASP B 1 210 ? -2.363 -30.141 -5.605 1 98.81 210 ASP B CA 1
ATOM 6166 C C . ASP B 1 210 ? -1.327 -31.031 -6.289 1 98.81 210 ASP B C 1
ATOM 6168 O O . ASP B 1 210 ? -1.092 -32.156 -5.859 1 98.81 210 ASP B O 1
ATOM 6172 N N . ILE B 1 211 ? -0.688 -30.484 -7.289 1 98.75 211 ILE B N 1
ATOM 6173 C CA . ILE B 1 211 ? 0.209 -31.328 -8.07 1 98.75 211 ILE B CA 1
ATOM 6174 C C . ILE B 1 211 ? 1.445 -31.672 -7.246 1 98.75 211 ILE B C 1
ATOM 6176 O O . ILE B 1 211 ? 1.98 -32.781 -7.355 1 98.75 211 ILE B O 1
ATOM 6180 N N . MET B 1 212 ? 1.896 -30.766 -6.387 1 98.88 212 MET B N 1
ATOM 6181 C CA . MET B 1 212 ? 3.066 -31.031 -5.555 1 98.88 212 MET B CA 1
ATOM 6182 C C . MET B 1 212 ? 2.766 -32.125 -4.527 1 98.88 212 MET B C 1
ATOM 6184 O O . MET B 1 212 ? 3.582 -33 -4.309 1 98.88 212 MET B O 1
ATOM 6188 N N . LEU B 1 213 ? 1.571 -32.062 -3.896 1 98.81 213 LEU B N 1
ATOM 6189 C CA . LEU B 1 213 ? 1.21 -33.094 -2.922 1 98.81 213 LEU B CA 1
ATOM 6190 C C . LEU B 1 213 ? 0.982 -34.438 -3.605 1 98.81 213 LEU B C 1
ATOM 6192 O O . LEU B 1 213 ? 1.272 -35.469 -3.029 1 98.81 213 LEU B O 1
ATOM 6196 N N . LEU B 1 214 ? 0.471 -34.375 -4.805 1 98.69 214 LEU B N 1
ATOM 6197 C CA . LEU B 1 214 ? 0.306 -35.625 -5.562 1 98.69 214 LEU B CA 1
ATOM 6198 C C . LEU B 1 214 ? 1.652 -36.281 -5.805 1 98.69 214 LEU B C 1
ATOM 6200 O O . LEU B 1 214 ? 1.802 -37.469 -5.562 1 98.69 214 LEU B O 1
ATOM 6204 N N . HIS B 1 215 ? 2.676 -35.531 -6.246 1 98.69 215 HIS B N 1
ATOM 6205 C CA . HIS B 1 215 ? 4.016 -36.062 -6.434 1 98.69 215 HIS B CA 1
ATOM 6206 C C . HIS B 1 215 ? 4.578 -36.625 -5.125 1 98.69 215 HIS B C 1
ATOM 6208 O O . HIS B 1 215 ? 5.113 -37.719 -5.086 1 98.69 215 HIS B O 1
ATOM 6214 N N . ALA B 1 216 ? 4.414 -35.844 -4.074 1 98.81 216 ALA B N 1
ATOM 6215 C CA . ALA B 1 216 ? 4.922 -36.25 -2.777 1 98.81 216 ALA B CA 1
ATOM 6216 C C . ALA B 1 216 ? 4.258 -37.562 -2.33 1 98.81 216 ALA B C 1
ATOM 6218 O O . ALA B 1 216 ? 4.93 -38.469 -1.831 1 98.81 216 ALA B O 1
ATOM 6219 N N . ALA B 1 217 ? 2.938 -37.594 -2.506 1 98.69 217 ALA B N 1
ATOM 6220 C CA . ALA B 1 217 ? 2.193 -38.812 -2.121 1 98.69 217 ALA B CA 1
ATOM 6221 C C . ALA B 1 217 ? 2.75 -40.031 -2.814 1 98.69 217 ALA B C 1
ATOM 6223 O O . ALA B 1 217 ? 3.012 -41.062 -2.166 1 98.69 217 ALA B O 1
ATOM 6224 N N . GLU B 1 218 ? 2.939 -39.938 -4.035 1 97.94 218 GLU B N 1
ATOM 6225 C CA . GLU B 1 218 ? 3.393 -41.094 -4.832 1 97.94 218 GLU B CA 1
ATOM 6226 C C . GLU B 1 218 ? 4.84 -41.438 -4.504 1 97.94 218 GLU B C 1
ATOM 6228 O O . GLU B 1 218 ? 5.148 -42.625 -4.254 1 97.94 218 GLU B O 1
ATOM 6233 N N . LEU B 1 219 ? 5.699 -40.531 -4.449 1 98.5 219 LEU B N 1
ATOM 6234 C CA . LEU B 1 219 ? 7.137 -40.781 -4.348 1 98.5 219 LEU B CA 1
ATOM 6235 C C . LEU B 1 219 ? 7.523 -41.156 -2.924 1 98.5 219 LEU B C 1
ATOM 6237 O O . LEU B 1 219 ? 8.469 -41.938 -2.721 1 98.5 219 LEU B O 1
ATOM 6241 N N . LEU B 1 220 ? 6.754 -40.625 -1.969 1 98.25 220 LEU B N 1
ATOM 6242 C CA . LEU B 1 220 ? 7.07 -40.938 -0.577 1 98.25 220 LEU B CA 1
ATOM 6243 C C . LEU B 1 220 ? 6.246 -42.125 -0.08 1 98.25 220 LEU B C 1
ATOM 6245 O O . LEU B 1 220 ? 6.453 -42.594 1.036 1 98.25 220 LEU B O 1
ATOM 6249 N N . GLY B 1 221 ? 5.328 -42.562 -0.878 1 97.75 221 GLY B N 1
ATOM 6250 C CA . GLY B 1 221 ? 4.449 -43.656 -0.455 1 97.75 221 GLY B CA 1
ATOM 6251 C C . GLY B 1 221 ? 3.5 -43.25 0.657 1 97.75 221 GLY B C 1
ATOM 6252 O O . GLY B 1 221 ? 3.377 -43.938 1.662 1 97.75 221 GLY B O 1
ATOM 6253 N N . ARG B 1 222 ? 2.922 -42.125 0.489 1 97.81 222 ARG B N 1
ATOM 6254 C CA . ARG B 1 222 ? 2 -41.594 1.481 1 97.81 222 ARG B CA 1
ATOM 6255 C C . ARG B 1 222 ? 0.666 -41.219 0.844 1 97.81 222 ARG B C 1
ATOM 6257 O O . ARG B 1 222 ? 0.353 -40.031 0.693 1 97.81 222 ARG B O 1
ATOM 6264 N N . PRO B 1 223 ? -0.188 -42.125 0.604 1 97.81 223 PRO B N 1
ATOM 6265 C CA . PRO B 1 223 ? -1.426 -41.906 -0.142 1 97.81 223 PRO B CA 1
ATOM 6266 C C . PRO B 1 223 ? -2.379 -40.938 0.583 1 97.81 223 PRO B C 1
ATOM 6268 O O . PRO B 1 223 ? -3.27 -40.375 -0.041 1 97.81 223 PRO B O 1
ATOM 6271 N N . GLU B 1 224 ? -2.186 -40.812 1.953 1 97 224 GLU B N 1
ATOM 6272 C CA . GLU B 1 224 ? -3.053 -39.906 2.709 1 97 224 GLU B CA 1
ATOM 6273 C C . GLU B 1 224 ? -2.916 -38.469 2.223 1 97 224 GLU B C 1
ATOM 6275 O O . GLU B 1 224 ? -3.818 -37.656 2.42 1 97 224 GLU B O 1
ATOM 6280 N N . LEU B 1 225 ? -1.805 -38.188 1.572 1 98.44 225 LEU B N 1
ATOM 6281 C CA . LEU B 1 225 ? -1.557 -36.844 1.075 1 98.44 225 LEU B CA 1
ATOM 6282 C C . LEU B 1 225 ? -2.438 -36.531 -0.13 1 98.44 225 LEU B C 1
ATOM 6284 O O . LEU B 1 225 ? -2.512 -35.375 -0.577 1 98.44 225 LEU B O 1
ATOM 6288 N N . LEU B 1 226 ? -3.184 -37.469 -0.689 1 98.69 226 LEU B N 1
ATOM 6289 C CA . LEU B 1 226 ? -4.051 -37.25 -1.846 1 98.69 226 LEU B CA 1
ATOM 6290 C C . LEU B 1 226 ? -5.41 -36.719 -1.419 1 98.69 226 LEU B C 1
ATOM 6292 O O . LEU B 1 226 ? -6.16 -36.188 -2.242 1 98.69 226 LEU B O 1
ATOM 6296 N N . GLU B 1 227 ? -5.746 -36.906 -0.133 1 98.31 227 GLU B N 1
ATOM 6297 C CA . GLU B 1 227 ? -7.066 -36.469 0.325 1 98.31 227 GLU B CA 1
ATOM 6298 C C . GLU B 1 227 ? -7.25 -34.969 0.182 1 98.31 227 GLU B C 1
ATOM 6300 O O . GLU B 1 227 ? -8.273 -34.5 -0.324 1 98.31 227 GLU B O 1
ATOM 6305 N N . PRO B 1 228 ? -6.219 -34.188 0.625 1 98.5 228 PRO B N 1
ATOM 6306 C CA . PRO B 1 228 ? -6.371 -32.75 0.392 1 98.5 228 PRO B CA 1
ATOM 6307 C C . PRO B 1 228 ? -6.52 -32.406 -1.088 1 98.5 228 PRO B C 1
ATOM 6309 O O . PRO B 1 228 ? -7.25 -31.484 -1.437 1 98.5 228 PRO B O 1
ATOM 6312 N N . VAL B 1 229 ? -5.844 -33.094 -1.963 1 98.81 229 VAL B N 1
ATOM 6313 C CA . VAL B 1 229 ? -5.93 -32.875 -3.402 1 98.81 229 VAL B CA 1
ATOM 6314 C C . VAL B 1 229 ? -7.355 -33.156 -3.881 1 98.81 229 VAL B C 1
ATOM 6316 O O . VAL B 1 229 ? -7.938 -32.344 -4.609 1 98.81 229 VAL B O 1
ATOM 6319 N N . ARG B 1 230 ? -7.949 -34.25 -3.439 1 98.75 230 ARG B N 1
ATOM 6320 C CA . ARG B 1 230 ? -9.32 -34.594 -3.777 1 98.75 230 ARG B CA 1
ATOM 6321 C C . ARG B 1 230 ? -10.297 -33.5 -3.33 1 98.75 230 ARG B C 1
ATOM 6323 O O . ARG B 1 230 ? -11.156 -33.094 -4.102 1 98.75 230 ARG B O 1
ATOM 6330 N N . ARG B 1 231 ? -10.102 -33.094 -2.123 1 98.44 231 ARG B N 1
ATOM 6331 C CA . ARG B 1 231 ? -10.984 -32.094 -1.558 1 98.44 231 ARG B CA 1
ATOM 6332 C C . ARG B 1 231 ? -10.922 -30.797 -2.355 1 98.44 231 ARG B C 1
ATOM 6334 O O . ARG B 1 231 ? -11.953 -30.203 -2.656 1 98.44 231 ARG B O 1
ATOM 6341 N N . ASN B 1 232 ? -9.727 -30.391 -2.668 1 98.81 232 ASN B N 1
ATOM 6342 C CA . ASN B 1 232 ? -9.57 -29.125 -3.391 1 98.81 232 ASN B CA 1
ATOM 6343 C C . ASN B 1 232 ? -10.188 -29.203 -4.785 1 98.81 232 ASN B C 1
ATOM 6345 O O . ASN B 1 232 ? -10.883 -28.281 -5.211 1 98.81 232 ASN B O 1
ATOM 6349 N N . LEU B 1 233 ? -9.883 -30.281 -5.504 1 98.81 233 LEU B N 1
ATOM 6350 C CA . LEU B 1 233 ? -10.445 -30.453 -6.84 1 98.81 233 LEU B CA 1
ATOM 6351 C C . LEU B 1 233 ? -11.969 -30.422 -6.801 1 98.81 233 LEU B C 1
ATOM 6353 O O . LEU B 1 233 ? -12.609 -29.797 -7.645 1 98.81 233 LEU B O 1
ATOM 6357 N N . ARG B 1 234 ? -12.555 -31.062 -5.859 1 98.44 234 ARG B N 1
ATOM 6358 C CA . ARG B 1 234 ? -14.008 -31.062 -5.738 1 98.44 234 ARG B CA 1
ATOM 6359 C C . ARG B 1 234 ? -14.539 -29.672 -5.438 1 98.44 234 ARG B C 1
ATOM 6361 O O . ARG B 1 234 ? -15.57 -29.266 -5.984 1 98.44 234 ARG B O 1
ATOM 6368 N N . MET B 1 235 ? -13.859 -28.969 -4.59 1 98.62 235 MET B N 1
ATOM 6369 C CA . MET B 1 235 ? -14.25 -27.609 -4.281 1 98.62 235 MET B CA 1
ATOM 6370 C C . MET B 1 235 ? -14.234 -26.734 -5.535 1 98.62 235 MET B C 1
ATOM 6372 O O . MET B 1 235 ? -15.133 -25.906 -5.738 1 98.62 235 MET B O 1
ATOM 6376 N N . MET B 1 236 ? -13.227 -26.969 -6.402 1 98.44 236 MET B N 1
ATOM 6377 C CA . MET B 1 236 ? -13.008 -26.094 -7.555 1 98.44 236 MET B CA 1
ATOM 6378 C C . MET B 1 236 ? -14.172 -26.188 -8.539 1 98.44 236 MET B C 1
ATOM 6380 O O . MET B 1 236 ? -14.406 -25.25 -9.312 1 98.44 236 MET B O 1
ATOM 6384 N N . ALA B 1 237 ? -14.922 -27.266 -8.5 1 97.75 237 ALA B N 1
ATOM 6385 C CA . ALA B 1 237 ? -16.078 -27.406 -9.383 1 97.75 237 ALA B CA 1
ATOM 6386 C C . ALA B 1 237 ? -17.109 -26.312 -9.117 1 97.75 237 ALA B C 1
ATOM 6388 O O . ALA B 1 237 ? -17.906 -25.984 -9.992 1 97.75 237 ALA B O 1
ATOM 6389 N N . TYR B 1 238 ? -17.062 -25.75 -7.926 1 98.31 238 TYR B N 1
ATOM 6390 C CA . TYR B 1 238 ? -18.031 -24.734 -7.547 1 98.31 238 TYR B CA 1
ATOM 6391 C C . TYR B 1 238 ? -17.453 -23.328 -7.691 1 98.31 238 TYR B C 1
ATOM 6393 O O . TYR B 1 238 ? -18.125 -22.344 -7.426 1 98.31 238 TYR B O 1
ATOM 6401 N N . LEU B 1 239 ? -16.203 -23.234 -8.055 1 98.44 239 LEU B N 1
ATOM 6402 C CA . LEU B 1 239 ? -15.523 -21.938 -8.148 1 98.44 239 LEU B CA 1
ATOM 6403 C C . LEU B 1 239 ? -15.133 -21.641 -9.586 1 98.44 239 LEU B C 1
ATOM 6405 O O . LEU B 1 239 ? -14.047 -21.109 -9.836 1 98.44 239 LEU B O 1
ATOM 6409 N N . VAL B 1 240 ? -15.953 -22.031 -10.477 1 97.69 240 VAL B N 1
ATOM 6410 C CA . VAL B 1 240 ? -15.812 -21.75 -11.898 1 97.69 240 VAL B CA 1
ATOM 6411 C C . VAL B 1 240 ? -17.078 -21.062 -12.422 1 97.69 240 VAL B C 1
ATOM 6413 O O . VAL B 1 240 ? -18.188 -21.531 -12.164 1 97.69 240 VAL B O 1
ATOM 6416 N N . HIS B 1 241 ? -16.938 -20.016 -13.094 1 97.06 241 HIS B N 1
ATOM 6417 C CA . HIS B 1 241 ? -18.047 -19.312 -13.727 1 97.06 241 HIS B CA 1
ATOM 6418 C C . HIS B 1 241 ? -18.516 -20.047 -14.977 1 97.06 241 HIS B C 1
ATOM 6420 O O . HIS B 1 241 ? -17.828 -20.938 -15.477 1 97.06 241 HIS B O 1
ATOM 6426 N N . PRO B 1 242 ? -19.672 -19.641 -15.531 1 95.44 242 PRO B N 1
ATOM 6427 C CA . PRO B 1 242 ? -20.219 -20.328 -16.703 1 95.44 242 PRO B CA 1
ATOM 6428 C C . PRO B 1 242 ? -19.266 -20.312 -17.891 1 95.44 242 PRO B C 1
ATOM 6430 O O . PRO B 1 242 ? -19.266 -21.25 -18.703 1 95.44 242 PRO B O 1
ATOM 6433 N N . ASP B 1 243 ? -18.484 -19.312 -18.016 1 94 243 ASP B N 1
ATOM 6434 C CA . ASP B 1 243 ? -17.594 -19.203 -19.172 1 94 243 ASP B CA 1
ATOM 6435 C C . ASP B 1 243 ? -16.281 -19.938 -18.938 1 94 243 ASP B C 1
ATOM 6437 O O . ASP B 1 243 ? -15.391 -19.906 -19.781 1 94 243 ASP B O 1
ATOM 6441 N N . GLY B 1 244 ? -16.141 -20.531 -17.75 1 95.75 244 GLY B N 1
ATOM 6442 C CA . GLY B 1 244 ? -14.961 -21.328 -17.469 1 95.75 244 GLY B CA 1
ATOM 6443 C C . GLY B 1 244 ? -13.922 -20.594 -16.641 1 95.75 244 GLY B C 1
ATOM 6444 O O . GLY B 1 244 ? -12.93 -21.188 -16.203 1 95.75 244 GLY B O 1
ATOM 6445 N N . GLU B 1 245 ? -14.156 -19.359 -16.406 1 96.38 245 GLU B N 1
ATOM 6446 C CA . GLU B 1 245 ? -13.227 -18.578 -15.586 1 96.38 245 GLU B CA 1
ATOM 6447 C C . GLU B 1 245 ? -13.273 -19 -14.125 1 96.38 245 GLU B C 1
ATOM 6449 O O . GLU B 1 245 ? -14.352 -19.25 -13.578 1 96.38 245 GLU B O 1
ATOM 6454 N N . VAL B 1 246 ? -12.102 -19.062 -13.555 1 97.5 246 VAL B N 1
ATOM 6455 C CA . VAL B 1 246 ? -11.969 -19.406 -12.141 1 97.5 246 VAL B CA 1
ATOM 6456 C C . VAL B 1 246 ? -12.258 -18.188 -11.281 1 97.5 246 VAL B C 1
ATOM 6458 O O . VAL B 1 246 ? -11.891 -17.062 -11.641 1 97.5 246 VAL B O 1
ATOM 6461 N N . VAL B 1 247 ? -12.914 -18.375 -10.148 1 98 247 VAL B N 1
ATOM 6462 C CA . VAL B 1 247 ? -13.227 -17.297 -9.219 1 98 247 VAL B CA 1
ATOM 6463 C C . VAL B 1 247 ? -11.953 -16.828 -8.516 1 98 247 VAL B C 1
ATOM 6465 O O . VAL B 1 247 ? -11.328 -17.609 -7.777 1 98 247 VAL B O 1
ATOM 6468 N N . THR B 1 248 ? -11.539 -15.594 -8.688 1 97.06 248 THR B N 1
ATOM 6469 C CA . THR B 1 248 ? -10.328 -15.078 -8.055 1 97.06 248 THR B CA 1
ATOM 6470 C C . THR B 1 248 ? -10.648 -13.836 -7.227 1 97.06 248 THR B C 1
ATOM 6472 O O . THR B 1 248 ? -9.734 -13.117 -6.797 1 97.06 248 THR B O 1
ATOM 6475 N N . ASP B 1 249 ? -11.914 -13.602 -6.938 1 93.81 249 ASP B N 1
ATOM 6476 C CA . ASP B 1 249 ? -12.398 -12.359 -6.348 1 93.81 249 ASP B CA 1
ATOM 6477 C C . ASP B 1 249 ? -11.977 -12.242 -4.887 1 93.81 249 ASP B C 1
ATOM 6479 O O . ASP B 1 249 ? -11.961 -11.148 -4.324 1 93.81 249 ASP B O 1
ATOM 6483 N N . TYR B 1 250 ? -11.656 -13.383 -4.309 1 94.12 250 TYR B N 1
ATOM 6484 C CA . TYR B 1 250 ? -11.344 -13.336 -2.887 1 94.12 250 TYR B CA 1
ATOM 6485 C C . TYR B 1 250 ? -9.945 -13.891 -2.619 1 94.12 250 TYR B C 1
ATOM 6487 O O . TYR B 1 250 ? -9.641 -14.297 -1.496 1 94.12 250 TYR B O 1
ATOM 6495 N N . SER B 1 251 ? -9.141 -13.906 -3.707 1 93.81 251 SER B N 1
ATOM 6496 C CA . SER B 1 251 ? -7.781 -14.422 -3.576 1 93.81 251 SER B CA 1
ATOM 6497 C C . SER B 1 251 ? -6.938 -13.539 -2.664 1 93.81 251 SER B C 1
ATOM 6499 O O . SER B 1 251 ? -7.074 -12.312 -2.682 1 93.81 251 SER B O 1
ATOM 6501 N N . GLY B 1 252 ? -6.094 -14.156 -1.95 1 89.12 252 GLY B N 1
ATOM 6502 C CA . GLY B 1 252 ? -5.125 -13.43 -1.146 1 89.12 252 GLY B CA 1
ATOM 6503 C C . GLY B 1 252 ? -3.775 -13.281 -1.825 1 89.12 252 GLY B C 1
ATOM 6504 O O . GLY B 1 252 ? -2.783 -12.938 -1.18 1 89.12 252 GLY B O 1
ATOM 6505 N N . ARG B 1 253 ? -3.75 -13.609 -3.064 1 92.5 253 ARG B N 1
ATOM 6506 C CA . ARG B 1 253 ? -2.467 -13.68 -3.752 1 92.5 253 ARG B CA 1
ATOM 6507 C C . ARG B 1 253 ? -2.514 -12.938 -5.082 1 92.5 253 ARG B C 1
ATOM 6509 O O . ARG B 1 253 ? -3.334 -12.031 -5.262 1 92.5 253 ARG B O 1
ATOM 6516 N N . GLN B 1 254 ? -1.518 -13.227 -5.965 1 87.75 254 GLN B N 1
ATOM 6517 C CA . GLN B 1 254 ? -1.275 -12.453 -7.176 1 87.75 254 GLN B CA 1
ATOM 6518 C C . GLN B 1 254 ? -2.408 -12.641 -8.18 1 87.75 254 GLN B C 1
ATOM 6520 O O . GLN B 1 254 ? -2.545 -11.852 -9.125 1 87.75 254 GLN B O 1
ATOM 6525 N N . ASP B 1 255 ? -3.203 -13.656 -8.094 1 91 255 ASP B N 1
ATOM 6526 C CA . ASP B 1 255 ? -4.281 -13.898 -9.047 1 91 255 ASP B CA 1
ATOM 6527 C C . ASP B 1 255 ? -5.516 -13.062 -8.703 1 91 255 ASP B C 1
ATOM 6529 O O . ASP B 1 255 ? -6.484 -13.031 -9.461 1 91 255 ASP B O 1
ATOM 6533 N N . PHE B 1 256 ? -5.449 -12.344 -7.617 1 89.38 256 PHE B N 1
ATOM 6534 C CA . PHE B 1 256 ? -6.574 -11.523 -7.18 1 89.38 256 PHE B CA 1
ATOM 6535 C C . PHE B 1 256 ? -7.062 -10.625 -8.312 1 89.38 256 PHE B C 1
ATOM 6537 O O . PHE B 1 256 ? -6.305 -9.797 -8.82 1 89.38 256 PHE B O 1
ATOM 6544 N N . GLY B 1 257 ? -8.203 -10.875 -8.727 1 88.94 257 GLY B N 1
ATOM 6545 C CA . GLY B 1 257 ? -8.883 -9.992 -9.664 1 88.94 257 GLY B CA 1
ATOM 6546 C C . GLY B 1 257 ? -8.477 -10.227 -11.102 1 88.94 257 GLY B C 1
ATOM 6547 O O . GLY B 1 257 ? -8.883 -9.484 -12 1 88.94 257 GLY B O 1
ATOM 6548 N N . HIS B 1 258 ? -7.688 -11.312 -11.375 1 91.75 258 HIS B N 1
ATOM 6549 C CA . HIS B 1 258 ? -7.25 -11.617 -12.727 1 91.75 258 HIS B CA 1
ATOM 6550 C C . HIS B 1 258 ? -7.969 -12.844 -13.273 1 91.75 258 HIS B C 1
ATOM 6552 O O . HIS B 1 258 ? -8.391 -13.711 -12.508 1 91.75 258 HIS B O 1
ATOM 6558 N N . ALA B 1 259 ? -8.047 -12.797 -14.531 1 93.69 259 ALA B N 1
ATOM 6559 C CA . ALA B 1 259 ? -8.719 -13.914 -15.195 1 93.69 259 ALA B CA 1
ATOM 6560 C C . ALA B 1 259 ? -7.805 -15.133 -15.266 1 93.69 259 ALA B C 1
ATOM 6562 O O . ALA B 1 259 ? -6.645 -15.031 -15.672 1 93.69 259 ALA B O 1
ATOM 6563 N N . PHE B 1 260 ? -8.305 -16.234 -14.82 1 97.12 260 PHE B N 1
ATOM 6564 C CA . PHE B 1 260 ? -7.664 -17.547 -14.93 1 97.12 260 PHE B CA 1
ATOM 6565 C C . PHE B 1 260 ? -8.68 -18.609 -15.305 1 97.12 260 PHE B C 1
ATOM 6567 O O . PHE B 1 260 ? -9.891 -18.391 -15.227 1 97.12 260 PHE B O 1
ATOM 6574 N N . ASP B 1 261 ? -8.188 -19.672 -15.844 1 97.56 261 ASP B N 1
ATOM 6575 C CA . ASP B 1 261 ? -9.023 -20.844 -16.141 1 97.56 261 ASP B CA 1
ATOM 6576 C C . ASP B 1 261 ? -8.484 -22.094 -15.438 1 97.56 261 ASP B C 1
ATOM 6578 O O . ASP B 1 261 ? -7.613 -22 -14.57 1 97.56 261 ASP B O 1
ATOM 6582 N N . MET B 1 262 ? -9.008 -23.25 -15.766 1 97.56 262 MET B N 1
ATOM 6583 C CA . MET B 1 262 ? -8.711 -24.469 -15.031 1 97.56 262 MET B CA 1
ATOM 6584 C C . MET B 1 262 ? -7.477 -25.156 -15.602 1 97.56 262 MET B C 1
ATOM 6586 O O . MET B 1 262 ? -7.164 -26.297 -15.234 1 97.56 262 MET B O 1
ATOM 6590 N N . THR B 1 263 ? -6.723 -24.5 -16.469 1 97.75 263 THR B N 1
ATOM 6591 C CA . THR B 1 263 ? -5.566 -25.125 -17.109 1 97.75 263 THR B CA 1
ATOM 6592 C C . THR B 1 263 ? -4.535 -25.547 -16.062 1 97.75 263 THR B C 1
ATOM 6594 O O . THR B 1 263 ? -3.896 -26.594 -16.219 1 97.75 263 THR B O 1
ATOM 6597 N N . GLY B 1 264 ? -4.398 -24.781 -15.008 1 97.56 264 GLY B N 1
ATOM 6598 C CA . GLY B 1 264 ? -3.422 -25.062 -13.977 1 97.56 264 GLY B CA 1
ATOM 6599 C C . GLY B 1 264 ? -3.754 -26.312 -13.164 1 97.56 264 GLY B C 1
ATOM 6600 O O . GLY B 1 264 ? -2.904 -26.828 -12.438 1 97.56 264 GLY B O 1
ATOM 6601 N N . TYR B 1 265 ? -4.93 -26.859 -13.328 1 98.31 265 TYR B N 1
ATOM 6602 C CA . TYR B 1 265 ? -5.383 -28.031 -12.586 1 98.31 265 TYR B CA 1
ATOM 6603 C C . TYR B 1 265 ? -5.324 -29.281 -13.445 1 98.31 265 TYR B C 1
ATOM 6605 O O . TYR B 1 265 ? -5.539 -30.391 -12.961 1 98.31 265 TYR B O 1
ATOM 6613 N N . LEU B 1 266 ? -5.062 -29.125 -14.727 1 97.44 266 LEU B N 1
ATOM 6614 C CA . LEU B 1 266 ? -5.176 -30.203 -15.695 1 97.44 266 LEU B CA 1
ATOM 6615 C C . LEU B 1 266 ? -4.293 -31.391 -15.297 1 97.44 266 LEU B C 1
ATOM 6617 O O . LEU B 1 266 ? -4.766 -32.531 -15.227 1 97.44 266 LEU B O 1
ATOM 6621 N N . PRO B 1 267 ? -3.014 -31.156 -14.922 1 97.44 267 PRO B N 1
ATOM 6622 C CA . PRO B 1 267 ? -2.197 -32.312 -14.562 1 97.44 267 PRO B CA 1
ATOM 6623 C C . PRO B 1 267 ? -2.74 -33.062 -13.352 1 97.44 267 PRO B C 1
ATOM 6625 O O . PRO B 1 267 ? -2.893 -34.281 -13.398 1 97.44 267 PRO B O 1
ATOM 6628 N N . ALA B 1 268 ? -3.088 -32.375 -12.336 1 98.25 268 ALA B N 1
ATOM 6629 C CA . ALA B 1 268 ? -3.59 -33 -11.117 1 98.25 268 ALA B CA 1
ATOM 6630 C C . ALA B 1 268 ? -4.918 -33.719 -11.375 1 98.25 268 ALA B C 1
ATOM 6632 O O . ALA B 1 268 ? -5.117 -34.844 -10.953 1 98.25 268 ALA B O 1
ATOM 6633 N N . ALA B 1 269 ? -5.801 -33.062 -12.078 1 97.81 269 ALA B N 1
ATOM 6634 C CA . ALA B 1 269 ? -7.117 -33.625 -12.352 1 97.81 269 ALA B CA 1
ATOM 6635 C C . ALA B 1 269 ? -7.004 -34.875 -13.211 1 97.81 269 ALA B C 1
ATOM 6637 O O . ALA B 1 269 ? -7.691 -35.875 -12.961 1 97.81 269 ALA B O 1
ATOM 6638 N N . SER B 1 270 ? -6.137 -34.844 -14.211 1 96.62 270 SER B N 1
ATOM 6639 C CA . SER B 1 270 ? -5.941 -36 -15.086 1 96.62 270 SER B CA 1
ATOM 6640 C C . SER B 1 270 ? -5.391 -37.188 -14.305 1 96.62 270 SER B C 1
ATOM 6642 O O . SER B 1 270 ? -5.887 -38.312 -14.445 1 96.62 270 SER B O 1
ATOM 6644 N N . LEU B 1 271 ? -4.398 -36.906 -13.523 1 96.94 271 LEU B N 1
ATOM 6645 C CA . LEU B 1 271 ? -3.768 -38 -12.758 1 96.94 271 LEU B CA 1
ATOM 6646 C C . LEU B 1 271 ? -4.742 -38.562 -11.734 1 96.94 271 LEU B C 1
ATOM 6648 O O . LEU B 1 271 ? -4.824 -39.781 -11.578 1 96.94 271 LEU B O 1
ATOM 6652 N N . MET B 1 272 ? -5.504 -37.719 -11.078 1 97.44 272 MET B N 1
ATOM 6653 C CA . MET B 1 272 ? -6.457 -38.188 -10.078 1 97.44 272 MET B CA 1
ATOM 6654 C C . MET B 1 272 ? -7.613 -38.938 -10.734 1 97.44 272 MET B C 1
ATOM 6656 O O . MET B 1 272 ? -8.133 -39.875 -10.172 1 97.44 272 MET B O 1
ATOM 6660 N N . ALA B 1 273 ? -8.055 -38.406 -11.922 1 96.62 273 ALA B N 1
ATOM 6661 C CA . ALA B 1 273 ? -9.109 -39.125 -12.656 1 96.62 273 ALA B CA 1
ATOM 6662 C C . ALA B 1 273 ? -8.711 -40.562 -12.953 1 96.62 273 ALA B C 1
ATOM 6664 O O . ALA B 1 273 ? -9.516 -41.469 -12.773 1 96.62 273 ALA B O 1
ATOM 6665 N N . HIS B 1 274 ? -7.539 -40.75 -13.383 1 95.25 274 HIS B N 1
ATOM 6666 C CA . HIS B 1 274 ? -7.055 -42.062 -13.711 1 95.25 274 HIS B CA 1
ATOM 6667 C C . HIS B 1 274 ? -6.891 -42.938 -12.453 1 95.25 274 HIS B C 1
ATOM 6669 O O . HIS B 1 274 ? -7.352 -44.062 -12.406 1 95.25 274 HIS B O 1
ATOM 6675 N N . ARG B 1 275 ? -6.254 -42.344 -11.484 1 95.19 275 ARG B N 1
ATOM 6676 C CA . ARG B 1 275 ? -5.949 -43.062 -10.258 1 95.19 275 ARG B CA 1
ATOM 6677 C C . ARG B 1 275 ? -7.227 -43.531 -9.57 1 95.19 275 ARG B C 1
ATOM 6679 O O . ARG B 1 275 ? -7.332 -44.688 -9.172 1 95.19 275 ARG B O 1
ATOM 6686 N N . ASP B 1 276 ? -8.164 -42.625 -9.43 1 96.5 276 ASP B N 1
ATOM 6687 C CA . ASP B 1 276 ? -9.383 -42.938 -8.68 1 96.5 276 ASP B CA 1
ATOM 6688 C C . ASP B 1 276 ? -10.484 -43.438 -9.602 1 96.5 276 ASP B C 1
ATOM 6690 O O . ASP B 1 276 ? -11.562 -43.812 -9.141 1 96.5 276 ASP B O 1
ATOM 6694 N N . GLN B 1 277 ? -10.203 -43.438 -10.883 1 95.62 277 GLN B N 1
ATOM 6695 C CA . GLN B 1 277 ? -11.234 -43.781 -11.859 1 95.62 277 GLN B CA 1
ATOM 6696 C C . GLN B 1 277 ? -12.5 -42.969 -11.617 1 95.62 277 GLN B C 1
ATOM 6698 O O . GLN B 1 277 ? -13.602 -43.531 -11.547 1 95.62 277 GLN B O 1
ATOM 6703 N N . ASP B 1 278 ? -12.352 -41.719 -11.484 1 96.31 278 ASP B N 1
ATOM 6704 C CA . ASP B 1 278 ? -13.43 -40.844 -11.07 1 96.31 278 ASP B CA 1
ATOM 6705 C C . ASP B 1 278 ? -13.867 -39.938 -12.227 1 96.31 278 ASP B C 1
ATOM 6707 O O . ASP B 1 278 ? -13.125 -39.062 -12.648 1 96.31 278 ASP B O 1
ATOM 6711 N N . PRO B 1 279 ? -15.086 -40.031 -12.711 1 96.88 279 PRO B N 1
ATOM 6712 C CA . PRO B 1 279 ? -15.578 -39.219 -13.82 1 96.88 279 PRO B CA 1
ATOM 6713 C C . PRO B 1 279 ? -15.617 -37.719 -13.492 1 96.88 279 PRO B C 1
ATOM 6715 O O . PRO B 1 279 ? -15.539 -36.875 -14.391 1 96.88 279 PRO B O 1
ATOM 6718 N N . PHE B 1 280 ? -15.766 -37.438 -12.203 1 97.38 280 PHE B N 1
ATOM 6719 C CA . PHE B 1 280 ? -15.805 -36.062 -11.789 1 97.38 280 PHE B CA 1
ATOM 6720 C C . PHE B 1 280 ? -14.469 -35.375 -12.039 1 97.38 280 PHE B C 1
ATOM 6722 O O . PHE B 1 280 ? -14.43 -34.25 -12.578 1 97.38 280 PHE B O 1
ATOM 6729 N N . PHE B 1 281 ? -13.359 -36 -11.719 1 98 281 PHE B N 1
ATOM 6730 C CA . PHE B 1 281 ? -12.031 -35.438 -11.969 1 98 281 PHE B CA 1
ATOM 6731 C C . PHE B 1 281 ? -11.727 -35.406 -13.461 1 98 281 PHE B C 1
ATOM 6733 O O . PHE B 1 281 ? -11.039 -34.5 -13.938 1 98 281 PHE B O 1
ATOM 6740 N N . ALA B 1 282 ? -12.25 -36.375 -14.18 1 96.69 282 ALA B N 1
ATOM 6741 C CA . ALA B 1 282 ? -12.094 -36.344 -15.633 1 96.69 282 ALA B CA 1
ATOM 6742 C C . ALA B 1 282 ? -12.773 -35.156 -16.25 1 96.69 282 ALA B C 1
ATOM 6744 O O . ALA B 1 282 ? -12.25 -34.562 -17.203 1 96.69 282 ALA B O 1
ATOM 6745 N N . ALA B 1 283 ? -13.945 -34.844 -15.695 1 97.19 283 ALA B N 1
ATOM 6746 C CA . ALA B 1 283 ? -14.672 -33.656 -16.188 1 97.19 283 ALA B CA 1
ATOM 6747 C C . ALA B 1 283 ? -13.875 -32.375 -15.93 1 97.19 283 ALA B C 1
ATOM 6749 O O . ALA B 1 283 ? -13.844 -31.484 -16.781 1 97.19 283 ALA B O 1
ATOM 6750 N N . LEU B 1 284 ? -13.258 -32.312 -14.781 1 97.69 284 LEU B N 1
ATOM 6751 C CA . LEU B 1 284 ? -12.422 -31.156 -14.469 1 97.69 284 LEU B CA 1
ATOM 6752 C C . LEU B 1 284 ? -11.227 -31.094 -15.406 1 97.69 284 LEU B C 1
ATOM 6754 O O . LEU B 1 284 ? -10.852 -30 -15.859 1 97.69 284 LEU B O 1
ATOM 6758 N N . ALA B 1 285 ? -10.602 -32.156 -15.688 1 96.62 285 ALA B N 1
ATOM 6759 C CA . ALA B 1 285 ? -9.477 -32.219 -16.625 1 96.62 285 ALA B CA 1
ATOM 6760 C C . ALA B 1 285 ? -9.898 -31.719 -18 1 96.62 285 ALA B C 1
ATOM 6762 O O . ALA B 1 285 ? -9.164 -30.984 -18.656 1 96.62 285 ALA B O 1
ATOM 6763 N N . GLU B 1 286 ? -11.07 -32.188 -18.422 1 95.81 286 GLU B N 1
ATOM 6764 C CA . GLU B 1 286 ? -11.586 -31.766 -19.719 1 95.81 286 GLU B CA 1
ATOM 6765 C C . GLU B 1 286 ? -11.773 -30.25 -19.781 1 95.81 286 GLU B C 1
ATOM 6767 O O . GLU B 1 286 ? -11.438 -29.609 -20.781 1 95.81 286 GLU B O 1
ATOM 6772 N N . LEU B 1 287 ? -12.32 -29.734 -18.719 1 96.25 287 LEU B N 1
ATOM 6773 C CA . LEU B 1 287 ? -12.5 -28.281 -18.656 1 96.25 287 LEU B CA 1
ATOM 6774 C C . LEU B 1 287 ? -11.164 -27.562 -18.781 1 96.25 287 LEU B C 1
ATOM 6776 O O . LEU B 1 287 ? -11.062 -26.562 -19.484 1 96.25 287 LEU B O 1
ATOM 6780 N N . GLY B 1 288 ? -10.125 -28.047 -18.062 1 96.56 288 GLY B N 1
ATOM 6781 C CA . GLY B 1 288 ? -8.781 -27.5 -18.203 1 96.56 288 GLY B CA 1
ATOM 6782 C C . GLY B 1 288 ? -8.219 -27.641 -19.594 1 96.56 288 GLY B C 1
ATOM 6783 O O . GLY B 1 288 ? -7.602 -26.703 -20.125 1 96.56 288 GLY B O 1
ATOM 6784 N N . GLY B 1 289 ? -8.453 -28.75 -20.188 1 95.5 289 GLY B N 1
ATOM 6785 C CA . GLY B 1 289 ? -7.984 -29.016 -21.531 1 95.5 289 GLY B CA 1
ATOM 6786 C C . GLY B 1 289 ? -8.594 -28.094 -22.562 1 95.5 289 GLY B C 1
ATOM 6787 O O . GLY B 1 289 ? -7.918 -27.656 -23.5 1 95.5 289 GLY B O 1
ATOM 6788 N N . GLU B 1 290 ? -9.836 -27.797 -22.406 1 94.56 290 GLU B N 1
ATOM 6789 C CA . GLU B 1 290 ? -10.539 -26.938 -23.344 1 94.56 290 GLU B CA 1
ATOM 6790 C C . GLU B 1 290 ? -9.922 -25.547 -23.375 1 94.56 290 GLU B C 1
ATOM 6792 O O . GLU B 1 290 ? -9.883 -24.906 -24.438 1 94.56 290 GLU B O 1
ATOM 6797 N N . SER B 1 291 ? -9.438 -25.125 -22.281 1 95.5 291 SER B N 1
ATOM 6798 C CA . SER B 1 291 ? -8.93 -23.766 -22.156 1 95.5 291 SER B CA 1
ATOM 6799 C C . SER B 1 291 ? -7.43 -23.719 -22.422 1 95.5 291 SER B C 1
ATOM 6801 O O . SER B 1 291 ? -6.82 -22.641 -22.359 1 95.5 291 SER B O 1
ATOM 6803 N N . LEU B 1 292 ? -6.855 -24.766 -22.75 1 96.12 292 LEU B N 1
ATOM 6804 C CA . LEU B 1 292 ? -5.406 -24.922 -22.828 1 96.12 292 LEU B CA 1
ATOM 6805 C C . LEU B 1 292 ? -4.832 -24.109 -23.984 1 96.12 292 LEU B C 1
ATOM 6807 O O . LEU B 1 292 ? -5.238 -24.266 -25.125 1 96.12 292 LEU B O 1
ATOM 6811 N N . ARG B 1 293 ? -3.877 -23.141 -23.656 1 96.69 293 ARG B N 1
ATOM 6812 C CA . ARG B 1 293 ? -3.189 -22.359 -24.672 1 96.69 293 ARG B CA 1
ATOM 6813 C C . ARG B 1 293 ? -1.676 -22.453 -24.5 1 96.69 293 ARG B C 1
ATOM 6815 O O . ARG B 1 293 ? -0.923 -22.016 -25.375 1 96.69 293 ARG B O 1
ATOM 6822 N N . HIS B 1 294 ? -1.25 -23.016 -23.469 1 97.38 294 HIS B N 1
ATOM 6823 C CA . HIS B 1 294 ? 0.145 -23.25 -23.109 1 97.38 294 HIS B CA 1
ATOM 6824 C C . HIS B 1 294 ? 0.295 -24.5 -22.25 1 97.38 294 HIS B C 1
ATOM 6826 O O . HIS B 1 294 ? -0.568 -24.797 -21.422 1 97.38 294 HIS B O 1
ATOM 6832 N N . PRO B 1 295 ? 1.361 -25.234 -22.391 1 97.06 295 PRO B N 1
ATOM 6833 C CA . PRO B 1 295 ? 1.468 -26.484 -21.641 1 97.06 295 PRO B CA 1
ATOM 6834 C C . PRO B 1 295 ? 1.722 -26.266 -20.156 1 97.06 295 PRO B C 1
ATOM 6836 O O . PRO B 1 295 ? 1.624 -27.203 -19.359 1 97.06 295 PRO B O 1
ATOM 6839 N N . GLY B 1 296 ? 2.1 -25.078 -19.781 1 97.19 296 GLY B N 1
ATOM 6840 C CA . GLY B 1 296 ? 2.322 -24.766 -18.375 1 97.19 296 GLY B CA 1
ATOM 6841 C C . GLY B 1 296 ? 3.791 -24.734 -18 1 97.19 296 GLY B C 1
ATOM 6842 O O . GLY B 1 296 ? 4.645 -25.172 -18.766 1 97.19 296 GLY B O 1
ATOM 6843 N N . ALA B 1 297 ? 4.121 -24.219 -16.812 1 97.69 297 ALA B N 1
ATOM 6844 C CA . ALA B 1 297 ? 5.477 -24.219 -16.281 1 97.69 297 ALA B CA 1
ATOM 6845 C C . ALA B 1 297 ? 6.016 -25.641 -16.141 1 97.69 297 ALA B C 1
ATOM 6847 O O . ALA B 1 297 ? 5.242 -26.594 -16.047 1 97.69 297 ALA B O 1
ATOM 6848 N N . ILE B 1 298 ? 7.289 -25.781 -16.062 1 98.5 298 ILE B N 1
ATOM 6849 C CA . ILE B 1 298 ? 7.906 -27.109 -16.109 1 98.5 298 ILE B CA 1
ATOM 6850 C C . ILE B 1 298 ? 7.434 -27.938 -14.914 1 98.5 298 ILE B C 1
ATOM 6852 O O . ILE B 1 298 ? 7.258 -29.141 -15.023 1 98.5 298 ILE B O 1
ATOM 6856 N N . SER B 1 299 ? 7.152 -27.281 -13.773 1 97.88 299 SER B N 1
ATOM 6857 C CA . SER B 1 299 ? 6.781 -28 -12.555 1 97.88 299 SER B CA 1
ATOM 6858 C C . SER B 1 299 ? 5.305 -28.391 -12.578 1 97.88 299 SER B C 1
ATOM 6860 O O . SER B 1 299 ? 4.855 -29.188 -11.75 1 97.88 299 SER B O 1
ATOM 6862 N N . ASN B 1 300 ? 4.559 -27.859 -13.492 1 98.12 300 ASN B N 1
ATOM 6863 C CA . ASN B 1 300 ? 3.135 -28.109 -13.664 1 98.12 300 ASN B CA 1
ATOM 6864 C C . ASN B 1 300 ? 2.768 -28.266 -15.133 1 98.12 300 ASN B C 1
ATOM 6866 O O . ASN B 1 300 ? 1.744 -27.734 -15.586 1 98.12 300 ASN B O 1
ATOM 6870 N N . ASN B 1 301 ? 3.645 -28.938 -15.883 1 98.12 301 ASN B N 1
ATOM 6871 C CA . ASN B 1 301 ? 3.494 -29.109 -17.328 1 98.12 301 ASN B CA 1
ATOM 6872 C C . ASN B 1 301 ? 2.395 -30.125 -17.656 1 98.12 301 ASN B C 1
ATOM 6874 O O . ASN B 1 301 ? 2.361 -31.219 -17.078 1 98.12 301 ASN B O 1
ATOM 6878 N N . GLY B 1 302 ? 1.582 -29.797 -18.609 1 97.5 302 GLY B N 1
ATOM 6879 C CA . GLY B 1 302 ? 0.421 -30.625 -18.906 1 97.5 302 GLY B CA 1
ATOM 6880 C C . GLY B 1 302 ? 0.751 -31.844 -19.75 1 97.5 302 GLY B C 1
ATOM 6881 O O . GLY B 1 302 ? 0.04 -32.844 -19.719 1 97.5 302 GLY B O 1
ATOM 6882 N N . LEU B 1 303 ? 1.826 -31.781 -20.5 1 98.19 303 LEU B N 1
ATOM 6883 C CA . LEU B 1 303 ? 2.1 -32.844 -21.469 1 98.19 303 LEU B CA 1
ATOM 6884 C C . LEU B 1 303 ? 2.996 -33.906 -20.875 1 98.19 303 LEU B C 1
ATOM 6886 O O . LEU B 1 303 ? 2.865 -35.094 -21.203 1 98.19 303 LEU B O 1
ATOM 6890 N N . ILE B 1 304 ? 3.873 -33.625 -19.938 1 98.31 304 ILE B N 1
ATOM 6891 C CA . ILE B 1 304 ? 4.875 -34.531 -19.406 1 98.31 304 ILE B CA 1
ATOM 6892 C C . ILE B 1 304 ? 4.188 -35.75 -18.781 1 98.31 304 ILE B C 1
ATOM 6894 O O . ILE B 1 304 ? 4.535 -36.875 -19.094 1 98.31 304 ILE B O 1
ATOM 6898 N N . PRO B 1 305 ? 3.148 -35.531 -17.984 1 96.62 305 PRO B N 1
ATOM 6899 C CA . PRO B 1 305 ? 2.51 -36.688 -17.391 1 96.62 305 PRO B CA 1
ATOM 6900 C C . PRO B 1 305 ? 1.947 -37.656 -18.438 1 96.62 305 PRO B C 1
ATOM 6902 O O . PRO B 1 305 ? 2.008 -38.875 -18.25 1 96.62 305 PRO B O 1
ATOM 6905 N N . TYR B 1 306 ? 1.463 -37.188 -19.547 1 96 306 TYR B N 1
ATOM 6906 C CA . TYR B 1 306 ? 0.878 -38 -20.594 1 96 306 TYR B CA 1
ATOM 6907 C C . TYR B 1 306 ? 1.957 -38.781 -21.344 1 96 306 TYR B C 1
ATOM 6909 O O . TYR B 1 306 ? 1.684 -39.844 -21.922 1 96 306 TYR B O 1
ATOM 6917 N N . LEU B 1 307 ? 3.123 -38.188 -21.359 1 97.62 307 LEU B N 1
ATOM 6918 C CA . LEU B 1 307 ? 4.223 -38.875 -22.031 1 97.62 307 LEU B CA 1
ATOM 6919 C C . LEU B 1 307 ? 4.875 -39.906 -21.109 1 97.62 307 LEU B C 1
ATOM 6921 O O . LEU B 1 307 ? 5.324 -40.969 -21.578 1 97.62 307 LEU B O 1
ATOM 6925 N N . LEU B 1 308 ? 4.918 -39.594 -19.844 1 97 308 LEU B N 1
ATOM 6926 C CA . LEU B 1 308 ? 5.52 -40.5 -18.875 1 97 308 LEU B CA 1
ATOM 6927 C C . LEU B 1 308 ? 4.57 -41.656 -18.547 1 97 308 LEU B C 1
ATOM 6929 O O . LEU B 1 308 ? 5.012 -42.75 -18.172 1 97 308 LEU B O 1
ATOM 6933 N N . ARG B 1 309 ? 3.303 -41.406 -18.688 1 94.25 309 ARG B N 1
ATOM 6934 C CA . ARG B 1 309 ? 2.271 -42.406 -18.359 1 94.25 309 ARG B CA 1
ATOM 6935 C C . ARG B 1 309 ? 1.304 -42.594 -19.516 1 94.25 309 ARG B C 1
ATOM 6937 O O . ARG B 1 309 ? 0.163 -42.125 -19.469 1 94.25 309 ARG B O 1
ATOM 6944 N N . PRO B 1 310 ? 1.657 -43.375 -20.406 1 90.94 310 PRO B N 1
ATOM 6945 C CA . PRO B 1 310 ? 0.856 -43.531 -21.625 1 90.94 310 PRO B CA 1
ATOM 6946 C C . PRO B 1 310 ? -0.569 -44 -21.344 1 90.94 310 PRO B C 1
ATOM 6948 O O . PRO B 1 310 ? -1.463 -43.812 -22.172 1 90.94 310 PRO B O 1
ATOM 6951 N N . GLU B 1 311 ? -0.791 -44.594 -20.188 1 89.44 311 GLU B N 1
ATOM 6952 C CA . GLU B 1 311 ? -2.129 -45.062 -19.812 1 89.44 311 GLU B CA 1
ATOM 6953 C C . GLU B 1 311 ? -3.1 -43.875 -19.703 1 89.44 311 GLU B C 1
ATOM 6955 O O . GLU B 1 311 ? -4.316 -44.062 -19.734 1 89.44 311 GLU B O 1
ATOM 6960 N N . LEU B 1 312 ? -2.553 -42.688 -19.547 1 92.12 312 LEU B N 1
ATOM 6961 C CA . LEU B 1 312 ? -3.398 -41.5 -19.469 1 92.12 312 LEU B CA 1
ATOM 6962 C C . LEU B 1 312 ? -3.98 -41.156 -20.828 1 92.12 312 LEU B C 1
ATOM 6964 O O . LEU B 1 312 ? -4.949 -40.406 -20.922 1 92.12 312 LEU B O 1
ATOM 6968 N N . ARG B 1 313 ? -3.344 -41.594 -21.953 1 89.31 313 ARG B N 1
ATOM 6969 C CA . ARG B 1 313 ? -3.76 -41.25 -23.312 1 89.31 313 ARG B CA 1
ATOM 6970 C C . ARG B 1 313 ? -4.992 -42.031 -23.719 1 89.31 313 ARG B C 1
ATOM 6972 O O . ARG B 1 313 ? -5.797 -41.562 -24.531 1 89.31 313 ARG B O 1
ATOM 6979 N N . ASP B 1 314 ? -5.039 -43.219 -23.281 1 76.75 314 ASP B N 1
ATOM 6980 C CA . ASP B 1 314 ? -6.16 -44.094 -23.625 1 76.75 314 ASP B CA 1
ATOM 6981 C C . ASP B 1 314 ? -7.32 -43.906 -22.641 1 76.75 314 ASP B C 1
ATOM 6983 O O . ASP B 1 314 ? -7.211 -44.25 -21.469 1 76.75 314 ASP B O 1
ATOM 6987 N N . SER B 1 315 ? -7.848 -42.625 -22.703 1 61.69 315 SER B N 1
ATOM 6988 C CA . SER B 1 315 ? -8.797 -42.156 -21.703 1 61.69 315 SER B CA 1
ATOM 6989 C C . SER B 1 315 ? -9.805 -43.219 -21.344 1 61.69 315 SER B C 1
ATOM 6991 O O . SER B 1 315 ? -10.648 -43.594 -22.156 1 61.69 315 SER B O 1
ATOM 6993 N N . VAL B 1 316 ? -9.43 -43.812 -20.234 1 66.56 316 VAL B N 1
ATOM 6994 C CA . VAL B 1 316 ? -10.344 -44.906 -19.859 1 66.56 316 VAL B CA 1
ATOM 6995 C C . VAL B 1 316 ? -11.492 -44.344 -19.031 1 66.56 316 VAL B C 1
ATOM 6997 O O . VAL B 1 316 ? -12.609 -44.875 -19.094 1 66.56 316 VAL B O 1
ATOM 7000 N N . VAL B 1 317 ? -11.312 -43.125 -18.375 1 88.94 317 VAL B N 1
ATOM 7001 C CA . VAL B 1 317 ? -12.422 -42.656 -17.562 1 88.94 317 VAL B CA 1
ATOM 7002 C C . VAL B 1 317 ? -13.219 -41.594 -18.328 1 88.94 317 VAL B C 1
ATOM 7004 O O . VAL B 1 317 ? -12.695 -40.531 -18.672 1 88.94 317 VAL B O 1
ATOM 7007 N N . LYS B 1 318 ? -14.414 -41.844 -18.719 1 91.19 318 LYS B N 1
ATOM 7008 C CA . LYS B 1 318 ? -15.297 -40.906 -19.406 1 91.19 318 LYS B CA 1
ATOM 7009 C C . LYS B 1 318 ? -15.68 -39.75 -18.484 1 91.19 318 LYS B C 1
ATOM 7011 O O . LYS B 1 318 ? -16.109 -39.969 -17.344 1 91.19 318 LYS B O 1
ATOM 7016 N N . PRO B 1 319 ? -15.422 -38.562 -18.969 1 94.12 319 PRO B N 1
ATOM 7017 C CA . PRO B 1 319 ? -15.766 -37.406 -18.141 1 94.12 319 PRO B CA 1
ATOM 7018 C C . PRO B 1 319 ? -17.25 -37.375 -17.75 1 94.12 319 PRO B C 1
ATOM 7020 O O . PRO B 1 319 ? -18.109 -37.625 -18.594 1 94.12 319 PRO B O 1
ATOM 7023 N N . GLY B 1 320 ? -17.453 -37.094 -16.531 1 95.06 320 GLY B N 1
ATOM 7024 C CA . GLY B 1 320 ? -18.812 -36.844 -16.078 1 95.06 320 GLY B CA 1
ATOM 7025 C C . GLY B 1 320 ? -19.266 -35.406 -16.281 1 95.06 320 GLY B C 1
ATOM 7026 O O . GLY B 1 320 ? -18.797 -34.75 -17.203 1 95.06 320 GLY B O 1
ATOM 7027 N N . SER B 1 321 ? -20.297 -35.062 -15.477 1 94.25 321 SER B N 1
ATOM 7028 C CA . SER B 1 321 ? -20.812 -33.688 -15.555 1 94.25 321 SER B CA 1
ATOM 7029 C C . SER B 1 321 ? -20.406 -32.875 -14.336 1 94.25 321 SER B C 1
ATOM 7031 O O . SER B 1 321 ? -20.297 -33.406 -13.227 1 94.25 321 SER B O 1
ATOM 7033 N N . LEU B 1 322 ? -20.125 -31.703 -14.562 1 96.62 322 LEU B N 1
ATOM 7034 C CA . LEU B 1 322 ? -19.891 -30.766 -13.469 1 96.62 322 LEU B CA 1
ATOM 7035 C C . LEU B 1 322 ? -21.188 -30.031 -13.109 1 96.62 322 LEU B C 1
ATOM 7037 O O . LEU B 1 322 ? -22.031 -29.812 -13.969 1 96.62 322 LEU B O 1
ATOM 7041 N N . PRO B 1 323 ? -21.297 -29.672 -11.906 1 96.69 323 PRO B N 1
ATOM 7042 C CA . PRO B 1 323 ? -22.531 -28.984 -11.523 1 96.69 323 PRO B CA 1
ATOM 7043 C C . PRO B 1 323 ? -22.703 -27.641 -12.219 1 96.69 323 PRO B C 1
ATOM 7045 O O . PRO B 1 323 ? -21.75 -26.875 -12.336 1 96.69 323 PRO B O 1
ATOM 7048 N N . ASP B 1 324 ? -23.875 -27.422 -12.742 1 96.31 324 ASP B N 1
ATOM 7049 C CA . ASP B 1 324 ? -24.172 -26.125 -13.367 1 96.31 324 ASP B CA 1
ATOM 7050 C C . ASP B 1 324 ? -25.391 -25.469 -12.734 1 96.31 324 ASP B C 1
ATOM 7052 O O . ASP B 1 324 ? -25.875 -24.453 -13.234 1 96.31 324 ASP B O 1
ATOM 7056 N N . ARG B 1 325 ? -26.016 -26.125 -11.758 1 97.81 325 ARG B N 1
ATOM 7057 C CA . ARG B 1 325 ? -27.062 -25.594 -10.875 1 97.81 325 ARG B CA 1
ATOM 7058 C C . ARG B 1 325 ? -26.797 -25.984 -9.43 1 97.81 325 ARG B C 1
ATOM 7060 O O . ARG B 1 325 ? -26.859 -27.156 -9.07 1 97.81 325 ARG B O 1
ATOM 7067 N N . TYR B 1 326 ? -26.453 -25.062 -8.656 1 97.75 326 TYR B N 1
ATOM 7068 C CA . TYR B 1 326 ? -26.141 -25.375 -7.266 1 97.75 326 TYR B CA 1
ATOM 7069 C C . TYR B 1 326 ? -26.188 -24.125 -6.406 1 97.75 326 TYR B C 1
ATOM 7071 O O . TYR B 1 326 ? -26.156 -23 -6.926 1 97.75 326 TYR B O 1
ATOM 7079 N N . LYS B 1 327 ? -26.391 -24.25 -5.129 1 97.25 327 LYS B N 1
ATOM 7080 C CA . LYS B 1 327 ? -26.172 -23.297 -4.043 1 97.25 327 LYS B CA 1
ATOM 7081 C C . LYS B 1 327 ? -25.312 -23.922 -2.938 1 97.25 327 LYS B C 1
ATOM 7083 O O . LYS B 1 327 ? -25.734 -24.891 -2.305 1 97.25 327 LYS B O 1
ATOM 7088 N N . VAL B 1 328 ? -24.141 -23.422 -2.77 1 97.56 328 VAL B N 1
ATOM 7089 C CA . VAL B 1 328 ? -23.281 -23.984 -1.743 1 97.56 328 VAL B CA 1
ATOM 7090 C C . VAL B 1 328 ? -22.609 -22.859 -0.955 1 97.56 328 VAL B C 1
ATOM 7092 O O . VAL B 1 328 ? -22.484 -21.734 -1.448 1 97.56 328 VAL B O 1
ATOM 7095 N N . VAL B 1 329 ? -22.297 -23.125 0.294 1 98.06 329 VAL B N 1
ATOM 7096 C CA . VAL B 1 329 ? -21.453 -22.25 1.096 1 98.06 329 VAL B CA 1
ATOM 7097 C C . VAL B 1 329 ? -20.156 -22.969 1.461 1 98.06 329 VAL B C 1
ATOM 7099 O O . VAL B 1 329 ? -20.141 -23.844 2.322 1 98.06 329 VAL B O 1
ATOM 7102 N N . ILE B 1 330 ? -19.141 -22.609 0.791 1 98.25 330 ILE B N 1
ATOM 7103 C CA . ILE B 1 330 ? -17.812 -23.141 1.094 1 98.25 330 ILE B CA 1
ATOM 7104 C C . ILE B 1 330 ? -17.328 -22.594 2.434 1 98.25 330 ILE B C 1
ATOM 7106 O O . ILE B 1 330 ? -17.422 -21.391 2.688 1 98.25 330 ILE B O 1
ATOM 7110 N N . ASN B 1 331 ? -16.859 -23.484 3.354 1 97.88 331 ASN B N 1
ATOM 7111 C CA . ASN B 1 331 ? -16.344 -23.172 4.676 1 97.88 331 ASN B CA 1
ATOM 7112 C C . ASN B 1 331 ? -17.438 -22.672 5.617 1 97.88 331 ASN B C 1
ATOM 7114 O O . ASN B 1 331 ? -17.156 -21.969 6.586 1 97.88 331 ASN B O 1
ATOM 7118 N N . GLY B 1 332 ? -18.703 -22.938 5.207 1 95.81 332 GLY B N 1
ATOM 7119 C CA . GLY B 1 332 ? -19.797 -22.594 6.098 1 95.81 332 GLY B CA 1
ATOM 7120 C C . GLY B 1 332 ? -19.703 -23.266 7.453 1 95.81 332 GLY B C 1
ATOM 7121 O O . GLY B 1 332 ? -20.109 -22.719 8.469 1 95.81 332 GLY B O 1
ATOM 7122 N N . GLY B 1 333 ? -19.156 -24.453 7.465 1 94.81 333 GLY B N 1
ATOM 7123 C CA . GLY B 1 333 ? -19.031 -25.234 8.688 1 94.81 333 GLY B CA 1
ATOM 7124 C C . GLY B 1 333 ? -17.656 -25.156 9.32 1 94.81 333 GLY B C 1
ATOM 7125 O O . GLY B 1 333 ? -17.406 -25.797 10.344 1 94.81 333 GLY B O 1
ATOM 7126 N N . PHE B 1 334 ? -16.781 -24.422 8.742 1 96.56 334 PHE B N 1
ATOM 7127 C CA . PHE B 1 334 ? -15.422 -24.297 9.258 1 96.56 334 PHE B CA 1
ATOM 7128 C C . PHE B 1 334 ? -15.391 -23.422 10.5 1 96.56 334 PHE B C 1
ATOM 7130 O O . PHE B 1 334 ? -15.859 -22.281 10.469 1 96.56 334 PHE B O 1
ATOM 7137 N N . ASP B 1 335 ? -14.82 -23.859 11.578 1 95.25 335 ASP B N 1
ATOM 7138 C CA . ASP B 1 335 ? -14.789 -23.109 12.828 1 95.25 335 ASP B CA 1
ATOM 7139 C C . ASP B 1 335 ? -13.641 -22.094 12.828 1 95.25 335 ASP B C 1
ATOM 7141 O O . ASP B 1 335 ? -12.711 -22.203 13.617 1 95.25 335 ASP B O 1
ATOM 7145 N N . ARG B 1 336 ? -13.766 -21.125 12.055 1 96.25 336 ARG B N 1
ATOM 7146 C CA . ARG B 1 336 ? -12.734 -20.109 11.859 1 96.25 336 ARG B CA 1
ATOM 7147 C C . ARG B 1 336 ? -12.477 -19.328 13.148 1 96.25 336 ARG B C 1
ATOM 7149 O O . ARG B 1 336 ? -11.32 -19.047 13.484 1 96.25 336 ARG B O 1
ATOM 7156 N N . LYS B 1 337 ? -13.508 -19 13.883 1 95.38 337 LYS B N 1
ATOM 7157 C CA . LYS B 1 337 ? -13.391 -18.234 15.117 1 95.38 337 LYS B CA 1
ATOM 7158 C C . LYS B 1 337 ? -12.516 -18.938 16.141 1 95.38 337 LYS B C 1
ATOM 7160 O O . LYS B 1 337 ? -11.664 -18.328 16.781 1 95.38 337 LYS B O 1
ATOM 7165 N N . ARG B 1 338 ? -12.703 -20.188 16.219 1 95.69 338 ARG B N 1
ATOM 7166 C CA . ARG B 1 338 ? -11.914 -20.969 17.156 1 95.69 338 ARG B CA 1
ATOM 7167 C C . ARG B 1 338 ? -10.43 -20.938 16.797 1 95.69 338 ARG B C 1
ATOM 7169 O O . ARG B 1 338 ? -9.578 -20.719 17.641 1 95.69 338 ARG B O 1
ATOM 7176 N N . TYR B 1 339 ? -10.117 -21.172 15.57 1 96.81 339 TYR B N 1
ATOM 7177 C CA . TYR B 1 339 ? -8.719 -21.172 15.141 1 96.81 339 TYR B CA 1
ATOM 7178 C C . TYR B 1 339 ? -8.094 -19.797 15.32 1 96.81 339 TYR B C 1
ATOM 7180 O O . TYR B 1 339 ? -6.984 -19.688 15.859 1 96.81 339 TYR B O 1
ATOM 7188 N N . LEU B 1 340 ? -8.781 -18.734 14.961 1 96.31 340 LEU B N 1
ATOM 7189 C CA . LEU B 1 340 ? -8.258 -17.375 15.078 1 96.31 340 LEU B CA 1
ATOM 7190 C C . LEU B 1 340 ? -8 -17.016 16.531 1 96.31 340 LEU B C 1
ATOM 7192 O O . LEU B 1 340 ? -7.062 -16.266 16.844 1 96.31 340 LEU B O 1
ATOM 7196 N N . SER B 1 341 ? -8.828 -17.484 17.422 1 95.88 341 SER B N 1
ATOM 7197 C CA . SER B 1 341 ? -8.68 -17.188 18.844 1 95.88 341 SER B CA 1
ATOM 7198 C C . SER B 1 341 ? -7.375 -17.75 19.391 1 95.88 341 SER B C 1
ATOM 7200 O O . SER B 1 341 ? -6.914 -17.344 20.453 1 95.88 341 SER B O 1
ATOM 7202 N N . GLN B 1 342 ? -6.781 -18.703 18.641 1 95.81 342 GLN B N 1
ATOM 7203 C CA . GLN B 1 342 ? -5.551 -19.344 19.078 1 95.81 342 GLN B CA 1
ATOM 7204 C C . GLN B 1 342 ? -4.32 -18.641 18.531 1 95.81 342 GLN B C 1
ATOM 7206 O O . GLN B 1 342 ? -3.189 -18.984 18.875 1 95.81 342 GLN B O 1
ATOM 7211 N N . MET B 1 343 ? -4.48 -17.656 17.703 1 95.06 343 MET B N 1
ATOM 7212 C CA . MET B 1 343 ? -3.369 -17.016 17.016 1 95.06 343 MET B CA 1
ATOM 7213 C C . MET B 1 343 ? -2.414 -16.359 18 1 95.06 343 MET B C 1
ATOM 7215 O O . MET B 1 343 ? -1.196 -16.406 17.828 1 95.06 343 MET B O 1
ATOM 7219 N N . ALA B 1 344 ? -2.924 -15.766 19.062 1 91 344 ALA B N 1
ATOM 7220 C CA . ALA B 1 344 ? -2.1 -15.094 20.062 1 91 344 ALA B CA 1
ATOM 7221 C C . ALA B 1 344 ? -1.117 -16.062 20.703 1 91 344 ALA B C 1
ATOM 7223 O O . ALA B 1 344 ? -0.004 -15.68 21.062 1 91 344 ALA B O 1
ATOM 7224 N N . SER B 1 345 ? -1.486 -17.297 20.797 1 92.75 345 SER B N 1
ATOM 7225 C CA . SER B 1 345 ? -0.673 -18.297 21.469 1 92.75 345 SER B CA 1
ATOM 7226 C C . SER B 1 345 ? 0.442 -18.812 20.562 1 92.75 345 SER B C 1
ATOM 7228 O O . SER B 1 345 ? 1.364 -19.5 21.031 1 92.75 345 SER B O 1
ATOM 7230 N N . ALA B 1 346 ? 0.381 -18.484 19.266 1 94.75 346 ALA B N 1
ATOM 7231 C CA . ALA B 1 346 ? 1.395 -18.953 18.328 1 94.75 346 ALA B CA 1
ATOM 7232 C C . ALA B 1 346 ? 2.742 -18.297 18.594 1 94.75 346 ALA B C 1
ATOM 7234 O O . ALA B 1 346 ? 3.787 -18.812 18.203 1 94.75 346 ALA B O 1
ATOM 7235 N N . GLY B 1 347 ? 2.725 -17.078 19.281 1 91.44 347 GLY B N 1
ATOM 7236 C CA . GLY B 1 347 ? 3.947 -16.469 19.766 1 91.44 347 GLY B CA 1
ATOM 7237 C C . GLY B 1 347 ? 4.531 -15.445 18.812 1 91.44 347 GLY B C 1
ATOM 7238 O O . GLY B 1 347 ? 5.402 -14.664 19.188 1 91.44 347 GLY B O 1
ATOM 7239 N N . HIS B 1 348 ? 4.113 -15.406 17.562 1 92.12 348 HIS B N 1
ATOM 7240 C CA . HIS B 1 348 ? 4.715 -14.5 16.594 1 92.12 348 HIS B CA 1
ATOM 7241 C C . HIS B 1 348 ? 4.191 -13.078 16.766 1 92.12 348 HIS B C 1
ATOM 7243 O O . HIS B 1 348 ? 4.707 -12.141 16.156 1 92.12 348 HIS B O 1
ATOM 7249 N N . GLY B 1 349 ? 3.152 -12.859 17.531 1 86.81 349 GLY B N 1
ATOM 7250 C CA . GLY B 1 349 ? 2.621 -11.539 17.812 1 86.81 349 GLY B CA 1
ATOM 7251 C C . GLY B 1 349 ? 2.104 -10.828 16.562 1 86.81 349 GLY B C 1
ATOM 7252 O O . GLY B 1 349 ? 2.193 -9.602 16.469 1 86.81 349 GLY B O 1
ATOM 7253 N N . GLY B 1 350 ? 1.718 -11.547 15.594 1 87.56 350 GLY B N 1
ATOM 7254 C CA . GLY B 1 350 ? 1.194 -10.969 14.367 1 87.56 350 GLY B CA 1
ATOM 7255 C C . GLY B 1 350 ? 2.275 -10.633 13.359 1 87.56 350 GLY B C 1
ATOM 7256 O O . GLY B 1 350 ? 1.994 -10.047 12.312 1 87.56 350 GLY B O 1
ATOM 7257 N N . ARG B 1 351 ? 3.521 -11 13.688 1 86.38 351 ARG B N 1
ATOM 7258 C CA . ARG B 1 351 ? 4.645 -10.641 12.828 1 86.38 351 ARG B CA 1
ATOM 7259 C C . ARG B 1 351 ? 5.117 -11.844 12.016 1 86.38 351 ARG B C 1
ATOM 7261 O O . ARG B 1 351 ? 5.219 -12.953 12.539 1 86.38 351 ARG B O 1
ATOM 7268 N N . ILE B 1 352 ? 5.316 -11.641 10.703 1 91.56 352 ILE B N 1
ATOM 7269 C CA . ILE B 1 352 ? 5.902 -12.617 9.789 1 91.56 352 ILE B CA 1
ATOM 7270 C C . ILE B 1 352 ? 6.703 -11.898 8.703 1 91.56 352 ILE B C 1
ATOM 7272 O O . ILE B 1 352 ? 6.309 -10.82 8.25 1 91.56 352 ILE B O 1
ATOM 7276 N N . TYR B 1 353 ? 7.852 -12.383 8.391 1 89.38 353 TYR B N 1
ATOM 7277 C CA . TYR B 1 353 ? 8.719 -11.727 7.41 1 89.38 353 TYR B CA 1
ATOM 7278 C C . TYR B 1 353 ? 8.555 -12.359 6.035 1 89.38 353 TYR B C 1
ATOM 7280 O O . TYR B 1 353 ? 8.445 -13.586 5.914 1 89.38 353 TYR B O 1
ATOM 7288 N N . HIS B 1 354 ? 8.492 -11.562 5.043 1 89.81 354 HIS B N 1
ATOM 7289 C CA . HIS B 1 354 ? 8.453 -11.945 3.639 1 89.81 354 HIS B CA 1
ATOM 7290 C C . HIS B 1 354 ? 7.25 -12.836 3.344 1 89.81 354 HIS B C 1
ATOM 7292 O O . HIS B 1 354 ? 7.301 -13.68 2.443 1 89.81 354 HIS B O 1
ATOM 7298 N N . SER B 1 355 ? 6.234 -12.789 4.18 1 92.69 355 SER B N 1
ATOM 7299 C CA . SER B 1 355 ? 5.031 -13.602 4.055 1 92.69 355 SER B CA 1
ATOM 7300 C C . SER B 1 355 ? 3.822 -12.906 4.664 1 92.69 355 SER B C 1
ATOM 7302 O O . SER B 1 355 ? 3.92 -11.766 5.113 1 92.69 355 SER B O 1
ATOM 7304 N N . ARG B 1 356 ? 2.67 -13.578 4.57 1 94.44 356 ARG B N 1
ATOM 7305 C CA . ARG B 1 356 ? 1.431 -13.148 5.211 1 94.44 356 ARG B CA 1
ATOM 7306 C C . ARG B 1 356 ? 0.864 -14.25 6.102 1 94.44 356 ARG B C 1
ATOM 7308 O O . ARG B 1 356 ? 0.999 -15.43 5.793 1 94.44 356 ARG B O 1
ATOM 7315 N N . LEU B 1 357 ? 0.182 -13.859 7.184 1 96.81 357 LEU B N 1
ATOM 7316 C CA . LEU B 1 357 ? -0.354 -14.836 8.125 1 96.81 357 LEU B CA 1
ATOM 7317 C C . LEU B 1 357 ? -1.645 -15.453 7.59 1 96.81 357 LEU B C 1
ATOM 7319 O O . LEU B 1 357 ? -2.025 -16.547 7.992 1 96.81 357 LEU B O 1
ATOM 7323 N N . HIS B 1 358 ? -2.436 -14.766 6.738 1 96.88 358 HIS B N 1
ATOM 7324 C CA . HIS B 1 358 ? -3.643 -15.227 6.066 1 96.88 358 HIS B CA 1
ATOM 7325 C C . HIS B 1 358 ? -4.754 -15.516 7.066 1 96.88 358 HIS B C 1
ATOM 7327 O O . HIS B 1 358 ? -5.34 -16.609 7.059 1 96.88 358 HIS B O 1
ATOM 7333 N N . PRO B 1 359 ? -5.125 -14.492 7.855 1 96.62 359 PRO B N 1
ATOM 7334 C CA . PRO B 1 359 ? -6.227 -14.719 8.789 1 96.62 359 PRO B CA 1
ATOM 7335 C C . PRO B 1 359 ? -7.566 -14.922 8.086 1 96.62 359 PRO B C 1
ATOM 7337 O O . PRO B 1 359 ? -8.547 -15.312 8.719 1 96.62 359 PRO B O 1
ATOM 7340 N N . ASP B 1 360 ? -7.645 -14.648 6.836 1 97 360 ASP B N 1
ATOM 7341 C CA . ASP B 1 360 ? -8.867 -14.812 6.055 1 97 360 ASP B CA 1
ATOM 7342 C C . ASP B 1 360 ? -9.102 -16.281 5.695 1 97 360 ASP B C 1
ATOM 7344 O O . ASP B 1 360 ? -10.156 -16.641 5.172 1 97 360 ASP B O 1
ATOM 7348 N N . PHE B 1 361 ? -8.125 -17.188 6.008 1 97.62 361 PHE B N 1
ATOM 7349 C CA . PHE B 1 361 ? -8.242 -18.625 5.766 1 97.62 361 PHE B CA 1
ATOM 7350 C C . PHE B 1 361 ? -9.516 -19.172 6.395 1 97.62 361 PHE B C 1
ATOM 7352 O O . PHE B 1 361 ? -9.773 -18.969 7.582 1 97.62 361 PHE B O 1
ATOM 7359 N N . GLY B 1 362 ? -10.328 -19.828 5.57 1 97.5 362 GLY B N 1
ATOM 7360 C CA . GLY B 1 362 ? -11.531 -20.484 6.062 1 97.5 362 GLY B CA 1
ATOM 7361 C C . GLY B 1 362 ? -12.742 -19.578 6.105 1 97.5 362 GLY B C 1
ATOM 7362 O O . GLY B 1 362 ? -13.82 -19.984 6.539 1 97.5 362 GLY B O 1
ATOM 7363 N N . ALA B 1 363 ? -12.625 -18.328 5.707 1 97.94 363 ALA B N 1
ATOM 7364 C CA . ALA B 1 363 ? -13.781 -17.438 5.637 1 97.94 363 ALA B CA 1
ATOM 7365 C C . ALA B 1 363 ? -14.828 -17.969 4.672 1 97.94 363 ALA B C 1
ATOM 7367 O O . ALA B 1 363 ? -14.492 -18.469 3.598 1 97.94 363 ALA B O 1
ATOM 7368 N N . PRO B 1 364 ? -16.031 -17.906 5.047 1 97.94 364 PRO B N 1
ATOM 7369 C CA . PRO B 1 364 ? -17.078 -18.5 4.211 1 97.94 364 PRO B CA 1
ATOM 7370 C C . PRO B 1 364 ? -17.266 -17.766 2.883 1 97.94 364 PRO B C 1
ATOM 7372 O O . PRO B 1 364 ? -17.156 -16.531 2.834 1 97.94 364 PRO B O 1
ATOM 7375 N N . VAL B 1 365 ? -17.562 -18.469 1.838 1 98.25 365 VAL B N 1
ATOM 7376 C CA . VAL B 1 365 ? -17.859 -17.984 0.494 1 98.25 365 VAL B CA 1
ATOM 7377 C C . VAL B 1 365 ? -19.078 -18.734 -0.066 1 98.25 365 VAL B C 1
ATOM 7379 O O . VAL B 1 365 ? -19.062 -19.953 -0.185 1 98.25 365 VAL B O 1
ATOM 7382 N N . ALA B 1 366 ? -20.078 -18.031 -0.417 1 98.56 366 ALA B N 1
ATOM 7383 C CA . ALA B 1 366 ? -21.25 -18.656 -1.031 1 98.56 366 ALA B CA 1
ATOM 7384 C C . ALA B 1 366 ? -21.172 -18.609 -2.555 1 98.56 366 ALA B C 1
ATOM 7386 O O . ALA B 1 366 ? -20.797 -17.578 -3.125 1 98.56 366 ALA B O 1
ATOM 7387 N N . ARG B 1 367 ? -21.484 -19.719 -3.197 1 98.44 367 ARG B N 1
ATOM 7388 C CA . ARG B 1 367 ? -21.516 -19.828 -4.652 1 98.44 367 ARG B CA 1
ATOM 7389 C C . ARG B 1 367 ? -22.859 -20.344 -5.137 1 98.44 367 ARG B C 1
ATOM 7391 O O . ARG B 1 367 ? -23.406 -21.297 -4.578 1 98.44 367 ARG B O 1
ATOM 7398 N N . GLN B 1 368 ? -23.344 -19.688 -6.082 1 97.69 368 GLN B N 1
ATOM 7399 C CA . GLN B 1 368 ? -24.562 -20.141 -6.762 1 97.69 368 GLN B CA 1
ATOM 7400 C C . GLN B 1 368 ? -24.375 -20.141 -8.281 1 97.69 368 GLN B C 1
ATOM 7402 O O . GLN B 1 368 ? -23.688 -19.266 -8.82 1 97.69 368 GLN B O 1
ATOM 7407 N N . ARG B 1 369 ? -24.938 -21.125 -8.883 1 97.69 369 ARG B N 1
ATOM 7408 C CA . ARG B 1 369 ? -24.938 -21.156 -10.344 1 97.69 369 ARG B CA 1
ATOM 7409 C C . ARG B 1 369 ? -26.266 -21.703 -10.867 1 97.69 369 ARG B C 1
ATOM 7411 O O . ARG B 1 369 ? -26.812 -22.656 -10.312 1 97.69 369 ARG B O 1
ATOM 7418 N N . ASP B 1 370 ? -26.797 -21.109 -11.758 1 96.44 370 ASP B N 1
ATOM 7419 C CA . ASP B 1 370 ? -27.953 -21.516 -12.531 1 96.44 370 ASP B CA 1
ATOM 7420 C C . ASP B 1 370 ? -27.734 -21.312 -14.023 1 96.44 370 ASP B C 1
ATOM 7422 O O . ASP B 1 370 ? -28.125 -20.281 -14.578 1 96.44 370 ASP B O 1
ATOM 7426 N N . GLY B 1 371 ? -27.172 -22.297 -14.633 1 95.44 371 GLY B N 1
ATOM 7427 C CA . GLY B 1 371 ? -26.844 -22.219 -16.047 1 95.44 371 GLY B CA 1
ATOM 7428 C C . GLY B 1 371 ? -25.812 -21.141 -16.359 1 95.44 371 GLY B C 1
ATOM 7429 O O . GLY B 1 371 ? -24.672 -21.219 -15.922 1 95.44 371 GLY B O 1
ATOM 7430 N N . GLY B 1 372 ? -26.328 -20.078 -16.969 1 95.56 372 GLY B N 1
ATOM 7431 C CA . GLY B 1 372 ? -25.453 -19.031 -17.469 1 95.56 372 GLY B CA 1
ATOM 7432 C C . GLY B 1 372 ? -25.234 -17.906 -16.469 1 95.56 372 GLY B C 1
ATOM 7433 O O . GLY B 1 372 ? -24.578 -16.922 -16.781 1 95.56 372 GLY B O 1
ATOM 7434 N N . THR B 1 373 ? -25.766 -18.094 -15.258 1 97.38 373 THR B N 1
ATOM 7435 C CA . THR B 1 373 ? -25.641 -17.078 -14.219 1 97.38 373 THR B CA 1
ATOM 7436 C C . THR B 1 373 ? -24.953 -17.641 -12.984 1 97.38 373 THR B C 1
ATOM 7438 O O . THR B 1 373 ? -25.266 -18.75 -12.547 1 97.38 373 THR B O 1
ATOM 7441 N N . SER B 1 374 ? -23.953 -16.984 -12.516 1 97.94 374 SER B N 1
ATOM 7442 C CA . SER B 1 374 ? -23.312 -17.375 -11.273 1 97.94 374 SER B CA 1
ATOM 7443 C C . SER B 1 374 ? -23.141 -16.203 -10.328 1 97.94 374 SER B C 1
ATOM 7445 O O . SER B 1 374 ? -23.062 -15.047 -10.766 1 97.94 374 SER B O 1
ATOM 7447 N N . VAL B 1 375 ? -23.156 -16.484 -9.078 1 98 375 VAL B N 1
ATOM 7448 C CA . VAL B 1 375 ? -23.078 -15.492 -8.008 1 98 375 VAL B CA 1
ATOM 7449 C C . VAL B 1 375 ? -22.031 -15.93 -6.98 1 98 375 VAL B C 1
ATOM 7451 O O . VAL B 1 375 ? -21.922 -17.109 -6.672 1 98 375 VAL B O 1
ATOM 7454 N N . THR B 1 376 ? -21.25 -15.016 -6.543 1 98.44 376 THR B N 1
ATOM 7455 C CA . THR B 1 376 ? -20.312 -15.211 -5.438 1 98.44 376 THR B CA 1
ATOM 7456 C C . THR B 1 376 ? -20.594 -14.219 -4.309 1 98.44 376 THR B C 1
ATOM 7458 O O . THR B 1 376 ? -20.656 -13.008 -4.535 1 98.44 376 THR B O 1
ATOM 7461 N N . VAL B 1 377 ? -20.875 -14.656 -3.119 1 98.69 377 VAL B N 1
ATOM 7462 C CA . VAL B 1 377 ? -21 -13.859 -1.899 1 98.69 377 VAL B CA 1
ATOM 7463 C C . VAL B 1 377 ? -19.812 -14.164 -0.978 1 98.69 377 VAL B C 1
ATOM 7465 O O . VAL B 1 377 ? -19.562 -15.32 -0.638 1 98.69 377 VAL B O 1
ATOM 7468 N N . MET B 1 378 ? -19.062 -13.203 -0.608 1 97 378 MET B N 1
ATOM 7469 C CA . MET B 1 378 ? -17.781 -13.5 0.015 1 97 378 MET B CA 1
ATOM 7470 C C . MET B 1 378 ? -17.531 -12.602 1.221 1 97 378 MET B C 1
ATOM 7472 O O . MET B 1 378 ? -18.109 -11.508 1.313 1 97 378 MET B O 1
ATOM 7476 N N . THR B 1 379 ? -16.734 -13.062 2.119 1 97.31 379 THR B N 1
ATOM 7477 C CA . THR B 1 379 ? -16.344 -12.359 3.338 1 97.31 379 THR B CA 1
ATOM 7478 C C . THR B 1 379 ? -14.828 -12.133 3.367 1 97.31 379 THR B C 1
ATOM 7480 O O . THR B 1 379 ? -14.086 -12.758 2.611 1 97.31 379 THR B O 1
ATOM 7483 N N . GLU B 1 380 ? -14.391 -11.141 4.172 1 96.94 380 GLU B N 1
ATOM 7484 C CA . GLU B 1 380 ? -12.992 -10.797 4.434 1 96.94 380 GLU B CA 1
ATOM 7485 C C . GLU B 1 380 ? -12.297 -10.312 3.166 1 96.94 380 GLU B C 1
ATOM 7487 O O . GLU B 1 380 ? -11.117 -10.578 2.957 1 96.94 380 GLU B O 1
ATOM 7492 N N . THR B 1 381 ? -13.102 -9.727 2.238 1 96.12 381 THR B N 1
ATOM 7493 C CA . THR B 1 381 ? -12.625 -9.133 0.995 1 96.12 381 THR B CA 1
ATOM 7494 C C . THR B 1 381 ? -13.227 -7.75 0.785 1 96.12 381 THR B C 1
ATOM 7496 O O . THR B 1 381 ? -14.156 -7.359 1.499 1 96.12 381 THR B O 1
ATOM 7499 N N . ASN B 1 382 ? -12.688 -7.012 -0.14 1 95.56 382 ASN B N 1
ATOM 7500 C CA . ASN B 1 382 ? -13.195 -5.672 -0.409 1 95.56 382 ASN B CA 1
ATOM 7501 C C . ASN B 1 382 ? -14.602 -5.711 -0.989 1 95.56 382 ASN B C 1
ATOM 7503 O O . ASN B 1 382 ? -15.445 -4.875 -0.653 1 95.56 382 ASN B O 1
ATOM 7507 N N . SER B 1 383 ? -14.812 -6.699 -1.896 1 97 383 SER B N 1
ATOM 7508 C CA . SER B 1 383 ? -16.141 -6.891 -2.461 1 97 383 SER B CA 1
ATOM 7509 C C . SER B 1 383 ? -16.891 -8.008 -1.74 1 97 383 SER B C 1
ATOM 7511 O O . SER B 1 383 ? -16.297 -9 -1.321 1 97 383 SER B O 1
ATOM 7513 N N . PHE B 1 384 ? -18.219 -7.855 -1.59 1 98.44 384 PHE B N 1
ATOM 7514 C CA . PHE B 1 384 ? -18.938 -8.906 -0.888 1 98.44 384 PHE B CA 1
ATOM 7515 C C . PHE B 1 384 ? -19.922 -9.602 -1.824 1 98.44 384 PHE B C 1
ATOM 7517 O O . PHE B 1 384 ? -20.531 -10.609 -1.458 1 98.44 384 PHE B O 1
ATOM 7524 N N . PHE B 1 385 ? -20.109 -9.117 -3.053 1 98.5 385 PHE B N 1
ATOM 7525 C CA . PHE B 1 385 ? -21.047 -9.695 -3.998 1 98.5 385 PHE B CA 1
ATOM 7526 C C . PHE B 1 385 ? -20.547 -9.547 -5.43 1 98.5 385 PHE B C 1
ATOM 7528 O O . PHE B 1 385 ? -20.062 -8.477 -5.816 1 98.5 385 PHE B O 1
ATOM 7535 N N . ALA B 1 386 ? -20.609 -10.602 -6.203 1 98.25 386 ALA B N 1
ATOM 7536 C CA . ALA B 1 386 ? -20.297 -10.609 -7.629 1 98.25 386 ALA B CA 1
ATOM 7537 C C . ALA B 1 386 ? -21.281 -11.469 -8.406 1 98.25 386 ALA B C 1
ATOM 7539 O O . ALA B 1 386 ? -21.797 -12.453 -7.883 1 98.25 386 ALA B O 1
ATOM 7540 N N . LEU B 1 387 ? -21.531 -11.07 -9.633 1 98.19 387 LEU B N 1
ATOM 7541 C CA . LEU B 1 387 ? -22.531 -11.727 -10.461 1 98.19 387 LEU B CA 1
ATOM 7542 C C . LEU B 1 387 ? -22.094 -11.773 -11.922 1 98.19 387 LEU B C 1
ATOM 7544 O O . LEU B 1 387 ? -21.656 -10.758 -12.477 1 98.19 387 LEU B O 1
ATOM 7548 N N . ARG B 1 388 ? -22.156 -12.992 -12.5 1 97.62 388 ARG B N 1
ATOM 7549 C CA . ARG B 1 388 ? -21.938 -13.188 -13.93 1 97.62 388 ARG B CA 1
ATOM 7550 C C . ARG B 1 388 ? -23.234 -13.641 -14.617 1 97.62 388 ARG B C 1
ATOM 7552 O O . ARG B 1 388 ? -23.891 -14.578 -14.164 1 97.62 388 ARG B O 1
ATOM 7559 N N . HIS B 1 389 ? -23.609 -12.953 -15.594 1 97.75 389 HIS B N 1
ATOM 7560 C CA . HIS B 1 389 ? -24.766 -13.273 -16.422 1 97.75 389 HIS B CA 1
ATOM 7561 C C . HIS B 1 389 ? -24.422 -13.148 -17.906 1 97.75 389 HIS B C 1
ATOM 7563 O O . HIS B 1 389 ? -24.594 -12.086 -18.5 1 97.75 389 HIS B O 1
ATOM 7569 N N . GLY B 1 390 ? -23.984 -14.281 -18.469 1 95.12 390 GLY B N 1
ATOM 7570 C CA . GLY B 1 390 ? -23.453 -14.219 -19.812 1 95.12 390 GLY B CA 1
ATOM 7571 C C . GLY B 1 390 ? -22.281 -13.258 -19.953 1 95.12 390 GLY B C 1
ATOM 7572 O O . GLY B 1 390 ? -21.312 -13.352 -19.188 1 95.12 390 GLY B O 1
ATOM 7573 N N . ALA B 1 391 ? -22.406 -12.273 -20.859 1 95.38 391 ALA B N 1
ATOM 7574 C CA . ALA B 1 391 ? -21.344 -11.312 -21.094 1 95.38 391 ALA B CA 1
ATOM 7575 C C . ALA B 1 391 ? -21.469 -10.117 -20.156 1 95.38 391 ALA B C 1
ATOM 7577 O O . ALA B 1 391 ? -20.547 -9.305 -20.047 1 95.38 391 ALA B O 1
ATOM 7578 N N . ALA B 1 392 ? -22.562 -9.992 -19.5 1 97.38 392 ALA B N 1
ATOM 7579 C CA . ALA B 1 392 ? -22.75 -8.906 -18.531 1 97.38 392 ALA B CA 1
ATOM 7580 C C . ALA B 1 392 ? -22.188 -9.289 -17.172 1 97.38 392 ALA B C 1
ATOM 7582 O O . ALA B 1 392 ? -22.703 -10.203 -16.516 1 97.38 392 ALA B O 1
ATOM 7583 N N . ARG B 1 393 ? -21.234 -8.547 -16.766 1 97.25 393 ARG B N 1
ATOM 7584 C CA . ARG B 1 393 ? -20.531 -8.961 -15.555 1 97.25 393 ARG B CA 1
ATOM 7585 C C . ARG B 1 393 ? -20.547 -7.852 -14.508 1 97.25 393 ARG B C 1
ATOM 7587 O O . ARG B 1 393 ? -20.078 -6.742 -14.758 1 97.25 393 ARG B O 1
ATOM 7594 N N . LEU B 1 394 ? -21.125 -8.055 -13.359 1 98.12 394 LEU B N 1
ATOM 7595 C CA . LEU B 1 394 ? -20.922 -7.285 -12.133 1 98.12 394 LEU B CA 1
ATOM 7596 C C . LEU B 1 394 ? -19.797 -7.883 -11.289 1 98.12 394 LEU B C 1
ATOM 7598 O O . LEU B 1 394 ? -20 -8.875 -10.586 1 98.12 394 LEU B O 1
ATOM 7602 N N . LEU B 1 395 ? -18.672 -7.281 -11.367 1 97 395 LEU B N 1
ATOM 7603 C CA . LEU B 1 395 ? -17.438 -7.871 -10.859 1 97 395 LEU B CA 1
ATOM 7604 C C . LEU B 1 395 ? -17.359 -7.754 -9.344 1 97 395 LEU B C 1
ATOM 7606 O O . LEU B 1 395 ? -16.672 -8.539 -8.688 1 97 395 LEU B O 1
ATOM 7610 N N . GLY B 1 396 ? -18.047 -6.73 -8.797 1 97.38 396 GLY B N 1
ATOM 7611 C CA . GLY B 1 396 ? -18.031 -6.598 -7.352 1 97.38 396 GLY B CA 1
ATOM 7612 C C . GLY B 1 396 ? -18.953 -5.504 -6.848 1 97.38 396 GLY B C 1
ATOM 7613 O O . GLY B 1 396 ? -19.172 -4.5 -7.531 1 97.38 396 GLY B O 1
ATOM 7614 N N . VAL B 1 397 ? -19.531 -5.664 -5.727 1 98.56 397 VAL B N 1
ATOM 7615 C CA . VAL B 1 397 ? -20.188 -4.625 -4.941 1 98.56 397 VAL B CA 1
ATOM 7616 C C . VAL B 1 397 ? -19.422 -4.375 -3.652 1 98.56 397 VAL B C 1
ATOM 7618 O O . VAL B 1 397 ? -19.047 -5.32 -2.951 1 98.56 397 VAL B O 1
ATOM 7621 N N . GLN B 1 398 ? -19.156 -3.143 -3.365 1 98.12 398 GLN B N 1
ATOM 7622 C CA . GLN B 1 398 ? -18.281 -2.762 -2.256 1 98.12 398 GLN B CA 1
ATOM 7623 C C . GLN B 1 398 ? -18.906 -1.633 -1.438 1 98.12 398 GLN B C 1
ATOM 7625 O O . GLN B 1 398 ? -19.734 -0.884 -1.939 1 98.12 398 GLN B O 1
ATOM 7630 N N . VAL B 1 399 ? -18.547 -1.559 -0.18 1 98.44 399 VAL B N 1
ATOM 7631 C CA . VAL B 1 399 ? -18.875 -0.427 0.683 1 98.44 399 VAL B CA 1
ATOM 7632 C C . VAL B 1 399 ? -17.594 0.151 1.279 1 98.44 399 VAL B C 1
ATOM 7634 O O . VAL B 1 399 ? -16.75 -0.589 1.798 1 98.44 399 VAL B O 1
ATOM 7637 N N . SER B 1 400 ? -17.391 1.404 1.117 1 97.88 400 SER B N 1
ATOM 7638 C CA . SER B 1 400 ? -16.281 2.109 1.742 1 97.88 400 SER B CA 1
ATOM 7639 C C . SER B 1 400 ? -16.766 3.258 2.615 1 97.88 400 SER B C 1
ATOM 7641 O O . SER B 1 400 ? -17.844 3.809 2.377 1 97.88 400 SER B O 1
ATOM 7643 N N . SER B 1 401 ? -16.031 3.557 3.637 1 97.19 401 SER B N 1
ATOM 7644 C CA . SER B 1 401 ? -16.422 4.621 4.547 1 97.19 401 SER B CA 1
ATOM 7645 C C . SER B 1 401 ? -15.219 5.395 5.066 1 97.19 401 SER B C 1
ATOM 7647 O O . SER B 1 401 ? -14.078 4.949 4.914 1 97.19 401 SER B O 1
ATOM 7649 N N . SER B 1 402 ? -15.492 6.527 5.672 1 96.38 402 SER B N 1
ATOM 7650 C CA . SER B 1 402 ? -14.453 7.371 6.25 1 96.38 402 SER B CA 1
ATOM 7651 C C . SER B 1 402 ? -14.109 6.938 7.668 1 96.38 402 SER B C 1
ATOM 7653 O O . SER B 1 402 ? -13.234 7.527 8.312 1 96.38 402 SER B O 1
ATOM 7655 N N . PHE B 1 403 ? -14.719 5.895 8.266 1 95.81 403 PHE B N 1
ATOM 7656 C CA . PHE B 1 403 ? -14.43 5.426 9.617 1 95.81 403 PHE B CA 1
ATOM 7657 C C . PHE B 1 403 ? -12.984 4.961 9.727 1 95.81 403 PHE B C 1
ATOM 7659 O O . PHE B 1 403 ? -12.141 5.676 10.273 1 95.81 403 PHE B O 1
ATOM 7666 N N . GLU B 1 404 ? -12.602 3.873 9.305 1 92.25 404 GLU B N 1
ATOM 7667 C CA . GLU B 1 404 ? -11.273 3.434 8.898 1 92.25 404 GLU B CA 1
ATOM 7668 C C . GLU B 1 404 ? -11.109 3.498 7.383 1 92.25 404 GLU B C 1
ATOM 7670 O O . GLU B 1 404 ? -11.359 2.514 6.684 1 92.25 404 GLU B O 1
ATOM 7675 N N . PRO B 1 405 ? -10.75 4.754 7.016 1 90.69 405 PRO B N 1
ATOM 7676 C CA . PRO B 1 405 ? -10.984 5.035 5.598 1 90.69 405 PRO B CA 1
ATOM 7677 C C . PRO B 1 405 ? -10.594 3.865 4.695 1 90.69 405 PRO B C 1
ATOM 7679 O O . PRO B 1 405 ? -9.523 3.283 4.859 1 90.69 405 PRO B O 1
ATOM 7682 N N . GLY B 1 406 ? -11.445 3.484 3.836 1 95.38 406 GLY B N 1
ATOM 7683 C CA . GLY B 1 406 ? -11.258 2.352 2.943 1 95.38 406 GLY B CA 1
ATOM 7684 C C . GLY B 1 406 ? -12.477 1.463 2.842 1 95.38 406 GLY B C 1
ATOM 7685 O O . GLY B 1 406 ? -13.578 1.866 3.225 1 95.38 406 GLY B O 1
ATOM 7686 N N . PHE B 1 407 ? -12.258 0.287 2.303 1 97.06 407 PHE B N 1
ATOM 7687 C CA . PHE B 1 407 ? -13.352 -0.661 2.121 1 97.06 407 PHE B CA 1
ATOM 7688 C C . PHE B 1 407 ? -13.688 -1.354 3.436 1 97.06 407 PHE B C 1
ATOM 7690 O O . PHE B 1 407 ? -12.797 -1.662 4.23 1 97.06 407 PHE B O 1
ATOM 7697 N N . ILE B 1 408 ? -14.945 -1.606 3.582 1 97.62 408 ILE B N 1
ATOM 7698 C CA . ILE B 1 408 ? -15.438 -2.361 4.73 1 97.62 408 ILE B CA 1
ATOM 7699 C C . ILE B 1 408 ? -15.547 -3.84 4.363 1 97.62 408 ILE B C 1
ATOM 7701 O O . ILE B 1 408 ? -16.328 -4.211 3.482 1 97.62 408 ILE B O 1
ATOM 7705 N N . LYS B 1 409 ? -14.82 -4.625 4.992 1 97.38 409 LYS B N 1
ATOM 7706 C CA . LYS B 1 409 ? -14.898 -6.062 4.75 1 97.38 409 LYS B CA 1
ATOM 7707 C C . LYS B 1 409 ? -16 -6.699 5.586 1 97.38 409 LYS B C 1
ATOM 7709 O O . LYS B 1 409 ? -16.094 -6.465 6.793 1 97.38 409 LYS B O 1
ATOM 7714 N N . MET B 1 410 ? -16.812 -7.48 4.957 1 98.12 410 MET B N 1
ATOM 7715 C CA . MET B 1 410 ? -17.797 -8.266 5.688 1 98.12 410 MET B CA 1
ATOM 7716 C C . MET B 1 410 ? -17.141 -9.406 6.457 1 98.12 410 MET B C 1
ATOM 7718 O O . MET B 1 410 ? -16.312 -10.133 5.902 1 98.12 410 MET B O 1
ATOM 7722 N N . ASN B 1 411 ? -17.516 -9.586 7.703 1 96.06 411 ASN B N 1
ATOM 7723 C CA . ASN B 1 411 ? -16.844 -10.562 8.555 1 96.06 411 ASN B CA 1
ATOM 7724 C C . ASN B 1 411 ? -17.688 -11.828 8.727 1 96.06 411 ASN B C 1
ATOM 7726 O O . ASN B 1 411 ? -17.141 -12.906 8.992 1 96.06 411 ASN B O 1
ATOM 7730 N N . GLU B 1 412 ? -18.969 -11.641 8.602 1 96.38 412 GLU B N 1
ATOM 7731 C CA . GLU B 1 412 ? -19.875 -12.75 8.844 1 96.38 412 GLU B CA 1
ATOM 7732 C C . GLU B 1 412 ? -20.812 -12.961 7.656 1 96.38 412 GLU B C 1
ATOM 7734 O O . GLU B 1 412 ? -21.203 -12 6.98 1 96.38 412 GLU B O 1
ATOM 7739 N N . LEU B 1 413 ? -21.125 -14.172 7.438 1 97.94 413 LEU B N 1
ATOM 7740 C CA . LEU B 1 413 ? -22.062 -14.586 6.406 1 97.94 413 LEU B CA 1
ATOM 7741 C C . LEU B 1 413 ? -23.047 -15.625 6.949 1 97.94 413 LEU B C 1
ATOM 7743 O O . LEU B 1 413 ? -22.625 -16.625 7.555 1 97.94 413 LEU B O 1
ATOM 7747 N N . GLU B 1 414 ? -24.328 -15.344 6.855 1 97.25 414 GLU B N 1
ATOM 7748 C CA . GLU B 1 414 ? -25.391 -16.281 7.203 1 97.25 414 GLU B CA 1
ATOM 7749 C C . GLU B 1 414 ? -26.281 -16.578 5.996 1 97.25 414 GLU B C 1
ATOM 7751 O O . GLU B 1 414 ? -26.812 -15.664 5.367 1 97.25 414 GLU B O 1
ATOM 7756 N N . GLN B 1 415 ? -26.344 -17.844 5.676 1 96.81 415 GLN B N 1
ATOM 7757 C CA . GLN B 1 415 ? -27.281 -18.234 4.637 1 96.81 415 GLN B CA 1
ATOM 7758 C C . GLN B 1 415 ? -28.703 -18.281 5.184 1 96.81 415 GLN B C 1
ATOM 7760 O O . GLN B 1 415 ? -28.953 -18.891 6.227 1 96.81 415 GLN B O 1
ATOM 7765 N N . VAL B 1 416 ? -29.609 -17.625 4.504 1 96.06 416 VAL B N 1
ATOM 7766 C CA . VAL B 1 416 ? -31.031 -17.672 4.871 1 96.06 416 VAL B CA 1
ATOM 7767 C C . VAL B 1 416 ? -31.844 -18.281 3.723 1 96.06 416 VAL B C 1
ATOM 7769 O O . VAL B 1 416 ? -31.281 -18.672 2.699 1 96.06 416 VAL B O 1
ATOM 7772 N N . ASP B 1 417 ? -33.125 -18.438 3.832 1 92 417 ASP B N 1
ATOM 7773 C CA . ASP B 1 417 ? -33.969 -19.203 2.908 1 92 417 ASP B CA 1
ATOM 7774 C C . ASP B 1 417 ? -33.875 -18.641 1.49 1 92 417 ASP B C 1
ATOM 7776 O O . ASP B 1 417 ? -33.719 -19.406 0.532 1 92 417 ASP B O 1
ATOM 7780 N N . ASP B 1 418 ? -33.906 -17.344 1.384 1 93.38 418 ASP B N 1
ATOM 7781 C CA . ASP B 1 418 ? -33.906 -16.781 0.039 1 93.38 418 ASP B CA 1
ATOM 7782 C C . ASP B 1 418 ? -32.719 -15.852 -0.189 1 93.38 418 ASP B C 1
ATOM 7784 O O . ASP B 1 418 ? -32.844 -14.852 -0.897 1 93.38 418 ASP B O 1
ATOM 7788 N N . GLY B 1 419 ? -31.625 -16.188 0.475 1 97.56 419 GLY B N 1
ATOM 7789 C CA . GLY B 1 419 ? -30.484 -15.336 0.213 1 97.56 419 GLY B CA 1
ATOM 7790 C C . GLY B 1 419 ? -29.438 -15.375 1.313 1 97.56 419 GLY B C 1
ATOM 7791 O O . GLY B 1 419 ? -29.141 -16.453 1.84 1 97.56 419 GLY B O 1
ATOM 7792 N N . TYR B 1 420 ? -28.766 -14.242 1.59 1 98.5 420 TYR B N 1
ATOM 7793 C CA . TYR B 1 420 ? -27.641 -14.18 2.508 1 98.5 420 TYR B CA 1
ATOM 7794 C C . TYR B 1 420 ? -27.688 -12.898 3.338 1 98.5 420 TYR B C 1
ATOM 7796 O O . TYR B 1 420 ? -28.203 -11.875 2.881 1 98.5 420 TYR B O 1
ATOM 7804 N N . ARG B 1 421 ? -27.25 -12.945 4.539 1 98.56 421 ARG B N 1
ATOM 7805 C CA . ARG B 1 421 ? -27.016 -11.797 5.41 1 98.56 421 ARG B CA 1
ATOM 7806 C C . ARG B 1 421 ? -25.531 -11.664 5.77 1 98.56 421 ARG B C 1
ATOM 7808 O O . ARG B 1 421 ? -24.906 -12.641 6.164 1 98.56 421 ARG B O 1
ATOM 7815 N N . LEU B 1 422 ? -24.984 -10.523 5.57 1 98.62 422 LEU B N 1
ATOM 7816 C CA . LEU B 1 422 ? -23.594 -10.25 5.895 1 98.62 422 LEU B CA 1
ATOM 7817 C C . LEU B 1 422 ? -23.484 -9.086 6.879 1 98.62 422 LEU B C 1
ATOM 7819 O O . LEU B 1 422 ? -24.359 -8.219 6.914 1 98.62 422 LEU B O 1
ATOM 7823 N N . THR B 1 423 ? -22.469 -9.086 7.672 1 98.25 423 THR B N 1
ATOM 7824 C CA . THR B 1 423 ? -22.156 -7.957 8.547 1 98.25 423 THR B CA 1
ATOM 7825 C C . THR B 1 423 ? -20.656 -7.648 8.523 1 98.25 423 THR B C 1
ATOM 7827 O O . THR B 1 423 ? -19.828 -8.562 8.445 1 98.25 423 THR B O 1
ATOM 7830 N N . GLY B 1 424 ? -20.344 -6.426 8.469 1 97.75 424 GLY B N 1
ATOM 7831 C CA . GLY B 1 424 ? -19 -5.918 8.633 1 97.75 424 GLY B CA 1
ATOM 7832 C C . GLY B 1 424 ? -18.859 -4.965 9.805 1 97.75 424 GLY B C 1
ATOM 7833 O O . GLY B 1 424 ? -19.641 -4.031 9.945 1 97.75 424 GLY B O 1
ATOM 7834 N N . GLU B 1 425 ? -17.906 -5.258 10.656 1 96.5 425 GLU B N 1
ATOM 7835 C CA . GLU B 1 425 ? -17.688 -4.43 11.836 1 96.5 425 GLU B CA 1
ATOM 7836 C C . GLU B 1 425 ? -16.234 -3.947 11.914 1 96.5 425 GLU B C 1
ATOM 7838 O O . GLU B 1 425 ? -15.312 -4.707 11.625 1 96.5 425 GLU B O 1
ATOM 7843 N N . GLU B 1 426 ? -16.047 -2.729 12.266 1 95 426 GLU B N 1
ATOM 7844 C CA . GLU B 1 426 ? -14.75 -2.102 12.5 1 95 426 GLU B CA 1
ATOM 7845 C C . GLU B 1 426 ? -14.734 -1.358 13.836 1 95 426 GLU B C 1
ATOM 7847 O O . GLU B 1 426 ? -15.766 -0.892 14.305 1 95 426 GLU B O 1
ATOM 7852 N N . THR B 1 427 ? -13.609 -1.284 14.414 1 95.25 427 THR B N 1
ATOM 7853 C CA . THR B 1 427 ? -13.414 -0.497 15.625 1 95.25 427 THR B CA 1
ATOM 7854 C C . THR B 1 427 ? -12.164 0.368 15.508 1 95.25 427 THR B C 1
ATOM 7856 O O . THR B 1 427 ? -11.188 -0.019 14.852 1 95.25 427 THR B O 1
ATOM 7859 N N . LYS B 1 428 ? -12.18 1.509 16.062 1 95.44 428 LYS B N 1
ATOM 7860 C CA . LYS B 1 428 ? -11.055 2.436 16.109 1 95.44 428 LYS B CA 1
ATOM 7861 C C . LYS B 1 428 ? -11.117 3.33 17.344 1 95.44 428 LYS B C 1
ATOM 7863 O O . LYS B 1 428 ? -12.195 3.811 17.703 1 95.44 428 LYS B O 1
ATOM 7868 N N . GLY B 1 429 ? -10.07 3.463 17.984 1 96.56 429 GLY B N 1
ATOM 7869 C CA . GLY B 1 429 ? -9.977 4.332 19.141 1 96.56 429 GLY B CA 1
ATOM 7870 C C . GLY B 1 429 ? -8.68 5.125 19.188 1 96.56 429 GLY B C 1
ATOM 7871 O O . GLY B 1 429 ? -8.086 5.414 18.156 1 96.56 429 GLY B O 1
ATOM 7872 N N . TYR B 1 430 ? -8.375 5.613 20.328 1 97.88 430 TYR B N 1
ATOM 7873 C CA . TYR B 1 430 ? -7.188 6.402 20.625 1 97.88 430 TYR B CA 1
ATOM 7874 C C . TYR B 1 430 ? -6.434 5.824 21.812 1 97.88 430 TYR B C 1
ATOM 7876 O O . TYR B 1 430 ? -6.902 4.887 22.469 1 97.88 430 TYR B O 1
ATOM 7884 N N . TYR B 1 431 ? -5.246 6.387 22.078 1 98.31 431 TYR B N 1
ATOM 7885 C CA . TYR B 1 431 ? -4.363 5.762 23.062 1 98.31 431 TYR B CA 1
ATOM 7886 C C . TYR B 1 431 ? -3.859 6.785 24.078 1 98.31 431 TYR B C 1
ATOM 7888 O O . TYR B 1 431 ? -3.201 7.762 23.703 1 98.31 431 TYR B O 1
ATOM 7896 N N . GLY B 1 432 ? -4.145 6.535 25.312 1 98.38 432 GLY B N 1
ATOM 7897 C CA . GLY B 1 432 ? -3.797 7.449 26.375 1 98.38 432 GLY B CA 1
ATOM 7898 C C . GLY B 1 432 ? -2.305 7.52 26.641 1 98.38 432 GLY B C 1
ATOM 7899 O O . GLY B 1 432 ? -1.527 6.773 26.047 1 98.38 432 GLY B O 1
ATOM 7900 N N . PRO B 1 433 ? -1.922 8.445 27.484 1 98.38 433 PRO B N 1
ATOM 7901 C CA . PRO B 1 433 ? -0.5 8.539 27.828 1 98.38 433 PRO B CA 1
ATOM 7902 C C . PRO B 1 433 ? 0.01 7.324 28.594 1 98.38 433 PRO B C 1
ATOM 7904 O O . PRO B 1 433 ? -0.771 6.633 29.25 1 98.38 433 PRO B O 1
ATOM 7907 N N . ILE B 1 434 ? 1.303 7.098 28.516 1 98.12 434 ILE B N 1
ATOM 7908 C CA . ILE B 1 434 ? 1.94 6.035 29.281 1 98.12 434 ILE B CA 1
ATOM 7909 C C . ILE B 1 434 ? 2.02 6.438 30.75 1 98.12 434 ILE B C 1
ATOM 7911 O O . ILE B 1 434 ? 2.375 7.574 31.078 1 98.12 434 ILE B O 1
ATOM 7915 N N . ALA B 1 435 ? 1.701 5.52 31.625 1 97.31 435 ALA B N 1
ATOM 7916 C CA . ALA B 1 435 ? 1.789 5.777 33.062 1 97.31 435 ALA B CA 1
ATOM 7917 C C . ALA B 1 435 ? 3.209 6.168 33.469 1 97.31 435 ALA B C 1
ATOM 7919 O O . ALA B 1 435 ? 4.18 5.613 32.938 1 97.31 435 ALA B O 1
ATOM 7920 N N . ALA B 1 436 ? 3.273 7.102 34.344 1 96.44 436 ALA B N 1
ATOM 7921 C CA . ALA B 1 436 ? 4.547 7.699 34.75 1 96.44 436 ALA B CA 1
ATOM 7922 C C . ALA B 1 436 ? 5.539 6.629 35.188 1 96.44 436 ALA B C 1
ATOM 7924 O O . ALA B 1 436 ? 6.73 6.711 34.875 1 96.44 436 ALA B O 1
ATOM 7925 N N . ASP B 1 437 ? 5.055 5.629 35.844 1 96.69 437 ASP B N 1
ATOM 7926 C CA . ASP B 1 437 ? 5.926 4.602 36.406 1 96.69 437 ASP B CA 1
ATOM 7927 C C . ASP B 1 437 ? 6.332 3.582 35.344 1 96.69 437 ASP B C 1
ATOM 7929 O O . ASP B 1 437 ? 7.113 2.67 35.625 1 96.69 437 ASP B O 1
ATOM 7933 N N . ARG B 1 438 ? 5.855 3.691 34.188 1 97.19 438 ARG B N 1
ATOM 7934 C CA . ARG B 1 438 ? 6.16 2.754 33.094 1 97.19 438 ARG B CA 1
ATOM 7935 C C . ARG B 1 438 ? 6.934 3.439 31.969 1 97.19 438 ARG B C 1
ATOM 7937 O O . ARG B 1 438 ? 7.168 2.844 30.922 1 97.19 438 ARG B O 1
ATOM 7944 N N . LEU B 1 439 ? 7.25 4.676 32.156 1 97.94 439 LEU B N 1
ATOM 7945 C CA . LEU B 1 439 ? 8.008 5.426 31.156 1 97.94 439 LEU B CA 1
ATOM 7946 C C . LEU B 1 439 ? 9.438 4.918 31.062 1 97.94 439 LEU B C 1
ATOM 7948 O O . LEU B 1 439 ? 10.055 4.602 32.094 1 97.94 439 LEU B O 1
ATOM 7952 N N . PRO B 1 440 ? 9.953 4.762 29.906 1 97.19 440 PRO B N 1
ATOM 7953 C CA . PRO B 1 440 ? 11.359 4.363 29.75 1 97.19 440 PRO B CA 1
ATOM 7954 C C . PRO B 1 440 ? 12.328 5.453 30.203 1 97.19 440 PRO B C 1
ATOM 7956 O O . PRO B 1 440 ? 11.93 6.598 30.406 1 97.19 440 PRO B O 1
ATOM 7959 N N . GLU B 1 44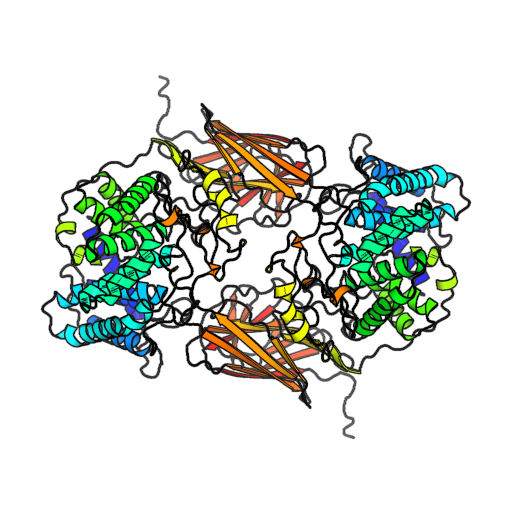1 ? 13.586 5.137 30.297 1 95.5 441 GLU B N 1
ATOM 7960 C CA . GLU B 1 441 ? 14.617 6.082 30.703 1 95.5 441 GLU B CA 1
ATOM 7961 C C . GLU B 1 441 ? 14.742 7.227 29.703 1 95.5 441 GLU B C 1
ATOM 7963 O O . GLU B 1 441 ? 15.016 8.367 30.094 1 95.5 441 GLU B O 1
ATOM 7968 N N . SER B 1 442 ? 14.477 6.945 28.484 1 95.69 442 SER B N 1
ATOM 7969 C CA . SER B 1 442 ? 14.648 7.949 27.438 1 95.69 442 SER B CA 1
ATOM 7970 C C . SER B 1 442 ? 13.625 9.07 27.578 1 95.69 442 SER B C 1
ATOM 7972 O O . SER B 1 442 ? 13.852 10.188 27.094 1 95.69 442 SER B O 1
ATOM 7974 N N . ALA B 1 443 ? 12.555 8.844 28.219 1 96.81 443 ALA B N 1
ATOM 7975 C CA . ALA B 1 443 ? 11.5 9.844 28.359 1 96.81 443 ALA B CA 1
ATOM 7976 C C . ALA B 1 443 ? 12 11.055 29.141 1 96.81 443 ALA B C 1
ATOM 7978 O O . ALA B 1 443 ? 11.516 12.172 28.953 1 96.81 443 ALA B O 1
ATOM 7979 N N . SER B 1 444 ? 12.922 10.867 30.031 1 95.5 444 SER B N 1
ATOM 7980 C CA . SER B 1 444 ? 13.461 11.953 30.844 1 95.5 444 SER B CA 1
ATOM 7981 C C . SER B 1 444 ? 14.781 12.461 30.266 1 95.5 444 SER B C 1
ATOM 7983 O O . SER B 1 444 ? 15.422 13.336 30.844 1 95.5 444 SER B O 1
ATOM 7985 N N . GLY B 1 445 ? 15.133 11.906 29.141 1 94 445 GLY B N 1
ATOM 7986 C CA . GLY B 1 445 ? 16.391 12.305 28.531 1 94 445 GLY B CA 1
ATOM 7987 C C . GLY B 1 445 ? 16.266 13.484 27.594 1 94 445 GLY B C 1
ATOM 7988 O O . GLY B 1 445 ? 15.211 14.133 27.547 1 94 445 GLY B O 1
ATOM 7989 N N . ALA B 1 446 ? 17.359 13.789 26.906 1 93.31 446 ALA B N 1
ATOM 7990 C CA . ALA B 1 446 ? 17.406 14.922 25.984 1 93.31 446 ALA B CA 1
ATOM 7991 C C . ALA B 1 446 ? 16.5 14.68 24.781 1 93.31 446 ALA B C 1
ATOM 7993 O O . ALA B 1 446 ? 15.977 15.633 24.188 1 93.31 446 ALA B O 1
ATOM 7994 N N . VAL B 1 447 ? 16.453 13.438 24.438 1 97.06 447 VAL B N 1
ATOM 7995 C CA . VAL B 1 447 ? 15.609 13.039 23.312 1 97.06 447 VAL B CA 1
ATOM 7996 C C . VAL B 1 447 ? 14.766 11.828 23.703 1 97.06 447 VAL B C 1
ATOM 7998 O O . VAL B 1 447 ? 15.281 10.867 24.281 1 97.06 447 VAL B O 1
ATOM 8001 N N . SER B 1 448 ? 13.516 11.914 23.422 1 97.94 448 SER B N 1
ATOM 8002 C CA . SER B 1 448 ? 12.602 10.805 23.656 1 97.94 448 SER B CA 1
ATOM 8003 C C . SER B 1 448 ? 11.992 10.281 22.359 1 97.94 448 SER B C 1
ATOM 8005 O O . SER B 1 448 ? 10.914 10.719 21.953 1 97.94 448 SER B O 1
ATOM 8007 N N . PRO B 1 449 ? 12.68 9.289 21.734 1 98 449 PRO B N 1
ATOM 8008 C CA . PRO B 1 449 ? 12.141 8.781 20.469 1 98 449 PRO B CA 1
ATOM 8009 C C . PRO B 1 449 ? 10.797 8.078 20.641 1 98 449 PRO B C 1
ATOM 8011 O O . PRO B 1 449 ? 10.609 7.32 21.594 1 98 449 PRO B O 1
ATOM 8014 N N . TRP B 1 450 ? 9.875 8.312 19.75 1 98.12 450 TRP B N 1
ATOM 8015 C CA . TRP B 1 450 ? 8.531 7.754 19.75 1 98.12 450 TRP B CA 1
ATOM 8016 C C . TRP B 1 450 ? 8.57 6.227 19.766 1 98.12 450 TRP B C 1
ATOM 8018 O O . TRP B 1 450 ? 7.805 5.59 20.484 1 98.12 450 TRP B O 1
ATOM 8028 N N . TYR B 1 451 ? 9.562 5.57 19.062 1 97.75 451 TYR B N 1
ATOM 8029 C CA . TYR B 1 451 ? 9.609 4.121 18.922 1 97.75 451 TYR B CA 1
ATOM 8030 C C . TYR B 1 451 ? 10.18 3.469 20.172 1 97.75 451 TYR B C 1
ATOM 8032 O O . TYR B 1 451 ? 10.203 2.24 20.281 1 97.75 451 TYR B O 1
ATOM 8040 N N . LEU B 1 452 ? 10.625 4.277 21.156 1 98 452 LEU B N 1
ATOM 8041 C CA . LEU B 1 452 ? 11.125 3.717 22.406 1 98 452 LEU B CA 1
ATOM 8042 C C . LEU B 1 452 ? 10.039 3.719 23.484 1 98 452 LEU B C 1
ATOM 8044 O O . LEU B 1 452 ? 10.227 3.162 24.562 1 98 452 LEU B O 1
ATOM 8048 N N . LEU B 1 453 ? 8.891 4.363 23.203 1 98.12 453 LEU B N 1
ATOM 8049 C CA . LEU B 1 453 ? 7.777 4.348 24.141 1 98.12 453 LEU B CA 1
ATOM 8050 C C . LEU B 1 453 ? 7.035 3.016 24.078 1 98.12 453 LEU B C 1
ATOM 8052 O O . LEU B 1 453 ? 6.812 2.473 22.984 1 98.12 453 LEU B O 1
ATOM 8056 N N . PRO B 1 454 ? 6.672 2.473 25.219 1 97.69 454 PRO B N 1
ATOM 8057 C CA . PRO B 1 454 ? 5.953 1.196 25.25 1 97.69 454 PRO B CA 1
ATOM 8058 C C . PRO B 1 454 ? 4.477 1.341 24.891 1 97.69 454 PRO B C 1
ATOM 8060 O O . PRO B 1 454 ? 3.609 1.206 25.75 1 97.69 454 PRO B O 1
ATOM 8063 N N . HIS B 1 455 ? 4.188 1.398 23.688 1 97.31 455 HIS B N 1
ATOM 8064 C CA . HIS B 1 455 ? 2.869 1.733 23.156 1 97.31 455 HIS B CA 1
ATOM 8065 C C . HIS B 1 455 ? 1.837 0.68 23.547 1 97.31 455 HIS B C 1
ATOM 8067 O O . HIS B 1 455 ? 0.654 0.991 23.703 1 97.31 455 HIS B O 1
ATOM 8073 N N . GLN B 1 456 ? 2.289 -0.608 23.75 1 94.06 456 GLN B N 1
ATOM 8074 C CA . GLN B 1 456 ? 1.384 -1.698 24.094 1 94.06 456 GLN B CA 1
ATOM 8075 C C . GLN B 1 456 ? 0.752 -1.475 25.469 1 94.06 456 GLN B C 1
ATOM 8077 O O . GLN B 1 456 ? -0.225 -2.139 25.812 1 94.06 456 GLN B O 1
ATOM 8082 N N . LEU B 1 457 ? 1.306 -0.472 26.219 1 97.06 457 LEU B N 1
ATOM 8083 C CA . LEU B 1 457 ? 0.824 -0.245 27.578 1 97.06 457 LEU B CA 1
ATOM 8084 C C . LEU B 1 457 ? -0.182 0.901 27.609 1 97.06 457 LEU B C 1
ATOM 8086 O O . LEU B 1 457 ? -0.734 1.217 28.656 1 97.06 457 LEU B O 1
ATOM 8090 N N . ARG B 1 458 ? -0.45 1.544 26.516 1 97.56 458 ARG B N 1
ATOM 8091 C CA . ARG B 1 458 ? -1.401 2.648 26.469 1 97.56 458 ARG B CA 1
ATOM 8092 C C . ARG B 1 458 ? -2.834 2.145 26.609 1 97.56 458 ARG B C 1
ATOM 8094 O O . ARG B 1 458 ? -3.203 1.136 26 1 97.56 458 ARG B O 1
ATOM 8101 N N . ASP B 1 459 ? -3.6 2.867 27.359 1 96.94 459 ASP B N 1
ATOM 8102 C CA . ASP B 1 459 ? -5.023 2.557 27.438 1 96.94 459 ASP B CA 1
ATOM 8103 C C . ASP B 1 459 ? -5.766 3.029 26.203 1 96.94 459 ASP B C 1
ATOM 8105 O O . ASP B 1 459 ? -5.512 4.125 25.688 1 96.94 459 ASP B O 1
ATOM 8109 N N . VAL B 1 460 ? -6.656 2.209 25.734 1 97 460 VAL B N 1
ATOM 8110 C CA . VAL B 1 460 ? -7.504 2.602 24.609 1 97 460 VAL B CA 1
ATOM 8111 C C . VAL B 1 460 ? -8.602 3.543 25.109 1 97 460 VAL B C 1
ATOM 8113 O O . VAL B 1 460 ? -9.227 3.295 26.141 1 97 460 VAL B O 1
ATOM 8116 N N . THR B 1 461 ? -8.789 4.613 24.438 1 97.56 461 THR B N 1
ATOM 8117 C CA . THR B 1 461 ? -9.82 5.578 24.797 1 97.56 461 THR B CA 1
ATOM 8118 C C . THR B 1 461 ? -10.75 5.844 23.609 1 97.56 461 THR B C 1
ATOM 8120 O O . THR B 1 461 ? -10.352 5.672 22.453 1 97.56 461 THR B O 1
ATOM 8123 N N . HIS B 1 462 ? -12.047 6.176 23.938 1 97.25 462 HIS B N 1
ATOM 8124 C CA . HIS B 1 462 ? -13.031 6.641 22.969 1 97.25 462 HIS B CA 1
ATOM 8125 C C . HIS B 1 462 ? -13.18 5.652 21.812 1 97.25 462 HIS B C 1
ATOM 8127 O O . HIS B 1 462 ? -13.219 6.055 20.641 1 97.25 462 HIS B O 1
ATOM 8133 N N . LEU B 1 463 ? -13.18 4.418 22.109 1 96.19 463 LEU B N 1
ATOM 8134 C CA . LEU B 1 463 ? -13.336 3.357 21.125 1 96.19 463 LEU B CA 1
ATOM 8135 C C . LEU B 1 463 ? -14.703 3.441 20.453 1 96.19 463 LEU B C 1
ATOM 8137 O O . LEU B 1 463 ? -15.727 3.51 21.125 1 96.19 463 LEU B O 1
ATOM 8141 N N . GLN B 1 464 ? -14.734 3.602 19.156 1 95.81 464 GLN B N 1
ATOM 8142 C CA . GLN B 1 464 ? -15.961 3.641 18.375 1 95.81 464 GLN B CA 1
ATOM 8143 C C . GLN B 1 464 ? -16.125 2.367 17.547 1 95.81 464 GLN B C 1
ATOM 8145 O O . GLN B 1 464 ? -15.141 1.725 17.188 1 95.81 464 GLN B O 1
ATOM 8150 N N . ARG B 1 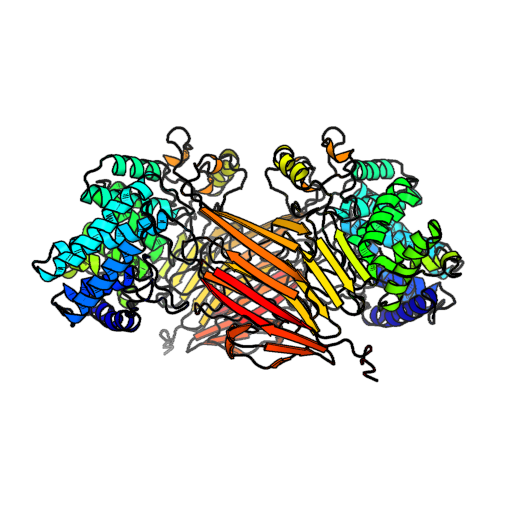465 ? -17.328 1.994 17.344 1 95.44 465 ARG B N 1
ATOM 8151 C CA . ARG B 1 465 ? -17.672 0.816 16.547 1 95.44 465 ARG B CA 1
ATOM 8152 C C . ARG B 1 465 ? -18.531 1.193 15.352 1 95.44 465 ARG B C 1
ATOM 8154 O O . ARG B 1 465 ? -19.438 2.02 15.469 1 95.44 465 ARG B O 1
ATOM 8161 N N . HIS B 1 466 ? -18.203 0.76 14.188 1 96.38 466 HIS B N 1
ATOM 8162 C CA . HIS B 1 466 ? -18.922 0.931 12.938 1 96.38 466 HIS B CA 1
ATOM 8163 C C . HIS B 1 466 ? -19.391 -0.411 12.383 1 96.38 466 HIS B C 1
ATOM 8165 O O . HIS B 1 466 ? -18.594 -1.333 12.219 1 96.38 466 HIS B O 1
ATOM 8171 N N . ARG B 1 467 ? -20.688 -0.555 12.203 1 97.88 467 ARG B N 1
ATOM 8172 C CA . ARG B 1 467 ? -21.25 -1.819 11.75 1 97.88 467 ARG B CA 1
ATOM 8173 C C . ARG B 1 467 ? -22.125 -1.612 10.516 1 97.88 467 ARG B C 1
ATOM 8175 O O . ARG B 1 467 ? -23.016 -0.758 10.523 1 97.88 467 ARG B O 1
ATOM 8182 N N . VAL B 1 468 ? -21.891 -2.303 9.469 1 98.56 468 VAL B N 1
ATOM 8183 C CA . VAL B 1 468 ? -22.703 -2.309 8.258 1 98.56 468 VAL B CA 1
ATOM 8184 C C . VAL B 1 468 ? -23.359 -3.674 8.086 1 98.56 468 VAL B C 1
ATOM 8186 O O . VAL B 1 468 ? -22.734 -4.707 8.297 1 98.56 468 VAL B O 1
ATOM 8189 N N . ALA B 1 469 ? -24.625 -3.674 7.848 1 98.75 469 ALA B N 1
ATOM 8190 C CA . ALA B 1 469 ? -25.375 -4.895 7.555 1 98.75 469 ALA B CA 1
ATOM 8191 C C . ALA B 1 469 ? -25.797 -4.941 6.09 1 98.75 469 ALA B C 1
ATOM 8193 O O . ALA B 1 469 ? -26.219 -3.926 5.523 1 98.75 469 ALA B O 1
ATOM 8194 N N . VAL B 1 470 ? -25.656 -6.055 5.477 1 98.75 470 VAL B N 1
ATOM 8195 C CA . VAL B 1 470 ? -26.047 -6.277 4.094 1 98.75 470 VAL B CA 1
ATOM 8196 C C . VAL B 1 470 ? -27.016 -7.461 4.016 1 98.75 470 VAL B C 1
ATOM 8198 O O . VAL B 1 470 ? -26.781 -8.5 4.637 1 98.75 470 VAL B O 1
ATOM 8201 N N . GLU B 1 471 ? -28.094 -7.285 3.344 1 98.62 471 GLU B N 1
ATOM 8202 C CA . GLU B 1 471 ? -29.031 -8.367 3.053 1 98.62 471 GLU B CA 1
ATOM 8203 C C . GLU B 1 471 ? -29.188 -8.578 1.549 1 98.62 471 GLU B C 1
ATOM 8205 O O . GLU B 1 471 ? -29.516 -7.641 0.816 1 98.62 471 GLU B O 1
ATOM 8210 N N . LEU B 1 472 ? -28.906 -9.742 1.093 1 98.62 472 LEU B N 1
ATOM 8211 C CA . LEU B 1 472 ? -29.094 -10.164 -0.288 1 98.62 472 LEU B CA 1
ATOM 8212 C C . LEU B 1 472 ? -30.266 -11.133 -0.396 1 98.62 472 LEU B C 1
ATOM 8214 O O . LEU B 1 472 ? -30.266 -12.195 0.241 1 98.62 472 LEU B O 1
ATOM 8218 N N . THR B 1 473 ? -31.234 -10.742 -1.189 1 98.44 473 THR B N 1
ATOM 8219 C CA . THR B 1 473 ? -32.406 -11.586 -1.378 1 98.44 473 THR B CA 1
ATOM 8220 C C . THR B 1 473 ? -32.594 -11.922 -2.854 1 98.44 473 THR B C 1
ATOM 8222 O O . THR B 1 473 ? -32.656 -11.023 -3.699 1 98.44 473 THR B O 1
ATOM 8225 N N . GLU B 1 474 ? -32.719 -13.219 -3.121 1 97.56 474 GLU B N 1
ATOM 8226 C CA . GLU B 1 474 ? -33 -13.648 -4.488 1 97.56 474 GLU B CA 1
ATOM 8227 C C . GLU B 1 474 ? -34.406 -13.305 -4.898 1 97.56 474 GLU B C 1
ATOM 8229 O O . GLU B 1 474 ? -35.344 -13.469 -4.109 1 97.56 474 GLU B O 1
ATOM 8234 N N . THR B 1 475 ? -34.562 -12.75 -6.102 1 96.69 475 THR B N 1
ATOM 8235 C CA . THR B 1 475 ? -35.844 -12.469 -6.676 1 96.69 475 THR B CA 1
ATOM 8236 C C . THR B 1 475 ? -36.062 -13.258 -7.961 1 96.69 475 THR B C 1
ATOM 8238 O O . THR B 1 475 ? -35.156 -13.945 -8.43 1 96.69 475 THR B O 1
ATOM 8241 N N . LYS B 1 476 ? -37.25 -13.148 -8.523 1 93.44 476 LYS B N 1
ATOM 8242 C CA . LYS B 1 476 ? -37.562 -13.836 -9.773 1 93.44 476 LYS B CA 1
ATOM 8243 C C . LYS B 1 476 ? -36.688 -13.297 -10.914 1 93.44 476 LYS B C 1
ATOM 8245 O O . LYS B 1 476 ? -36.344 -14.047 -11.828 1 93.44 476 LYS B O 1
ATOM 8250 N N . GLU B 1 477 ? -36.406 -12.055 -10.766 1 95 477 GLU B N 1
ATOM 8251 C CA . GLU B 1 477 ? -35.719 -11.398 -11.891 1 95 477 GLU B CA 1
ATOM 8252 C C . GLU B 1 477 ? -34.25 -11.117 -11.578 1 95 477 GLU B C 1
ATOM 8254 O O . GLU B 1 477 ? -33.562 -10.531 -12.398 1 95 477 GLU B O 1
ATOM 8259 N N . GLY B 1 478 ? -33.844 -11.492 -10.422 1 97.25 478 GLY B N 1
ATOM 8260 C CA . GLY B 1 478 ? -32.469 -11.203 -10.07 1 97.25 478 GLY B CA 1
ATOM 8261 C C . GLY B 1 478 ? -32.219 -11.18 -8.57 1 97.25 478 GLY B C 1
ATOM 8262 O O . GLY B 1 478 ? -32.438 -12.188 -7.891 1 97.25 478 GLY B O 1
ATOM 8263 N N . TRP B 1 479 ? -31.781 -9.969 -8.047 1 98.44 479 TRP B N 1
ATOM 8264 C CA . TRP B 1 479 ? -31.422 -9.875 -6.633 1 98.44 479 TRP B CA 1
ATOM 8265 C C . TRP B 1 479 ? -31.859 -8.539 -6.051 1 98.44 479 TRP B C 1
ATOM 8267 O O . TRP B 1 479 ? -31.984 -7.543 -6.773 1 98.44 479 TRP B O 1
ATOM 8277 N N . LYS B 1 480 ? -32.219 -8.523 -4.832 1 98.56 480 LYS B N 1
ATOM 8278 C CA . LYS B 1 480 ? -32.406 -7.316 -4.027 1 98.56 480 LYS B CA 1
ATOM 8279 C C . LYS B 1 480 ? -31.297 -7.172 -2.98 1 98.56 480 LYS B C 1
ATOM 8281 O O . LYS B 1 480 ? -31.016 -8.109 -2.232 1 98.56 480 LYS B O 1
ATOM 8286 N N . LEU B 1 481 ? -30.609 -6.07 -2.992 1 98.81 481 LEU B N 1
ATOM 8287 C CA . LEU B 1 481 ? -29.516 -5.773 -2.076 1 98.81 481 LEU B CA 1
ATOM 8288 C C . LEU B 1 481 ? -29.891 -4.641 -1.125 1 98.81 481 LEU B C 1
ATOM 8290 O O . LEU B 1 481 ? -30.203 -3.537 -1.565 1 98.81 481 LEU B O 1
ATOM 8294 N N . ARG B 1 482 ? -29.922 -4.914 0.123 1 98.81 482 ARG B N 1
ATOM 8295 C CA . ARG B 1 482 ? -30.156 -3.893 1.139 1 98.81 482 ARG B CA 1
ATOM 8296 C C . ARG B 1 482 ? -28.906 -3.645 1.969 1 98.81 482 ARG B C 1
ATOM 8298 O O . ARG B 1 482 ? -28.297 -4.586 2.498 1 98.81 482 ARG B O 1
ATOM 8305 N N . VAL B 1 483 ? -28.391 -2.451 2.049 1 98.81 483 VAL B N 1
ATOM 8306 C CA . VAL B 1 483 ? -27.234 -2.027 2.838 1 98.81 483 VAL B CA 1
ATOM 8307 C C . VAL B 1 483 ? -27.672 -1.035 3.91 1 98.81 483 VAL B C 1
ATOM 8309 O O . VAL B 1 483 ? -28.312 -0.024 3.604 1 98.81 483 VAL B O 1
ATOM 8312 N N . ARG B 1 484 ? -27.297 -1.342 5.125 1 98.56 484 ARG B N 1
ATOM 8313 C CA . ARG B 1 484 ? -27.812 -0.506 6.207 1 98.56 484 ARG B CA 1
ATOM 8314 C C . ARG B 1 484 ? -26.734 -0.251 7.254 1 98.56 484 ARG B C 1
ATOM 8316 O O . ARG B 1 484 ? -25.906 -1.128 7.531 1 98.56 484 ARG B O 1
ATOM 8323 N N . CYS B 1 485 ? -26.672 0.868 7.793 1 98.5 485 CYS B N 1
ATOM 8324 C CA . CYS B 1 485 ? -25.859 1.284 8.938 1 98.5 485 CYS B CA 1
ATOM 8325 C C . CYS B 1 485 ? -26.641 2.252 9.82 1 98.5 485 CYS B C 1
ATOM 8327 O O . CYS B 1 485 ? -27.078 3.301 9.359 1 98.5 485 CYS B O 1
ATOM 8329 N N . ASP B 1 486 ? -26.703 1.987 11.094 1 97.12 486 ASP B N 1
ATOM 8330 C CA . ASP B 1 486 ? -27.547 2.758 12 1 97.12 486 ASP B CA 1
ATOM 8331 C C . ASP B 1 486 ? -26.734 3.756 12.812 1 97.12 486 ASP B C 1
ATOM 8333 O O . ASP B 1 486 ? -27.25 4.43 13.695 1 97.12 486 ASP B O 1
ATOM 8337 N N . MET B 1 487 ? -25.516 3.828 12.562 1 93.88 487 MET B N 1
ATOM 8338 C CA . MET B 1 487 ? -24.672 4.766 13.305 1 93.88 487 MET B CA 1
ATOM 8339 C C . MET B 1 487 ? -25.219 6.184 13.203 1 93.88 487 MET B C 1
ATOM 8341 O O . MET B 1 487 ? -25.422 6.699 12.102 1 93.88 487 MET B O 1
ATOM 8345 N N . PRO B 1 488 ? -25.438 6.836 14.289 1 91.81 488 PRO B N 1
ATOM 8346 C CA . PRO B 1 488 ? -26.016 8.18 14.25 1 91.81 488 PRO B CA 1
ATOM 8347 C C . PRO B 1 488 ? -25.016 9.242 13.805 1 91.81 488 PRO B C 1
ATOM 8349 O O . PRO B 1 488 ? -25.406 10.242 13.188 1 91.81 488 PRO B O 1
ATOM 8352 N N . ASP B 1 489 ? -23.766 9.086 14.086 1 93.75 489 ASP B N 1
ATOM 8353 C CA . ASP B 1 489 ? -22.734 10.062 13.703 1 93.75 489 ASP B CA 1
ATOM 8354 C C . ASP B 1 489 ? -22.547 10.086 12.188 1 93.75 489 ASP B C 1
ATOM 8356 O O . ASP B 1 489 ? -22.719 9.07 11.516 1 93.75 489 ASP B O 1
ATOM 8360 N N . VAL B 1 490 ? -22.141 11.164 11.703 1 94.25 490 VAL B N 1
ATOM 8361 C CA . VAL B 1 490 ? -22.047 11.367 10.266 1 94.25 490 VAL B CA 1
ATOM 8362 C C . VAL B 1 490 ? -20.766 10.703 9.734 1 94.25 490 VAL B C 1
ATOM 8364 O O . VAL B 1 490 ? -19.672 11.031 10.172 1 94.25 490 VAL B O 1
ATOM 8367 N N . LEU B 1 491 ? -20.922 9.805 8.852 1 95.81 491 LEU B N 1
ATOM 8368 C CA . LEU B 1 491 ? -19.828 9.172 8.125 1 95.81 491 LEU B CA 1
ATOM 8369 C C . LEU B 1 491 ? -20.078 9.227 6.617 1 95.81 491 LEU B C 1
ATOM 8371 O O . LEU B 1 491 ? -21.203 9 6.164 1 95.81 491 LEU B O 1
ATOM 8375 N N . LEU B 1 492 ? -19.062 9.68 5.879 1 97.5 492 LEU B N 1
ATOM 8376 C CA . LEU B 1 492 ? -19.141 9.539 4.43 1 97.5 492 LEU B CA 1
ATOM 8377 C C . LEU B 1 492 ? -19.062 8.078 4.02 1 97.5 492 LEU B C 1
ATOM 8379 O O . LEU B 1 492 ? -18.188 7.344 4.48 1 97.5 492 LEU B O 1
ATOM 8383 N N . THR B 1 493 ? -19.953 7.629 3.262 1 98 493 THR B N 1
ATOM 8384 C CA . THR B 1 493 ? -19.969 6.25 2.791 1 98 493 THR B CA 1
ATOM 8385 C C . THR B 1 493 ? -20.234 6.195 1.29 1 98 493 THR B C 1
ATOM 8387 O O . THR B 1 493 ? -21 7 0.76 1 98 493 THR B O 1
ATOM 8390 N N . GLN B 1 494 ? -19.562 5.32 0.636 1 98.06 494 GLN B N 1
ATOM 8391 C CA . GLN B 1 494 ? -19.781 5.062 -0.782 1 98.06 494 GLN B CA 1
ATOM 8392 C C . GLN B 1 494 ? -20.109 3.59 -1.026 1 98.06 494 GLN B C 1
ATOM 8394 O O . GLN B 1 494 ? -19.391 2.705 -0.556 1 98.06 494 GLN B O 1
ATOM 8399 N N . ILE B 1 495 ? -21.234 3.322 -1.635 1 98.75 495 ILE B N 1
ATOM 8400 C CA . ILE B 1 495 ? -21.562 1.993 -2.135 1 98.75 495 ILE B CA 1
ATOM 8401 C C . ILE B 1 495 ? -21.25 1.907 -3.627 1 98.75 495 ILE B C 1
ATOM 8403 O O . ILE B 1 495 ? -21.75 2.703 -4.422 1 98.75 495 ILE B O 1
ATOM 8407 N N . SER B 1 496 ? -20.453 0.971 -4.031 1 98.56 496 SER B N 1
ATOM 8408 C CA . SER B 1 496 ? -19.953 0.958 -5.402 1 98.56 496 SER B CA 1
ATOM 8409 C C . SER B 1 496 ? -20.312 -0.348 -6.105 1 98.56 496 SER B C 1
ATOM 8411 O O . SER B 1 496 ? -20.312 -1.414 -5.484 1 98.56 496 SER B O 1
ATOM 8413 N N . PHE B 1 497 ? -20.625 -0.248 -7.344 1 98.69 497 PHE B N 1
ATOM 8414 C CA . PHE B 1 497 ? -20.875 -1.354 -8.258 1 98.69 497 PHE B CA 1
ATOM 8415 C C . PHE B 1 497 ? -19.859 -1.379 -9.383 1 98.69 497 PHE B C 1
ATOM 8417 O O . PHE B 1 497 ? -19.859 -0.508 -10.258 1 98.69 497 PHE B O 1
ATOM 8424 N N . VAL B 1 498 ? -19.016 -2.371 -9.438 1 98.12 498 VAL B N 1
ATOM 8425 C CA . VAL B 1 498 ? -17.906 -2.469 -10.391 1 98.12 498 VAL B CA 1
ATOM 8426 C C . VAL B 1 498 ? -18.312 -3.389 -11.547 1 98.12 498 VAL B C 1
ATOM 8428 O O . VAL B 1 498 ? -18.594 -4.566 -11.336 1 98.12 498 VAL B O 1
ATOM 8431 N N . PHE B 1 499 ? -18.312 -2.859 -12.75 1 98.19 499 PHE B N 1
ATOM 8432 C CA . PHE B 1 499 ? -18.688 -3.613 -13.938 1 98.19 499 PHE B CA 1
ATOM 8433 C C . PHE B 1 499 ? -17.484 -3.807 -14.859 1 98.19 499 PHE B C 1
ATOM 8435 O O . PHE B 1 499 ? -16.469 -3.119 -14.719 1 98.19 499 PHE B O 1
ATOM 8442 N N . GLY B 1 500 ? -17.609 -4.77 -15.734 1 95.69 500 GLY B N 1
ATOM 8443 C CA . GLY B 1 500 ? -16.562 -4.988 -16.734 1 95.69 500 GLY B CA 1
ATOM 8444 C C . GLY B 1 500 ? -16.438 -3.84 -17.703 1 95.69 500 GLY B C 1
ATOM 8445 O O . GLY B 1 500 ? -17.406 -3.145 -18 1 95.69 500 GLY B O 1
ATOM 8446 N N . LYS B 1 501 ? -15.297 -3.74 -18.25 1 94.81 501 LYS B N 1
ATOM 8447 C CA . LYS B 1 501 ? -15 -2.633 -19.156 1 94.81 501 LYS B CA 1
ATOM 8448 C C . LYS B 1 501 ? -15.656 -2.852 -20.531 1 94.81 501 LYS B C 1
ATOM 8450 O O . LYS B 1 501 ? -15.836 -1.902 -21.297 1 94.81 501 LYS B O 1
ATOM 8455 N N . GLU B 1 502 ? -16.031 -4.047 -20.828 1 94 502 GLU B N 1
ATOM 8456 C CA . GLU B 1 502 ? -16.484 -4.445 -22.156 1 94 502 GLU B CA 1
ATOM 8457 C C . GLU B 1 502 ? -17.891 -3.941 -22.438 1 94 502 GLU B C 1
ATOM 8459 O O . GLU B 1 502 ? -18.328 -3.902 -23.594 1 94 502 GLU B O 1
ATOM 8464 N N . GLY B 1 503 ? -18.641 -3.59 -21.406 1 96.62 503 GLY B N 1
ATOM 8465 C CA . GLY B 1 503 ? -20.031 -3.188 -21.594 1 96.62 503 GLY B CA 1
ATOM 8466 C C . GLY B 1 503 ? -20.219 -1.682 -21.594 1 96.62 503 GLY B C 1
ATOM 8467 O O . GLY B 1 503 ? -19.25 -0.929 -21.688 1 96.62 503 GLY B O 1
ATOM 8468 N N . SER B 1 504 ? -21.547 -1.26 -21.625 1 97.62 504 SER B N 1
ATOM 8469 C CA . SER B 1 504 ? -21.875 0.161 -21.625 1 97.62 504 SER B CA 1
ATOM 8470 C C . SER B 1 504 ? -23.078 0.446 -20.734 1 97.62 504 SER B C 1
ATOM 8472 O O . SER B 1 504 ? -23.969 -0.401 -20.594 1 97.62 504 SER B O 1
ATOM 8474 N N . PHE B 1 505 ? -23.047 1.627 -20.203 1 98 505 PHE B N 1
ATOM 8475 C CA . PHE B 1 505 ? -24.141 2.055 -19.344 1 98 505 PHE B CA 1
ATOM 8476 C C . PHE B 1 505 ? -25.188 2.832 -20.141 1 98 505 PHE B C 1
ATOM 8478 O O . PHE B 1 505 ? -24.844 3.561 -21.078 1 98 505 PHE B O 1
ATOM 8485 N N . SER B 1 506 ? -26.391 2.725 -19.797 1 98.12 506 SER B N 1
ATOM 8486 C CA . SER B 1 506 ? -27.484 3.572 -20.25 1 98.12 506 SER B CA 1
ATOM 8487 C C . SER B 1 506 ? -28.5 3.818 -19.141 1 98.12 506 SER B C 1
ATOM 8489 O O . SER B 1 506 ? -28.625 3.014 -18.219 1 98.12 506 SER B O 1
ATOM 8491 N N . GLY B 1 507 ? -29.062 5.016 -19.25 1 98 507 GLY B N 1
ATOM 8492 C CA . GLY B 1 507 ? -30.078 5.371 -18.266 1 98 507 GLY B CA 1
ATOM 8493 C C . GLY B 1 507 ? -29.516 5.969 -17 1 98 507 GLY B C 1
ATOM 8494 O O . GLY B 1 507 ? -28.297 6.16 -16.891 1 98 507 GLY B O 1
ATOM 8495 N N . GLY B 1 508 ? -30.422 6.324 -16.109 1 97.19 508 GLY B N 1
ATOM 8496 C CA . GLY B 1 508 ? -30.047 6.852 -14.812 1 97.19 508 GLY B CA 1
ATOM 8497 C C . GLY B 1 508 ? -29.5 8.266 -14.875 1 97.19 508 GLY B C 1
ATOM 8498 O O . GLY B 1 508 ? -29.203 8.773 -15.961 1 97.19 508 GLY B O 1
ATOM 8499 N N . GLU B 1 509 ? -29.453 8.883 -13.758 1 98.31 509 GLU B N 1
ATOM 8500 C CA . GLU B 1 509 ? -28.781 10.172 -13.594 1 98.31 509 GLU B CA 1
ATOM 8501 C C . GLU B 1 509 ? -27.328 9.984 -13.164 1 98.31 509 GLU B C 1
ATOM 8503 O O . GLU B 1 509 ? -27.047 9.797 -11.977 1 98.31 509 GLU B O 1
ATOM 8508 N N . LEU B 1 510 ? -26.484 10.055 -14.18 1 98.12 510 LEU B N 1
ATOM 8509 C CA . LEU B 1 510 ? -25.062 9.797 -13.977 1 98.12 510 LEU B CA 1
ATOM 8510 C C . LEU B 1 510 ? -24.25 11.078 -14.117 1 98.12 510 LEU B C 1
ATOM 8512 O O . LEU B 1 510 ? -24.641 11.992 -14.836 1 98.12 510 LEU B O 1
ATOM 8516 N N . ALA B 1 511 ? -23.219 11.234 -13.359 1 97.81 511 ALA B N 1
ATOM 8517 C CA . ALA B 1 511 ? -22.266 12.344 -13.469 1 97.81 511 ALA B CA 1
ATOM 8518 C C . ALA B 1 511 ? -20.828 11.859 -13.281 1 97.81 511 ALA B C 1
ATOM 8520 O O . ALA B 1 511 ? -20.594 10.852 -12.617 1 97.81 511 ALA B O 1
ATOM 8521 N N . PRO B 1 512 ? -19.906 12.562 -13.867 1 96.12 512 PRO B N 1
ATOM 8522 C CA . PRO B 1 512 ? -18.516 12.164 -13.711 1 96.12 512 PRO B CA 1
ATOM 8523 C C . PRO B 1 512 ? -18.031 12.258 -12.266 1 96.12 512 PRO B C 1
ATOM 8525 O O . PRO B 1 512 ? -18.375 13.211 -11.555 1 96.12 512 PRO B O 1
ATOM 8528 N N . ALA B 1 513 ? -17.312 11.32 -11.812 1 95.06 513 ALA B N 1
ATOM 8529 C CA . ALA B 1 513 ? -16.578 11.32 -10.547 1 95.06 513 ALA B CA 1
ATOM 8530 C C . ALA B 1 513 ? -15.07 11.242 -10.789 1 95.06 513 ALA B C 1
ATOM 8532 O O . ALA B 1 513 ? -14.5 12.094 -11.469 1 95.06 513 ALA B O 1
ATOM 8533 N N . GLU B 1 514 ? -14.383 10.227 -10.273 1 91.5 514 GLU B N 1
ATOM 8534 C CA . GLU B 1 514 ? -12.984 9.984 -10.617 1 91.5 514 GLU B CA 1
ATOM 8535 C C . GLU B 1 514 ? -12.867 9.227 -11.938 1 91.5 514 GLU B C 1
ATOM 8537 O O . GLU B 1 514 ? -13.875 8.766 -12.484 1 91.5 514 GLU B O 1
ATOM 8542 N N . THR B 1 515 ? -11.703 9.148 -12.445 1 88.5 515 THR B N 1
ATOM 854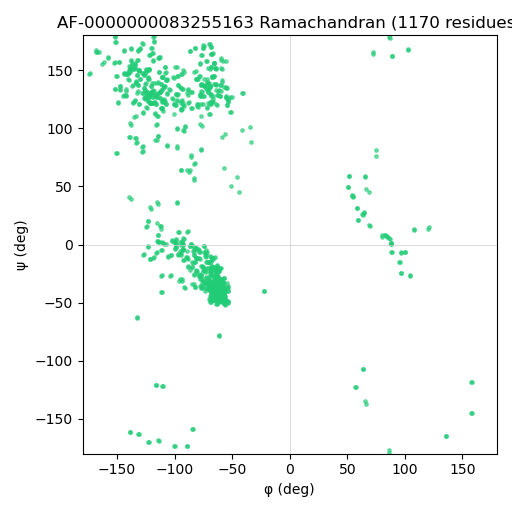3 C CA . THR B 1 515 ? -11.477 8.414 -13.68 1 88.5 515 THR B CA 1
ATOM 8544 C C . THR B 1 515 ? -12.016 6.992 -13.578 1 88.5 515 THR B C 1
ATOM 8546 O O . THR B 1 515 ? -11.688 6.266 -12.633 1 88.5 515 THR B O 1
ATOM 8549 N N . GLY B 1 516 ? -12.875 6.637 -14.445 1 92.69 516 GLY B N 1
ATOM 8550 C CA . GLY B 1 516 ? -13.406 5.285 -14.5 1 92.69 516 GLY B CA 1
ATOM 8551 C C . GLY B 1 516 ? -14.625 5.086 -13.617 1 92.69 516 GLY B C 1
ATOM 8552 O O . GLY B 1 516 ? -15.172 3.984 -13.539 1 92.69 516 GLY B O 1
ATOM 8553 N N . THR B 1 517 ? -15.031 6.199 -12.953 1 96.81 517 THR B N 1
ATOM 8554 C CA . THR B 1 517 ? -16.156 6.086 -12.023 1 96.81 517 THR B CA 1
ATOM 8555 C C . THR B 1 517 ? -17.219 7.125 -12.344 1 96.81 517 THR B C 1
ATOM 8557 O O . THR B 1 517 ? -16.922 8.203 -12.852 1 96.81 517 THR B O 1
ATOM 8560 N N . LEU B 1 518 ? -18.484 6.82 -12.125 1 98 518 LEU B N 1
ATOM 8561 C CA . LEU B 1 518 ? -19.625 7.719 -12.297 1 98 518 LEU B CA 1
ATOM 8562 C C . LEU B 1 518 ? -20.469 7.785 -11.031 1 98 518 LEU B C 1
ATOM 8564 O O . LEU B 1 518 ? -20.75 6.758 -10.414 1 98 518 LEU B O 1
ATOM 8568 N N . PHE B 1 519 ? -20.828 8.984 -10.672 1 98.56 519 PHE B N 1
ATOM 8569 C CA . PHE B 1 519 ? -21.859 9.125 -9.664 1 98.56 519 PHE B CA 1
ATOM 8570 C C . PHE B 1 519 ? -23.203 8.625 -10.188 1 98.56 519 PHE B C 1
ATOM 8572 O O . PHE B 1 519 ? -23.641 9.039 -11.266 1 98.56 519 PHE B O 1
ATOM 8579 N N . TRP B 1 520 ? -23.766 7.711 -9.539 1 98.75 520 TRP B N 1
ATOM 8580 C CA . TRP B 1 520 ? -25.141 7.285 -9.805 1 98.75 520 TRP B CA 1
ATOM 8581 C C . TRP B 1 520 ? -26.109 7.945 -8.828 1 98.75 520 TRP B C 1
ATOM 8583 O O . TRP B 1 520 ? -26.297 7.461 -7.715 1 98.75 520 TRP B O 1
ATOM 8593 N N . LYS B 1 521 ? -26.781 8.992 -9.25 1 98.44 521 LYS B N 1
ATOM 8594 C CA . LYS B 1 521 ? -27.531 9.883 -8.359 1 98.44 521 LYS B CA 1
ATOM 8595 C C . LYS B 1 521 ? -28.984 9.43 -8.219 1 98.44 521 LYS B C 1
ATOM 8597 O O . LYS B 1 521 ? -29.594 9.641 -7.172 1 98.44 521 LYS B O 1
ATOM 8602 N N . ASP B 1 522 ? -29.516 8.93 -9.336 1 98 522 ASP B N 1
ATOM 8603 C CA . ASP B 1 522 ? -30.906 8.516 -9.344 1 98 522 ASP B CA 1
ATOM 8604 C C . ASP B 1 522 ? -31.234 7.707 -10.602 1 98 522 ASP B C 1
ATOM 8606 O O . ASP B 1 522 ? -30.391 7.566 -11.492 1 98 522 ASP B O 1
ATOM 8610 N N . GLY B 1 523 ? -32.406 7.031 -10.555 1 98.19 523 GLY B N 1
ATOM 8611 C CA . GLY B 1 523 ? -32.906 6.355 -11.734 1 98.19 523 GLY B CA 1
ATOM 8612 C C . GLY B 1 523 ? -32.375 4.953 -11.906 1 98.19 523 GLY B C 1
ATOM 8613 O O . GLY B 1 523 ? -31.656 4.449 -11.047 1 98.19 523 GLY B O 1
ATOM 8614 N N . VAL B 1 524 ? -32.812 4.32 -13 1 98.56 524 VAL B N 1
ATOM 8615 C CA . VAL B 1 524 ? -32.406 2.953 -13.336 1 98.56 524 VAL B CA 1
ATOM 8616 C C . VAL B 1 524 ? -31.266 2.977 -14.336 1 98.56 524 VAL B C 1
ATOM 8618 O O . VAL B 1 524 ? -31.312 3.695 -15.336 1 98.56 524 VAL B O 1
ATOM 8621 N N . VAL B 1 525 ? -30.219 2.262 -14.055 1 98.75 525 VAL B N 1
ATOM 8622 C CA . VAL B 1 525 ? -29.078 2.156 -14.953 1 98.75 525 VAL B CA 1
ATOM 8623 C C . VAL B 1 525 ? -29 0.742 -15.523 1 98.75 525 VAL B C 1
ATOM 8625 O O . VAL B 1 525 ? -29.156 -0.237 -14.789 1 98.75 525 VAL B O 1
ATOM 8628 N N . THR B 1 526 ? -28.812 0.634 -16.797 1 98.69 526 THR B N 1
ATOM 8629 C CA . THR B 1 526 ? -28.625 -0.652 -17.469 1 98.69 526 THR B CA 1
ATOM 8630 C C . THR B 1 526 ? -27.188 -0.814 -17.953 1 98.69 526 THR B C 1
ATOM 8632 O O . THR B 1 526 ? -26.656 0.064 -18.641 1 98.69 526 THR B O 1
ATOM 8635 N N . PHE B 1 527 ? -26.594 -1.856 -17.547 1 98.62 527 PHE B N 1
ATOM 8636 C CA . PHE B 1 527 ? -25.297 -2.273 -18.094 1 98.62 527 PHE B CA 1
ATOM 8637 C C . PHE B 1 527 ? -25.484 -3.396 -19.109 1 98.62 527 PHE B C 1
ATOM 8639 O O . PHE B 1 527 ? -25.938 -4.488 -18.75 1 98.62 527 PHE B O 1
ATOM 8646 N N . ALA B 1 528 ? -25.031 -3.096 -20.312 1 98.44 528 ALA B N 1
ATOM 8647 C CA . ALA B 1 528 ? -25.234 -4.078 -21.375 1 98.44 528 ALA B CA 1
ATOM 8648 C C . ALA B 1 528 ? -23.891 -4.52 -21.969 1 98.44 528 ALA B C 1
ATOM 8650 O O . ALA B 1 528 ? -22.984 -3.707 -22.141 1 98.44 528 ALA B O 1
ATOM 8651 N N . SER B 1 529 ? -23.812 -5.742 -22.156 1 97.06 529 SER B N 1
ATOM 8652 C CA . SER B 1 529 ? -22.656 -6.355 -22.797 1 97.06 529 SER B CA 1
ATOM 8653 C C . SER B 1 529 ? -23.062 -7.609 -23.578 1 97.06 529 SER B C 1
ATOM 8655 O O . SER B 1 529 ? -23.672 -8.523 -23.016 1 97.06 529 SER B O 1
ATOM 8657 N N . GLY B 1 530 ? -22.734 -7.473 -24.766 1 92.31 530 GLY B N 1
ATOM 8658 C CA . GLY B 1 530 ? -23.203 -8.57 -25.594 1 92.31 530 GLY B CA 1
ATOM 8659 C C . GLY B 1 530 ? -24.719 -8.625 -25.703 1 92.31 530 GLY B C 1
ATOM 8660 O O . GLY B 1 530 ? -25.375 -7.598 -25.922 1 92.31 530 GLY B O 1
ATOM 8661 N N . GLY B 1 531 ? -25.391 -9.844 -25.609 1 92.19 531 GLY B N 1
ATOM 8662 C CA . GLY B 1 531 ? -26.828 -10.023 -25.703 1 92.19 531 GLY B CA 1
ATOM 8663 C C . GLY B 1 531 ? -27.516 -9.992 -24.344 1 92.19 531 GLY B C 1
ATOM 8664 O O . GLY B 1 531 ? -28.734 -9.992 -24.266 1 92.19 531 GLY B O 1
ATOM 8665 N N . GLU B 1 532 ? -26.688 -9.805 -23.266 1 97 532 GLU B N 1
ATOM 8666 C CA . GLU B 1 532 ? -27.234 -9.82 -21.906 1 97 532 GLU B CA 1
ATOM 8667 C C . GLU B 1 532 ? -27.109 -8.445 -21.25 1 97 532 GLU B C 1
ATOM 8669 O O . GLU B 1 532 ? -26.375 -7.586 -21.719 1 97 532 GLU B O 1
ATOM 8674 N N . TRP B 1 533 ? -27.859 -8.211 -20.25 1 98.12 533 TRP B N 1
ATOM 8675 C CA . TRP B 1 533 ? -27.766 -6.945 -19.531 1 98.12 533 TRP B CA 1
ATOM 8676 C C . TRP B 1 533 ? -28.094 -7.133 -18.047 1 98.12 533 TRP B C 1
ATOM 8678 O O . TRP B 1 533 ? -28.734 -8.117 -17.672 1 98.12 533 TRP B O 1
ATOM 8688 N N . ILE B 1 534 ? -27.625 -6.246 -17.188 1 98.62 534 ILE B N 1
ATOM 8689 C CA . ILE B 1 534 ? -27.922 -6.102 -15.766 1 98.62 534 ILE B CA 1
ATOM 8690 C C . ILE B 1 534 ? -28.484 -4.707 -15.5 1 98.62 534 ILE B C 1
ATOM 8692 O O . ILE B 1 534 ? -27.875 -3.701 -15.867 1 98.62 534 ILE B O 1
ATOM 8696 N N . GLU B 1 535 ? -29.641 -4.645 -14.953 1 98.62 535 GLU B N 1
ATOM 8697 C CA . GLU B 1 535 ? -30.266 -3.379 -14.594 1 98.62 535 GLU B CA 1
ATOM 8698 C C . GLU B 1 535 ? -30.25 -3.16 -13.086 1 98.62 535 GLU B C 1
ATOM 8700 O O . GLU B 1 535 ? -30.578 -4.066 -12.312 1 98.62 535 GLU B O 1
ATOM 8705 N N . VAL B 1 536 ? -29.781 -1.972 -12.688 1 98.75 536 VAL B N 1
ATOM 8706 C CA . VAL B 1 536 ? -29.719 -1.667 -11.266 1 98.75 536 VAL B CA 1
ATOM 8707 C C . VAL B 1 536 ? -30.516 -0.404 -10.969 1 98.75 536 VAL B C 1
ATOM 8709 O O . VAL B 1 536 ? -30.547 0.527 -11.773 1 98.75 536 VAL B O 1
ATOM 8712 N N . SER B 1 537 ? -31.188 -0.283 -9.867 1 98.5 537 SER B N 1
ATOM 8713 C CA . SER B 1 537 ? -31.906 0.887 -9.383 1 98.5 537 SER B CA 1
ATOM 8714 C C . SER B 1 537 ? -31.609 1.144 -7.906 1 98.5 537 SER B C 1
ATOM 8716 O O . SER B 1 537 ? -31.172 0.245 -7.191 1 98.5 537 SER B O 1
ATOM 8718 N N . GLY B 1 538 ? -31.797 2.416 -7.5 1 97.81 538 GLY B N 1
ATOM 8719 C CA . GLY B 1 538 ? -31.594 2.75 -6.098 1 97.81 538 GLY B CA 1
ATOM 8720 C C . GLY B 1 538 ? -30.516 3.791 -5.879 1 97.81 538 GLY B C 1
ATOM 8721 O O . GLY B 1 538 ? -30.062 3.998 -4.746 1 97.81 538 GLY B O 1
ATOM 8722 N N . GLY B 1 539 ? -30.016 4.516 -6.82 1 97.75 539 GLY B N 1
ATOM 8723 C CA . GLY B 1 539 ? -28.953 5.504 -6.734 1 97.75 539 GLY B CA 1
ATOM 8724 C C . GLY B 1 539 ? -29.234 6.59 -5.707 1 97.75 539 GLY B C 1
ATOM 8725 O O . GLY B 1 539 ? -30.375 6.77 -5.281 1 97.75 539 GLY B O 1
ATOM 8726 N N . ALA B 1 540 ? -28.25 7.227 -5.254 1 98.38 540 ALA B N 1
ATOM 8727 C CA . ALA B 1 540 ? -28.328 8.344 -4.312 1 98.38 540 ALA B CA 1
ATOM 8728 C C . ALA B 1 540 ? -27.078 9.211 -4.379 1 98.38 540 ALA B C 1
ATOM 8730 O O . ALA B 1 540 ? -26.047 8.789 -4.918 1 98.38 540 ALA B O 1
ATOM 8731 N N . HIS B 1 541 ? -27.156 10.398 -3.912 1 98 541 HIS B N 1
ATOM 8732 C CA . HIS B 1 541 ? -26.031 11.336 -3.916 1 98 541 HIS B CA 1
ATOM 8733 C C . HIS B 1 541 ? -26.125 12.305 -2.742 1 98 541 HIS B C 1
ATOM 8735 O O . HIS B 1 541 ? -26.484 13.477 -2.924 1 98 541 HIS B O 1
ATOM 8741 N N . GLU B 1 542 ? -25.75 11.844 -1.6 1 97.38 542 GLU B N 1
ATOM 8742 C CA . GLU B 1 542 ? -25.938 12.625 -0.381 1 97.38 542 GLU B CA 1
ATOM 8743 C C . GLU B 1 542 ? -24.688 13.43 -0.038 1 97.38 542 GLU B C 1
ATOM 8745 O O . GLU B 1 542 ? -24.703 14.25 0.879 1 97.38 542 GLU B O 1
ATOM 8750 N N . HIS B 1 543 ? -23.594 13.227 -0.69 1 97.38 543 HIS B N 1
ATOM 8751 C CA . HIS B 1 543 ? -22.391 14.047 -0.599 1 97.38 543 HIS B CA 1
ATOM 8752 C C . HIS B 1 543 ? -21.609 14.023 -1.906 1 97.38 543 HIS B C 1
ATOM 8754 O O . HIS B 1 543 ? -21.938 13.25 -2.811 1 97.38 543 HIS B O 1
ATOM 8760 N N . ARG B 1 544 ? -20.547 14.805 -2.041 1 97.19 544 ARG B N 1
ATOM 8761 C CA . ARG B 1 544 ? -19.938 15.031 -3.344 1 97.19 544 ARG B CA 1
ATOM 8762 C C . ARG B 1 544 ? -18.516 14.445 -3.389 1 97.19 544 ARG B C 1
ATOM 8764 O O . ARG B 1 544 ? -17.781 14.68 -4.348 1 97.19 544 ARG B O 1
ATOM 8771 N N . ALA B 1 545 ? -18.125 13.695 -2.342 1 96.69 545 ALA B N 1
ATOM 8772 C CA . ALA B 1 545 ? -16.781 13.117 -2.357 1 96.69 545 ALA B CA 1
ATOM 8773 C C . ALA B 1 545 ? -16.609 12.188 -3.553 1 96.69 545 ALA B C 1
ATOM 8775 O O . ALA B 1 545 ? -17.391 11.258 -3.748 1 96.69 545 ALA B O 1
ATOM 8776 N N . LYS B 1 546 ? -15.594 12.398 -4.297 1 96.19 546 LYS B N 1
ATOM 8777 C CA . LYS B 1 546 ? -15.359 11.578 -5.48 1 96.19 546 LYS B CA 1
ATOM 8778 C C . LYS B 1 546 ? -14.867 10.188 -5.094 1 96.19 546 LYS B C 1
ATOM 8780 O O . LYS B 1 546 ? -15.125 9.219 -5.809 1 96.19 546 LYS B O 1
ATOM 8785 N N . SER B 1 547 ? -14.148 10.125 -4.051 1 94.44 547 SER B N 1
ATOM 8786 C CA . SER B 1 547 ? -13.648 8.859 -3.537 1 94.44 547 SER B CA 1
ATOM 8787 C C . SER B 1 547 ? -13.445 8.914 -2.027 1 94.44 547 SER B C 1
ATOM 8789 O O . SER B 1 547 ? -13.398 10 -1.442 1 94.44 547 SER B O 1
ATOM 8791 N N . ILE B 1 548 ? -13.453 7.797 -1.423 1 95.25 548 ILE B N 1
ATOM 8792 C CA . ILE B 1 548 ? -13.047 7.656 -0.03 1 95.25 548 ILE B CA 1
ATOM 8793 C C . ILE B 1 548 ? -11.562 7.289 0.037 1 95.25 548 ILE B C 1
ATOM 8795 O O . ILE B 1 548 ? -11.109 6.387 -0.672 1 95.25 548 ILE B O 1
ATOM 8799 N N . ARG B 1 549 ? -10.883 7.957 0.875 1 92.12 549 ARG B N 1
ATOM 8800 C CA . ARG B 1 549 ? -9.469 7.641 1.048 1 92.12 549 ARG B CA 1
ATOM 8801 C C . ARG B 1 549 ? -9.273 6.168 1.391 1 92.12 549 ARG B C 1
ATOM 8803 O O . ARG B 1 549 ? -9.992 5.621 2.225 1 92.12 549 ARG B O 1
ATOM 8810 N N . GLY B 1 550 ? -8.305 5.516 0.749 1 91.75 550 GLY B N 1
ATOM 8811 C CA . GLY B 1 550 ? -8.031 4.113 1.022 1 91.75 550 GLY B CA 1
ATOM 8812 C C . GLY B 1 550 ? -8.867 3.17 0.173 1 91.75 550 GLY B C 1
ATOM 8813 O O . GLY B 1 550 ? -8.672 1.952 0.22 1 91.75 550 GLY B O 1
ATOM 8814 N N . ALA B 1 551 ? -9.773 3.701 -0.561 1 93.69 551 ALA B N 1
ATOM 8815 C CA . ALA B 1 551 ? -10.633 2.887 -1.421 1 93.69 551 ALA B CA 1
ATOM 8816 C C . ALA B 1 551 ? -10.375 3.191 -2.895 1 93.69 551 ALA B C 1
ATOM 8818 O O . ALA B 1 551 ? -11.031 4.059 -3.479 1 93.69 551 ALA B O 1
ATOM 8819 N N . ALA B 1 552 ? -9.516 2.463 -3.562 1 88.88 552 ALA B N 1
ATOM 8820 C CA . ALA B 1 552 ? -9.227 2.646 -4.984 1 88.88 552 ALA B CA 1
ATOM 8821 C C . ALA B 1 552 ? -9.961 1.609 -5.832 1 88.88 552 ALA B C 1
ATOM 8823 O O . ALA B 1 552 ? -10.062 0.444 -5.441 1 88.88 552 ALA B O 1
ATOM 8824 N N . PHE B 1 553 ? -10.359 2.096 -6.918 1 88.69 553 PHE B N 1
ATOM 8825 C CA . PHE B 1 553 ? -11.047 1.204 -7.848 1 88.69 553 PHE B CA 1
ATOM 8826 C C . PHE B 1 553 ? -10.086 0.705 -8.922 1 88.69 553 PHE B C 1
ATOM 8828 O O . PHE B 1 553 ? -9.117 1.383 -9.258 1 88.69 553 PHE B O 1
ATOM 8835 N N . PRO B 1 554 ? -10.398 -0.459 -9.438 1 85.62 554 PRO B N 1
ATOM 8836 C CA . PRO B 1 554 ? -9.539 -0.971 -10.508 1 85.62 554 PRO B CA 1
ATOM 8837 C C . PRO B 1 554 ? -9.633 -0.145 -11.789 1 85.62 554 PRO B C 1
ATOM 8839 O O . PRO B 1 554 ? -10.711 0.343 -12.133 1 85.62 554 PRO B O 1
ATOM 8842 N N . ALA B 1 555 ? -8.523 0.027 -12.547 1 83.12 555 ALA B N 1
ATOM 8843 C CA . ALA B 1 555 ? -8.438 0.88 -13.727 1 83.12 555 ALA B CA 1
ATOM 8844 C C . ALA B 1 555 ? -9.156 0.243 -14.914 1 83.12 555 ALA B C 1
ATOM 8846 O O . ALA B 1 555 ? -9.688 0.947 -15.773 1 83.12 555 ALA B O 1
ATOM 8847 N N . ASP B 1 556 ? -9.203 -1.012 -15.055 1 88.19 556 ASP B N 1
ATOM 8848 C CA . ASP B 1 556 ? -9.75 -1.667 -16.234 1 88.19 556 ASP B CA 1
ATOM 8849 C C . ASP B 1 556 ? -11.188 -2.113 -16 1 88.19 556 ASP B C 1
ATOM 8851 O O . ASP B 1 556 ? -11.578 -3.209 -16.406 1 88.19 556 ASP B O 1
ATOM 8855 N N . CYS B 1 557 ? -11.938 -1.272 -15.219 1 95.5 557 CYS B N 1
ATOM 8856 C CA . CYS B 1 557 ? -13.352 -1.506 -14.945 1 95.5 557 CYS B CA 1
ATOM 8857 C C . CYS B 1 557 ? -14.148 -0.21 -15.031 1 95.5 557 CYS B C 1
ATOM 8859 O O . CYS B 1 557 ? -13.578 0.855 -15.281 1 95.5 557 CYS B O 1
ATOM 8861 N N . GLN B 1 558 ? -15.391 -0.252 -15.031 1 96.56 558 GLN B N 1
ATOM 8862 C CA . GLN B 1 558 ? -16.312 0.868 -14.891 1 96.56 558 GLN B CA 1
ATOM 8863 C C . GLN B 1 558 ? -17.125 0.749 -13.602 1 96.56 558 GLN B C 1
ATOM 8865 O O . GLN B 1 558 ? -17.719 -0.299 -13.32 1 96.56 558 GLN B O 1
ATOM 8870 N N . THR B 1 559 ? -17.141 1.856 -12.828 1 98.06 559 THR B N 1
ATOM 8871 C CA . THR B 1 559 ? -17.703 1.75 -11.492 1 98.06 559 THR B CA 1
ATOM 8872 C C . THR B 1 559 ? -18.797 2.797 -11.289 1 98.06 559 THR B C 1
ATOM 8874 O O . THR B 1 559 ? -18.609 3.971 -11.617 1 98.06 559 THR B O 1
ATOM 8877 N N . LEU B 1 560 ? -19.984 2.42 -10.867 1 98.44 560 LEU B N 1
ATOM 8878 C CA . LEU B 1 560 ? -21.016 3.312 -10.367 1 98.44 560 LEU B CA 1
ATOM 8879 C C . LEU B 1 560 ? -20.859 3.525 -8.859 1 98.44 560 LEU B C 1
ATOM 8881 O O . LEU B 1 560 ? -20.688 2.564 -8.109 1 98.44 560 LEU B O 1
ATOM 8885 N N . VAL B 1 561 ? -20.938 4.758 -8.453 1 98.38 561 VAL B N 1
ATOM 8886 C CA . VAL B 1 561 ? -20.766 5.07 -7.035 1 98.38 561 VAL B CA 1
ATOM 8887 C C . VAL B 1 561 ? -22.016 5.773 -6.504 1 98.38 561 VAL B C 1
ATOM 8889 O O . VAL B 1 561 ? -22.5 6.727 -7.117 1 98.38 561 VAL B O 1
ATOM 8892 N N . VAL B 1 562 ? -22.484 5.281 -5.41 1 98.75 562 VAL B N 1
ATOM 8893 C CA . VAL B 1 562 ? -23.609 5.867 -4.68 1 98.75 562 VAL B CA 1
ATOM 8894 C C . VAL B 1 562 ? -23.109 6.457 -3.363 1 98.75 562 VAL B C 1
ATOM 8896 O O . VAL B 1 562 ? -22.625 5.734 -2.492 1 98.75 562 VAL B O 1
ATOM 8899 N N . ASN B 1 563 ? -23.25 7.75 -3.197 1 98.56 563 ASN B N 1
ATOM 8900 C CA . ASN B 1 563 ? -22.781 8.445 -2.004 1 98.56 563 ASN B CA 1
ATOM 8901 C C . ASN B 1 563 ? -23.891 8.586 -0.966 1 98.56 563 ASN B C 1
ATOM 8903 O O . ASN B 1 563 ? -24.938 9.188 -1.24 1 98.56 563 ASN B O 1
ATOM 8907 N N . VAL B 1 564 ? -23.656 8.062 0.233 1 98.38 564 VAL B N 1
ATOM 8908 C CA . VAL B 1 564 ? -24.656 8.164 1.291 1 98.38 564 VAL B CA 1
ATOM 8909 C C . VAL B 1 564 ? -24 8.633 2.584 1 98.38 564 VAL B C 1
ATOM 8911 O O . VAL B 1 564 ? -22.781 8.523 2.74 1 98.38 564 VAL B O 1
ATOM 8914 N N . LEU B 1 565 ? -24.797 9.188 3.514 1 97.5 565 LEU B N 1
ATOM 8915 C CA . LEU B 1 565 ? -24.375 9.578 4.855 1 97.5 565 LEU B CA 1
ATOM 8916 C C . LEU B 1 565 ? -25.078 8.727 5.914 1 97.5 565 LEU B C 1
ATOM 8918 O O . LEU B 1 565 ? -26.25 8.383 5.762 1 97.5 565 LEU B O 1
ATOM 8922 N N . THR B 1 566 ? -24.344 8.367 6.898 1 96.69 566 THR B N 1
ATOM 8923 C CA . THR B 1 566 ? -24.984 7.664 8.008 1 96.69 566 THR B CA 1
ATOM 8924 C C . THR B 1 566 ? -26 8.57 8.711 1 96.69 566 THR B C 1
ATOM 8926 O O . THR B 1 566 ? -25.781 9.773 8.812 1 96.69 566 THR B O 1
ATOM 8929 N N . PRO B 1 567 ? -27 7.992 9.273 1 97.44 567 PRO B N 1
ATOM 8930 C CA . PRO B 1 567 ? -27.406 6.605 9.039 1 97.44 567 PRO B CA 1
ATOM 8931 C C . PRO B 1 567 ? -28.016 6.402 7.648 1 97.44 567 PRO B C 1
ATOM 8933 O O . PRO B 1 567 ? -28.469 7.363 7.02 1 97.44 567 PRO B O 1
ATOM 8936 N N . TYR B 1 568 ? -27.922 5.258 7.082 1 98.38 568 TYR B N 1
ATOM 8937 C CA . TYR B 1 568 ? -28.547 4.969 5.793 1 98.38 568 TYR B CA 1
ATOM 8938 C C . TYR B 1 568 ? -29.188 3.582 5.793 1 98.38 568 TYR B C 1
ATOM 8940 O O . TYR B 1 568 ? -28.781 2.713 6.574 1 98.38 568 TYR B O 1
ATOM 8948 N N . ASP B 1 569 ? -30.172 3.402 5.059 1 98.56 569 ASP B N 1
ATOM 8949 C CA . ASP B 1 569 ? -30.875 2.174 4.703 1 98.56 569 ASP B CA 1
ATOM 8950 C C . ASP B 1 569 ? -31.266 2.168 3.225 1 98.56 569 ASP B C 1
ATOM 8952 O O . ASP B 1 569 ? -32.312 2.689 2.852 1 98.56 569 ASP B O 1
ATOM 8956 N N . ARG B 1 570 ? -30.438 1.627 2.416 1 98.44 570 ARG B N 1
ATOM 8957 C CA . ARG B 1 570 ? -30.594 1.677 0.967 1 98.44 570 ARG B CA 1
ATOM 8958 C C . ARG B 1 570 ? -30.906 0.295 0.402 1 98.44 570 ARG B C 1
ATOM 8960 O O . ARG B 1 570 ? -30.344 -0.704 0.84 1 98.44 570 ARG B O 1
ATOM 8967 N N . THR B 1 571 ? -31.781 0.27 -0.488 1 98.69 571 THR B N 1
ATOM 8968 C CA . THR B 1 571 ? -32.125 -0.959 -1.199 1 98.69 571 THR B CA 1
ATOM 8969 C C . THR B 1 571 ? -31.859 -0.803 -2.695 1 98.69 571 THR B C 1
ATOM 8971 O O . THR B 1 571 ? -32.25 0.194 -3.297 1 98.69 571 THR B O 1
ATOM 8974 N N . PHE B 1 572 ? -31.234 -1.703 -3.285 1 98.81 572 PHE B N 1
ATOM 8975 C CA . PHE B 1 572 ? -30.953 -1.755 -4.711 1 98.81 572 PHE B CA 1
ATOM 8976 C C . PHE B 1 572 ? -31.578 -2.988 -5.348 1 98.81 572 PHE B C 1
ATOM 8978 O O . PHE B 1 572 ? -31.469 -4.094 -4.809 1 98.81 572 PHE B O 1
ATOM 8985 N N . ASP B 1 573 ? -32.219 -2.785 -6.438 1 98.62 573 ASP B N 1
ATOM 8986 C CA . ASP B 1 573 ? -32.75 -3.902 -7.23 1 98.62 573 ASP B CA 1
ATOM 8987 C C . ASP B 1 573 ? -31.797 -4.211 -8.398 1 98.62 573 ASP B C 1
ATOM 8989 O O . ASP B 1 573 ? -31.422 -3.312 -9.148 1 98.62 573 ASP B O 1
ATOM 8993 N N . ILE B 1 574 ? -31.438 -5.441 -8.539 1 98.75 574 ILE B N 1
ATOM 8994 C CA . ILE B 1 574 ? -30.609 -5.938 -9.633 1 98.75 574 ILE B CA 1
ATOM 8995 C C . ILE B 1 574 ? -31.406 -6.914 -10.492 1 98.75 574 ILE B C 1
ATOM 8997 O O . ILE B 1 574 ? -31.703 -8.031 -10.055 1 98.75 574 ILE B O 1
ATOM 9001 N N . ARG B 1 575 ? -31.688 -6.488 -11.648 1 98.5 575 ARG B N 1
ATOM 9002 C CA . ARG B 1 575 ? -32.469 -7.309 -12.57 1 98.5 575 ARG B CA 1
ATOM 9003 C C . ARG B 1 575 ? -31.625 -7.793 -13.734 1 98.5 575 ARG B C 1
ATOM 9005 O O . ARG B 1 575 ? -30.781 -7.059 -14.242 1 98.5 575 ARG B O 1
ATOM 9012 N N . LEU B 1 576 ? -31.906 -8.992 -14.172 1 98.31 576 LEU B N 1
ATOM 9013 C CA . LEU B 1 576 ? -31.141 -9.609 -15.242 1 98.31 576 LEU B CA 1
ATOM 9014 C C . LEU B 1 576 ? -31.984 -9.805 -16.484 1 98.31 576 LEU B C 1
ATOM 9016 O O . LEU B 1 576 ? -33.188 -9.992 -16.391 1 98.31 576 LEU B O 1
ATOM 9020 N N . SER B 1 577 ? -31.422 -9.742 -17.625 1 96.88 577 SER B N 1
ATOM 9021 C CA . SER B 1 577 ? -32.125 -10.055 -18.859 1 96.88 577 SER B CA 1
ATOM 9022 C C . SER B 1 577 ? -32.656 -11.484 -18.844 1 96.88 577 SER B C 1
ATOM 9024 O O . SER B 1 577 ? -32.094 -12.359 -18.188 1 96.88 577 SER B O 1
ATOM 9026 N N . PRO B 1 578 ? -33.812 -11.734 -19.594 1 91.5 578 PRO B N 1
ATOM 9027 C CA . PRO B 1 578 ? -34.281 -13.117 -19.688 1 91.5 578 PRO B CA 1
ATOM 9028 C C . PRO B 1 578 ? -33.312 -14.039 -20.422 1 91.5 578 PRO B C 1
ATOM 9030 O O . PRO B 1 578 ? -32.562 -13.586 -21.297 1 91.5 578 PRO B O 1
ATOM 9033 N N . ARG B 1 579 ? -33.406 -15.203 -20.047 1 73.88 579 ARG B N 1
ATOM 9034 C CA . ARG B 1 579 ? -32.5 -16.172 -20.672 1 73.88 579 ARG B CA 1
ATOM 9035 C C . ARG B 1 579 ? -33 -16.562 -22.062 1 73.88 579 ARG B C 1
ATOM 9037 O O . ARG B 1 579 ? -34.188 -16.656 -22.297 1 73.88 579 ARG B O 1
ATOM 9044 N N . ASN B 1 580 ? -32.531 -16.156 -23.188 1 57.81 580 ASN B N 1
ATOM 9045 C CA . ASN B 1 580 ? -32.969 -16.469 -24.547 1 57.81 580 ASN B CA 1
ATOM 9046 C C . ASN B 1 580 ? -33.75 -17.781 -24.594 1 57.81 580 ASN B C 1
ATOM 9048 O O . ASN B 1 580 ? -34.469 -18.047 -25.547 1 57.81 580 ASN B O 1
ATOM 9052 N N . GLY B 1 581 ? -33.594 -18.938 -24 1 44.19 581 GLY B N 1
ATOM 9053 C CA . GLY B 1 581 ? -34.375 -20.125 -24.375 1 44.19 581 GLY B CA 1
ATOM 9054 C C . GLY B 1 581 ? -35.812 -20.078 -23.906 1 44.19 581 GLY B C 1
ATOM 9055 O O . GLY B 1 581 ? -36.594 -20.953 -24.266 1 44.19 581 GLY B O 1
ATOM 9056 N N . MET B 1 582 ? -36.375 -19.688 -22.844 1 37.19 582 MET B N 1
ATOM 9057 C CA . MET B 1 582 ? -37.75 -19.891 -22.438 1 37.19 582 MET B CA 1
ATOM 9058 C C . MET B 1 582 ? -38.656 -18.75 -22.938 1 37.19 582 MET B C 1
ATOM 9060 O O . MET B 1 582 ? -38.75 -17.703 -22.297 1 37.19 582 MET B O 1
ATOM 9064 N N . ARG B 1 583 ? -38.844 -18.547 -24.234 1 34.47 583 ARG B N 1
ATOM 9065 C CA . ARG B 1 583 ? -40.062 -17.922 -24.734 1 34.47 583 ARG B CA 1
ATOM 9066 C C . ARG B 1 583 ? -41.312 -18.719 -24.344 1 34.47 583 ARG B C 1
ATOM 9068 O O . ARG B 1 583 ? -41.375 -19.922 -24.609 1 34.47 583 ARG B O 1
ATOM 9075 N N . GLY B 1 584 ? -42 -18.422 -23.203 1 29.75 584 GLY B N 1
ATOM 9076 C CA . GLY B 1 584 ? -43.375 -18.812 -22.969 1 29.75 584 GLY B CA 1
ATOM 9077 C C . GLY B 1 584 ? -44.25 -18.812 -24.219 1 29.75 584 GLY B C 1
ATOM 9078 O O . GLY B 1 584 ? -44.125 -17.891 -25.047 1 29.75 584 GLY B O 1
ATOM 9079 N N . ASP B 1 585 ? -44.531 -20.016 -24.844 1 27.2 585 ASP B N 1
ATOM 9080 C CA . ASP B 1 585 ? -45.719 -20.328 -25.641 1 27.2 585 ASP B CA 1
ATOM 9081 C C . ASP B 1 585 ? -47 -19.844 -24.922 1 27.2 585 ASP B C 1
ATOM 9083 O O . ASP B 1 585 ? -47.406 -20.406 -23.906 1 27.2 585 ASP B O 1
ATOM 9087 N N . ALA B 1 586 ? -47.312 -18.719 -24.547 1 26.41 586 ALA B N 1
ATOM 9088 C CA . ALA B 1 586 ? -48.719 -18.312 -24.438 1 26.41 586 ALA B CA 1
ATOM 9089 C C . ALA B 1 586 ? -49.469 -18.625 -25.719 1 26.41 586 ALA B C 1
ATOM 9091 O O . ALA B 1 586 ? -49.344 -17.906 -26.719 1 26.41 586 ALA B O 1
ATOM 9092 N N . GLN B 1 587 ? -49.312 -19.984 -26.203 1 18.05 587 GLN B N 1
ATOM 9093 C CA . GLN B 1 587 ? -50.594 -20.547 -26.609 1 18.05 587 GLN B CA 1
ATOM 9094 C C . GLN B 1 587 ? -51.469 -20.875 -25.406 1 18.05 587 GLN B C 1
ATOM 9096 O O . GLN B 1 587 ? -50.969 -21.438 -24.422 1 18.05 587 GLN B O 1
#

Secondary structure (DSSP, 8-state):
--HHHHHHHHHHHTHHHHHHTB---TTSTTTTSBBPTTT--B--STTTHHHHHHHHHHHHH-TTSTTTT-HHHHHHHHHHHHHHHHHS-TTS-B--SSS-TTBHHHHHHHHHHHHHHHHHHHTS--GGGHHHHHHHHHHHHHHHHHHHH--BSSTTHHHHHHHHHHHHHHHH--HHHHHHHHHHHTT---B-TTS-BTT--TTTHHHHHHHHHHHHHHHHT-GGGHHHHHHHHHHHTTSB-TTSPBP-TT-SSTTTT----GGGGHHHHHHHHHHHT-HHHHHHHHHHHHT-SS---GGG-SSHHHHH-GGGTS---------SEEEEEETSS--HHHHHHTGGGGSSTT--SSS---TTTT--EEEEEETTEEEEEESSSSEEEEEEETTEEEEEEEEEETTTTEE----EEEEETTEEEEEEEEEEEEEPPPPGGG--GGGGSS---GGGS-GGGSPEEEEEEEEEEEEEEE-SSEEEEEEEE---S--EEEEEEEEETTSEEEEEEEEE-STTEEEEEEEEEEEEETTEEEEEE---BS---S--TT-PPPTTEEEEEEEEESSEEEEEEEEE---TT------/--HHHHHHHHHHHTHHHHHHTB---TTSTTTTSBBPTTT--B--STTTHHHHHHHHHHHHH-TTSTTTT-HHHHHHHHHHHHHHHHHS-TTS-B--SSS-TTBHHHHHHHHHHHHHHHHHHHTS--GGGHHHHHHHHHHHHHHHHHHHH--BSSTTHHHHHHHHHHHHHHHH--HHHHHHHHHHHTT---B-TT--BTT--TTTHHHHHHHHHHHHHHHHT-GGGHHHHHHHHHHHTTSB-TTSPBP-TT-SSTTTT----GGGGHHHHHHHHHHHT-HHHHHHHHHHHHT-SS---GGG-SSHHHHH-GGGTS--S------SEEEEEETSS--HHHHHHTGGGGSSTT--SSS---TTTT--EEEEEETTEEEEEESSSSEEEEEEETTEEEEEEEEEETTTTEEPPP-EEEEETTEEEEEEEEEEEEEPPPPGGG--GGGGSS---GGGS-GGGSPEEEEEEEEEEEEEEE-SSEEEEEEEE---S--EEEEEEEEETTSEEEEEEEEE-STTEEEEEEEEEEEEETTEEEEEE---BS---S--TT-PPPTTEEEEEEEEESSEEEEEEEEE---TT------

Nearest PDB structures (foldseek):
  1rwh-assembly1_A  TM=4.682E-01  e=2.045E-08  Paenarthrobacter aurescens
  1rw9-assembly1_A  TM=4.658E-01  e=3.330E-08  Paenarthrobacter aurescens
  6y8f-assembly1_A  TM=6.349E-01  e=6.628E-04  Salegentibacter sp. Hel_I_6
  7xtf-assembly1_A  TM=5.952E-01  e=1.006E-01  Pandoraea apista
  7wxq-assembly1_A  TM=6.039E-01  e=4.344E-01  Pandoraea apista

InterPro domains:
  IPR008929 Chondroitin AC/alginate lyase [G3DSA:1.50.10.100] (78-292)
  IPR008930 Terpenoid cyclases/protein prenyltransferase alpha-alpha toroid [SSF48239] (47-249)

Sequence (1174 aa):
MTIYEKLVAVNDDWVAPGTDNQIRDTGSRFYGGVADPDNGIAWPTHTGTLTVMAVWGCALVNEDSRYYRDEDLLARLEQASAFIVRLQHGDGTISPGWTNMHSPPDTAFAVVGLAQLHELLEGRDWAALAATRANIRQFLERSAPALLTGGCHTPNHRWVLAAALAFLHRLTGDEALIARADAWLAEGIDITEDGEWTERSNGIYNGVSDIMLLHAAELLGRPELLEPVRRNLRMMAYLVHPDGEVVTDYSGRQDFGHAFDMTGYLPAASLMAHRDQDPFFAALAELGGESLRHPGAISNNGLIPYLLRPELRDSVVKPGSLPDRYKVVINGGFDRKRYLSQMASAGHGGRIYHSRLHPDFGAPVARQRDGGTSVTVMTETNSFFALRHGAARLLGVQVSSSFEPGFIKMNELEQVDDGYRLTGEETKGYYGPIAADRLPESASGAVSPWYLLPHQLRDVTHLQRHRVAVELTETKEGWKLRVRCDMPDVLLTQISFVFGKEGSFSGGELAPAETGTLFWKDGVVTFASGGEWIEVSGGAHEHRAKSIRGAAFPADCQTLVVNVLTPYDRTFDIRLSPRNGMRGDAQMTIYEKLVAVNDDWVAPGTDNQIRDTGSRFYGGVADPDNGIAWPTHTGTLTVMAVWGCALVNEDSRYYRDEDLLARLEQASAFIVRLQHGDGTISPGWTNMHSPPDTAFAVVGLAQLHELLEGRDWAALAATRANIRQFLERSAPALLTGGCHTPNHRWVLAAALAFLHRLTGDEALIARADAWLAEGIDITEDGEWTERSNGIYNGVSDIMLLHAAELLGRPELLEPVRRNLRMMAYLVHPDGEVVTDYSGRQDFGHAFDMTGYLPAASLMAHRDQDPFFAALAELGGESLRHPGAISNNGLIPYLLRPELRDSVVKPGSLPDRYKVVINGGFDRKRYLSQMASAGHGGRIYHSRLHPDFGAPVARQRDGGTSVTVMTETNSFFALRHGAARLLGVQVSSSFEPGFIKMNELEQVDDGYRLTGEETKGYYGPIAADRLPESASGAVSPWYLLPHQLRDVTHLQRHRVAVELTETKEGWKLRVRCDMPDVLLTQISFVFGKEGSFSGGELAPAETGTLFWKDGVVTFASGGEWIEVSGGAHEHRAKSIRGAAFPADCQTLVVNVLTPYDRTFDIRLSPRNGMRGDAQ

Radius of gyration: 33.46 Å; Cα contacts (8 Å, |Δi|>4): 2704; chains: 2; bounding box: 89×93×74 Å

Organism: NCBI:txid582686

Foldseek 3Di:
DDLQLLLQVLLLVCLCVQVVQAACPPPDLQHLFGADPPPSGGFLFLFGRLQNLLSLLLQCPDPSHPCDVPPVSLVSSLSSLQNSLSQQDQQLATDRPPDDHSALLRSLLSLLLLLLSLLLLVPGPDVSCVSSNVSSLSSLQSNQSSLLPDDDAELLSLLSSLLSLLSSCVVPVDCSSNVSNVVSCVVDAQAFQQQAHLQNALQARSLVSLLSLVSNCVSVVNVVSNVSNVNNLLSQLQQAALVQWGNQCAGNDDCHPPTHGLLSNLQNLLVCCQVVVDLASVQSNVSNSVPDNHQDGSSRGNNSVCSSDVCSVVPPSHHDDGDQFDKDKQLPVPPLVVVVVCVVVVPCNLDGPSHHPRSCRSWIWIWGGDNNKIKIAGFPGQFGIWMGHHQWTFGGKWKAKQPVGATFTWRDWDDDDFFIKTKTKDKDFDWADDDPVQADPQVPPPDDDPVPGPRVRTDTPPMDMWMKMWTWGADPFGIKIKIFTADPDKMKMKIKTKIALQWDKDWADWDDADQQEIERQATKIWIDHDPKIKIKGWARDPDRHSGTPHYDDDNRIHMYMHIDIPGDITMMDIGIDDDVPDPPPPD/DDLQLLLQVLLLVCLCVQVVQAACPPPDLQHLFGADPPPSGGFLFLFGRLQNLLSLLLQCPDPSHPCDVPPVSLVSSLSSLQNSLSQQDQQLATDRPPDQHSALLRSLLSLLLLLLSLVLLVPGPDVSCVSSNVSSLSSLQSNQSSLLPDDDAELLSLLSSLLSLLSSCVVPVDCSSNVSNVVSCVVDAQADQQQAHLQNALQARSLVSLLSLVSNCVSVVNVVSNVSNVNNLLSQLQQAALVQWGNQCAGNDDCHPPTHGLLSNLQNLLVCCVVVVDLASVQSNVSNSVVDNHQDGSSRGNNSVCSSPVVSVVPPRHHDDGDQFDKDKQLPVPPLVVVVVCVVVVPCNLDGPSHHPRSCRSWIWIWGGDNNKIKIAGFPGQFGIWMGHHQWTFGGKWKAKQPVGATFTWRDWDDDDFFIKTKTKDKDFDWADDDPVQADPQVPPPDDDPVPGPRVRTDTPPMDMWMKMWTWGADPFGIKIKIFTADPDKMKMKIKTKIALQWDKDWADWDDADQLEIERQFTKIWIDHDPKIKIKGWARDPDRHSGTPHYDDDNRIHMYMHIDIPGDITMMDIGIDDDVPDPPPPD